Protein AF-0000000084905639 (afdb_homodimer)

Secondary structure (DSSP, 8-state):
------------------------------------------SHHHHHHS--GGGGEEES---SS-EEEEEEEEE---TT-SS-HHHHHHHHHHS-S-GGGGGGEEEEEEE--SSHHHHHHHHHHHHHHTHHHHHTTSEEEE---GGG---------TT---HHHHHHHHHHHHHHHHHHHHHTTTEEEEEE--TTEEE-TTHHHHHHHHHHH-TT-SEEES-SSTTTTEEEEGGGHHHHHHHHHHTTTTS-HHHHHHHHHHHHT-GGGEEE-SS-SEEE---B-SSTT-B-----TTTT------SS---PPPEEEEESSEEETT--GGGGTSSSS--EEEESPPTT-EEEEEEEEEE-EEEEEEEES-STTHHHHS-SSEEEEEEETT-SS-EEEEE-BTTEEEEE---SSPEEEEEEEE-S--SS-EEEEEEEEEE---/------------------------------------------SHHHHHHS--GGGGEEES---SS-EEEEEEEEE---TT-SS-HHHHHHHHHHS-S-GGGGGGEEEEEEE--SSHHHHHHHHHHHHHHTHHHHHTTSEEEE---GGG---------TT---HHHHHHHHHHHHHHHHHHHHHTTTEEEEEE--TTEEE-TTHHHHHHHHHHH-TT-SEEES-SSTTTTEEEEGGGHHHHHHHHHHTTTTS-HHHHHHHHHHHHT-GGGEEE-SS-SEEE---B-SSTT-B-----TTTT------SS---PPPEEEEESSEEETT--GGGGTSSSS--EEEESPPTT-EEEEEEEEEE-EEEEEEEES-STTHHHHS-SSEEEEEEETT-SS-EEEEE-BTTEEEEE---SSPEEEEEEEE-S--SS-EEEEEEEEEE---

Sequence (884 aa):
MMRGSGRRVGALLALGAIVVVGCSVLLWTGLTSEDGACPRPTSVQDVLRCMDLSDHVTVGSLPSSKRKLAIGIPSVWRSGIKKRYITDTLHSLLDVPERHLLKDIVVVILAADRDPLLREKLKLTIATEFSHHVHASRIIVIEVPDAYYPQLYHKRNDYEDSQARTIWRQKQCVDYSFLMAFSARLASTYLQLEDDVSATRHYLPALNAFVDAFPQAVMLEFSTLGFIGKAFPSADLPALAHLFHTFYADAPVDLLLQYYIAIQNRKNDVRQRQPPLFQHVGTRSSLSGKRQTAVEPNYELEYDLKRWRADNPPAEVTSSMTPAFSSLPIDAYLRAPGGFWAAAVQDGDDLTIAFTRPARVIHIRVRTGTKEHNSADRLQAGELHVLFEGSTRSTILAAFDKGIAEAAVSHKRRVSQVKIISRAIHTTWVMIQEIAVLVHSSMMRGSGRRVGALLALGAIVVVGCSVLLWTGLTSEDGACPRPTSVQDVLRCMDLSDHVTVGSLPSSKRKLAIGIPSVWRSGIKKRYITDTLHSLLDVPERHLLKDIVVVILAADRDPLLREKLKLTIATEFSHHVHASRIIVIEVPDAYYPQLYHKRNDYEDSQARTIWRQKQCVDYSFLMAFSARLASTYLQLEDDVSATRHYLPALNAFVDAFPQAVMLEFSTLGFIGKAFPSADLPALAHLFHTFYADAPVDLLLQYYIAIQNRKNDVRQRQPPLFQHVGTRSSLSGKRQTAVEPNYELEYDLKRWRADNPPAEVTSSMTPAFSSLPIDAYLRAPGGFWAAAVQDGDDLTIAFTRPARVIHIRVRTGTKEHNSADRLQAGELHVLFEGSTRSTILAAFDKGIAEAAVSHKRRVSQVKIISRAIHTTWVMIQEIAVLVHSS

Structure (mmCIF, N/CA/C/O backbone):
data_AF-0000000084905639-model_v1
#
loop_
_entity.id
_entity.type
_entity.pdbx_description
1 polymer 'MGAT4 conserved region domain-containing protein'
#
loop_
_atom_site.group_PDB
_atom_site.id
_atom_site.type_symbol
_atom_site.label_atom_id
_atom_site.label_alt_id
_atom_site.label_comp_id
_atom_site.label_asym_id
_atom_site.label_entity_id
_atom_site.label_seq_id
_atom_site.pdbx_PDB_ins_code
_atom_site.Cartn_x
_atom_site.Cartn_y
_atom_site.Cartn_z
_atom_site.occupancy
_atom_site.B_iso_or_equiv
_atom_site.auth_seq_id
_atom_site.auth_comp_id
_atom_site.auth_asym_id
_atom_site.auth_atom_id
_atom_site.pdbx_PDB_model_num
ATOM 1 N N . MET A 1 1 ? 70.25 9.984 -18.656 1 15.68 1 MET A N 1
ATOM 2 C CA . MET A 1 1 ? 71.062 9.219 -17.75 1 15.68 1 MET A CA 1
ATOM 3 C C . MET A 1 1 ? 70.25 8.508 -16.703 1 15.68 1 MET A C 1
ATOM 5 O O . MET A 1 1 ? 69.062 8.859 -16.484 1 15.68 1 MET A O 1
ATOM 9 N N . MET A 1 2 ? 70.938 7.828 -15.734 1 16.52 2 MET A N 1
ATOM 10 C CA . MET A 1 2 ? 71.375 6.566 -15.141 1 16.52 2 MET A CA 1
ATOM 11 C C . MET A 1 2 ? 70.75 6.375 -13.758 1 16.52 2 MET A C 1
ATOM 13 O O . MET A 1 2 ? 71.125 5.477 -13.016 1 16.52 2 MET A O 1
ATOM 17 N N . ARG A 1 3 ? 70 7.359 -13.328 1 15.94 3 ARG A N 1
ATOM 18 C CA . ARG A 1 3 ? 70.188 7.715 -11.93 1 15.94 3 ARG A CA 1
ATOM 19 C C . ARG A 1 3 ? 69.875 6.543 -11.016 1 15.94 3 ARG A C 1
ATOM 21 O O . ARG A 1 3 ? 69.125 5.629 -11.414 1 15.94 3 ARG A O 1
ATOM 28 N N . GLY A 1 4 ? 69.938 6.793 -9.836 1 16.17 4 GLY A N 1
ATOM 29 C CA . GLY A 1 4 ? 70.5 6.211 -8.625 1 16.17 4 GLY A CA 1
ATOM 30 C C . GLY A 1 4 ? 69.688 5.047 -8.086 1 16.17 4 GLY A C 1
ATOM 31 O O . GLY A 1 4 ? 68.5 4.867 -8.469 1 16.17 4 GLY A O 1
ATOM 32 N N . SER A 1 5 ? 70.062 4.355 -7.188 1 17.12 5 SER A N 1
ATOM 33 C CA . SER A 1 5 ? 70.5 3.145 -6.512 1 17.12 5 SER A CA 1
ATOM 34 C C . SER A 1 5 ? 69.375 2.518 -5.695 1 17.12 5 SER A C 1
ATOM 36 O O . SER A 1 5 ? 68.375 3.166 -5.422 1 17.12 5 SER A O 1
ATOM 38 N N . GLY A 1 6 ? 69.625 1.482 -5.027 1 16.44 6 GLY A N 1
ATOM 39 C CA . GLY A 1 6 ? 69.438 0.075 -4.723 1 16.44 6 GLY A CA 1
ATOM 40 C C . GLY A 1 6 ? 68.625 -0.153 -3.441 1 16.44 6 GLY A C 1
ATOM 41 O O . GLY A 1 6 ? 68.562 -1.283 -2.957 1 16.44 6 GLY A O 1
ATOM 42 N N . ARG A 1 7 ? 68.188 1.005 -2.717 1 15.72 7 ARG A N 1
ATOM 43 C CA . ARG A 1 7 ? 68.375 0.833 -1.275 1 15.72 7 ARG A CA 1
ATOM 44 C C . ARG A 1 7 ? 67.5 -0.312 -0.764 1 15.72 7 ARG A C 1
ATOM 46 O O . ARG A 1 7 ? 67.812 -0.947 0.24 1 15.72 7 ARG A O 1
ATOM 53 N N . ARG A 1 8 ? 66.188 -0.29 -1.188 1 15.96 8 ARG A N 1
ATOM 54 C CA . ARG A 1 8 ? 65.312 -0.54 -0.039 1 15.96 8 ARG A CA 1
ATOM 55 C C . ARG A 1 8 ? 65.438 -1.984 0.433 1 15.96 8 ARG A C 1
ATOM 57 O O . ARG A 1 8 ? 65.375 -2.914 -0.375 1 15.96 8 ARG A O 1
ATOM 64 N N . VAL A 1 9 ? 65.625 -2.158 1.687 1 15.66 9 VAL A N 1
ATOM 65 C CA . VAL A 1 9 ? 66.062 -3.041 2.766 1 15.66 9 VAL A CA 1
ATOM 66 C C . VAL A 1 9 ? 65.062 -4.211 2.895 1 15.66 9 VAL A C 1
ATOM 68 O O . VAL A 1 9 ? 63.938 -4.117 2.471 1 15.66 9 VAL A O 1
ATOM 71 N N . GLY A 1 10 ? 65.438 -5.25 3.674 1 14.81 10 GLY A N 1
ATOM 72 C CA . GLY A 1 10 ? 65.562 -6.664 3.977 1 14.81 10 GLY A CA 1
ATOM 73 C C . GLY A 1 10 ? 64.438 -7.219 4.809 1 14.81 10 GLY A C 1
ATOM 74 O O . GLY A 1 10 ? 64.375 -8.43 5.031 1 14.81 10 GLY A O 1
ATOM 75 N N . ALA A 1 11 ? 63.531 -6.371 5.504 1 15.3 11 ALA A N 1
ATOM 76 C CA . ALA A 1 11 ? 63.344 -7.031 6.789 1 15.3 11 ALA A CA 1
ATOM 77 C C . ALA A 1 11 ? 62.531 -8.32 6.621 1 15.3 11 ALA A C 1
ATOM 79 O O . ALA A 1 11 ? 61.438 -8.305 6.094 1 15.3 11 ALA A O 1
ATOM 80 N N . LEU A 1 12 ? 63.094 -9.539 6.754 1 15.67 12 LEU A N 1
ATOM 81 C CA . LEU A 1 12 ? 62.938 -10.984 6.629 1 15.67 12 LEU A CA 1
ATOM 82 C C . LEU A 1 12 ? 62.031 -11.539 7.719 1 15.67 12 LEU A C 1
ATOM 84 O O . LEU A 1 12 ? 61.688 -12.719 7.699 1 15.67 12 LEU A O 1
ATOM 88 N N . LEU A 1 13 ? 61.562 -10.742 8.781 1 15.51 13 LEU A N 1
ATOM 89 C CA . LEU A 1 13 ? 61.594 -11.594 9.969 1 15.51 13 LEU A CA 1
ATOM 90 C C . LEU A 1 13 ? 60.781 -12.867 9.75 1 15.51 13 LEU A C 1
ATOM 92 O O . LEU A 1 13 ? 59.906 -12.914 8.891 1 15.51 13 LEU A O 1
ATOM 96 N N . ALA A 1 14 ? 60.812 -13.781 10.867 1 15.59 14 ALA A N 1
ATOM 97 C CA . ALA A 1 14 ? 60.938 -15.094 11.477 1 15.59 14 ALA A CA 1
ATOM 98 C C . ALA A 1 14 ? 59.625 -15.844 11.508 1 15.59 14 ALA A C 1
ATOM 100 O O . ALA A 1 14 ? 58.562 -15.227 11.445 1 15.59 14 ALA A O 1
ATOM 101 N N . LEU A 1 15 ? 59.656 -17.094 11.977 1 16.39 15 LEU A N 1
ATOM 102 C CA . LEU A 1 15 ? 59.312 -18.5 11.797 1 16.39 15 LEU A CA 1
ATOM 103 C C . LEU A 1 15 ? 58 -18.859 12.516 1 16.39 15 LEU A C 1
ATOM 105 O O . LEU A 1 15 ? 57.156 -19.547 11.961 1 16.39 15 LEU A O 1
ATOM 109 N N . GLY A 1 16 ? 57.844 -18.578 13.938 1 16.22 16 GLY A N 1
ATOM 110 C CA . GLY A 1 16 ? 57.656 -19.75 14.781 1 16.22 16 GLY A CA 1
ATOM 111 C C . GLY A 1 16 ? 56.25 -20.328 14.68 1 16.22 16 GLY A C 1
ATOM 112 O O . GLY A 1 16 ? 55.312 -19.625 14.359 1 16.22 16 GLY A O 1
ATOM 113 N N . ALA A 1 17 ? 56.062 -21.781 14.781 1 18.27 17 ALA A N 1
ATOM 114 C CA . ALA A 1 17 ? 55.25 -22.969 14.555 1 18.27 17 ALA A CA 1
ATOM 115 C C . ALA A 1 17 ? 54.156 -23.094 15.594 1 18.27 17 ALA A C 1
ATOM 117 O O . ALA A 1 17 ? 53.281 -23.969 15.492 1 18.27 17 ALA A O 1
ATOM 118 N N . ILE A 1 18 ? 53.75 -22.078 16.469 1 17.44 18 ILE A N 1
ATOM 119 C CA . ILE A 1 18 ? 53.25 -22.672 17.703 1 17.44 18 ILE A CA 1
ATOM 120 C C . ILE A 1 18 ? 52 -23.469 17.422 1 17.44 18 ILE A C 1
ATOM 122 O O . ILE A 1 18 ? 51.031 -22.953 16.844 1 17.44 18 ILE A O 1
ATOM 126 N N . VAL A 1 19 ? 52.062 -24.844 17.531 1 19.03 19 VAL A N 1
ATOM 127 C CA . VAL A 1 19 ? 51.219 -26 17.344 1 19.03 19 VAL A CA 1
ATOM 128 C C . VAL A 1 19 ? 50.094 -25.984 18.375 1 19.03 19 VAL A C 1
ATOM 130 O O . VAL A 1 19 ? 49.219 -26.844 18.359 1 19.03 19 VAL A O 1
ATOM 133 N N . VAL A 1 20 ? 49.719 -24.891 19.047 1 17.94 20 VAL A N 1
ATOM 134 C CA . VAL A 1 20 ? 49.062 -25.234 20.312 1 17.94 20 VAL A CA 1
ATOM 135 C C . VAL A 1 20 ? 47.812 -26.062 20.031 1 17.94 20 VAL A C 1
ATOM 137 O O . VAL A 1 20 ? 46.969 -25.703 19.203 1 17.94 20 VAL A O 1
ATOM 140 N N . VAL A 1 21 ? 47.75 -27.312 20.531 1 19.86 21 VAL A N 1
ATOM 141 C CA . VAL A 1 21 ? 46.938 -28.531 20.594 1 19.86 21 VAL A CA 1
ATOM 142 C C . VAL A 1 21 ? 45.656 -28.234 21.328 1 19.86 21 VAL A C 1
ATOM 144 O O . VAL A 1 21 ? 44.812 -29.125 21.516 1 19.86 21 VAL A O 1
ATOM 147 N N . GLY A 1 22 ? 45.156 -27 21.438 1 17.62 22 GLY A N 1
ATOM 148 C CA . GLY A 1 22 ? 44.25 -26.797 22.562 1 17.62 22 GLY A CA 1
ATOM 149 C C . GLY A 1 22 ? 43.094 -27.781 22.609 1 17.62 22 GLY A C 1
ATOM 150 O O . GLY A 1 22 ? 42.594 -28.219 21.562 1 17.62 22 GLY A O 1
ATOM 151 N N . CYS A 1 23 ? 42.844 -28.469 23.781 1 17.92 23 CYS A N 1
ATOM 152 C CA . CYS A 1 23 ? 42.031 -29.422 24.516 1 17.92 23 CYS A CA 1
ATOM 153 C C . CYS A 1 23 ? 40.531 -29.094 24.359 1 17.92 23 CYS A C 1
ATOM 155 O O . CYS A 1 23 ? 40.156 -27.922 24.344 1 17.92 23 CYS A O 1
ATOM 157 N N . SER A 1 24 ? 39.656 -30.078 24.047 1 19.2 24 SER A N 1
ATOM 158 C CA . SER A 1 24 ? 38.312 -30.406 23.609 1 19.2 24 SER A CA 1
ATOM 159 C C . SER A 1 24 ? 37.281 -30.078 24.688 1 19.2 24 SER A C 1
ATOM 161 O O . SER A 1 24 ? 36.156 -30.562 24.641 1 19.2 24 SER A O 1
ATOM 163 N N . VAL A 1 25 ? 37.531 -29.281 25.719 1 18.8 25 VAL A N 1
ATOM 164 C CA . VAL A 1 25 ? 36.625 -29.469 26.844 1 18.8 25 VAL A CA 1
ATOM 165 C C . VAL A 1 25 ? 35.188 -29.188 26.375 1 18.8 25 VAL A C 1
ATOM 167 O O . VAL A 1 25 ? 34.906 -28.125 25.812 1 18.8 25 VAL A O 1
ATOM 170 N N . LEU A 1 26 ? 34.25 -30.219 26.344 1 20.41 26 LEU A N 1
ATOM 171 C CA . LEU A 1 26 ? 32.844 -30.5 26.078 1 20.41 26 LEU A CA 1
ATOM 172 C C . LEU A 1 26 ? 31.938 -29.75 27.047 1 20.41 26 LEU A C 1
ATOM 174 O O . LEU A 1 26 ? 31.766 -30.172 28.203 1 20.41 26 LEU A O 1
ATOM 178 N N . LEU A 1 27 ? 32.25 -28.531 27.453 1 19.52 27 LEU A N 1
ATOM 179 C CA . LEU A 1 27 ? 31.5 -28.016 28.578 1 19.52 27 LEU A CA 1
ATOM 180 C C . LEU A 1 27 ? 30 -28.047 28.281 1 19.52 27 LEU A C 1
ATOM 182 O O . LEU A 1 27 ? 29.562 -27.516 27.266 1 19.52 27 LEU A O 1
ATOM 186 N N . TRP A 1 28 ? 29.219 -28.938 29.016 1 21.06 28 TRP A N 1
ATOM 187 C CA . TRP A 1 28 ? 27.828 -29.297 29.297 1 21.06 28 TRP A CA 1
ATOM 188 C C . TRP A 1 28 ? 27.047 -28.094 29.828 1 21.06 28 TRP A C 1
ATOM 190 O O . TRP A 1 28 ? 27.078 -27.812 31.031 1 21.06 28 TRP A O 1
ATOM 200 N N . THR A 1 29 ? 27.375 -26.844 29.578 1 22.58 29 THR A N 1
ATOM 201 C CA . THR A 1 29 ? 26.688 -25.859 30.391 1 22.58 29 THR A CA 1
ATOM 202 C C . THR A 1 29 ? 25.172 -26 30.266 1 22.58 29 THR A C 1
ATOM 204 O O . THR A 1 29 ? 24.672 -26.266 29.172 1 22.58 29 THR A O 1
ATOM 207 N N . GLY A 1 30 ? 24.469 -26.344 31.344 1 21.8 30 GLY A N 1
ATOM 208 C CA . GLY A 1 30 ? 23.125 -26.406 31.906 1 21.8 30 GLY A CA 1
ATOM 209 C C . GLY A 1 30 ? 22.25 -25.25 31.484 1 21.8 30 GLY A C 1
ATOM 210 O O . GLY A 1 30 ? 22.562 -24.078 31.75 1 21.8 30 GLY A O 1
ATOM 211 N N . LEU A 1 31 ? 21.562 -25.281 30.391 1 22.84 31 LEU A N 1
ATOM 212 C CA . LEU A 1 31 ? 20.578 -24.422 29.734 1 22.84 31 LEU A CA 1
ATOM 213 C C . LEU A 1 31 ? 19.438 -24.078 30.688 1 22.84 31 LEU A C 1
ATOM 215 O O . LEU A 1 31 ? 18.5 -24.859 30.859 1 22.84 31 LEU A O 1
ATOM 219 N N . THR A 1 32 ? 19.766 -23.703 31.922 1 24.64 32 THR A N 1
ATOM 220 C CA . THR A 1 32 ? 18.719 -23.203 32.812 1 24.64 32 THR A CA 1
ATOM 221 C C . THR A 1 32 ? 17.906 -22.109 32.125 1 24.64 32 THR A C 1
ATOM 223 O O . THR A 1 32 ? 18.453 -21.156 31.562 1 24.64 32 THR A O 1
ATOM 226 N N . SER A 1 33 ? 16.719 -22.422 31.703 1 25.73 33 SER A N 1
ATOM 227 C CA . SER A 1 33 ? 15.539 -21.828 31.062 1 25.73 33 SER A CA 1
ATOM 228 C C . SER A 1 33 ? 15.07 -20.578 31.812 1 25.73 33 SER A C 1
ATOM 230 O O . SER A 1 33 ? 13.875 -20.422 32.062 1 25.73 33 SER A O 1
ATOM 232 N N . GLU A 1 34 ? 15.859 -19.828 32.656 1 24.2 34 GLU A N 1
ATOM 233 C CA . GLU A 1 34 ? 15.43 -18.875 33.688 1 24.2 34 GLU A CA 1
ATOM 234 C C . GLU A 1 34 ? 14.648 -17.734 33.062 1 24.2 34 GLU A C 1
ATOM 236 O O . GLU A 1 34 ? 13.594 -17.344 33.594 1 24.2 34 GLU A O 1
ATOM 241 N N . ASP A 1 35 ? 15.461 -16.656 32.531 1 27.22 35 ASP A N 1
ATOM 242 C CA . ASP A 1 35 ? 15 -15.273 32.656 1 27.22 35 ASP A CA 1
ATOM 243 C C . ASP A 1 35 ? 13.867 -14.977 31.688 1 27.22 35 ASP A C 1
ATOM 245 O O . ASP A 1 35 ? 13.898 -15.438 30.547 1 27.22 35 ASP A O 1
ATOM 249 N N . GLY A 1 36 ? 12.648 -14.664 32.062 1 26.08 36 GLY A N 1
ATOM 250 C CA . GLY A 1 36 ? 11.336 -14.234 31.609 1 26.08 36 GLY A CA 1
ATOM 251 C C . GLY A 1 36 ? 11.391 -13.188 30.516 1 26.08 36 GLY A C 1
ATOM 252 O O . GLY A 1 36 ? 10.469 -12.383 30.375 1 26.08 36 GLY A O 1
ATOM 253 N N . ALA A 1 37 ? 12.531 -12.961 30.031 1 29.84 37 ALA A N 1
ATOM 254 C CA . ALA A 1 37 ? 12.688 -11.852 29.094 1 29.84 37 ALA A CA 1
ATOM 255 C C . ALA A 1 37 ? 11.789 -12.039 27.875 1 29.84 37 ALA A C 1
ATOM 257 O O . ALA A 1 37 ? 11.734 -13.133 27.297 1 29.84 37 ALA A O 1
ATOM 258 N N . CYS A 1 38 ? 10.883 -11.125 27.75 1 30.83 38 CYS A N 1
ATOM 259 C CA . CYS A 1 38 ? 9.945 -11.023 26.641 1 30.83 38 CYS A CA 1
ATOM 260 C C . CYS A 1 38 ? 10.664 -11.234 25.312 1 30.83 38 CYS A C 1
ATOM 262 O O . CYS A 1 38 ? 11.727 -10.648 25.062 1 30.83 38 CYS A O 1
ATOM 264 N N . PRO A 1 39 ? 10.484 -12.203 24.609 1 33.44 39 PRO A N 1
ATOM 265 C CA . PRO A 1 39 ? 11.172 -12.508 23.344 1 33.44 39 PRO A CA 1
ATOM 266 C C . PRO A 1 39 ? 11.281 -11.297 22.422 1 33.44 39 PRO A C 1
ATOM 268 O O . PRO A 1 39 ? 10.508 -10.352 22.547 1 33.44 39 PRO A O 1
ATOM 271 N N . ARG A 1 40 ? 12.359 -11.07 21.703 1 34.66 40 ARG A N 1
ATOM 272 C CA . ARG A 1 40 ? 12.68 -9.961 20.812 1 34.66 40 ARG A CA 1
ATOM 273 C C . ARG A 1 40 ? 11.477 -9.586 19.953 1 34.66 40 ARG A C 1
ATOM 275 O O . ARG A 1 40 ? 10.867 -10.445 19.312 1 34.66 40 ARG A O 1
ATOM 282 N N . PRO A 1 41 ? 10.906 -8.43 20.172 1 36.66 41 PRO A N 1
ATOM 283 C CA . PRO A 1 41 ? 9.766 -7.965 19.375 1 36.66 41 PRO A CA 1
ATOM 284 C C . PRO A 1 41 ? 10.031 -7.988 17.875 1 36.66 41 PRO A C 1
ATOM 286 O O . PRO A 1 41 ? 11.008 -7.391 17.406 1 36.66 41 PRO A O 1
ATOM 289 N N . THR A 1 42 ? 9.852 -8.953 17.172 1 37.94 42 THR A N 1
ATOM 290 C CA . THR A 1 42 ? 10.133 -9.109 15.742 1 37.94 42 THR A CA 1
ATOM 291 C C . THR A 1 42 ? 9.281 -8.141 14.922 1 37.94 42 THR A C 1
ATOM 293 O O . THR A 1 42 ? 9.5 -7.992 13.719 1 37.94 42 THR A O 1
ATOM 296 N N . SER A 1 43 ? 8.031 -7.688 15.398 1 42.31 43 SER A N 1
ATOM 297 C CA . SER A 1 43 ? 7.184 -6.84 14.57 1 42.31 43 SER A CA 1
ATOM 298 C C . SER A 1 43 ? 6.965 -5.477 15.219 1 42.31 43 SER A C 1
ATOM 300 O O . SER A 1 43 ? 7.16 -5.32 16.422 1 42.31 43 SER A O 1
ATOM 302 N N . VAL A 1 44 ? 6.84 -4.371 14.383 1 49.12 44 VAL A N 1
ATOM 303 C CA . VAL A 1 44 ? 6.531 -3.006 14.797 1 49.12 44 VAL A CA 1
ATOM 304 C C . VAL A 1 44 ? 5.453 -3.023 15.875 1 49.12 44 VAL A C 1
ATOM 306 O O . VAL A 1 44 ? 5.52 -2.26 16.844 1 49.12 44 VAL A O 1
ATOM 309 N N . GLN A 1 45 ? 4.578 -3.869 15.68 1 47.66 45 GLN A N 1
ATOM 310 C CA . GLN A 1 45 ? 3.418 -3.863 16.562 1 47.66 45 GLN A CA 1
ATOM 311 C C . GLN A 1 45 ? 3.791 -4.34 17.969 1 47.66 45 GLN A C 1
ATOM 313 O O . GLN A 1 45 ? 3.291 -3.809 18.953 1 47.66 45 GLN A O 1
ATOM 318 N N . ASP A 1 46 ? 4.699 -5.309 18.016 1 46.75 46 ASP A N 1
ATOM 319 C CA . ASP A 1 46 ? 5.191 -5.734 19.312 1 46.75 46 ASP A CA 1
ATOM 320 C C . ASP A 1 46 ? 5.844 -4.57 20.062 1 46.75 46 ASP A C 1
ATOM 322 O O . ASP A 1 46 ? 5.645 -4.41 21.266 1 46.75 46 ASP A O 1
ATOM 326 N N . VAL A 1 47 ? 6.52 -3.996 19.297 1 48.31 47 VAL A N 1
ATOM 327 C CA . VAL A 1 47 ? 7.254 -2.891 19.906 1 48.31 47 VAL A CA 1
ATOM 328 C C . VAL A 1 47 ? 6.277 -1.816 20.375 1 48.31 47 VAL A C 1
ATOM 330 O O . VAL A 1 47 ? 6.414 -1.282 21.469 1 48.31 47 VAL A O 1
ATOM 333 N N . LEU A 1 48 ? 5.227 -1.569 19.578 1 53.44 48 LEU A N 1
ATOM 334 C CA . LEU A 1 48 ? 4.367 -0.429 19.875 1 53.44 48 LEU A CA 1
ATOM 335 C C . LEU A 1 48 ? 3.432 -0.74 21.031 1 53.44 48 LEU A C 1
ATOM 337 O O . LEU A 1 48 ? 3.115 0.142 21.828 1 53.44 48 LEU A O 1
ATOM 341 N N . ARG A 1 49 ? 2.797 -1.875 20.984 1 51.88 49 ARG A N 1
ATOM 342 C CA . ARG A 1 49 ? 1.822 -2.211 22.016 1 51.88 49 ARG A CA 1
ATOM 343 C C . ARG A 1 49 ? 2.496 -2.363 23.375 1 51.88 49 ARG A C 1
ATOM 345 O O . ARG A 1 49 ? 1.928 -1.987 24.406 1 51.88 49 ARG A O 1
ATOM 352 N N . CYS A 1 50 ? 3.629 -3.033 23.312 1 49.12 50 CYS A N 1
ATOM 353 C CA . CYS A 1 50 ? 4.23 -3.336 24.609 1 49.12 50 CYS A CA 1
ATOM 354 C C . CYS A 1 50 ? 5.188 -2.229 25.031 1 49.12 50 CYS A C 1
ATOM 356 O O . CYS A 1 50 ? 5.785 -2.301 26.109 1 49.12 50 CYS A O 1
ATOM 358 N N . MET A 1 51 ? 5.129 -1.312 24.219 1 54.53 51 MET A N 1
ATOM 359 C CA . MET A 1 51 ? 6.18 -0.344 24.516 1 54.53 51 MET A CA 1
ATOM 360 C C . MET A 1 51 ? 5.738 0.616 25.609 1 54.53 51 MET A C 1
ATOM 362 O O . MET A 1 51 ? 4.668 1.224 25.516 1 54.53 51 MET A O 1
ATOM 366 N N . ASP A 1 52 ? 6.223 0.341 26.688 1 65.19 52 ASP A N 1
ATOM 367 C CA . ASP A 1 52 ? 6.172 1.467 27.609 1 65.19 52 ASP A CA 1
ATOM 368 C C . ASP A 1 52 ? 6.887 2.688 27.031 1 65.19 52 ASP A C 1
ATOM 370 O O . ASP A 1 52 ? 8.117 2.715 26.953 1 65.19 52 ASP A O 1
ATOM 374 N N . LEU A 1 53 ? 6.102 3.588 26.547 1 73.12 53 LEU A N 1
ATOM 375 C CA . LEU A 1 53 ? 6.625 4.773 25.875 1 73.12 53 LEU A CA 1
ATOM 376 C C . LEU A 1 53 ? 7.719 5.43 26.703 1 73.12 53 LEU A C 1
ATOM 378 O O . LEU A 1 53 ? 8.695 5.949 26.156 1 73.12 53 LEU A O 1
ATOM 382 N N . SER A 1 54 ? 7.523 5.371 27.984 1 75.94 54 SER A N 1
ATOM 383 C CA . SER A 1 54 ? 8.438 6.082 28.875 1 75.94 54 SER A CA 1
ATOM 384 C C . SER A 1 54 ? 9.852 5.531 28.766 1 75.94 54 SER A C 1
ATOM 386 O O . SER A 1 54 ? 10.828 6.25 29 1 75.94 54 SER A O 1
ATOM 388 N N . ASP A 1 55 ? 9.953 4.305 28.344 1 78.75 55 ASP A N 1
ATOM 389 C CA . ASP A 1 55 ? 11.258 3.66 28.25 1 78.75 55 ASP A CA 1
ATOM 390 C C . ASP A 1 55 ? 12.062 4.23 27.094 1 78.75 55 ASP A C 1
ATOM 392 O O . ASP A 1 55 ? 13.289 4.055 27.031 1 78.75 55 ASP A O 1
ATOM 396 N N . HIS A 1 56 ? 11.398 4.992 26.328 1 84.5 56 HIS A N 1
ATOM 397 C CA . HIS A 1 56 ? 12.094 5.449 25.125 1 84.5 56 HIS A CA 1
ATOM 398 C C . HIS A 1 56 ? 12.344 6.953 25.188 1 84.5 56 HIS A C 1
ATOM 400 O O . HIS A 1 56 ? 12.984 7.512 24.297 1 84.5 56 HIS A O 1
ATOM 406 N N . VAL A 1 57 ? 11.867 7.582 26.266 1 92.19 57 VAL A N 1
ATOM 407 C CA . VAL A 1 57 ? 12.109 9.008 26.469 1 92.19 57 VAL A CA 1
ATOM 408 C C . VAL A 1 57 ? 13.484 9.211 27.094 1 92.19 57 VAL A C 1
ATOM 410 O O . VAL A 1 57 ? 13.773 8.695 28.172 1 92.19 57 VAL A O 1
ATOM 413 N N . THR A 1 58 ? 14.289 9.922 26.422 1 94.12 58 THR A N 1
ATOM 414 C CA . THR A 1 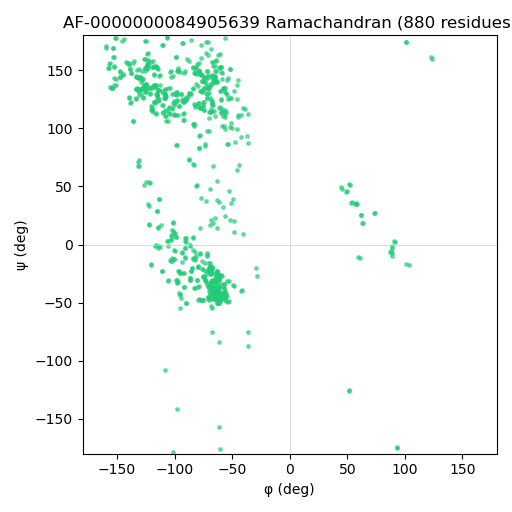58 ? 15.648 10.133 26.906 1 94.12 58 THR A CA 1
ATOM 415 C C . THR A 1 58 ? 15.82 11.547 27.453 1 94.12 58 THR A C 1
ATOM 417 O O . THR A 1 58 ? 16.688 11.789 28.297 1 94.12 58 THR A O 1
ATOM 420 N N . VAL A 1 59 ? 15.102 12.492 26.922 1 95.56 59 VAL A N 1
ATOM 421 C CA . VAL A 1 59 ? 15.023 13.852 27.422 1 95.56 59 VAL A CA 1
ATOM 422 C C . VAL A 1 59 ? 13.562 14.273 27.547 1 95.56 59 VAL A C 1
ATOM 424 O O . VAL A 1 59 ? 12.766 14.07 26.625 1 95.56 59 VAL A O 1
ATOM 427 N N . GLY A 1 60 ? 13.203 14.797 28.781 1 95.06 60 GLY A N 1
ATOM 428 C CA . GLY A 1 60 ? 11.844 15.258 28.984 1 95.06 60 GLY A CA 1
ATOM 429 C C . GLY A 1 60 ? 10.938 14.195 29.578 1 95.06 60 GLY A C 1
ATOM 430 O O . GLY A 1 60 ? 11.414 13.172 30.062 1 95.06 60 GLY A O 1
ATOM 431 N N . SER A 1 61 ? 9.672 14.57 29.656 1 93.94 61 SER A N 1
ATOM 432 C CA . SER A 1 61 ? 8.656 13.68 30.203 1 93.94 61 SER A CA 1
ATOM 433 C C . SER A 1 61 ? 7.371 13.727 29.391 1 93.94 61 SER A C 1
ATOM 435 O O . SER A 1 61 ? 7.07 14.75 28.766 1 93.94 61 SER A O 1
ATOM 437 N N . LEU A 1 62 ? 6.723 12.602 29.438 1 94.12 62 LEU A N 1
ATOM 438 C CA . LEU A 1 62 ? 5.461 12.531 28.703 1 94.12 62 LEU A CA 1
ATOM 439 C C . LEU A 1 62 ? 4.445 13.516 29.281 1 94.12 62 LEU A C 1
ATOM 441 O O . LEU A 1 62 ? 4.398 13.719 30.5 1 94.12 62 LEU A O 1
ATOM 445 N N . PRO A 1 63 ? 3.67 14.164 28.375 1 94.06 63 PRO A N 1
ATOM 446 C CA . PRO A 1 63 ? 2.604 15.023 28.891 1 94.06 63 PRO A CA 1
ATOM 447 C C . PRO A 1 63 ? 1.571 14.25 29.703 1 94.06 63 PRO A C 1
ATOM 449 O O . PRO A 1 63 ? 1.35 13.062 29.469 1 94.06 63 PRO A O 1
ATOM 452 N N . SER A 1 64 ? 0.988 14.93 30.609 1 90.75 64 SER A N 1
ATOM 453 C CA . SER A 1 64 ? 0.034 14.312 31.516 1 90.75 64 SER A CA 1
ATOM 454 C C . SER A 1 64 ? -1.288 14.008 30.828 1 90.75 64 SER A C 1
ATOM 456 O O . SER A 1 64 ? -2.027 13.117 31.234 1 90.75 64 SER A O 1
ATOM 458 N N . SER A 1 65 ? -1.548 14.789 29.844 1 92.56 65 SER A N 1
ATOM 459 C CA . SER A 1 65 ? -2.773 14.594 29.062 1 92.56 65 SER A CA 1
ATOM 460 C C . SER A 1 65 ? -2.506 14.688 27.562 1 92.56 65 SER A C 1
ATOM 462 O O . SER A 1 65 ? -1.484 15.227 27.141 1 92.56 65 SER A O 1
ATOM 464 N N . LYS A 1 66 ? -3.424 14.078 26.875 1 93.88 66 LYS A N 1
ATOM 465 C CA . LYS A 1 66 ? -3.332 14.125 25.422 1 93.88 66 LYS A CA 1
ATOM 466 C C . LYS A 1 66 ? -3.404 15.555 24.906 1 93.88 66 LYS A C 1
ATOM 468 O O . LYS A 1 66 ? -4.266 16.328 25.328 1 93.88 66 LYS A O 1
ATOM 473 N N . ARG A 1 67 ? -2.52 15.922 24.031 1 97.19 67 ARG A N 1
ATOM 474 C CA . ARG A 1 67 ? -2.473 17.266 23.469 1 97.19 67 ARG A CA 1
ATOM 475 C C . ARG A 1 67 ? -3.25 17.328 22.156 1 97.19 67 ARG A C 1
ATOM 477 O O . ARG A 1 67 ? -3.781 16.328 21.688 1 97.19 67 ARG A O 1
ATOM 484 N N . LYS A 1 68 ? -3.371 18.547 21.656 1 97.06 68 LYS A N 1
ATOM 485 C CA . LYS A 1 68 ? -4.062 18.734 20.391 1 97.06 68 LYS A CA 1
ATOM 486 C C . LYS A 1 68 ? -3.152 18.391 19.219 1 97.06 68 LYS A C 1
ATOM 488 O O . LYS A 1 68 ? -3.6 17.797 18.234 1 97.06 68 LYS A O 1
ATOM 493 N N . LEU A 1 69 ? -1.875 18.719 19.359 1 98.38 69 LEU A N 1
ATOM 494 C CA . LEU A 1 69 ? -0.954 18.562 18.234 1 98.38 69 LEU A CA 1
ATOM 495 C C . LEU A 1 69 ? 0.38 17.984 18.703 1 98.38 69 LEU A C 1
ATOM 497 O O . LEU A 1 69 ? 0.995 18.516 19.625 1 98.38 69 LEU A O 1
ATOM 501 N N . ALA A 1 70 ? 0.782 16.875 18.156 1 98.69 70 ALA A N 1
ATOM 502 C CA . ALA A 1 70 ? 2.146 16.375 18.281 1 98.69 70 ALA A CA 1
ATOM 503 C C . ALA A 1 70 ? 2.949 16.641 17.016 1 98.69 70 ALA A C 1
ATOM 505 O O . ALA A 1 70 ? 2.49 16.359 15.906 1 98.69 70 ALA A O 1
ATOM 506 N N . ILE A 1 71 ? 4.098 17.203 17.172 1 98.81 71 ILE A N 1
ATOM 507 C CA . ILE A 1 71 ? 4.996 17.469 16.047 1 98.81 71 ILE A CA 1
ATOM 508 C C . ILE A 1 71 ? 6.199 16.547 16.125 1 98.81 71 ILE A C 1
ATOM 510 O O . ILE A 1 71 ? 6.988 16.594 17.062 1 98.81 71 ILE A O 1
ATOM 514 N N . GLY A 1 72 ? 6.309 15.641 15.141 1 98.75 72 GLY A N 1
ATOM 515 C CA . GLY A 1 72 ? 7.434 14.719 15.078 1 98.75 72 GLY A CA 1
ATOM 516 C C . GLY A 1 72 ? 8.562 15.211 14.203 1 98.75 72 GLY A C 1
ATOM 517 O O . GLY A 1 72 ? 8.344 15.586 13.047 1 98.75 72 GLY A O 1
ATOM 518 N N . ILE A 1 73 ? 9.797 15.188 14.742 1 98.56 73 ILE A N 1
ATOM 519 C CA . ILE A 1 73 ? 10.961 15.672 14.016 1 98.56 73 ILE A CA 1
ATOM 520 C C . ILE A 1 73 ? 12.125 14.703 14.188 1 98.56 73 ILE A C 1
ATOM 522 O O . ILE A 1 73 ? 12.766 14.672 15.242 1 98.56 73 ILE A O 1
ATOM 526 N N . PRO A 1 74 ? 12.414 13.977 13.156 1 97.75 74 PRO A N 1
ATOM 527 C CA . PRO A 1 74 ? 13.688 13.242 13.203 1 97.75 74 PRO A CA 1
ATOM 528 C C . PRO A 1 74 ? 14.891 14.141 12.945 1 97.75 74 PRO A C 1
ATOM 530 O O . PRO A 1 74 ? 14.82 15.055 12.117 1 97.75 74 PRO A O 1
ATOM 533 N N . SER A 1 75 ? 15.961 13.93 13.648 1 96.31 75 SER A N 1
ATOM 534 C CA . SER A 1 75 ? 17.141 14.766 13.477 1 96.31 75 SER A CA 1
ATOM 535 C C . SER A 1 75 ? 18.406 13.922 13.344 1 96.31 75 SER A C 1
ATOM 537 O O . SER A 1 75 ? 18.578 12.938 14.07 1 96.31 75 SER A O 1
ATOM 539 N N . VAL A 1 76 ? 19.219 14.266 12.398 1 93.38 76 VAL A N 1
ATOM 540 C CA . VAL A 1 76 ? 20.516 13.648 12.195 1 93.38 76 VAL A CA 1
ATOM 541 C C . VAL A 1 76 ? 21.578 14.742 12 1 93.38 76 VAL A C 1
ATOM 543 O O . VAL A 1 76 ? 21.266 15.836 11.523 1 93.38 76 VAL A O 1
ATOM 546 N N . TRP A 1 77 ? 22.734 14.391 12.398 1 88.69 77 TRP A N 1
ATOM 547 C CA . TRP A 1 77 ? 23.859 15.281 12.156 1 88.69 77 TRP A CA 1
ATOM 548 C C . TRP A 1 77 ? 24.281 15.25 10.695 1 88.69 77 TRP A C 1
ATOM 550 O O . TRP A 1 77 ? 24.297 14.188 10.07 1 88.69 77 TRP A O 1
ATOM 560 N N . ARG A 1 78 ? 24.5 16.438 10.148 1 84.06 78 ARG A N 1
ATOM 561 C CA . ARG A 1 78 ? 25.016 16.547 8.789 1 84.06 78 ARG A CA 1
ATOM 562 C C . ARG A 1 78 ? 26.469 17.016 8.797 1 84.06 78 ARG A C 1
ATOM 564 O O . ARG A 1 78 ? 26.828 17.938 9.539 1 84.06 78 ARG A O 1
ATOM 571 N N . SER A 1 79 ? 27.203 16.312 7.996 1 76.81 79 SER A N 1
ATOM 572 C CA . SER A 1 79 ? 28.609 16.672 7.934 1 76.81 79 SER A CA 1
ATOM 573 C C . SER A 1 79 ? 28.797 18.047 7.297 1 76.81 79 SER A C 1
ATOM 575 O O . SER A 1 79 ? 28.094 18.406 6.348 1 76.81 79 SER A O 1
ATOM 577 N N . GLY A 1 80 ? 29.75 18.766 7.75 1 67.88 80 GLY A N 1
ATOM 578 C CA . GLY A 1 80 ? 30.109 20.031 7.141 1 67.88 80 GLY A CA 1
ATOM 579 C C . GLY A 1 80 ? 29.344 21.219 7.691 1 67.88 80 GLY A C 1
ATOM 580 O O . GLY A 1 80 ? 29.469 22.344 7.199 1 67.88 80 GLY A O 1
ATOM 581 N N . ILE A 1 81 ? 28.453 20.859 8.578 1 69.06 81 ILE A N 1
ATOM 582 C CA . ILE A 1 81 ? 27.719 21.984 9.156 1 69.06 81 ILE A CA 1
ATOM 583 C C . ILE A 1 81 ? 28.25 22.281 10.555 1 69.06 81 ILE A C 1
ATOM 585 O O . ILE A 1 81 ? 28.812 21.406 11.219 1 69.06 81 ILE A O 1
ATOM 589 N N . LYS A 1 82 ? 28.156 23.578 10.875 1 62.84 82 LYS A N 1
ATOM 590 C CA . LYS A 1 82 ? 28.641 24.016 12.18 1 62.84 82 LYS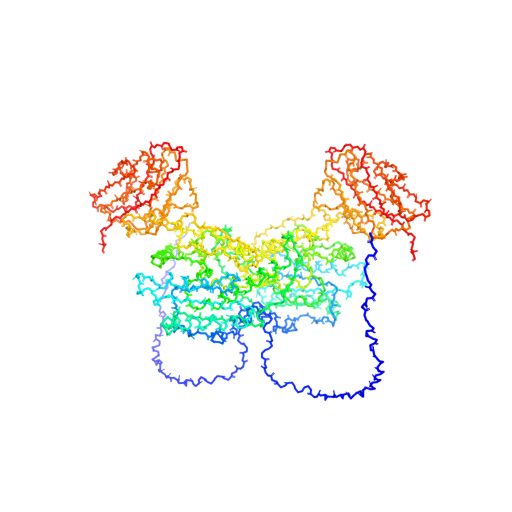 A CA 1
ATOM 591 C C . LYS A 1 82 ? 27.594 23.797 13.266 1 62.84 82 LYS A C 1
ATOM 593 O O . LYS A 1 82 ? 27.953 23.469 14.406 1 62.84 82 LYS A O 1
ATOM 598 N N . LYS A 1 83 ? 26.328 24.016 12.906 1 73.19 83 LYS A N 1
ATOM 599 C CA . LYS A 1 83 ? 25.25 23.891 13.883 1 73.19 83 LYS A CA 1
ATOM 600 C C . LYS A 1 83 ? 24.094 23.062 13.32 1 73.19 83 LYS A C 1
ATOM 602 O O . LYS A 1 83 ? 23.781 23.172 12.133 1 73.19 83 LYS A O 1
ATOM 607 N N . ARG A 1 84 ? 23.5 22.281 14.312 1 81.5 84 ARG A N 1
ATOM 608 C CA . ARG A 1 84 ? 22.375 21.469 13.875 1 81.5 84 ARG A CA 1
ATOM 609 C C . ARG A 1 84 ? 21.203 22.344 13.438 1 81.5 84 ARG A C 1
ATOM 611 O O . ARG A 1 84 ? 20.906 23.344 14.086 1 81.5 84 ARG A O 1
ATOM 618 N N . TYR A 1 85 ? 20.609 21.938 12.422 1 86.25 85 TYR A N 1
ATOM 619 C CA . TYR A 1 85 ? 19.453 22.641 11.867 1 86.25 85 TYR A CA 1
ATOM 620 C C . TYR A 1 85 ? 18.297 22.641 12.844 1 86.25 85 TYR A C 1
ATOM 622 O O . TYR A 1 85 ? 17.484 23.578 12.859 1 86.25 85 TYR A O 1
ATOM 630 N N . ILE A 1 86 ? 18.266 21.672 13.742 1 94.31 86 ILE A N 1
ATOM 631 C CA . ILE A 1 86 ? 17.094 21.422 14.57 1 94.31 86 ILE A CA 1
ATOM 632 C C . ILE A 1 86 ? 16.875 22.594 15.523 1 94.31 86 ILE A C 1
ATOM 634 O O . ILE A 1 86 ? 15.742 22.953 15.859 1 94.31 86 ILE A O 1
ATOM 638 N N . THR A 1 87 ? 17.953 23.281 15.977 1 92.06 87 THR A N 1
ATOM 639 C CA . THR A 1 87 ? 17.812 24.391 16.922 1 92.06 87 THR A CA 1
ATOM 640 C C . THR A 1 87 ? 17.031 25.547 16.281 1 92.06 87 THR A C 1
ATOM 642 O O . THR A 1 87 ? 16.109 26.078 16.891 1 92.06 87 THR A O 1
ATOM 645 N N . ASP A 1 88 ? 17.391 25.859 15.094 1 90.31 88 ASP A N 1
ATOM 646 C CA . ASP A 1 88 ? 16.672 26.906 14.375 1 90.31 88 ASP A CA 1
ATOM 647 C C . ASP A 1 88 ? 15.219 26.5 14.125 1 90.31 88 ASP A C 1
ATOM 649 O O . ASP A 1 88 ? 14.312 27.328 14.234 1 90.31 88 ASP A O 1
ATOM 653 N N . THR A 1 89 ? 15.016 25.234 13.758 1 95.44 89 THR A N 1
ATOM 654 C CA . THR A 1 89 ? 13.664 24.734 13.539 1 95.44 89 THR A CA 1
ATOM 655 C C . THR A 1 89 ? 12.828 24.859 14.805 1 95.44 89 THR A C 1
ATOM 657 O O . THR A 1 89 ? 11.703 25.359 14.766 1 95.44 89 THR A O 1
ATOM 660 N N . LEU A 1 90 ? 13.375 24.516 15.953 1 96.94 90 LEU A N 1
ATOM 661 C CA . LEU A 1 90 ? 12.656 24.562 17.219 1 96.94 90 LEU A CA 1
ATOM 662 C C . LEU A 1 90 ? 12.336 26 17.609 1 96.94 90 LEU A C 1
ATOM 664 O O . LEU A 1 90 ? 11.242 26.281 18.109 1 96.94 90 LEU A O 1
ATOM 668 N N . HIS A 1 91 ? 13.266 26.922 17.312 1 92.81 91 HIS A N 1
ATOM 669 C CA . HIS A 1 91 ? 12.977 28.328 17.594 1 92.81 91 HIS A CA 1
ATOM 670 C C . HIS A 1 91 ? 11.812 28.828 16.75 1 92.81 91 HIS A C 1
ATOM 672 O O . HIS A 1 91 ? 10.953 29.547 17.25 1 92.81 91 HIS A O 1
ATOM 678 N N . SER A 1 92 ? 11.836 28.453 15.539 1 92.44 92 SER A N 1
ATOM 679 C CA . SER A 1 92 ? 10.75 28.906 14.664 1 92.44 92 SER A CA 1
ATOM 680 C C . SER A 1 92 ? 9.414 28.328 15.109 1 92.44 92 SER A C 1
ATOM 682 O O . SER A 1 92 ? 8.367 28.953 14.914 1 92.44 92 SER A O 1
ATOM 684 N N . LEU A 1 93 ? 9.359 27.156 15.75 1 96.56 93 LEU A N 1
ATOM 685 C CA . LEU A 1 93 ? 8.141 26.469 16.156 1 96.56 93 LEU A CA 1
ATOM 686 C C . LEU A 1 93 ? 7.656 26.953 17.516 1 96.56 93 LEU A C 1
ATOM 688 O O . LEU A 1 93 ? 6.457 26.969 17.781 1 96.56 93 LEU A O 1
ATOM 692 N N . LEU A 1 94 ? 8.633 27.359 18.359 1 95.62 94 LEU A N 1
ATOM 693 C CA . LEU A 1 94 ? 8.266 27.547 19.75 1 95.62 94 LEU A CA 1
ATOM 694 C C . LEU A 1 94 ? 8.289 29.031 20.125 1 95.62 94 LEU A C 1
ATOM 696 O O . LEU A 1 94 ? 7.684 29.438 21.125 1 95.62 94 LEU A O 1
ATOM 700 N N . ASP A 1 95 ? 9.078 29.797 19.328 1 90.38 95 ASP A N 1
ATOM 701 C CA . ASP A 1 95 ? 9.062 31.25 19.531 1 90.38 95 ASP A CA 1
ATOM 702 C C . ASP A 1 95 ? 7.953 31.906 18.703 1 90.38 95 ASP A C 1
ATOM 704 O O . ASP A 1 95 ? 8.219 32.656 17.766 1 90.38 95 ASP A O 1
ATOM 708 N N . VAL A 1 96 ? 6.738 31.688 19.203 1 87.94 96 VAL A N 1
ATOM 709 C CA . VAL A 1 96 ? 5.566 32.156 18.469 1 87.94 96 VAL A CA 1
ATOM 710 C C . VAL A 1 96 ? 4.836 33.219 19.297 1 87.94 96 VAL A C 1
ATOM 712 O O . VAL A 1 96 ? 4.93 33.25 20.516 1 87.94 96 VAL A O 1
ATOM 715 N N . PRO A 1 97 ? 4.109 34.125 18.609 1 81.69 97 PRO A N 1
ATOM 716 C CA . PRO A 1 97 ? 3.363 35.156 19.328 1 81.69 97 PRO A CA 1
ATOM 717 C C . PRO A 1 97 ? 2.25 34.562 20.203 1 81.69 97 PRO A C 1
ATOM 719 O O . PRO A 1 97 ? 1.975 35.094 21.281 1 81.69 97 PRO A O 1
ATOM 722 N N . GLU A 1 98 ? 1.562 33.531 19.75 1 85.62 98 GLU A N 1
ATOM 723 C CA . GLU A 1 98 ? 0.465 32.906 20.484 1 85.62 98 GLU A CA 1
ATOM 724 C C . GLU A 1 98 ? 0.985 31.891 21.516 1 85.62 98 GLU A C 1
ATOM 726 O O . GLU A 1 98 ? 0.639 30.719 21.453 1 85.62 98 GLU A O 1
ATOM 731 N N . ARG A 1 99 ? 1.62 32.375 22.516 1 87.75 99 ARG A N 1
ATOM 732 C CA . ARG A 1 99 ? 2.273 31.531 23.516 1 87.75 99 ARG A CA 1
ATOM 733 C C . ARG A 1 99 ? 1.261 30.656 24.234 1 87.75 99 ARG A C 1
ATOM 735 O O . ARG A 1 99 ? 1.589 29.531 24.656 1 87.75 99 ARG A O 1
ATOM 742 N N . HIS A 1 100 ? 0.044 31.094 24.328 1 89.69 100 HIS A N 1
ATOM 743 C CA . HIS A 1 100 ? -0.995 30.359 25.031 1 89.69 100 HIS A CA 1
ATOM 744 C C . HIS A 1 100 ? -1.338 29.062 24.312 1 89.69 100 HIS A C 1
ATOM 746 O O . HIS A 1 100 ? -1.866 28.125 24.922 1 89.69 100 HIS A O 1
ATOM 752 N N . LEU A 1 101 ? -1.033 28.922 23.031 1 92.5 101 LEU A N 1
ATOM 753 C CA . LEU A 1 101 ? -1.329 27.734 22.25 1 92.5 101 LEU A CA 1
ATOM 754 C C . LEU A 1 101 ? -0.261 26.656 22.469 1 92.5 101 LEU A C 1
ATOM 756 O O . LEU A 1 101 ? -0.46 25.5 22.109 1 92.5 101 LEU A O 1
ATOM 760 N N . LEU A 1 102 ? 0.88 27.016 23.078 1 94.75 102 LEU A N 1
ATOM 761 C CA . LEU A 1 102 ? 2 26.094 23.234 1 94.75 102 LEU A CA 1
ATOM 762 C C . LEU A 1 102 ? 1.658 25 24.234 1 94.75 102 LEU A C 1
ATOM 764 O O . LEU A 1 102 ? 2.258 23.922 24.203 1 94.75 102 LEU A O 1
ATOM 768 N N . LYS A 1 103 ? 0.707 25.25 25.062 1 93.81 103 LYS A N 1
ATOM 769 C CA . LYS A 1 103 ? 0.307 24.25 26.047 1 93.81 103 LYS A CA 1
ATOM 770 C C . LYS A 1 103 ? -0.356 23.047 25.359 1 93.81 103 LYS A C 1
ATOM 772 O O . LYS A 1 103 ? -0.429 21.953 25.938 1 93.81 103 LYS A O 1
ATOM 777 N N . ASP A 1 104 ? -0.807 23.234 24.141 1 95.56 104 ASP A N 1
ATOM 778 C CA . ASP A 1 104 ? -1.571 22.219 23.438 1 95.56 104 ASP A CA 1
ATOM 779 C C . ASP A 1 104 ? -0.681 21.422 22.469 1 95.56 104 ASP A C 1
ATOM 781 O O . ASP A 1 104 ? -1.168 20.578 21.719 1 95.56 104 ASP A O 1
ATOM 785 N N . ILE A 1 105 ? 0.614 21.672 22.516 1 97.75 105 ILE A N 1
ATOM 786 C CA . ILE A 1 105 ? 1.458 20.969 21.547 1 97.75 105 ILE A CA 1
ATOM 787 C C . ILE A 1 105 ? 2.545 20.188 22.266 1 97.75 105 ILE A C 1
ATOM 789 O O . ILE A 1 105 ? 2.865 20.484 23.422 1 97.75 105 ILE A O 1
ATOM 793 N N . VAL A 1 106 ? 3.041 19.188 21.719 1 98.31 106 VAL A N 1
ATOM 794 C CA . VAL A 1 106 ? 4.234 18.453 22.141 1 98.31 106 VAL A CA 1
ATOM 795 C C . VAL A 1 106 ? 5.125 18.188 20.922 1 98.31 106 VAL A C 1
ATOM 797 O O . VAL A 1 106 ? 4.648 17.719 19.891 1 98.31 106 VAL A O 1
ATOM 800 N N . VAL A 1 107 ? 6.367 18.594 21.031 1 98.75 107 VAL A N 1
ATOM 801 C CA . VAL A 1 107 ? 7.355 18.312 19.984 1 98.75 107 VAL A CA 1
ATOM 802 C C . VAL A 1 107 ? 8.148 17.062 20.344 1 98.75 107 VAL A C 1
ATOM 804 O O . VAL A 1 107 ? 8.789 17.016 21.406 1 98.75 107 VAL A O 1
ATOM 807 N N . VAL A 1 108 ? 8.062 16.094 19.516 1 98.56 108 VAL A N 1
ATOM 808 C CA . VAL A 1 108 ? 8.789 14.836 19.719 1 98.56 108 VAL A CA 1
ATOM 809 C C . VAL A 1 108 ? 9.984 14.781 18.766 1 98.56 108 VAL A C 1
ATOM 811 O O . VAL A 1 108 ? 9.812 14.656 17.547 1 98.56 108 VAL A O 1
ATOM 814 N N . ILE A 1 109 ? 11.148 14.828 19.344 1 98.62 109 ILE A N 1
ATOM 815 C CA . ILE A 1 109 ? 12.375 14.789 18.562 1 98.62 109 ILE A CA 1
ATOM 816 C C . ILE A 1 109 ? 12.961 13.383 18.594 1 98.62 109 ILE A C 1
ATOM 818 O O . ILE A 1 109 ? 13.172 12.812 19.656 1 98.62 109 ILE A O 1
ATOM 822 N N . LEU A 1 110 ? 13.156 12.805 17.469 1 98.31 110 LEU A N 1
ATOM 823 C CA . LEU A 1 110 ? 13.828 11.516 17.359 1 98.31 110 LEU A CA 1
ATOM 824 C C . LEU A 1 110 ? 15.32 11.703 17.125 1 98.31 110 LEU A C 1
ATOM 826 O O . LEU A 1 110 ? 15.727 12.242 16.094 1 98.31 110 LEU A O 1
ATOM 830 N N . ALA A 1 111 ? 16.094 11.336 18.094 1 97.69 111 ALA A N 1
ATOM 831 C CA . ALA A 1 111 ? 17.547 11.281 17.875 1 97.69 111 ALA A CA 1
ATOM 832 C C . ALA A 1 111 ? 17.922 10.133 16.953 1 97.69 111 ALA A C 1
ATOM 834 O O . ALA A 1 111 ? 18.172 9.016 17.406 1 97.69 111 ALA A O 1
ATOM 835 N N . ALA A 1 112 ? 18.109 10.422 15.711 1 96.12 112 ALA A N 1
ATOM 836 C CA . ALA A 1 112 ? 18.125 9.383 14.688 1 96.12 112 ALA A CA 1
ATOM 837 C C . ALA A 1 112 ? 19.562 9.07 14.25 1 96.12 112 ALA A C 1
ATOM 839 O O . ALA A 1 112 ? 19.766 8.242 13.359 1 96.12 112 ALA A O 1
ATOM 840 N N . ASP A 1 113 ? 20.562 9.672 14.867 1 94.44 113 ASP A N 1
ATOM 841 C CA . ASP A 1 113 ? 21.938 9.352 14.516 1 94.44 113 ASP A CA 1
ATOM 842 C C . ASP A 1 113 ? 22.281 7.914 14.898 1 94.44 113 ASP A C 1
ATOM 844 O O . ASP A 1 113 ? 21.859 7.426 15.945 1 94.44 113 ASP A O 1
ATOM 848 N N . ARG A 1 114 ? 23.047 7.297 14.039 1 90.69 114 ARG A N 1
ATOM 849 C CA . ARG A 1 114 ? 23.516 5.957 14.383 1 90.69 114 ARG A CA 1
ATOM 850 C C . ARG A 1 114 ? 24.594 6.012 15.453 1 90.69 114 ARG A C 1
ATOM 852 O O . ARG A 1 114 ? 24.688 5.109 16.297 1 90.69 114 ARG A O 1
ATOM 859 N N . ASP A 1 115 ? 25.344 7.051 15.461 1 91.62 115 ASP A N 1
ATOM 860 C CA . ASP A 1 115 ? 26.422 7.27 16.438 1 91.62 115 ASP A CA 1
ATOM 861 C C . ASP A 1 115 ? 25.859 7.719 17.781 1 91.62 115 ASP A C 1
ATOM 863 O O . ASP A 1 115 ? 25.281 8.805 17.891 1 91.62 115 ASP A O 1
ATOM 867 N N . PRO A 1 116 ? 26.078 6.922 18.797 1 94 116 PRO A N 1
ATOM 868 C CA . PRO A 1 116 ? 25.531 7.277 20.094 1 94 116 PRO A CA 1
ATOM 869 C C . PRO A 1 116 ? 26.062 8.602 20.625 1 94 116 PRO A C 1
ATOM 871 O O . PRO A 1 116 ? 25.359 9.32 21.344 1 94 116 PRO A O 1
ATOM 874 N N . LEU A 1 117 ? 27.281 8.914 20.234 1 94.5 117 LEU A N 1
ATOM 875 C CA . LEU A 1 117 ? 27.859 10.172 20.703 1 94.5 117 LEU A CA 1
ATOM 876 C C . LEU A 1 117 ? 27.109 11.367 20.109 1 94.5 117 LEU A C 1
ATOM 878 O O . LEU A 1 117 ? 26.906 12.375 20.781 1 94.5 117 LEU A O 1
ATOM 882 N N . LEU A 1 118 ? 26.797 11.227 18.891 1 93.56 118 LEU A N 1
ATOM 883 C CA . LEU A 1 118 ? 26.047 12.297 18.234 1 93.56 118 LEU A CA 1
ATOM 884 C C . LEU A 1 118 ? 24.656 12.438 18.828 1 93.56 118 LEU A C 1
ATOM 886 O O . LEU A 1 118 ? 24.141 13.555 18.953 1 93.56 118 LEU A O 1
ATOM 890 N N . ARG A 1 119 ? 24 11.344 19.219 1 96.38 119 ARG A N 1
ATOM 891 C CA . ARG A 1 119 ? 22.703 11.391 19.875 1 96.38 119 ARG A CA 1
ATOM 892 C C . ARG A 1 119 ? 22.797 12.078 21.234 1 96.38 119 ARG A C 1
ATOM 894 O O . ARG A 1 119 ? 21.938 12.883 21.594 1 96.38 119 ARG A O 1
ATOM 901 N N . GLU A 1 120 ? 23.859 11.758 21.922 1 95.88 120 GLU A N 1
ATOM 902 C CA . GLU A 1 120 ? 24.047 12.367 23.234 1 95.88 120 GLU A CA 1
ATOM 903 C C . GLU A 1 120 ? 24.25 13.875 23.125 1 95.88 120 GLU A C 1
ATOM 905 O O . GLU A 1 120 ? 23.734 14.641 23.953 1 95.88 120 GLU A O 1
ATOM 910 N N . LYS A 1 121 ? 24.984 14.281 22.141 1 94.19 121 LYS A N 1
ATOM 911 C CA . LYS A 1 121 ? 25.188 15.711 21.906 1 94.19 121 LYS A CA 1
ATOM 912 C C . LYS A 1 121 ? 23.859 16.422 21.625 1 94.19 121 LYS A C 1
ATOM 914 O O . LYS A 1 121 ? 23.625 17.516 22.109 1 94.19 121 LYS A O 1
ATOM 919 N N . LEU A 1 122 ? 23.062 15.82 20.828 1 96.38 122 LEU A N 1
ATOM 920 C CA . LEU A 1 122 ? 21.75 16.375 20.531 1 96.38 122 LEU A CA 1
ATOM 921 C C . LEU A 1 122 ? 20.922 16.516 21.797 1 96.38 122 LEU A C 1
ATOM 923 O O . LEU A 1 122 ? 20.312 17.562 22.047 1 96.38 122 LEU A O 1
ATOM 927 N N . LYS A 1 123 ? 20.891 15.492 22.594 1 96.75 123 LYS A N 1
ATOM 928 C CA . LYS A 1 123 ? 20.125 15.484 23.844 1 96.75 123 LYS A CA 1
ATOM 929 C C . LYS A 1 123 ? 20.578 16.625 24.766 1 96.75 123 LYS A C 1
ATOM 931 O O . LYS A 1 123 ? 19.734 17.328 25.328 1 96.75 123 LYS A O 1
ATOM 936 N N . LEU A 1 124 ? 21.859 16.719 24.812 1 95.12 124 LEU A N 1
ATOM 937 C CA . LEU A 1 124 ? 22.422 17.766 25.672 1 95.12 124 LEU A CA 1
ATOM 938 C C . LEU A 1 124 ? 22.031 19.156 25.156 1 95.12 124 LEU A C 1
ATOM 940 O O . LEU A 1 124 ? 21.656 20.031 25.938 1 95.12 124 LEU A O 1
ATOM 944 N N . THR A 1 125 ? 22.141 19.328 23.922 1 94.62 125 THR A N 1
ATOM 945 C CA . THR A 1 125 ? 21.781 20.609 23.312 1 94.62 125 THR A CA 1
ATOM 946 C C . THR A 1 125 ? 20.312 20.953 23.594 1 94.62 125 THR A C 1
ATOM 948 O O . THR A 1 125 ? 20 22.062 24 1 94.62 125 THR A O 1
ATOM 951 N N . ILE A 1 126 ? 19.438 20 23.422 1 97.38 126 ILE A N 1
ATOM 952 C CA . ILE A 1 126 ? 18 20.219 23.609 1 97.38 126 ILE A CA 1
ATOM 953 C C . ILE A 1 126 ? 17.703 20.484 25.078 1 97.38 126 ILE A C 1
ATOM 955 O O . ILE A 1 126 ? 16.969 21.406 25.422 1 97.38 126 ILE A O 1
ATOM 959 N N . ALA A 1 127 ? 18.297 19.703 25.938 1 96.25 127 ALA A N 1
ATOM 960 C CA . ALA A 1 127 ? 18.062 19.812 27.375 1 96.25 127 ALA A CA 1
ATOM 961 C C . ALA A 1 127 ? 18.547 21.172 27.906 1 96.25 127 ALA A C 1
ATOM 963 O O . ALA A 1 127 ? 17.953 21.703 28.844 1 96.25 127 ALA A O 1
ATOM 964 N N . THR A 1 128 ? 19.594 21.703 27.297 1 94.25 128 THR A N 1
ATOM 965 C CA . THR A 1 128 ? 20.172 22.938 27.797 1 94.25 128 THR A CA 1
ATOM 966 C C . THR A 1 128 ? 19.531 24.156 27.141 1 94.25 128 THR A C 1
ATOM 968 O O . THR A 1 128 ? 19.062 25.062 27.828 1 94.25 128 THR A O 1
ATOM 971 N N . GLU A 1 129 ? 19.453 24.188 25.906 1 93.5 129 GLU A N 1
ATOM 972 C CA . GLU A 1 129 ? 18.984 25.359 25.172 1 93.5 129 GLU A CA 1
ATOM 973 C C . GLU A 1 129 ? 17.469 25.516 25.281 1 93.5 129 GLU A C 1
ATOM 975 O O . GLU A 1 129 ? 16.938 26.625 25.188 1 93.5 129 GLU A O 1
ATOM 980 N N . PHE A 1 130 ? 16.766 24.453 25.453 1 96.75 130 PHE A N 1
ATOM 981 C CA . PHE A 1 130 ? 15.312 24.484 25.484 1 96.75 130 PHE A CA 1
ATOM 982 C C . PHE A 1 130 ? 14.781 23.906 26.781 1 96.75 130 PHE A C 1
ATOM 984 O O . PHE A 1 130 ? 13.734 23.25 26.812 1 96.75 130 PHE A O 1
ATOM 991 N N . SER A 1 131 ? 15.477 24.125 27.812 1 95.06 131 SER A N 1
ATOM 992 C CA . SER A 1 131 ? 15.195 23.562 29.125 1 95.06 131 SER A CA 1
ATOM 993 C C . SER A 1 131 ? 13.773 23.875 29.578 1 95.06 131 SER A C 1
ATOM 995 O O . SER A 1 131 ? 13.086 23.016 30.125 1 95.06 131 SER A O 1
ATOM 997 N N . HIS A 1 132 ? 13.32 25.094 29.406 1 93.81 132 HIS A N 1
ATOM 998 C CA . HIS A 1 132 ? 11.977 25.484 29.812 1 93.81 132 HIS A CA 1
ATOM 999 C C . HIS A 1 132 ? 10.914 24.656 29.109 1 93.81 132 HIS A C 1
ATOM 1001 O O . HIS A 1 132 ? 9.945 24.219 29.734 1 93.81 132 HIS A O 1
ATOM 1007 N N . HIS A 1 133 ? 11.086 24.422 27.844 1 96.25 133 HIS A N 1
ATOM 1008 C CA . HIS A 1 133 ? 10.133 23.641 27.062 1 96.25 133 HIS A CA 1
ATOM 1009 C C . HIS A 1 133 ? 10.203 22.156 27.438 1 96.25 133 HIS A C 1
ATOM 1011 O O . HIS A 1 133 ? 9.188 21.469 27.422 1 96.25 133 HIS A O 1
ATOM 1017 N N . VAL A 1 134 ? 11.391 21.641 27.766 1 96.94 134 VAL A N 1
ATOM 1018 C CA . VAL A 1 134 ? 11.578 20.266 28.203 1 96.94 134 VAL A CA 1
ATOM 1019 C C . VAL A 1 134 ? 10.883 20.047 29.547 1 96.94 134 VAL A C 1
ATOM 1021 O O . VAL A 1 134 ? 10.141 19.078 29.703 1 96.94 134 VAL A O 1
ATOM 1024 N N . HIS A 1 135 ? 11.008 21 30.391 1 94.62 135 HIS A N 1
ATOM 1025 C CA . HIS A 1 135 ? 10.414 20.891 31.719 1 94.62 135 HIS A CA 1
ATOM 1026 C C . HIS A 1 135 ? 8.891 20.953 31.641 1 94.62 135 HIS A C 1
ATOM 1028 O O . HIS A 1 135 ? 8.195 20.328 32.438 1 94.62 135 HIS A O 1
ATOM 1034 N N . ALA A 1 136 ? 8.398 21.703 30.703 1 94.81 136 ALA A N 1
ATOM 1035 C CA . ALA A 1 136 ? 6.957 21.859 30.547 1 94.81 136 ALA A CA 1
ATOM 1036 C C . ALA A 1 136 ? 6.367 20.719 29.719 1 94.81 136 ALA A C 1
ATOM 1038 O O . ALA A 1 136 ? 5.207 20.781 29.312 1 94.81 136 ALA A O 1
ATOM 1039 N N . SER A 1 137 ? 7.18 19.672 29.359 1 95.62 137 SER A N 1
ATOM 1040 C CA . SER A 1 137 ? 6.785 18.516 28.562 1 95.62 137 SER A CA 1
ATOM 1041 C C . SER A 1 137 ? 6.332 18.922 27.172 1 95.62 137 SER A C 1
ATOM 1043 O O . SER A 1 137 ? 5.434 18.312 26.594 1 95.62 137 SER A O 1
ATOM 1045 N N . ARG A 1 138 ? 6.855 20.062 26.75 1 97.12 138 ARG A N 1
ATOM 1046 C CA . ARG A 1 138 ? 6.582 20.531 25.391 1 97.12 138 ARG A CA 1
ATOM 1047 C C . ARG A 1 138 ? 7.559 19.938 24.391 1 97.12 138 ARG A C 1
ATOM 1049 O O . ARG A 1 138 ? 7.27 19.875 23.203 1 97.12 138 ARG A O 1
ATOM 1056 N N . ILE A 1 139 ? 8.711 19.516 24.875 1 98.31 139 ILE A N 1
ATOM 1057 C CA . ILE A 1 139 ? 9.703 18.812 24.062 1 98.31 139 ILE A CA 1
ATOM 1058 C C . ILE A 1 139 ? 10.062 17.484 24.703 1 98.31 139 ILE A C 1
ATOM 1060 O O . ILE A 1 139 ? 10.32 17.422 25.906 1 98.31 139 ILE A O 1
ATOM 1064 N N . ILE A 1 140 ? 10.031 16.484 23.922 1 97.75 140 ILE A N 1
ATOM 1065 C CA . ILE A 1 140 ? 10.516 15.156 24.297 1 97.75 140 ILE A CA 1
ATOM 1066 C C . ILE A 1 140 ? 11.516 14.648 23.266 1 97.75 140 ILE A C 1
ATOM 1068 O O . ILE A 1 140 ? 11.32 14.844 22.062 1 97.75 140 ILE A O 1
ATOM 1072 N N . VAL A 1 141 ? 12.625 14.094 23.766 1 98 141 VAL A N 1
ATOM 1073 C CA . VAL A 1 141 ? 13.586 13.453 22.859 1 98 141 VAL A CA 1
ATOM 1074 C C . VAL A 1 141 ? 13.531 11.938 23.047 1 98 141 VAL A C 1
ATOM 1076 O O . VAL A 1 141 ? 13.562 11.438 24.172 1 98 141 VAL A O 1
ATOM 1079 N N . ILE A 1 142 ? 13.375 11.258 21.922 1 96.75 142 ILE A N 1
ATOM 1080 C CA . ILE A 1 142 ? 13.297 9.805 21.969 1 96.75 142 ILE A CA 1
ATOM 1081 C C . ILE A 1 142 ? 14.367 9.188 21.062 1 96.75 142 ILE A C 1
ATOM 1083 O O . ILE A 1 142 ? 14.977 9.891 20.266 1 96.75 142 ILE A O 1
ATOM 1087 N N . GLU A 1 143 ? 14.586 7.891 21.297 1 94.5 143 GLU A N 1
ATOM 1088 C CA . GLU A 1 143 ? 15.5 7.105 20.484 1 94.5 143 GLU A CA 1
ATOM 1089 C C . GLU A 1 143 ? 14.867 5.793 20.031 1 94.5 143 GLU A C 1
ATOM 1091 O O . GLU A 1 143 ? 14.078 5.199 20.781 1 94.5 143 GLU A O 1
ATOM 1096 N N . VAL A 1 144 ? 15.227 5.465 18.844 1 91.62 144 VAL A N 1
ATOM 1097 C CA . VAL A 1 144 ? 14.789 4.16 18.359 1 91.62 144 VAL A CA 1
ATOM 1098 C C . VAL A 1 144 ? 15.625 3.061 19.016 1 91.62 144 VAL A C 1
ATOM 1100 O O . VAL A 1 144 ? 16.859 3.08 18.938 1 91.62 144 VAL A O 1
ATOM 1103 N N . PRO A 1 145 ? 15.008 2.191 19.656 1 87.25 145 PRO A N 1
ATOM 1104 C CA . PRO A 1 145 ? 15.797 1.071 20.172 1 87.25 145 PRO A CA 1
ATOM 1105 C C . PRO A 1 145 ? 16.406 0.222 19.062 1 87.25 145 PRO A C 1
ATOM 1107 O O . PRO A 1 145 ? 15.789 0.026 18.016 1 87.25 145 PRO A O 1
ATOM 1110 N N . ASP A 1 146 ? 17.516 -0.341 19.344 1 85.06 146 ASP A N 1
ATOM 1111 C CA . ASP A 1 146 ? 18.25 -1.134 18.359 1 85.06 146 ASP A CA 1
ATOM 1112 C C . ASP A 1 146 ? 17.391 -2.305 17.859 1 85.06 146 ASP A C 1
ATOM 1114 O O . ASP A 1 146 ? 17.453 -2.666 16.688 1 85.06 146 ASP A O 1
ATOM 1118 N N . ALA A 1 147 ? 16.625 -2.828 18.75 1 82.44 147 ALA A N 1
ATOM 1119 C CA . ALA A 1 147 ? 15.82 -4.004 18.422 1 82.44 147 ALA A CA 1
ATOM 1120 C C . ALA A 1 147 ? 14.734 -3.662 17.406 1 82.44 147 ALA A C 1
ATOM 1122 O O . ALA A 1 147 ? 14.18 -4.555 16.75 1 82.44 147 ALA A O 1
ATOM 1123 N N . TYR A 1 148 ? 14.391 -2.4 17.266 1 87.75 148 TYR A N 1
ATOM 1124 C CA . TYR A 1 148 ? 13.352 -1.969 16.344 1 87.75 148 TYR A CA 1
ATOM 1125 C C . TYR A 1 148 ? 13.875 -1.902 14.914 1 87.75 148 TYR A C 1
ATOM 1127 O O . TYR A 1 148 ? 13.094 -1.915 13.961 1 87.75 148 TYR A O 1
ATOM 1135 N N . TYR A 1 149 ? 15.188 -1.835 14.805 1 89.19 149 TYR A N 1
ATOM 1136 C CA . TYR A 1 149 ? 15.781 -1.792 13.469 1 89.19 149 TYR A CA 1
ATOM 1137 C C . TYR A 1 149 ? 15.891 -3.191 12.875 1 89.19 149 TYR A C 1
ATOM 1139 O O . TYR A 1 149 ? 16.562 -4.059 13.43 1 89.19 149 TYR A O 1
ATOM 1147 N N . PRO A 1 150 ? 15.219 -3.395 11.781 1 89.12 150 PRO A N 1
ATOM 1148 C CA . PRO A 1 150 ? 15.539 -4.613 11.031 1 89.12 150 PRO A CA 1
ATOM 1149 C C . PRO A 1 150 ? 16.906 -4.547 10.344 1 89.12 150 PRO A C 1
ATOM 1151 O O . PRO A 1 150 ? 17.594 -3.535 10.445 1 89.12 150 PRO A O 1
ATOM 1154 N N . GLN A 1 151 ? 17.219 -5.672 9.781 1 88.88 151 GLN A N 1
ATOM 1155 C CA . GLN A 1 151 ? 18.453 -5.656 8.984 1 88.88 151 GLN A CA 1
ATOM 1156 C C . GLN A 1 151 ? 18.297 -4.781 7.746 1 88.88 151 GLN A C 1
ATOM 1158 O O . GLN A 1 151 ? 17.359 -4.969 6.965 1 88.88 151 GLN A O 1
ATOM 1163 N N . LEU A 1 152 ? 19.156 -3.785 7.703 1 90.69 152 LEU A N 1
ATOM 1164 C CA . LEU A 1 152 ? 19.188 -2.939 6.516 1 90.69 152 LEU A CA 1
ATOM 1165 C C . LEU A 1 152 ? 20.109 -3.52 5.453 1 90.69 152 LEU A C 1
ATOM 1167 O O . LEU A 1 152 ? 21.188 -4.008 5.766 1 90.69 152 LEU A O 1
ATOM 1171 N N . TYR A 1 153 ? 19.656 -3.627 4.258 1 87.88 153 TYR A N 1
ATOM 1172 C CA . TYR A 1 153 ? 20.438 -4.254 3.201 1 87.88 153 TYR A CA 1
ATOM 1173 C C . TYR A 1 153 ? 20.047 -3.713 1.832 1 87.88 153 TYR A C 1
ATOM 1175 O O . TYR A 1 153 ? 19.047 -2.994 1.707 1 87.88 153 TYR A O 1
ATOM 1183 N N . HIS A 1 154 ? 20.938 -3.934 0.92 1 86.56 154 HIS A N 1
ATOM 1184 C CA . HIS A 1 154 ? 20.672 -3.49 -0.443 1 86.56 154 HIS A CA 1
ATOM 1185 C C . HIS A 1 154 ? 19.734 -4.453 -1.163 1 86.56 154 HIS A C 1
ATOM 1187 O O . HIS A 1 154 ? 20.188 -5.324 -1.91 1 86.56 154 HIS A O 1
ATOM 1193 N N . LYS A 1 155 ? 18.469 -4.285 -0.949 1 84.62 155 LYS A N 1
ATOM 1194 C CA . LYS A 1 155 ? 17.453 -5.129 -1.575 1 84.62 155 LYS A CA 1
ATOM 1195 C C . LYS A 1 155 ? 17.344 -4.84 -3.07 1 84.62 155 LYS A C 1
ATOM 1197 O O . LYS A 1 155 ? 17.328 -3.678 -3.482 1 84.62 155 LYS A O 1
ATOM 1202 N N . ARG A 1 156 ? 17.312 -5.875 -3.766 1 80.75 156 ARG A N 1
ATOM 1203 C CA . ARG A 1 156 ? 17.141 -5.723 -5.207 1 80.75 156 ARG A CA 1
ATOM 1204 C C . ARG A 1 156 ? 15.758 -5.18 -5.543 1 80.75 156 ARG A C 1
ATOM 1206 O O . ARG A 1 156 ? 14.75 -5.699 -5.062 1 80.75 156 ARG A O 1
ATOM 1213 N N . ASN A 1 157 ? 15.734 -4.035 -6.227 1 81.31 157 ASN A N 1
ATOM 1214 C CA . ASN A 1 157 ? 14.516 -3.428 -6.75 1 81.31 157 ASN A CA 1
ATOM 1215 C C . ASN A 1 157 ? 14.797 -2.598 -8 1 81.31 157 ASN A C 1
ATOM 1217 O O . ASN A 1 157 ? 15.938 -2.541 -8.469 1 81.31 157 ASN A O 1
ATOM 1221 N N . ASP A 1 158 ? 13.781 -2.037 -8.586 1 77.19 158 ASP A N 1
ATOM 1222 C CA . ASP A 1 158 ? 13.93 -1.366 -9.875 1 77.19 158 ASP A CA 1
ATOM 1223 C C . ASP A 1 158 ? 14.258 0.113 -9.688 1 77.19 158 ASP A C 1
ATOM 1225 O O . ASP A 1 158 ? 14.25 0.882 -10.648 1 77.19 158 ASP A O 1
ATOM 1229 N N . TYR A 1 159 ? 14.438 0.662 -8.414 1 79.94 159 TYR A N 1
ATOM 1230 C CA . TYR A 1 159 ? 14.797 2.053 -8.164 1 79.94 159 TYR A CA 1
ATOM 1231 C C . TYR A 1 159 ? 16.219 2.342 -8.633 1 79.94 159 TYR A C 1
ATOM 1233 O O . TYR A 1 159 ? 16.562 3.492 -8.914 1 79.94 159 TYR A O 1
ATOM 1241 N N . GLU A 1 160 ? 17.109 1.329 -8.734 1 81.69 160 GLU A N 1
ATOM 1242 C CA . GLU A 1 160 ? 18.5 1.45 -9.141 1 81.69 160 GLU A CA 1
ATOM 1243 C C . GLU A 1 160 ? 19.266 2.4 -8.219 1 81.69 160 GLU A C 1
ATOM 1245 O O . GLU A 1 160 ? 20.094 3.189 -8.68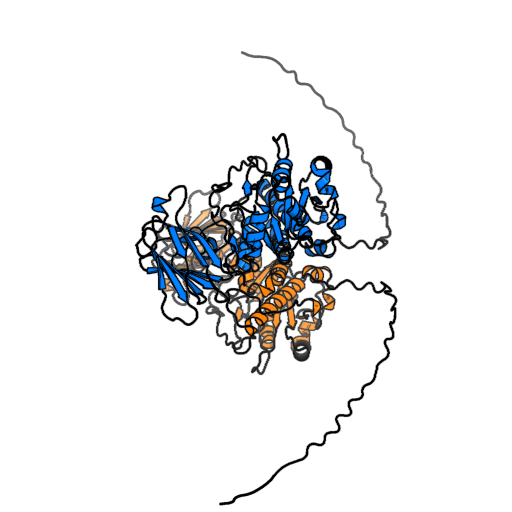 1 81.69 160 GLU A O 1
ATOM 1250 N N . ASP A 1 161 ? 18.953 2.422 -7.008 1 83.75 161 ASP A N 1
ATOM 1251 C CA . ASP A 1 161 ? 19.641 3.219 -6 1 83.75 161 ASP A CA 1
ATOM 1252 C C . ASP A 1 161 ? 20.969 2.574 -5.609 1 83.75 161 ASP A C 1
ATOM 1254 O O . ASP A 1 161 ? 21.125 1.353 -5.684 1 83.75 161 ASP A O 1
ATOM 1258 N N . SER A 1 162 ? 21.906 3.461 -5.328 1 87.69 162 SER A N 1
ATOM 1259 C CA . SER A 1 162 ? 23.125 2.949 -4.738 1 87.69 162 SER A CA 1
ATOM 1260 C C . SER A 1 162 ? 22.859 2.264 -3.402 1 87.69 162 SER A C 1
ATOM 1262 O O . SER A 1 162 ? 21.797 2.439 -2.812 1 87.69 162 SER A O 1
ATOM 1264 N N . GLN A 1 163 ? 23.812 1.523 -3.01 1 88.31 163 GLN A N 1
ATOM 1265 C CA . GLN A 1 163 ? 23.703 0.854 -1.719 1 88.31 163 GLN A CA 1
ATOM 1266 C C . GLN A 1 163 ? 23.547 1.866 -0.587 1 88.31 163 GLN A C 1
ATOM 1268 O O . GLN A 1 163 ? 22.703 1.685 0.299 1 88.31 163 GLN A O 1
ATOM 1273 N N . ALA A 1 164 ? 24.359 2.902 -0.598 1 87.5 164 ALA A N 1
ATOM 1274 C CA . ALA A 1 164 ? 24.297 3.924 0.445 1 87.5 164 ALA A CA 1
ATOM 1275 C C . ALA A 1 164 ? 22.922 4.586 0.494 1 87.5 164 ALA A C 1
ATOM 1277 O O . ALA A 1 164 ? 22.359 4.781 1.573 1 87.5 164 ALA A O 1
ATOM 1278 N N . ARG A 1 165 ? 22.422 4.898 -0.593 1 88.94 165 ARG A N 1
ATOM 1279 C CA . ARG A 1 165 ? 21.109 5.539 -0.667 1 88.94 165 ARG A CA 1
ATOM 1280 C C . ARG A 1 165 ? 20.016 4.594 -0.195 1 88.94 165 ARG A C 1
ATOM 1282 O O . ARG A 1 165 ? 19.078 5.012 0.495 1 88.94 165 ARG A O 1
ATOM 1289 N N . THR A 1 166 ? 20.172 3.35 -0.573 1 90.38 166 THR A N 1
ATOM 1290 C CA . THR A 1 166 ? 19.188 2.348 -0.182 1 90.38 166 THR A CA 1
ATOM 1291 C C . THR A 1 166 ? 19.141 2.209 1.337 1 90.38 166 THR A C 1
ATOM 1293 O O . THR A 1 166 ? 18.047 2.209 1.926 1 90.38 166 THR A O 1
ATOM 1296 N N . ILE A 1 167 ? 20.234 2.174 1.91 1 91.5 167 ILE A N 1
ATOM 1297 C CA . ILE A 1 167 ? 20.312 2.025 3.359 1 91.5 167 ILE A CA 1
ATOM 1298 C C . ILE A 1 167 ? 19.766 3.285 4.035 1 91.5 167 ILE A C 1
ATOM 1300 O O . ILE A 1 167 ? 19.062 3.201 5.039 1 91.5 167 ILE A O 1
ATOM 1304 N N . TRP A 1 168 ? 20.094 4.383 3.469 1 91.5 168 TRP A N 1
ATOM 1305 C CA . TRP A 1 168 ? 19.641 5.668 3.996 1 91.5 168 TRP A CA 1
ATOM 1306 C C . TRP A 1 168 ? 18.125 5.754 3.996 1 91.5 168 TRP A C 1
ATOM 1308 O O . TRP A 1 168 ? 17.516 6.113 5.008 1 91.5 168 TRP A O 1
ATOM 1318 N N . ARG A 1 169 ? 17.531 5.43 2.949 1 93.19 169 ARG A N 1
ATOM 1319 C CA . ARG A 1 169 ? 16.078 5.562 2.865 1 93.19 169 ARG A CA 1
ATOM 1320 C C . ARG A 1 169 ? 15.383 4.496 3.709 1 93.19 169 ARG A C 1
ATOM 1322 O O . ARG A 1 169 ? 14.305 4.734 4.246 1 93.19 169 ARG A O 1
ATOM 1329 N N . GLN A 1 170 ? 16.031 3.311 3.814 1 94.69 170 GLN A N 1
ATOM 1330 C CA . GLN A 1 170 ? 15.492 2.277 4.691 1 94.69 170 GLN A CA 1
ATOM 1331 C C . GLN A 1 170 ? 15.461 2.752 6.141 1 94.69 170 GLN A C 1
ATOM 1333 O O . GLN A 1 170 ? 14.445 2.588 6.832 1 94.69 170 GLN A O 1
ATOM 1338 N N . LYS A 1 171 ? 16.531 3.316 6.551 1 95.62 171 LYS A N 1
ATOM 1339 C CA . LYS A 1 171 ? 16.594 3.834 7.914 1 95.62 171 LYS A CA 1
ATOM 1340 C C . LYS A 1 171 ? 15.539 4.91 8.133 1 95.62 171 LYS A C 1
ATOM 1342 O O . LYS A 1 171 ? 14.914 4.969 9.203 1 95.62 171 LYS A O 1
ATOM 1347 N N . GLN A 1 172 ? 15.375 5.789 7.168 1 96.12 172 GLN A N 1
ATOM 1348 C CA . GLN A 1 172 ? 14.375 6.844 7.27 1 96.12 172 GLN A CA 1
ATOM 1349 C C . GLN A 1 172 ? 12.984 6.254 7.477 1 96.12 172 GLN A C 1
ATOM 1351 O O . GLN A 1 172 ? 12.211 6.75 8.305 1 96.12 172 GLN A O 1
ATOM 1356 N N . CYS A 1 173 ? 12.68 5.219 6.727 1 96.56 173 CYS A N 1
ATOM 1357 C CA . CYS A 1 173 ? 11.391 4.551 6.875 1 96.56 173 CYS A CA 1
ATOM 1358 C C . CYS A 1 173 ? 11.195 4.055 8.305 1 96.56 173 CYS A C 1
ATOM 1360 O O . CYS A 1 173 ? 10.141 4.273 8.898 1 96.56 173 CYS A O 1
ATOM 1362 N N . VAL A 1 174 ? 12.227 3.457 8.836 1 95.38 174 VAL A N 1
ATOM 1363 C CA . VAL A 1 174 ? 12.148 2.873 10.172 1 95.38 174 VAL A CA 1
ATOM 1364 C C . VAL A 1 174 ? 12.062 3.984 11.219 1 95.38 174 VAL A C 1
ATOM 1366 O O . VAL A 1 174 ? 11.266 3.895 12.164 1 95.38 174 VAL A O 1
ATOM 1369 N N . ASP A 1 175 ? 12.797 5.008 11.008 1 96.69 175 ASP A N 1
ATOM 1370 C CA . ASP A 1 175 ? 12.766 6.148 11.922 1 96.69 175 ASP A CA 1
ATOM 1371 C C . ASP A 1 175 ? 11.375 6.773 11.969 1 96.69 175 ASP A C 1
ATOM 1373 O O . ASP A 1 175 ? 10.836 7.02 13.055 1 96.69 175 ASP A O 1
ATOM 1377 N N . TYR A 1 176 ? 10.844 7.039 10.812 1 97.81 176 TYR A N 1
ATOM 1378 C CA . TYR A 1 176 ? 9.508 7.629 10.734 1 97.81 176 TYR A CA 1
ATOM 1379 C C . TYR A 1 176 ? 8.469 6.707 11.367 1 97.81 176 TYR A C 1
ATOM 1381 O O . TYR A 1 176 ? 7.574 7.168 12.078 1 97.81 176 TYR A O 1
ATOM 1389 N N . SER A 1 177 ? 8.641 5.438 11.062 1 96.25 177 SER A N 1
ATOM 1390 C CA . SER A 1 177 ? 7.734 4.449 11.633 1 96.25 177 SER A CA 1
ATOM 1391 C C . SER A 1 177 ? 7.719 4.523 13.156 1 96.25 177 SER A C 1
ATOM 1393 O O . SER A 1 177 ? 6.652 4.609 13.766 1 96.25 177 SER A O 1
ATOM 1395 N N . PHE A 1 178 ? 8.852 4.559 13.742 1 94.38 178 PHE A N 1
ATOM 1396 C CA . PHE A 1 178 ? 8.945 4.574 15.195 1 94.38 178 PHE A CA 1
ATOM 1397 C C . PHE A 1 178 ? 8.414 5.887 15.758 1 94.38 178 PHE A C 1
ATOM 1399 O O . PHE A 1 178 ? 7.664 5.895 16.734 1 94.38 178 PHE A O 1
ATOM 1406 N N . LEU A 1 179 ? 8.844 6.91 15.156 1 96.62 179 LEU A N 1
ATOM 1407 C CA . LEU A 1 179 ? 8.422 8.242 15.586 1 96.62 179 LEU A CA 1
ATOM 1408 C C . LEU A 1 179 ? 6.902 8.359 15.578 1 96.62 179 LEU A C 1
ATOM 1410 O O . LEU A 1 179 ? 6.309 8.836 16.547 1 96.62 179 LEU A O 1
ATOM 1414 N N . MET A 1 180 ? 6.273 7.906 14.562 1 96.31 180 MET A N 1
ATOM 1415 C CA . MET A 1 180 ? 4.824 7.977 14.43 1 96.31 180 MET A CA 1
ATOM 1416 C C . MET A 1 180 ? 4.137 7.047 15.422 1 96.31 180 MET A C 1
ATOM 1418 O O . MET A 1 180 ? 3.16 7.434 16.062 1 96.31 180 MET A O 1
ATOM 1422 N N . ALA A 1 181 ? 4.676 5.867 15.539 1 92.44 181 ALA A N 1
ATOM 1423 C CA . ALA A 1 181 ? 4.109 4.922 16.5 1 92.44 181 ALA A CA 1
ATOM 1424 C C . ALA A 1 181 ? 4.148 5.484 17.922 1 92.44 181 ALA A C 1
ATOM 1426 O O . ALA A 1 181 ? 3.164 5.398 18.656 1 92.44 181 ALA A O 1
ATOM 1427 N N . PHE A 1 182 ? 5.238 6.07 18.25 1 92.5 182 PHE A N 1
ATOM 1428 C CA . PHE A 1 182 ? 5.41 6.652 19.578 1 92.5 182 PHE A CA 1
ATOM 1429 C C . PHE A 1 182 ? 4.438 7.805 19.797 1 92.5 182 PHE A C 1
ATOM 1431 O O . PHE A 1 182 ? 3.852 7.934 20.875 1 92.5 182 PHE A O 1
ATOM 1438 N N . SER A 1 183 ? 4.215 8.57 18.812 1 95.31 183 SER A N 1
ATOM 1439 C CA . SER A 1 183 ? 3.488 9.828 18.938 1 95.31 183 SER A CA 1
ATOM 1440 C C . SER A 1 183 ? 1.981 9.609 18.875 1 95.31 183 SER A C 1
ATOM 1442 O O . SER A 1 183 ? 1.204 10.523 19.172 1 95.31 183 SER A O 1
ATOM 1444 N N . ALA A 1 184 ? 1.541 8.43 18.5 1 93.19 184 ALA A N 1
ATOM 1445 C CA . ALA A 1 184 ? 0.14 8.141 18.203 1 93.19 184 ALA A CA 1
ATOM 1446 C C . ALA A 1 184 ? -0.744 8.422 19.422 1 93.19 184 ALA A C 1
ATOM 1448 O O . ALA A 1 184 ? -1.913 8.781 19.266 1 93.19 184 ALA A O 1
ATOM 1449 N N . ARG A 1 185 ? -0.266 8.352 20.594 1 89.38 185 ARG A N 1
ATOM 1450 C CA . ARG A 1 185 ? -1.107 8.492 21.781 1 89.38 185 ARG A CA 1
ATOM 1451 C C . ARG A 1 185 ? -0.887 9.844 22.438 1 89.38 185 ARG A C 1
ATOM 1453 O O . ARG A 1 185 ? -1.477 10.133 23.484 1 89.38 185 ARG A O 1
ATOM 1460 N N . LEU A 1 186 ? -0.08 10.695 21.891 1 94.94 186 LEU A N 1
ATOM 1461 C CA . LEU A 1 186 ? 0.334 11.922 22.578 1 94.94 186 LEU A CA 1
ATOM 1462 C C . LEU A 1 186 ? -0.594 13.078 22.219 1 94.94 186 LEU A C 1
ATOM 1464 O O . LEU A 1 186 ? -0.674 14.062 22.953 1 94.94 186 LEU A O 1
ATOM 1468 N N . ALA A 1 187 ? -1.238 12.969 21.062 1 97.25 187 ALA A N 1
ATOM 1469 C CA . ALA A 1 187 ? -2.07 14.07 20.594 1 97.25 187 ALA A CA 1
ATOM 1470 C C . ALA A 1 187 ? -3.178 13.57 19.672 1 97.25 187 ALA A C 1
ATOM 1472 O O . ALA A 1 187 ? -3.205 12.398 19.297 1 97.25 187 ALA A O 1
ATOM 1473 N N . SER A 1 188 ? -4.125 14.438 19.359 1 97.06 188 SER A N 1
ATOM 1474 C CA . SER A 1 188 ? -5.203 14.078 18.438 1 97.06 188 SER A CA 1
ATOM 1475 C C . SER A 1 188 ? -4.75 14.188 16.984 1 97.06 188 SER A C 1
ATOM 1477 O O . SER A 1 188 ? -5.25 13.469 16.125 1 97.06 188 SER A O 1
ATOM 1479 N N . THR A 1 189 ? -3.85 15.102 16.766 1 98.38 189 THR A N 1
ATOM 1480 C CA . THR A 1 189 ? -3.299 15.32 15.43 1 98.38 189 THR A CA 1
ATOM 1481 C C . THR A 1 189 ? -1.776 15.219 15.453 1 98.38 189 THR A C 1
ATOM 1483 O O . THR A 1 189 ? -1.132 15.664 16.406 1 98.38 189 THR A O 1
ATOM 1486 N N . TYR A 1 190 ? -1.225 14.594 14.477 1 98.56 190 TYR A N 1
ATOM 1487 C CA . TYR A 1 190 ? 0.219 14.453 14.32 1 98.56 190 TYR A CA 1
ATOM 1488 C C . TYR A 1 190 ? 0.71 15.188 13.086 1 98.56 190 TYR A C 1
ATOM 1490 O O . TYR A 1 190 ? 0.115 15.07 12.008 1 98.56 190 TYR A O 1
ATOM 1498 N N . LEU A 1 191 ? 1.747 15.93 13.25 1 98.81 191 LEU A N 1
ATOM 1499 C CA . LEU A 1 191 ? 2.414 16.641 12.164 1 98.81 191 LEU A CA 1
ATOM 1500 C C . LEU A 1 191 ? 3.848 16.141 12 1 98.81 191 LEU A C 1
ATOM 1502 O O . LEU A 1 191 ? 4.641 16.203 12.938 1 98.81 191 LEU A O 1
ATOM 1506 N N . GLN A 1 192 ? 4.16 15.672 10.797 1 98.75 192 GLN A N 1
ATOM 1507 C CA . GLN A 1 192 ? 5.52 15.242 10.484 1 98.75 192 GLN A CA 1
ATOM 1508 C C . GLN A 1 192 ? 6.336 16.375 9.891 1 98.75 192 GLN A C 1
ATOM 1510 O O . GLN A 1 192 ? 5.953 16.953 8.867 1 98.75 192 GLN A O 1
ATOM 1515 N N . LEU A 1 193 ? 7.469 16.703 10.5 1 98 193 LEU A N 1
ATOM 1516 C CA . LEU A 1 193 ? 8.414 17.672 9.953 1 98 193 LEU A CA 1
ATOM 1517 C C . LEU A 1 193 ? 9.805 17.062 9.828 1 98 193 LEU A C 1
ATOM 1519 O O . LEU A 1 193 ? 9.977 15.844 9.992 1 98 193 LEU A O 1
ATOM 1523 N N . GLU A 1 194 ? 10.711 17.844 9.25 1 95.06 194 GLU A N 1
ATOM 1524 C CA . GLU A 1 194 ? 12.141 17.547 9.25 1 95.06 194 GLU A CA 1
ATOM 1525 C C . GLU A 1 194 ? 12.906 18.547 10.125 1 95.06 194 GLU A C 1
ATOM 1527 O O . GLU A 1 194 ? 12.32 19.484 10.656 1 95.06 194 GLU A O 1
ATOM 1532 N N . ASP A 1 195 ? 14.141 18.312 10.352 1 95.38 195 ASP A N 1
ATOM 1533 C CA . ASP A 1 195 ? 14.883 19.125 11.32 1 95.38 195 ASP A CA 1
ATOM 1534 C C . ASP A 1 195 ? 15.453 20.375 10.656 1 95.38 195 ASP A C 1
ATOM 1536 O O . ASP A 1 195 ? 16.109 21.188 11.312 1 95.38 195 ASP A O 1
ATOM 1540 N N . ASP A 1 196 ? 15.234 20.547 9.359 1 90.81 196 ASP A N 1
ATOM 1541 C CA . ASP A 1 196 ? 15.742 21.703 8.641 1 90.81 196 ASP A CA 1
ATOM 1542 C C . ASP A 1 196 ? 14.594 22.484 7.992 1 90.81 196 ASP A C 1
ATOM 1544 O O . ASP A 1 196 ? 14.648 22.812 6.805 1 90.81 196 ASP A O 1
ATOM 1548 N N . VAL A 1 197 ? 13.641 22.797 8.82 1 93.31 197 VAL A N 1
ATOM 1549 C CA . VAL A 1 197 ? 12.445 23.5 8.352 1 93.31 197 VAL A CA 1
ATOM 1550 C C . VAL A 1 197 ? 12.242 24.781 9.18 1 93.31 197 VAL A C 1
ATOM 1552 O O . VAL A 1 197 ? 12.703 24.859 10.32 1 93.31 197 VAL A O 1
ATOM 1555 N N . SER A 1 198 ? 11.602 25.797 8.539 1 89.44 198 SER A N 1
ATOM 1556 C CA . SER A 1 198 ? 11.148 27 9.227 1 89.44 198 SER A CA 1
ATOM 1557 C C . SER A 1 198 ? 9.633 27.141 9.156 1 89.44 198 SER A C 1
ATOM 1559 O O . SER A 1 198 ? 9.023 26.875 8.109 1 89.44 198 SER A O 1
ATOM 1561 N N . ALA A 1 199 ? 9.047 27.5 10.258 1 93.12 199 ALA A N 1
ATOM 1562 C CA . ALA A 1 199 ? 7.602 27.703 10.328 1 93.12 199 ALA A CA 1
ATOM 1563 C C . ALA A 1 199 ? 7.25 29.172 10.172 1 93.12 199 ALA A C 1
ATOM 1565 O O . ALA A 1 199 ? 8.016 30.047 10.578 1 93.12 199 ALA A O 1
ATOM 1566 N N . THR A 1 200 ? 6.125 29.453 9.625 1 84.44 200 THR A N 1
ATOM 1567 C CA . THR A 1 200 ? 5.633 30.828 9.594 1 84.44 200 THR A CA 1
ATOM 1568 C C . THR A 1 200 ? 5.285 31.312 10.992 1 84.44 200 THR A C 1
ATOM 1570 O O . THR A 1 200 ? 5.035 30.516 11.891 1 84.44 200 THR A O 1
ATOM 1573 N N . ARG A 1 201 ? 5.293 32.562 11.148 1 79.12 201 ARG A N 1
ATOM 1574 C CA . ARG A 1 201 ? 5.16 33.219 12.445 1 79.12 201 ARG A CA 1
ATOM 1575 C C . ARG A 1 201 ? 3.867 32.781 13.141 1 79.12 201 ARG A C 1
ATOM 1577 O O . ARG A 1 201 ? 3.836 32.625 14.359 1 79.12 201 ARG A O 1
ATOM 1584 N N . HIS A 1 202 ? 2.736 32.656 12.453 1 81.62 202 HIS A N 1
ATOM 1585 C CA . HIS A 1 202 ? 1.428 32.344 13 1 81.62 202 HIS A CA 1
ATOM 1586 C C . HIS A 1 202 ? 0.958 30.969 12.523 1 81.62 202 HIS A C 1
ATOM 1588 O O . HIS A 1 202 ? -0.219 30.781 12.211 1 81.62 202 HIS A O 1
ATOM 1594 N N . TYR A 1 203 ? 1.906 30 12.461 1 89.94 203 TYR A N 1
ATOM 1595 C CA . TYR A 1 203 ? 1.559 28.703 11.891 1 89.94 203 TYR A CA 1
ATOM 1596 C C . TYR A 1 203 ? 0.57 27.953 12.781 1 89.94 203 TYR A C 1
ATOM 1598 O O . TYR A 1 203 ? -0.28 27.219 12.289 1 89.94 203 TYR A O 1
ATOM 1606 N N . LEU A 1 204 ? 0.654 28.172 14.094 1 91.12 204 LEU A N 1
ATOM 1607 C CA . LEU A 1 204 ? -0.131 27.359 15.023 1 91.12 204 LEU A CA 1
ATOM 1608 C C . LEU A 1 204 ? -1.62 27.656 14.883 1 91.12 204 LEU A C 1
ATOM 1610 O O . LEU A 1 204 ? -2.424 26.75 14.688 1 91.12 204 LEU A O 1
ATOM 1614 N N . PRO A 1 205 ? -2.035 28.969 14.977 1 84.75 205 PRO A N 1
ATOM 1615 C CA . PRO A 1 205 ? -3.461 29.234 14.758 1 84.75 205 PRO A CA 1
ATOM 1616 C C . PRO A 1 205 ? -3.93 28.828 13.359 1 84.75 205 PRO A C 1
ATOM 1618 O O . PRO A 1 205 ? -5.055 28.359 13.195 1 84.75 205 PRO A O 1
ATOM 1621 N N . ALA A 1 206 ? -3.104 29.016 12.383 1 82.62 206 ALA A N 1
ATOM 1622 C CA . ALA A 1 206 ? -3.449 28.656 11.016 1 82.62 206 ALA A CA 1
ATOM 1623 C C . ALA A 1 206 ? -3.637 27.156 10.875 1 82.62 206 ALA A C 1
ATOM 1625 O O . ALA A 1 206 ? -4.598 26.688 10.25 1 82.62 206 ALA A O 1
ATOM 1626 N N . LEU A 1 207 ? -2.734 26.391 11.414 1 92.31 207 LEU A N 1
ATOM 1627 C CA . LEU A 1 207 ? -2.803 24.938 11.375 1 92.31 207 LEU A CA 1
ATOM 1628 C C . LEU A 1 207 ? -4.047 24.438 12.102 1 92.31 207 LEU A C 1
ATOM 1630 O O . LEU A 1 207 ? -4.797 23.625 11.562 1 92.31 207 LEU A O 1
ATOM 1634 N N . ASN A 1 208 ? -4.277 24.969 13.273 1 89.5 208 ASN A N 1
ATOM 1635 C CA . ASN A 1 208 ? -5.438 24.562 14.055 1 89.5 208 ASN A CA 1
ATOM 1636 C C . ASN A 1 208 ? -6.742 24.828 13.305 1 89.5 208 ASN A C 1
ATOM 1638 O O . ASN A 1 208 ? -7.633 23.969 13.281 1 89.5 208 ASN A O 1
ATOM 1642 N N . ALA A 1 209 ? -6.82 25.969 12.758 1 82.12 209 ALA A N 1
ATOM 1643 C CA . ALA A 1 209 ? -8.023 26.328 12.016 1 82.12 209 ALA A CA 1
ATOM 1644 C C . ALA A 1 209 ? -8.25 25.375 10.844 1 82.12 209 ALA A C 1
ATOM 1646 O O . ALA A 1 209 ? -9.391 24.984 10.57 1 82.12 209 ALA A O 1
ATOM 1647 N N . PHE A 1 210 ? -7.215 25.031 10.156 1 86.06 210 PHE A N 1
ATOM 1648 C CA . PHE A 1 210 ? -7.312 24.156 9 1 86.06 210 PHE A CA 1
ATOM 1649 C C . PHE A 1 210 ? -7.707 22.75 9.43 1 86.06 210 PHE A C 1
ATOM 1651 O O . PHE A 1 210 ? -8.531 22.094 8.781 1 86.06 210 PHE A O 1
ATOM 1658 N N . VAL A 1 211 ? -7.148 22.234 10.508 1 91.75 211 VAL A N 1
ATOM 1659 C CA . VAL A 1 211 ? -7.484 20.922 11.055 1 91.75 211 VAL A CA 1
ATOM 1660 C C . VAL A 1 211 ? -8.953 20.891 11.461 1 91.75 211 VAL A C 1
ATOM 1662 O O . VAL A 1 211 ? -9.664 19.922 11.164 1 91.75 211 VAL A O 1
ATOM 1665 N N . ASP A 1 212 ? -9.391 21.953 12.094 1 86.44 212 ASP A N 1
ATOM 1666 C CA . ASP A 1 212 ? -10.773 22.031 12.547 1 86.44 212 ASP A CA 1
ATOM 1667 C C . ASP A 1 212 ? -11.742 22.078 11.367 1 86.44 212 ASP A C 1
ATOM 1669 O O . ASP A 1 212 ? -12.859 21.578 11.453 1 86.44 212 ASP A O 1
ATOM 1673 N N . ALA A 1 213 ? -11.305 22.641 10.305 1 79.94 213 ALA A N 1
ATOM 1674 C CA . ALA A 1 213 ? -12.148 22.812 9.125 1 79.94 213 ALA A CA 1
ATOM 1675 C C . ALA A 1 213 ? -12.359 21.484 8.406 1 79.94 213 ALA A C 1
ATOM 1677 O O . ALA A 1 213 ? -13.367 21.297 7.715 1 79.94 213 ALA A O 1
ATOM 1678 N N . PHE A 1 214 ? -11.438 20.531 8.617 1 85.81 214 PHE A N 1
ATOM 1679 C CA . PHE A 1 214 ? -11.508 19.266 7.902 1 85.81 214 PHE A CA 1
ATOM 1680 C C . PHE A 1 214 ? -11.359 18.094 8.867 1 85.81 214 PHE A C 1
ATOM 1682 O O . PHE A 1 214 ? -10.406 17.328 8.773 1 85.81 214 PHE A O 1
ATOM 1689 N N . PRO A 1 215 ? -12.312 17.844 9.656 1 87.06 215 PRO A N 1
ATOM 1690 C CA . PRO A 1 215 ? -12.219 16.828 10.703 1 87.06 215 PRO A CA 1
ATOM 1691 C C . PRO A 1 215 ? -12.164 15.406 10.141 1 87.06 215 PRO A C 1
ATOM 1693 O O . PRO A 1 215 ? -11.734 14.477 10.828 1 87.06 215 PRO A O 1
ATOM 1696 N N . GLN A 1 216 ? -12.523 15.242 8.891 1 89.25 216 GLN A N 1
ATOM 1697 C CA . GLN A 1 216 ? -12.547 13.906 8.312 1 89.25 216 GLN A CA 1
ATOM 1698 C C . GLN A 1 216 ? -11.328 13.672 7.426 1 89.25 216 GLN A C 1
ATOM 1700 O O . GLN A 1 216 ? -11.25 12.648 6.734 1 89.25 216 GLN A O 1
ATOM 1705 N N . ALA A 1 217 ? -10.438 14.57 7.441 1 92.88 217 ALA A N 1
ATOM 1706 C CA . ALA A 1 217 ? -9.281 14.477 6.551 1 92.88 217 ALA A CA 1
ATOM 1707 C C . ALA A 1 217 ? -8.422 13.266 6.902 1 92.88 217 ALA A C 1
ATOM 1709 O O . ALA A 1 217 ? -8.234 12.945 8.078 1 92.88 217 ALA A O 1
ATOM 1710 N N . VAL A 1 218 ? -7.922 12.602 5.867 1 95.38 218 VAL A N 1
ATOM 1711 C CA . VAL A 1 218 ? -6.965 11.516 6.059 1 95.38 218 VAL A CA 1
ATOM 1712 C C . VAL A 1 218 ? -5.551 12.086 6.129 1 95.38 218 VAL A C 1
ATOM 1714 O O . VAL A 1 218 ? -4.664 11.484 6.746 1 95.38 218 VAL A O 1
ATOM 1717 N N . MET A 1 219 ? -5.379 13.203 5.453 1 97.38 219 MET A N 1
ATOM 1718 C CA . MET A 1 219 ? -4.102 13.906 5.469 1 97.38 219 MET A CA 1
ATOM 1719 C C . MET A 1 219 ? -4.293 15.383 5.152 1 97.38 219 MET A C 1
ATOM 1721 O O . MET A 1 219 ? -5.062 15.742 4.258 1 97.38 219 MET A O 1
ATOM 1725 N N . LEU A 1 220 ? -3.652 16.188 5.895 1 96.38 220 LEU A N 1
ATOM 1726 C CA . LEU A 1 220 ? -3.559 17.609 5.621 1 96.38 220 LEU A CA 1
ATOM 1727 C C . LEU A 1 220 ? -2.123 18.016 5.297 1 96.38 220 LEU A C 1
ATOM 1729 O O . LEU A 1 220 ? -1.187 17.578 5.977 1 96.38 220 LEU A O 1
ATOM 1733 N N . GLU A 1 221 ? -1.984 18.75 4.234 1 94.19 221 GLU A N 1
ATOM 1734 C CA . GLU A 1 221 ? -0.656 19.156 3.777 1 94.19 221 GLU A CA 1
ATOM 1735 C C . GLU A 1 221 ? -0.41 20.641 4.031 1 94.19 221 GLU A C 1
ATOM 1737 O O . GLU A 1 221 ? -1.181 21.484 3.574 1 94.19 221 GLU A O 1
ATOM 1742 N N . PHE A 1 222 ? 0.689 20.891 4.68 1 93.62 222 PHE A N 1
ATOM 1743 C CA . PHE A 1 222 ? 1.035 22.266 5.004 1 93.62 222 PHE A CA 1
ATOM 1744 C C . PHE A 1 222 ? 2.33 22.672 4.312 1 93.62 222 PHE A C 1
ATOM 1746 O O . PHE A 1 222 ? 2.865 23.75 4.574 1 93.62 222 PHE A O 1
ATOM 1753 N N . SER A 1 223 ? 2.904 21.734 3.582 1 90.62 223 SER A N 1
ATOM 1754 C CA . SER A 1 223 ? 4.004 21.938 2.646 1 90.62 223 SER A CA 1
ATOM 1755 C C . SER A 1 223 ? 3.906 20.984 1.461 1 90.62 223 SER A C 1
ATOM 1757 O O . SER A 1 223 ? 3.457 19.844 1.608 1 90.62 223 SER A O 1
ATOM 1759 N N . THR A 1 224 ? 4.375 21.391 0.296 1 85.75 224 THR A N 1
ATOM 1760 C CA . THR A 1 224 ? 4.32 20.531 -0.888 1 85.75 224 THR A CA 1
ATOM 1761 C C . THR A 1 224 ? 5.594 19.703 -1.013 1 85.75 224 THR A C 1
ATOM 1763 O O . THR A 1 224 ? 5.684 18.812 -1.867 1 85.75 224 THR A O 1
ATOM 1766 N N . LEU A 1 225 ? 6.461 19.938 -0.138 1 86.12 225 LEU A N 1
ATOM 1767 C CA . LEU A 1 225 ? 7.785 19.344 -0.276 1 86.12 225 LEU A CA 1
ATOM 1768 C C . LEU A 1 225 ? 7.859 18.016 0.463 1 86.12 225 LEU A C 1
ATOM 1770 O O . LEU A 1 225 ? 7.922 17.984 1.694 1 86.12 225 LEU A O 1
ATOM 1774 N N . GLY A 1 226 ? 7.879 16.953 -0.333 1 89.19 226 GLY A N 1
ATOM 1775 C CA . GLY A 1 226 ? 8.125 15.641 0.221 1 89.19 226 GLY A CA 1
ATOM 1776 C C . GLY A 1 226 ? 7.234 15.305 1.4 1 89.19 226 GLY A C 1
ATOM 1777 O O . GLY A 1 226 ? 6.012 15.438 1.314 1 89.19 226 GLY A O 1
ATOM 1778 N N . PHE A 1 227 ? 7.914 14.922 2.545 1 93.5 227 PHE A N 1
ATOM 1779 C CA . PHE A 1 227 ? 7.164 14.461 3.711 1 93.5 227 PHE A CA 1
ATOM 1780 C C . PHE A 1 227 ? 7.047 15.578 4.746 1 93.5 227 PHE A C 1
ATOM 1782 O O . PHE A 1 227 ? 6.676 15.328 5.895 1 93.5 227 PHE A O 1
ATOM 1789 N N . ILE A 1 228 ? 7.422 16.797 4.41 1 94.25 228 ILE A N 1
ATOM 1790 C CA . ILE A 1 228 ? 7.379 17.953 5.309 1 94.25 228 ILE A CA 1
ATOM 1791 C C . ILE A 1 228 ? 5.945 18.453 5.434 1 94.25 228 ILE A C 1
ATOM 1793 O O . ILE A 1 228 ? 5.266 18.672 4.426 1 94.25 228 ILE A O 1
ATOM 1797 N N . GLY A 1 229 ? 5.543 18.672 6.617 1 97.12 229 GLY A N 1
ATOM 1798 C CA . GLY A 1 229 ? 4.273 19.328 6.848 1 97.12 229 GLY A CA 1
ATOM 1799 C C . GLY A 1 229 ? 3.074 18.453 6.559 1 97.12 229 GLY A C 1
ATOM 1800 O O . GLY A 1 229 ? 2.053 18.938 6.062 1 97.12 229 GLY A O 1
ATOM 1801 N N . LYS A 1 230 ? 3.234 17.156 6.676 1 98.25 230 LYS A N 1
ATOM 1802 C CA . LYS A 1 230 ? 2.117 16.234 6.531 1 98.25 230 LYS A CA 1
ATOM 1803 C C . LYS A 1 230 ? 1.473 15.93 7.883 1 98.25 230 LYS A C 1
ATOM 1805 O O . LYS A 1 230 ? 2.141 15.453 8.805 1 98.25 230 LYS A O 1
ATOM 1810 N N . ALA A 1 231 ? 0.199 16.203 7.984 1 98.62 231 ALA A N 1
ATOM 1811 C CA . ALA A 1 231 ? -0.511 15.977 9.242 1 98.62 231 ALA A CA 1
ATOM 1812 C C . ALA A 1 231 ? -1.542 14.859 9.094 1 98.62 231 ALA A C 1
ATOM 1814 O O . ALA A 1 231 ? -2.18 14.727 8.047 1 98.62 231 ALA A O 1
ATOM 1815 N N . PHE A 1 232 ? -1.705 14.125 10.141 1 98.38 232 PHE A N 1
ATOM 1816 C CA . PHE A 1 232 ? -2.598 12.977 10.18 1 98.38 232 PHE A CA 1
ATOM 1817 C C . PHE A 1 232 ? -3.377 12.945 11.492 1 98.38 232 PHE A C 1
ATOM 1819 O O . PHE A 1 232 ? -2.867 13.359 12.531 1 98.38 232 PHE A O 1
ATOM 1826 N N . PRO A 1 233 ? -4.668 12.414 11.43 1 97.12 233 PRO A N 1
ATOM 1827 C CA . PRO A 1 233 ? -5.234 11.992 12.711 1 97.12 233 PRO A CA 1
ATOM 1828 C C . PRO A 1 233 ? -4.383 10.945 13.422 1 97.12 233 PRO A C 1
ATOM 1830 O O . PRO A 1 233 ? -3.945 9.977 12.797 1 97.12 233 PRO A O 1
ATOM 1833 N N . SER A 1 234 ? -4.156 11.125 14.703 1 95.88 234 SER A N 1
ATOM 1834 C CA . SER A 1 234 ? -3.27 10.234 15.438 1 95.88 234 SER A CA 1
ATOM 1835 C C . SER A 1 234 ? -3.785 8.797 15.414 1 95.88 234 SER A C 1
ATOM 1837 O O . SER A 1 234 ? -2.998 7.848 15.461 1 95.88 234 SER A O 1
ATOM 1839 N N . ALA A 1 235 ? -5.043 8.625 15.273 1 92.25 235 ALA A N 1
ATOM 1840 C CA . ALA A 1 235 ? -5.66 7.301 15.242 1 92.25 235 ALA A CA 1
ATOM 1841 C C . ALA A 1 235 ? -5.164 6.496 14.047 1 92.25 235 ALA A C 1
ATOM 1843 O O . ALA A 1 235 ? -5.203 5.262 14.062 1 92.25 235 ALA A O 1
ATOM 1844 N N . ASP A 1 236 ? -4.688 7.164 13.031 1 94.38 236 ASP A N 1
ATOM 1845 C CA . ASP A 1 236 ? -4.262 6.496 11.805 1 94.38 236 ASP A CA 1
ATOM 1846 C C . ASP A 1 236 ? -2.766 6.188 11.844 1 94.38 236 ASP A C 1
ATOM 1848 O O . ASP A 1 236 ? -2.262 5.438 11.008 1 94.38 236 ASP A O 1
ATOM 1852 N N . LEU A 1 237 ? -2.07 6.641 12.812 1 95.44 237 LEU A N 1
ATOM 1853 C CA . LEU A 1 237 ? -0.614 6.566 12.828 1 95.44 237 LEU A CA 1
ATOM 1854 C C . LEU A 1 237 ? -0.144 5.117 12.938 1 95.44 237 LEU A C 1
ATOM 1856 O O . LEU A 1 237 ? 0.853 4.734 12.32 1 95.44 237 LEU A O 1
ATOM 1860 N N . PRO A 1 238 ? -0.838 4.316 13.695 1 91 238 PRO A N 1
ATOM 1861 C CA . PRO A 1 238 ? -0.37 2.93 13.766 1 91 238 PRO A CA 1
ATOM 1862 C C . PRO A 1 238 ? -0.345 2.244 12.398 1 91 238 PRO A C 1
ATOM 1864 O O . PRO A 1 238 ? 0.605 1.523 12.086 1 91 238 PRO A O 1
ATOM 1867 N N . ALA A 1 239 ? -1.368 2.441 11.586 1 92.44 239 ALA A N 1
ATOM 1868 C CA . ALA A 1 239 ? -1.407 1.848 10.258 1 92.44 239 ALA A CA 1
ATOM 1869 C C . ALA A 1 239 ? -0.268 2.373 9.391 1 92.44 239 ALA A C 1
ATOM 1871 O O . ALA A 1 239 ? 0.372 1.609 8.664 1 92.44 239 ALA A O 1
ATOM 1872 N N . LEU A 1 240 ? -0.007 3.637 9.484 1 95.19 240 LEU A N 1
ATOM 1873 C CA . LEU A 1 240 ? 1.102 4.242 8.75 1 95.19 240 LEU A CA 1
ATOM 1874 C C . LEU A 1 240 ? 2.436 3.656 9.203 1 95.19 240 LEU A C 1
ATOM 1876 O O . LEU A 1 240 ? 3.264 3.273 8.375 1 95.19 240 LEU A O 1
ATOM 1880 N N . ALA A 1 241 ? 2.564 3.674 10.508 1 94.25 241 ALA A N 1
ATOM 1881 C CA . ALA A 1 241 ? 3.803 3.15 11.078 1 94.25 241 ALA A CA 1
ATOM 1882 C C . ALA A 1 241 ? 4.043 1.71 10.633 1 94.25 241 ALA A C 1
ATOM 1884 O O . ALA A 1 241 ? 5.168 1.345 10.273 1 94.25 241 ALA A O 1
ATOM 1885 N N . HIS A 1 242 ? 3.035 0.965 10.609 1 91.19 242 HIS A N 1
ATOM 1886 C CA . HIS A 1 242 ? 3.145 -0.428 10.188 1 91.19 242 HIS A CA 1
ATOM 1887 C C . HIS A 1 242 ? 3.539 -0.533 8.719 1 91.19 242 HIS A C 1
ATOM 1889 O O . HIS A 1 242 ? 4.379 -1.357 8.352 1 91.19 242 HIS A O 1
ATOM 1895 N N . LEU A 1 243 ? 2.887 0.202 7.949 1 95.25 243 LEU A N 1
ATOM 1896 C CA . LEU A 1 243 ? 3.193 0.2 6.523 1 95.25 243 LEU A CA 1
ATOM 1897 C C . LEU A 1 243 ? 4.66 0.536 6.281 1 95.25 243 LEU A C 1
ATOM 1899 O O . LEU A 1 243 ? 5.348 -0.167 5.539 1 95.25 243 LEU A O 1
ATOM 1903 N N . PHE A 1 244 ? 5.133 1.567 6.957 1 96.25 244 PHE A N 1
ATOM 1904 C CA . PHE A 1 244 ? 6.504 2.025 6.773 1 96.25 244 PHE A CA 1
ATOM 1905 C C . PHE A 1 244 ? 7.496 0.969 7.242 1 96.25 244 PHE A C 1
ATOM 1907 O O . PHE A 1 244 ? 8.508 0.727 6.586 1 96.25 244 PHE A O 1
ATOM 1914 N N . HIS A 1 245 ? 7.203 0.388 8.328 1 93.94 245 HIS A N 1
ATOM 1915 C CA . HIS A 1 245 ? 8.117 -0.606 8.883 1 93.94 245 HIS A CA 1
ATOM 1916 C C . HIS A 1 245 ? 8.117 -1.879 8.039 1 93.94 245 HIS A C 1
ATOM 1918 O O . HIS A 1 245 ? 9.18 -2.436 7.758 1 93.94 245 HIS A O 1
ATOM 1924 N N . THR A 1 246 ? 6.957 -2.334 7.664 1 92.69 246 THR A N 1
ATOM 1925 C CA . THR A 1 246 ? 6.809 -3.582 6.926 1 92.69 246 THR A CA 1
ATOM 1926 C C . THR A 1 246 ? 7.516 -3.498 5.574 1 92.69 246 THR A C 1
ATOM 1928 O O . THR A 1 246 ? 8.141 -4.465 5.137 1 92.69 246 THR A O 1
ATOM 1931 N N . PHE A 1 247 ? 7.445 -2.324 4.961 1 95.56 247 PHE A N 1
ATOM 1932 C CA . PHE A 1 247 ? 7.953 -2.211 3.6 1 95.56 247 PHE A CA 1
ATOM 1933 C C . PHE A 1 247 ? 9.156 -1.272 3.547 1 95.56 247 PHE A C 1
ATOM 1935 O O . PHE A 1 247 ? 9.398 -0.63 2.525 1 95.56 247 PHE A O 1
ATOM 1942 N N . TYR A 1 248 ? 9.867 -1.222 4.66 1 95 248 TYR A N 1
ATOM 1943 C CA . TYR A 1 248 ? 10.984 -0.296 4.793 1 95 248 TYR A CA 1
ATOM 1944 C C . TYR A 1 248 ? 12.008 -0.516 3.689 1 95 248 TYR A C 1
ATOM 1946 O O . TYR A 1 248 ? 12.664 0.429 3.246 1 95 248 TYR A O 1
ATOM 1954 N N . ALA A 1 249 ? 12.172 -1.755 3.27 1 93.56 249 ALA A N 1
ATOM 1955 C CA . ALA A 1 249 ? 13.211 -2.088 2.305 1 93.56 249 ALA A CA 1
ATOM 1956 C C . ALA A 1 249 ? 12.688 -2 0.875 1 93.56 249 ALA A C 1
ATOM 1958 O O . ALA A 1 249 ? 13.469 -2.021 -0.082 1 93.56 249 ALA A O 1
ATOM 1959 N N . ASP A 1 250 ? 11.414 -1.871 0.744 1 93.19 250 ASP A N 1
ATOM 1960 C CA . ASP A 1 250 ? 10.797 -2.012 -0.571 1 93.19 250 ASP A CA 1
ATOM 1961 C C . ASP A 1 250 ? 10.68 -0.658 -1.268 1 93.19 250 ASP A C 1
ATOM 1963 O O . ASP A 1 250 ? 10.852 -0.563 -2.484 1 93.19 250 ASP A O 1
ATOM 1967 N N . ALA A 1 251 ? 10.391 0.401 -0.507 1 94.38 251 ALA A N 1
ATOM 1968 C CA . ALA A 1 251 ? 10.148 1.706 -1.115 1 94.38 251 ALA A CA 1
ATOM 1969 C C . ALA A 1 251 ? 10.5 2.836 -0.151 1 94.38 251 ALA A C 1
ATOM 1971 O O . ALA A 1 251 ? 10.469 2.65 1.068 1 94.38 251 ALA A O 1
ATOM 1972 N N . PRO A 1 252 ? 10.859 4.027 -0.755 1 94.12 252 PRO A N 1
ATOM 1973 C CA . PRO A 1 252 ? 11.062 5.191 0.111 1 94.12 252 PRO A CA 1
ATOM 1974 C C . PRO A 1 252 ? 9.789 5.621 0.832 1 94.12 252 PRO A C 1
ATOM 1976 O O . PRO A 1 252 ? 8.688 5.328 0.369 1 94.12 252 PRO A O 1
ATOM 1979 N N . VAL A 1 253 ? 9.977 6.328 1.898 1 96.44 253 VAL A N 1
ATOM 1980 C CA . VAL A 1 253 ? 8.875 6.648 2.797 1 96.44 253 VAL A CA 1
ATOM 1981 C C . VAL A 1 253 ? 7.871 7.559 2.084 1 96.44 253 VAL A C 1
ATOM 1983 O O . VAL A 1 253 ? 6.664 7.469 2.32 1 96.44 253 VAL A O 1
ATOM 1986 N N . ASP A 1 254 ? 8.305 8.422 1.186 1 94.12 254 ASP A N 1
ATOM 1987 C CA . ASP A 1 254 ? 7.406 9.305 0.448 1 94.12 254 ASP A CA 1
ATOM 1988 C C . ASP A 1 254 ? 6.484 8.508 -0.47 1 94.12 254 ASP A C 1
ATOM 1990 O O . ASP A 1 254 ? 5.305 8.836 -0.61 1 94.12 254 ASP A O 1
ATOM 1994 N N . LEU A 1 255 ? 7.062 7.551 -1.101 1 94.75 255 LEU A N 1
ATOM 1995 C CA . LEU A 1 255 ? 6.266 6.703 -1.977 1 94.75 255 LEU A CA 1
ATOM 1996 C C . LEU A 1 255 ? 5.285 5.855 -1.169 1 94.75 255 LEU A C 1
ATOM 1998 O O . LEU A 1 255 ? 4.145 5.652 -1.585 1 94.75 255 LEU A O 1
ATOM 2002 N N . LEU A 1 256 ? 5.727 5.273 -0.047 1 97.12 256 LEU A N 1
ATOM 2003 C CA . LEU A 1 256 ? 4.84 4.504 0.821 1 97.12 256 LEU A CA 1
ATOM 2004 C C . LEU A 1 256 ? 3.662 5.352 1.286 1 97.12 256 LEU A C 1
ATOM 2006 O O . LEU A 1 256 ? 2.541 4.852 1.405 1 97.12 256 LEU A O 1
ATOM 2010 N N . LEU A 1 257 ? 3.932 6.625 1.551 1 97.25 257 LEU A N 1
ATOM 2011 C CA . LEU A 1 257 ? 2.846 7.531 1.911 1 97.25 257 LEU A CA 1
ATOM 2012 C C . LEU A 1 257 ? 1.824 7.633 0.783 1 97.25 257 LEU A C 1
ATOM 2014 O O . LEU A 1 257 ? 0.616 7.633 1.032 1 97.25 257 LEU A O 1
ATOM 2018 N N . GLN A 1 258 ? 2.289 7.73 -0.398 1 95.44 258 GLN A N 1
ATOM 2019 C CA . GLN A 1 258 ? 1.387 7.805 -1.542 1 95.44 258 GLN A CA 1
ATOM 2020 C C . GLN A 1 258 ? 0.528 6.547 -1.645 1 95.44 258 GLN A C 1
ATOM 2022 O O . GLN A 1 258 ? -0.665 6.625 -1.944 1 95.44 258 GLN A O 1
ATOM 2027 N N . TYR A 1 259 ? 1.13 5.426 -1.447 1 95.31 259 TYR A N 1
ATOM 2028 C CA . TYR A 1 259 ? 0.369 4.184 -1.455 1 95.31 259 TYR A CA 1
ATOM 2029 C C . TYR A 1 259 ? -0.659 4.164 -0.331 1 95.31 259 TYR A C 1
ATOM 2031 O O . TYR A 1 259 ? -1.784 3.695 -0.517 1 95.31 259 TYR A O 1
ATOM 2039 N N . TYR A 1 260 ? -0.269 4.602 0.867 1 96.88 260 TYR A N 1
ATOM 2040 C CA . TYR A 1 260 ? -1.209 4.684 1.979 1 96.88 260 TYR A CA 1
ATOM 2041 C C . TYR A 1 260 ? -2.447 5.484 1.589 1 96.88 260 TYR A C 1
ATOM 2043 O O . TYR A 1 260 ? -3.574 5.043 1.822 1 96.88 260 TYR A O 1
ATOM 2051 N N . ILE A 1 261 ? -2.176 6.656 1.01 1 95.31 261 ILE A N 1
ATOM 2052 C CA . ILE A 1 261 ? -3.266 7.547 0.619 1 95.31 261 ILE A CA 1
ATOM 2053 C C . ILE A 1 261 ? -4.133 6.863 -0.435 1 95.31 261 ILE A C 1
ATOM 2055 O O . ILE A 1 261 ? -5.363 6.938 -0.377 1 95.31 261 ILE A O 1
ATOM 2059 N N . ALA A 1 262 ? -3.516 6.23 -1.358 1 94.38 262 ALA A N 1
ATOM 2060 C CA . ALA A 1 262 ? -4.254 5.527 -2.406 1 94.38 262 ALA A CA 1
ATOM 2061 C C . ALA A 1 262 ? -5.117 4.418 -1.818 1 94.38 262 ALA A C 1
ATOM 2063 O O . ALA A 1 262 ? -6.27 4.234 -2.229 1 94.38 262 ALA A O 1
ATOM 2064 N N . ILE A 1 263 ? -4.598 3.654 -0.906 1 94.5 263 ILE A N 1
ATOM 2065 C CA . ILE A 1 263 ? -5.297 2.543 -0.27 1 94.5 263 ILE A CA 1
ATOM 2066 C C . ILE A 1 263 ? -6.527 3.064 0.468 1 94.5 263 ILE A C 1
ATOM 2068 O O . ILE A 1 263 ? -7.582 2.422 0.46 1 94.5 263 ILE A O 1
ATOM 2072 N N . GLN A 1 264 ? -6.387 4.238 1.092 1 92.38 264 GLN A N 1
ATOM 2073 C CA . GLN A 1 264 ? -7.512 4.82 1.816 1 92.38 264 GLN A CA 1
ATOM 2074 C C . GLN A 1 264 ? -8.688 5.094 0.88 1 92.38 264 GLN A C 1
ATOM 2076 O O . GLN A 1 264 ? -9.844 5.066 1.304 1 92.38 264 GLN A O 1
ATOM 2081 N N . ASN A 1 265 ? -8.414 5.336 -0.378 1 90.94 265 ASN A N 1
ATOM 2082 C CA . ASN A 1 265 ? -9.414 5.629 -1.4 1 90.94 265 ASN A CA 1
ATOM 2083 C C . ASN A 1 265 ? -10.383 6.719 -0.944 1 90.94 265 ASN A C 1
ATOM 2085 O O . ASN A 1 265 ? -11.602 6.531 -0.988 1 90.94 265 ASN A O 1
ATOM 2089 N N . ARG A 1 266 ? -9.867 7.805 -0.369 1 89.75 266 ARG A N 1
ATOM 2090 C CA . ARG A 1 266 ? -10.57 9 0.081 1 89.75 266 ARG A CA 1
ATOM 2091 C C . ARG A 1 266 ? -9.867 10.266 -0.41 1 89.75 266 ARG A C 1
ATOM 2093 O O . ARG A 1 266 ? -9.438 11.102 0.394 1 89.75 266 ARG A O 1
ATOM 2100 N N . LYS A 1 267 ? -9.906 10.43 -1.638 1 82.75 267 LYS A N 1
ATOM 2101 C CA . LYS A 1 267 ? -9.133 11.484 -2.283 1 82.75 267 LYS A CA 1
ATOM 2102 C C . LYS A 1 267 ? -9.578 12.867 -1.813 1 82.75 267 LYS A C 1
ATOM 2104 O O . LYS A 1 267 ? -8.758 13.773 -1.665 1 82.75 267 LYS A O 1
ATOM 2109 N N . ASN A 1 268 ? -10.844 12.953 -1.521 1 80.38 268 ASN A N 1
ATOM 2110 C CA . ASN A 1 268 ? -11.383 14.25 -1.132 1 80.38 268 ASN A CA 1
ATOM 2111 C C . ASN A 1 268 ? -11.039 14.586 0.313 1 80.38 268 ASN A C 1
ATOM 2113 O O . ASN A 1 268 ? -11.227 15.727 0.75 1 80.38 268 ASN A O 1
ATOM 2117 N N . ASP A 1 269 ? -10.484 13.656 0.983 1 89.19 269 ASP A N 1
ATOM 2118 C CA . ASP A 1 269 ? -10.117 13.867 2.381 1 89.19 269 ASP A CA 1
ATOM 2119 C C . ASP A 1 269 ? -8.625 14.133 2.521 1 89.19 269 ASP A C 1
ATOM 2121 O O . ASP A 1 269 ? -8.078 14.07 3.625 1 89.19 269 ASP A O 1
ATOM 2125 N N . VAL A 1 270 ? -7.969 14.375 1.441 1 91.5 270 VAL A N 1
ATOM 2126 C CA . VAL A 1 270 ? -6.617 14.922 1.409 1 91.5 270 VAL A CA 1
ATOM 2127 C C . VAL A 1 270 ? -6.668 16.391 0.991 1 91.5 270 VAL A C 1
ATOM 2129 O O . VAL A 1 270 ? -7.098 16.719 -0.119 1 91.5 270 VAL A O 1
ATOM 2132 N N . ARG A 1 271 ? -6.188 17.234 1.97 1 87 271 ARG A N 1
ATOM 2133 C CA . ARG A 1 271 ? -6.32 18.672 1.719 1 87 271 ARG A CA 1
ATOM 2134 C C . ARG A 1 271 ? -4.98 19.375 1.87 1 87 271 ARG A C 1
ATOM 2136 O O . ARG A 1 271 ? -4.207 19.062 2.781 1 87 271 ARG A O 1
ATOM 2143 N N . GLN A 1 272 ? -4.75 20.219 0.995 1 86 272 GLN A N 1
ATOM 2144 C CA . GLN A 1 272 ? -3.535 21.016 1.036 1 86 272 GLN A CA 1
ATOM 2145 C C . GLN A 1 272 ? -3.846 22.469 1.416 1 86 272 GLN A C 1
ATOM 2147 O O . GLN A 1 272 ? -4.719 23.094 0.816 1 86 272 GLN A O 1
ATOM 2152 N N . ARG A 1 273 ? -3.113 22.875 2.361 1 82.88 273 ARG A N 1
ATOM 2153 C CA . ARG A 1 273 ? -3.268 24.266 2.766 1 82.88 273 ARG A CA 1
ATOM 2154 C C . ARG A 1 273 ? -2.436 25.188 1.883 1 82.88 273 ARG A C 1
ATOM 2156 O O . ARG A 1 273 ? -1.266 24.922 1.613 1 82.88 273 ARG A O 1
ATOM 2163 N N . GLN A 1 274 ? -3.055 26.281 1.446 1 71.88 274 GLN A N 1
ATOM 2164 C CA . GLN A 1 274 ? -2.35 27.359 0.755 1 71.88 274 GLN A CA 1
ATOM 2165 C C . GLN A 1 274 ? -2.529 28.688 1.48 1 71.88 274 GLN A C 1
ATOM 2167 O O . GLN A 1 274 ? -3.635 29.016 1.916 1 71.88 274 GLN A O 1
ATOM 2172 N N . PRO A 1 275 ? -1.483 29.438 1.668 1 76.69 275 PRO A N 1
ATOM 2173 C CA . PRO A 1 275 ? -0.078 29.109 1.403 1 76.69 275 PRO A CA 1
ATOM 2174 C C . PRO A 1 275 ? 0.5 28.109 2.402 1 76.69 275 PRO A C 1
ATOM 2176 O O . PRO A 1 275 ? -0.053 27.938 3.49 1 76.69 275 PRO A O 1
ATOM 2179 N N . PRO A 1 276 ? 1.624 27.547 2.061 1 83.88 276 PRO A N 1
ATOM 2180 C CA . PRO A 1 276 ? 2.25 26.578 2.977 1 83.88 276 PRO A CA 1
ATOM 2181 C C . PRO A 1 276 ? 2.729 27.234 4.273 1 83.88 276 PRO A C 1
ATOM 2183 O O . PRO A 1 276 ? 3.029 28.438 4.293 1 83.88 276 PRO A O 1
ATOM 2186 N N . LEU A 1 277 ? 2.781 26.484 5.277 1 89.75 277 LEU A N 1
ATOM 2187 C CA . LEU A 1 277 ? 3.145 27.016 6.586 1 89.75 277 LEU A CA 1
ATOM 2188 C C . LEU A 1 277 ? 4.605 26.719 6.906 1 89.75 277 LEU A C 1
ATOM 2190 O O . LEU A 1 277 ? 5.168 27.281 7.848 1 89.75 277 LEU A O 1
ATOM 2194 N N . PHE A 1 278 ? 5.246 25.844 6.125 1 92.44 278 PHE A N 1
ATOM 2195 C CA . PHE A 1 278 ? 6.602 25.406 6.438 1 92.44 278 PHE A CA 1
ATOM 2196 C C . PHE A 1 278 ? 7.508 25.531 5.215 1 92.44 278 PHE A C 1
ATOM 2198 O O . PHE A 1 278 ? 7.082 25.266 4.09 1 92.44 278 PHE A O 1
ATOM 2205 N N . GLN A 1 279 ? 8.789 25.891 5.465 1 86.19 279 GLN A N 1
ATOM 2206 C CA . GLN A 1 279 ? 9.805 26.047 4.43 1 86.19 279 GLN A CA 1
ATOM 2207 C C . GLN A 1 279 ? 11.031 25.188 4.727 1 86.19 279 GLN A C 1
ATOM 2209 O O . GLN A 1 279 ? 11.484 25.125 5.871 1 86.19 279 GLN A O 1
ATOM 2214 N N . HIS A 1 280 ? 11.438 24.531 3.711 1 86.44 280 HIS A N 1
ATOM 2215 C CA . HIS A 1 280 ? 12.711 23.828 3.832 1 86.44 280 HIS A CA 1
ATOM 2216 C C . HIS A 1 280 ? 13.883 24.812 3.826 1 86.44 280 HIS A C 1
ATOM 2218 O O . HIS A 1 280 ? 14.008 25.625 2.918 1 86.44 280 HIS A O 1
ATOM 2224 N N . VAL A 1 281 ? 14.758 24.688 4.75 1 76.81 281 VAL A N 1
ATOM 2225 C CA . VAL A 1 281 ? 15.828 25.672 4.867 1 76.81 281 VAL A CA 1
ATOM 2226 C C . VAL A 1 281 ? 17.188 24.984 4.727 1 76.81 281 VAL A C 1
ATOM 2228 O O . VAL A 1 281 ? 18.203 25.641 4.5 1 76.81 281 VAL A O 1
ATOM 2231 N N . GLY A 1 282 ? 17.125 23.688 4.891 1 75.19 282 GLY A N 1
ATOM 2232 C CA . GLY A 1 282 ? 18.375 22.969 4.805 1 75.19 282 GLY A CA 1
ATOM 2233 C C . GLY A 1 282 ? 18.938 22.906 3.396 1 75.19 282 GLY A C 1
ATOM 2234 O O . GLY A 1 282 ? 18.203 22.703 2.436 1 75.19 282 GLY A O 1
ATOM 2235 N N . THR A 1 283 ? 20.234 23.141 3.307 1 70.81 283 THR A N 1
ATOM 2236 C CA . THR A 1 283 ? 20.891 23.047 2.012 1 70.81 283 THR A CA 1
ATOM 2237 C C . THR A 1 283 ? 21.672 21.75 1.895 1 70.81 283 THR A C 1
ATOM 2239 O O . THR A 1 283 ? 22.047 21.328 0.793 1 70.81 283 THR A O 1
ATOM 2242 N N . ARG A 1 284 ? 21.859 21.125 3.027 1 66.62 284 ARG A N 1
ATOM 2243 C CA . ARG A 1 284 ? 22.594 19.859 3.037 1 66.62 284 ARG A CA 1
ATOM 2244 C C . ARG A 1 284 ? 21.688 18.703 3.467 1 66.62 284 ARG A C 1
ATOM 2246 O O . ARG A 1 284 ? 21.016 18.781 4.504 1 66.62 284 ARG A O 1
ATOM 2253 N N . SER A 1 285 ? 21.734 17.641 2.623 1 73.38 285 SER A N 1
ATOM 2254 C CA . SER A 1 285 ? 20.938 16.469 2.92 1 73.38 285 SER A CA 1
ATOM 2255 C C . SER A 1 285 ? 21.625 15.586 3.971 1 73.38 285 SER A C 1
ATOM 2257 O O . SER A 1 285 ? 22.828 15.688 4.18 1 73.38 285 SER A O 1
ATOM 2259 N N . SER A 1 286 ? 20.828 14.828 4.648 1 78.25 286 SER A N 1
ATOM 2260 C CA . SER A 1 286 ? 21.375 13.852 5.59 1 78.25 286 SER A CA 1
ATOM 2261 C C . SER A 1 286 ? 22.047 12.695 4.859 1 78.25 286 SER A C 1
ATOM 2263 O O . SER A 1 286 ? 22.781 11.914 5.473 1 78.25 286 SER A O 1
ATOM 2265 N N . LEU A 1 287 ? 21.656 12.508 3.615 1 70.31 287 LEU A N 1
ATOM 2266 C CA . LEU A 1 287 ? 22.438 11.602 2.771 1 70.31 287 LEU A CA 1
ATOM 2267 C C . LEU A 1 287 ? 23.734 12.25 2.33 1 70.31 287 LEU A C 1
ATOM 2269 O O . LEU A 1 287 ? 23.734 13.297 1.673 1 70.31 287 LEU A O 1
ATOM 2273 N N . SER A 1 288 ? 24.812 11.648 2.711 1 68.19 288 SER A N 1
ATOM 2274 C CA . SER A 1 288 ? 26.125 12.242 2.475 1 68.19 288 SER A CA 1
ATOM 2275 C C . SER A 1 288 ? 26.328 12.555 0.996 1 68.19 288 SER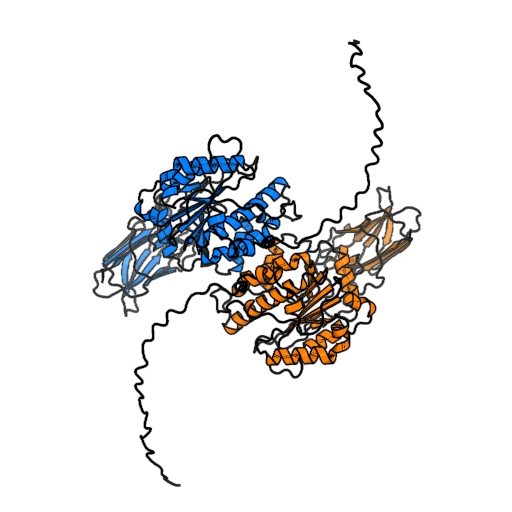 A C 1
ATOM 2277 O O . SER A 1 288 ? 26.047 11.719 0.134 1 68.19 288 SER A O 1
ATOM 2279 N N . GLY A 1 289 ? 26.734 13.727 0.754 1 66.81 289 GLY A N 1
ATOM 2280 C CA . GLY A 1 289 ? 27.078 14.141 -0.596 1 66.81 289 GLY A CA 1
ATOM 2281 C C . GLY A 1 289 ? 25.906 14.68 -1.382 1 66.81 289 GLY A C 1
ATOM 2282 O O . GLY A 1 289 ? 26.062 15.172 -2.5 1 66.81 289 GLY A O 1
ATOM 2283 N N . LYS A 1 290 ? 24.688 14.609 -0.81 1 70.75 290 LYS A N 1
ATOM 2284 C CA . LYS A 1 290 ? 23.5 15.07 -1.528 1 70.75 290 LYS A CA 1
ATOM 2285 C C . LYS A 1 290 ? 23.125 16.484 -1.098 1 70.75 290 LYS A C 1
ATOM 2287 O O . LYS A 1 290 ? 23.047 16.766 0.098 1 70.75 290 LYS A O 1
ATOM 2292 N N . ARG A 1 291 ? 23.047 17.359 -2.125 1 63.94 291 ARG A N 1
ATOM 2293 C CA . ARG A 1 291 ? 22.562 18.719 -1.9 1 63.94 291 ARG A CA 1
ATOM 2294 C C . ARG A 1 291 ? 21.094 18.844 -2.283 1 63.94 291 ARG A C 1
ATOM 2296 O O . ARG A 1 291 ? 20.656 18.266 -3.289 1 63.94 291 ARG A O 1
ATOM 2303 N N . GLN A 1 292 ? 20.234 19.375 -1.388 1 67.94 292 GLN A N 1
ATOM 2304 C CA . GLN A 1 292 ? 18.828 19.594 -1.664 1 67.94 292 GLN A CA 1
ATOM 2305 C C . GLN A 1 292 ? 18.453 21.062 -1.551 1 67.94 292 GLN A C 1
ATOM 2307 O O . GLN A 1 292 ? 18.531 21.656 -0.467 1 67.94 292 GLN A O 1
ATOM 2312 N N . THR A 1 293 ? 18.031 21.672 -2.66 1 64.62 293 THR A N 1
ATOM 2313 C CA . THR A 1 293 ? 17.781 23.109 -2.68 1 64.62 293 THR A CA 1
ATOM 2314 C C . THR A 1 293 ? 16.312 23.406 -2.891 1 64.62 293 THR A C 1
ATOM 2316 O O . THR A 1 293 ? 15.922 24.562 -3.088 1 64.62 293 THR A O 1
ATOM 2319 N N . ALA A 1 294 ? 15.57 22.375 -2.703 1 68.94 294 ALA A N 1
ATOM 2320 C CA . ALA A 1 294 ? 14.148 22.594 -2.953 1 68.94 294 ALA A CA 1
ATOM 2321 C C . ALA A 1 294 ? 13.531 23.453 -1.858 1 68.94 294 ALA A C 1
ATOM 2323 O O . ALA A 1 294 ? 13.82 23.266 -0.674 1 68.94 294 ALA A O 1
ATOM 2324 N N . VAL A 1 295 ? 12.867 24.562 -2.223 1 70.56 295 VAL A N 1
ATOM 2325 C CA . VAL A 1 295 ? 12.18 25.453 -1.289 1 70.56 295 VAL A CA 1
ATOM 2326 C C . VAL A 1 295 ? 10.711 25.594 -1.7 1 70.56 295 VAL A C 1
ATOM 2328 O O . VAL A 1 295 ? 10.359 25.359 -2.859 1 70.56 295 VAL A O 1
ATOM 2331 N N . GLU A 1 296 ? 9.922 25.844 -0.689 1 70.75 296 GLU A N 1
ATOM 2332 C CA . GLU A 1 296 ? 8.531 26.172 -0.96 1 70.75 296 GLU A CA 1
ATOM 2333 C C . GLU A 1 296 ? 8.406 27.547 -1.623 1 70.75 296 GLU A C 1
ATOM 2335 O O . GLU A 1 296 ? 8.711 28.562 -1.006 1 70.75 296 GLU A O 1
ATOM 2340 N N . PRO A 1 297 ? 7.969 27.547 -2.863 1 62.06 297 PRO A N 1
ATOM 2341 C CA . PRO A 1 297 ? 7.926 28.844 -3.549 1 62.06 297 PRO A CA 1
ATOM 2342 C C . PRO A 1 297 ? 6.93 29.812 -2.912 1 62.06 297 PRO A C 1
ATOM 2344 O O . PRO A 1 297 ? 7.145 31.031 -2.941 1 62.06 297 PRO A O 1
ATOM 2347 N N . ASN A 1 298 ? 5.883 29.266 -2.34 1 59.16 298 ASN A N 1
ATOM 2348 C CA . ASN A 1 298 ? 4.824 30.125 -1.834 1 59.16 298 ASN A CA 1
ATOM 2349 C C . ASN A 1 298 ? 4.91 30.297 -0.32 1 59.16 298 ASN A C 1
ATOM 2351 O O . ASN A 1 298 ? 3.955 30.734 0.316 1 59.16 298 ASN A O 1
ATOM 2355 N N . TYR A 1 299 ? 6.211 29.953 0.108 1 61.59 299 TYR A N 1
ATOM 2356 C CA . TYR A 1 299 ? 6.453 30.062 1.542 1 61.59 299 TYR A CA 1
ATOM 2357 C C . TYR A 1 299 ? 6.488 31.531 1.976 1 61.59 299 TYR A C 1
ATOM 2359 O O . TYR A 1 299 ? 7.094 32.375 1.303 1 61.59 299 TYR A O 1
ATOM 2367 N N . GLU A 1 300 ? 6.062 31.797 3.045 1 56.19 300 GLU A N 1
ATOM 2368 C CA . GLU A 1 300 ? 5.988 33.125 3.635 1 56.19 300 GLU A CA 1
ATOM 2369 C C . GLU A 1 300 ? 5.148 34.062 2.771 1 56.19 300 GLU A C 1
ATOM 2371 O O . GLU A 1 300 ? 5.199 35.281 2.943 1 56.19 300 GLU A O 1
ATOM 2376 N N . LEU A 1 301 ? 4.883 33.531 1.589 1 50.28 301 LEU A N 1
ATOM 2377 C CA . LEU A 1 301 ? 3.914 34.406 0.963 1 50.28 301 LEU A CA 1
ATOM 2378 C C . LEU A 1 301 ? 2.809 34.781 1.944 1 50.28 301 LEU A C 1
ATOM 2380 O O . LEU A 1 301 ? 2.178 33.906 2.543 1 50.28 301 LEU A O 1
ATOM 2384 N N . GLU A 1 302 ? 3.387 35.375 2.74 1 45.88 302 GLU A N 1
ATOM 2385 C CA . GLU A 1 302 ? 2.449 36 3.672 1 45.88 302 GLU A CA 1
ATOM 2386 C C . GLU A 1 302 ? 1.115 36.312 2.992 1 45.88 302 GLU A C 1
ATOM 2388 O O . GLU A 1 302 ? 0.277 37 3.551 1 45.88 302 GLU A O 1
ATOM 2393 N N . TYR A 1 303 ? 1.269 36.344 1.669 1 42.81 303 TYR A N 1
ATOM 2394 C CA . TYR A 1 303 ? 0.108 37.094 1.184 1 42.81 303 TYR A CA 1
ATOM 2395 C C . TYR A 1 303 ? -1.126 36.781 2.023 1 42.81 303 TYR A C 1
ATOM 2397 O O . TYR A 1 303 ? -1.809 37.688 2.492 1 42.81 303 TYR A O 1
ATOM 2405 N N . ASP A 1 304 ? -1.971 35.531 1.551 1 47.94 304 ASP A N 1
ATOM 2406 C CA . ASP A 1 304 ? -3.346 35.781 1.118 1 47.94 304 ASP A CA 1
ATOM 2407 C C . ASP A 1 304 ? -4.27 36 2.314 1 47.94 304 ASP A C 1
ATOM 2409 O O . ASP A 1 304 ? -4.891 35.031 2.797 1 47.94 304 ASP A O 1
ATOM 2413 N N . LEU A 1 305 ? -3.639 36.625 3.029 1 51.88 305 LEU A N 1
ATOM 2414 C CA . LEU A 1 305 ? -4.344 37.062 4.23 1 51.88 305 LEU A CA 1
ATOM 2415 C C . LEU A 1 305 ? -5.758 37.531 3.896 1 51.88 305 LEU A C 1
ATOM 2417 O O . LEU A 1 305 ? -5.938 38.438 3.062 1 51.88 305 LEU A O 1
ATOM 2421 N N . LYS A 1 306 ? -6.402 36.75 3.996 1 67.06 306 LYS A N 1
ATOM 2422 C CA . LYS A 1 306 ? -7.797 37.188 4.031 1 67.06 306 LYS A CA 1
ATOM 2423 C C . LYS A 1 306 ? -7.957 38.469 4.863 1 67.06 306 LYS A C 1
ATOM 2425 O O . LYS A 1 306 ? -7.297 38.625 5.891 1 67.06 306 LYS A O 1
ATOM 2430 N N . ARG A 1 307 ? -8.359 39.406 4.246 1 72.38 307 ARG A N 1
ATOM 2431 C CA . ARG A 1 307 ? -8.539 40.75 4.816 1 72.38 307 ARG A CA 1
ATOM 2432 C C . ARG A 1 307 ? -9.539 40.719 5.969 1 72.38 307 ARG A C 1
ATOM 2434 O O . ARG A 1 307 ? -9.289 41.281 7.031 1 72.38 307 ARG A O 1
ATOM 2441 N N . TRP A 1 308 ? -10.602 39.969 5.695 1 77.81 308 TRP A N 1
ATOM 2442 C CA . TRP A 1 308 ? -11.727 40.094 6.621 1 77.81 308 TRP A CA 1
ATOM 2443 C C . TRP A 1 308 ? -11.695 38.969 7.645 1 77.81 308 TRP A C 1
ATOM 2445 O O . TRP A 1 308 ? -12.086 39.125 8.797 1 77.81 308 TRP A O 1
ATOM 2455 N N . ARG A 1 309 ? -11.203 37.812 7.242 1 75.25 309 ARG A N 1
ATOM 2456 C CA . ARG A 1 309 ? -11.094 36.625 8.102 1 75.25 309 ARG A CA 1
ATOM 2457 C C . ARG A 1 309 ? -12.375 36.406 8.898 1 75.25 309 ARG A C 1
ATOM 2459 O O . ARG A 1 309 ? -12.336 36.25 10.117 1 75.25 309 ARG A O 1
ATOM 2466 N N . ALA A 1 310 ? -13.469 36.469 8.195 1 79.12 310 ALA A N 1
ATOM 2467 C CA . ALA A 1 310 ? -14.789 36.375 8.828 1 79.12 310 ALA A CA 1
ATOM 2468 C C . ALA A 1 310 ? -15.039 34.969 9.359 1 79.12 310 ALA A C 1
ATOM 2470 O O . ALA A 1 310 ? -14.57 33.969 8.781 1 79.12 310 ALA A O 1
ATOM 2471 N N . ASP A 1 311 ? -15.594 34.938 10.578 1 80.69 311 ASP A N 1
ATOM 2472 C CA . ASP A 1 311 ? -16.156 33.688 11.062 1 80.69 311 ASP A CA 1
ATOM 2473 C C . ASP A 1 311 ? -17.469 33.344 10.367 1 80.69 311 ASP A C 1
ATOM 2475 O O . ASP A 1 311 ? -18.547 33.562 10.922 1 80.69 311 ASP A O 1
ATOM 2479 N N . ASN A 1 312 ? -17.328 32.719 9.211 1 89.25 312 ASN A N 1
ATOM 2480 C CA . ASN A 1 312 ? -18.484 32.438 8.367 1 89.25 312 ASN A CA 1
ATOM 2481 C C . ASN A 1 312 ? -19.359 31.328 8.938 1 89.25 312 ASN A C 1
ATOM 2483 O O . ASN A 1 312 ? -18.859 30.422 9.586 1 89.25 312 ASN A O 1
ATOM 2487 N N . PRO A 1 313 ? -20.688 31.484 8.781 1 88.12 313 PRO A N 1
ATOM 2488 C CA . PRO A 1 313 ? -21.547 30.375 9.195 1 88.12 313 PRO A CA 1
ATOM 2489 C C . PRO A 1 313 ? -21.25 29.078 8.438 1 88.12 313 PRO A C 1
ATOM 2491 O O . PRO A 1 313 ? -20.781 29.125 7.301 1 88.12 313 PRO A O 1
ATOM 2494 N N . PRO A 1 314 ? -21.547 27.938 9.117 1 89.62 314 PRO A N 1
ATOM 2495 C CA . PRO A 1 314 ? -21.328 26.656 8.445 1 89.62 314 PRO A CA 1
ATOM 2496 C C . PRO A 1 314 ? -22.078 26.547 7.125 1 89.62 314 PRO A C 1
ATOM 2498 O O . PRO A 1 314 ? -23.25 26.938 7.039 1 89.62 314 PRO A O 1
ATOM 2501 N N . ALA A 1 315 ? -21.328 26.047 6.094 1 92.5 315 ALA A N 1
ATOM 2502 C CA . ALA A 1 315 ? -21.938 25.969 4.766 1 92.5 315 ALA A CA 1
ATOM 2503 C C . ALA A 1 315 ? -21.234 24.922 3.904 1 92.5 315 ALA A C 1
ATOM 2505 O O . ALA A 1 315 ? -20.109 24.5 4.211 1 92.5 315 ALA A O 1
ATOM 2506 N N . GLU A 1 316 ? -22 24.422 2.936 1 92.38 316 GLU A N 1
ATOM 2507 C CA . GLU A 1 316 ? -21.422 23.688 1.822 1 92.38 316 GLU A CA 1
ATOM 2508 C C . GLU A 1 316 ? -21.109 24.609 0.648 1 92.38 316 GLU A C 1
ATOM 2510 O O . GLU A 1 316 ? -21.969 25.359 0.197 1 92.38 316 GLU A O 1
ATOM 2515 N N . VAL A 1 317 ? -19.859 24.609 0.227 1 93.88 317 VAL A N 1
ATOM 2516 C CA . VAL A 1 317 ? -19.453 25.484 -0.862 1 93.88 317 VAL A CA 1
ATOM 2517 C C . VAL A 1 317 ? -19.141 24.656 -2.111 1 93.88 317 VAL A C 1
ATOM 2519 O O . VAL A 1 317 ? -18.297 23.766 -2.082 1 93.88 317 VAL A O 1
ATOM 2522 N N . THR A 1 318 ? -19.891 24.953 -3.172 1 95.06 318 THR A N 1
ATOM 2523 C CA . THR A 1 318 ? -19.719 24.25 -4.441 1 95.06 318 THR A CA 1
ATOM 2524 C C . THR A 1 318 ? -19.5 25.25 -5.578 1 95.06 318 THR A C 1
ATOM 2526 O O . THR A 1 318 ? -19.75 26.438 -5.418 1 95.06 318 THR A O 1
ATOM 2529 N N . SER A 1 319 ? -18.922 24.766 -6.699 1 95.44 319 SER A N 1
ATOM 2530 C CA . SER A 1 319 ? -18.719 25.641 -7.844 1 95.44 319 SER A CA 1
ATOM 2531 C C . SER A 1 319 ? -18.828 24.875 -9.156 1 95.44 319 SER A C 1
ATOM 2533 O O . SER A 1 319 ? -18.484 23.688 -9.219 1 95.44 319 SER A O 1
ATOM 2535 N N . SER A 1 320 ? -19.375 25.562 -10.133 1 94.62 320 SER A N 1
ATOM 2536 C CA . SER A 1 320 ? -19.375 25 -11.477 1 94.62 320 SER A CA 1
ATOM 2537 C C . SER A 1 320 ? -18.062 25.297 -12.195 1 94.62 320 SER A C 1
ATOM 2539 O O . SER A 1 320 ? -17.828 24.797 -13.297 1 94.62 320 SER A O 1
ATOM 2541 N N . MET A 1 321 ? -17.219 26.047 -11.57 1 93.38 321 MET A N 1
ATOM 2542 C CA . MET A 1 321 ? -15.914 26.375 -12.141 1 93.38 321 MET A CA 1
ATOM 2543 C C . MET A 1 321 ? -14.938 25.234 -11.961 1 93.38 321 MET A C 1
ATOM 2545 O O . MET A 1 321 ? -14.977 24.531 -10.953 1 93.38 321 MET A O 1
ATOM 2549 N N . THR A 1 322 ? -14.023 25.094 -12.883 1 90.62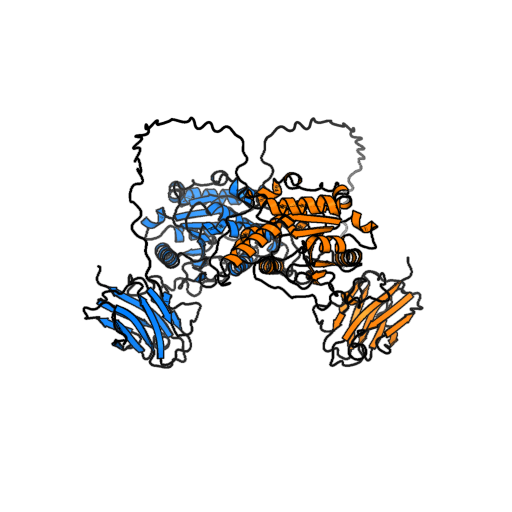 322 THR A N 1
ATOM 2550 C CA . THR A 1 322 ? -12.992 24.062 -12.773 1 90.62 322 THR A CA 1
ATOM 2551 C C . THR A 1 322 ? -11.906 24.484 -11.797 1 90.62 322 THR A C 1
ATOM 2553 O O . THR A 1 322 ? -11.242 25.516 -12 1 90.62 322 THR A O 1
ATOM 2556 N N . PRO A 1 323 ? -11.82 23.656 -10.758 1 87.25 323 PRO A N 1
ATOM 2557 C CA . PRO A 1 323 ? -10.781 24.031 -9.789 1 87.25 323 PRO A CA 1
ATOM 2558 C C . PRO A 1 323 ? -9.375 23.938 -10.367 1 87.25 323 PRO A C 1
ATOM 2560 O O . PRO A 1 323 ? -9.102 23.062 -11.211 1 87.25 323 PRO A O 1
ATOM 2563 N N . ALA A 1 324 ? -8.57 24.812 -9.977 1 80.62 324 ALA A N 1
ATOM 2564 C CA . ALA A 1 324 ? -7.168 24.828 -10.367 1 80.62 324 ALA A CA 1
ATOM 2565 C C . ALA A 1 324 ? -6.254 24.828 -9.148 1 80.62 324 ALA A C 1
ATOM 2567 O O . ALA A 1 324 ? -6.688 25.172 -8.039 1 80.62 324 ALA A O 1
ATOM 2568 N N . PHE A 1 325 ? -5.047 24.344 -9.32 1 70.31 325 PHE A N 1
ATOM 2569 C CA . PHE A 1 325 ? -3.967 24.359 -8.336 1 70.31 325 PHE A CA 1
ATOM 2570 C C . PHE A 1 325 ? -4.395 23.672 -7.043 1 70.31 325 PHE A C 1
ATOM 2572 O O . PHE A 1 325 ? -4.133 24.188 -5.953 1 70.31 325 PHE A O 1
ATOM 2579 N N . SER A 1 326 ? -5.184 22.656 -7.137 1 69.38 326 SER A N 1
ATOM 2580 C CA . SER A 1 326 ? -5.641 21.797 -6.039 1 69.38 326 SER A CA 1
ATOM 2581 C C . SER A 1 326 ? -6.473 22.594 -5.035 1 69.38 326 SER A C 1
ATOM 2583 O O . SER A 1 326 ? -6.586 22.203 -3.871 1 69.38 326 SER A O 1
ATOM 2585 N N . SER A 1 327 ? -6.969 23.734 -5.453 1 75.69 327 SER A N 1
ATOM 2586 C CA . SER A 1 327 ? -7.84 24.516 -4.578 1 75.69 327 SER A CA 1
ATOM 2587 C C . SER A 1 327 ? -9.281 24.016 -4.656 1 75.69 327 SER A C 1
ATOM 2589 O O . SER A 1 327 ? -9.695 23.438 -5.664 1 75.69 327 SER A O 1
ATOM 2591 N N . LEU A 1 328 ? -9.969 24.219 -3.576 1 83.25 328 LEU A N 1
ATOM 2592 C CA . LEU A 1 328 ? -11.391 23.906 -3.52 1 83.25 328 LEU A CA 1
ATOM 2593 C C . LEU A 1 328 ? -12.211 25.156 -3.248 1 83.25 328 LEU A C 1
ATOM 2595 O O . LEU A 1 328 ? -11.727 26.094 -2.615 1 83.25 328 LEU A O 1
ATOM 2599 N N . PRO A 1 329 ? -13.445 25.141 -3.699 1 90.56 329 PRO A N 1
ATOM 2600 C CA . PRO A 1 329 ? -14.289 26.328 -3.484 1 90.56 329 PRO A CA 1
ATOM 2601 C C . PRO A 1 329 ? -14.359 26.734 -2.018 1 90.56 329 PRO A C 1
ATOM 2603 O O . PRO A 1 329 ? -14.367 27.938 -1.712 1 90.56 329 PRO A O 1
ATOM 2606 N N . ILE A 1 330 ? -14.266 25.797 -1.171 1 87.75 330 ILE A N 1
ATOM 2607 C CA . ILE A 1 330 ? -14.43 26.094 0.248 1 87.75 330 ILE A CA 1
ATOM 2608 C C . ILE A 1 330 ? -13.227 26.891 0.752 1 87.75 330 ILE A C 1
ATOM 2610 O O . ILE A 1 330 ? -13.32 27.578 1.774 1 87.75 330 ILE A O 1
ATOM 2614 N N . ASP A 1 331 ? -12.172 26.844 0.067 1 82.62 331 ASP A N 1
ATOM 2615 C CA . ASP A 1 331 ? -10.961 27.547 0.487 1 82.62 331 ASP A CA 1
ATOM 2616 C C . ASP A 1 331 ? -11.188 29.047 0.546 1 82.62 331 ASP A C 1
ATOM 2618 O O . ASP A 1 331 ? -10.594 29.75 1.378 1 82.62 331 ASP A O 1
ATOM 2622 N N . ALA A 1 332 ? -12.055 29.547 -0.279 1 88.94 332 ALA A N 1
ATOM 2623 C CA . ALA A 1 332 ? -12.367 30.984 -0.302 1 88.94 332 ALA A CA 1
ATOM 2624 C C . ALA A 1 332 ? -13.25 31.359 0.881 1 88.94 332 ALA A C 1
ATOM 2626 O O . ALA A 1 332 ? -13.328 32.531 1.247 1 88.94 332 ALA A O 1
ATOM 2627 N N . TYR A 1 333 ? -13.891 30.391 1.413 1 90.44 333 TYR A N 1
ATOM 2628 C CA . TYR A 1 333 ? -14.906 30.625 2.436 1 90.44 333 TYR A CA 1
ATOM 2629 C C . TYR A 1 333 ? -14.328 30.453 3.832 1 90.44 333 TYR A C 1
ATOM 2631 O O . TYR A 1 333 ? -14.781 31.078 4.789 1 90.44 333 TYR A O 1
ATOM 2639 N N . LEU A 1 334 ? -13.281 29.734 3.906 1 79.38 334 LEU A N 1
ATOM 2640 C CA . LEU A 1 334 ? -12.664 29.438 5.199 1 79.38 334 LEU A CA 1
ATOM 2641 C C . LEU A 1 334 ? -11.781 30.594 5.652 1 79.38 334 LEU A C 1
ATOM 2643 O O . LEU A 1 334 ? -11.297 31.375 4.828 1 79.38 334 LEU A O 1
ATOM 2647 N N . ARG A 1 335 ? -11.695 30.641 7.016 1 72.12 335 ARG A N 1
ATOM 2648 C CA . ARG A 1 335 ? -10.828 31.656 7.602 1 72.12 335 ARG A CA 1
ATOM 2649 C C . ARG A 1 335 ? -9.359 31.359 7.312 1 72.12 335 ARG A C 1
ATOM 2651 O O . ARG A 1 335 ? -8.531 32.281 7.266 1 72.12 335 ARG A O 1
ATOM 2658 N N . ALA A 1 336 ? -9.133 30.172 7.086 1 63.5 336 ALA A N 1
ATOM 2659 C CA . ALA A 1 336 ? -7.762 29.734 6.836 1 63.5 336 ALA A CA 1
ATOM 2660 C C . ALA A 1 336 ? -7.223 30.328 5.539 1 63.5 336 ALA A C 1
ATOM 2662 O O . ALA A 1 336 ? -7.992 30.656 4.633 1 63.5 336 ALA A O 1
ATOM 2663 N N . PRO A 1 337 ? -5.961 30.625 5.527 1 64.12 337 PRO A N 1
ATOM 2664 C CA . PRO A 1 337 ? -5.391 31.141 4.277 1 64.12 337 PRO A CA 1
ATOM 2665 C C . PRO A 1 337 ? -5.699 30.25 3.078 1 64.12 337 PRO A C 1
ATOM 2667 O O . PRO A 1 337 ? -5.895 29.047 3.236 1 64.12 337 PRO A O 1
ATOM 2670 N N . GLY A 1 338 ? -5.758 30.953 1.943 1 70.69 338 GLY A N 1
ATOM 2671 C CA . GLY A 1 338 ? -6.078 30.25 0.706 1 70.69 338 GLY A CA 1
ATOM 2672 C C . GLY A 1 338 ? -7.293 30.828 0.001 1 70.69 338 GLY A C 1
ATOM 2673 O O . GLY A 1 338 ? -8.031 31.641 0.575 1 70.69 338 GLY A O 1
ATOM 2674 N N . GLY A 1 339 ? -7.371 30.547 -1.195 1 82.19 339 GLY A N 1
ATOM 2675 C CA . GLY A 1 339 ? -8.5 30.906 -2.029 1 82.19 339 GLY A CA 1
ATOM 2676 C C . GLY A 1 339 ? -8.852 29.859 -3.068 1 82.19 339 GLY A C 1
ATOM 2677 O O . GLY A 1 339 ? -8.297 28.75 -3.049 1 82.19 339 GLY A O 1
ATOM 2678 N N . PHE A 1 340 ? -9.852 30.141 -3.73 1 89.94 340 PHE A N 1
ATOM 2679 C CA . PHE A 1 340 ? -10.312 29.234 -4.777 1 89.94 340 PHE A CA 1
ATOM 2680 C C . PHE A 1 340 ? -9.836 29.703 -6.148 1 89.94 340 PHE A C 1
ATOM 2682 O O . PHE A 1 340 ? -10.25 30.766 -6.629 1 89.94 340 PHE A O 1
ATOM 2689 N N . TRP A 1 341 ? -8.898 28.844 -6.676 1 86.69 341 TRP A N 1
ATOM 2690 C CA . TRP A 1 341 ? -8.453 29.094 -8.039 1 86.69 341 TRP A CA 1
ATOM 2691 C C . TRP A 1 341 ? -9.328 28.344 -9.039 1 86.69 341 TRP A C 1
ATOM 2693 O O . TRP A 1 341 ? -9.531 27.141 -8.914 1 86.69 341 TRP A O 1
ATOM 2703 N N . ALA A 1 342 ? -9.898 29.125 -10.023 1 90.25 342 ALA A N 1
ATOM 2704 C CA . ALA A 1 342 ? -10.75 28.547 -11.055 1 90.25 342 ALA A CA 1
ATOM 2705 C C . ALA A 1 342 ? -10.164 28.75 -12.445 1 90.25 342 ALA A C 1
ATOM 2707 O O . ALA A 1 342 ? -9.664 29.844 -12.75 1 90.25 342 ALA A O 1
ATOM 2708 N N . ALA A 1 343 ? -10.25 27.703 -13.203 1 87.62 343 ALA A N 1
ATOM 2709 C CA . ALA A 1 343 ? -9.758 27.766 -14.57 1 87.62 343 ALA A CA 1
ATOM 2710 C C . ALA A 1 343 ? -10.906 27.906 -15.562 1 87.62 343 ALA A C 1
ATOM 2712 O O . ALA A 1 343 ? -12 27.375 -15.336 1 87.62 343 ALA A O 1
ATOM 2713 N N . ALA A 1 344 ? -10.664 28.672 -16.641 1 83 344 ALA A N 1
ATOM 2714 C CA . ALA A 1 344 ? -11.547 28.781 -17.812 1 83 344 ALA A CA 1
ATOM 2715 C C . ALA A 1 344 ? -12.977 29.109 -17.391 1 83 344 ALA A C 1
ATOM 2717 O O . ALA A 1 344 ? -13.914 28.422 -17.781 1 83 344 ALA A O 1
ATOM 2718 N N . VAL A 1 345 ? -13.07 30.109 -16.625 1 92.69 345 VAL A N 1
ATOM 2719 C CA . VAL A 1 345 ? -14.367 30.516 -16.094 1 92.69 345 VAL A CA 1
ATOM 2720 C C . VAL A 1 345 ? -15.242 31.047 -17.219 1 92.69 345 VAL A C 1
ATOM 2722 O O . VAL A 1 345 ? -14.82 31.891 -18.016 1 92.69 345 VAL A O 1
ATOM 2725 N N . GLN A 1 346 ? -16.406 30.438 -17.328 1 93.56 346 GLN A N 1
ATOM 2726 C CA . GLN A 1 346 ? -17.375 30.828 -18.359 1 93.56 346 GLN A CA 1
ATOM 2727 C C . GLN A 1 346 ? -18.453 31.75 -17.781 1 93.56 346 GLN A C 1
ATOM 2729 O O . GLN A 1 346 ? -18.625 31.812 -16.562 1 93.56 346 GLN A O 1
ATOM 2734 N N . ASP A 1 347 ? -19.125 32.469 -18.766 1 94.62 347 ASP A N 1
ATOM 2735 C CA . ASP A 1 347 ? -20.312 33.219 -18.359 1 94.62 347 ASP A CA 1
ATOM 2736 C C . ASP A 1 347 ? -21.375 32.281 -17.766 1 94.62 347 ASP A C 1
ATOM 2738 O O . ASP A 1 347 ? -21.719 31.266 -18.375 1 94.62 347 ASP A O 1
ATOM 2742 N N . GLY A 1 348 ? -21.734 32.625 -16.594 1 94.88 348 GLY A N 1
ATOM 2743 C CA . GLY A 1 348 ? -22.766 31.812 -15.945 1 94.88 348 GLY A CA 1
ATOM 2744 C C . GLY A 1 348 ? -22.188 30.875 -14.898 1 94.88 348 GLY A C 1
ATOM 2745 O O . GLY A 1 348 ? -22.922 30.359 -14.055 1 94.88 348 GLY A O 1
ATOM 2746 N N . ASP A 1 349 ? -20.875 30.656 -14.961 1 96.31 349 ASP A N 1
ATOM 2747 C CA . ASP A 1 349 ? -20.266 29.828 -13.922 1 96.31 349 ASP A CA 1
ATOM 2748 C C . ASP A 1 349 ? -20.484 30.422 -12.539 1 96.31 349 ASP A C 1
ATOM 2750 O O . ASP A 1 349 ? -20.578 31.641 -12.391 1 96.31 349 ASP A O 1
ATOM 2754 N N . ASP A 1 350 ? -20.609 29.547 -11.516 1 96.06 350 ASP A N 1
ATOM 2755 C CA . ASP A 1 350 ? -20.938 30.109 -10.203 1 96.06 350 ASP A CA 1
ATOM 2756 C C . ASP A 1 350 ? -20.172 29.375 -9.094 1 96.06 350 ASP A C 1
ATOM 2758 O O . ASP A 1 350 ? -19.578 28.328 -9.336 1 96.06 350 ASP A O 1
ATOM 2762 N N . LEU A 1 351 ? -20 30.031 -8.008 1 97.12 351 LEU A N 1
ATOM 2763 C CA . LEU A 1 351 ? -19.672 29.469 -6.703 1 97.12 351 LEU A CA 1
ATOM 2764 C C . LEU A 1 351 ? -20.828 29.672 -5.727 1 97.12 351 LEU A C 1
ATOM 2766 O O . LEU A 1 351 ? -21.281 30.797 -5.52 1 97.12 351 LEU A O 1
ATOM 2770 N N . THR A 1 352 ? -21.281 28.562 -5.156 1 96.88 352 THR A N 1
ATOM 2771 C CA . THR A 1 352 ? -22.484 28.594 -4.324 1 96.88 352 THR A CA 1
ATOM 2772 C C . THR A 1 352 ? -22.141 28.219 -2.883 1 96.88 352 THR A C 1
ATOM 2774 O O . THR A 1 352 ? -21.516 27.188 -2.631 1 96.88 352 THR A O 1
ATOM 2777 N N . ILE A 1 353 ? -22.594 29.062 -2.033 1 96.81 353 ILE A N 1
ATOM 2778 C CA . ILE A 1 353 ? -22.484 28.828 -0.596 1 96.81 353 ILE A CA 1
ATOM 2779 C C . ILE A 1 353 ? -23.859 28.484 -0.031 1 96.81 353 ILE A C 1
ATOM 2781 O O . ILE A 1 353 ? -24.719 29.375 0.106 1 96.81 353 ILE A O 1
ATOM 2785 N N . ALA A 1 354 ? -24.016 27.25 0.281 1 95.69 354 ALA A N 1
ATOM 2786 C CA . ALA A 1 354 ? -25.281 26.812 0.883 1 95.69 354 ALA A CA 1
ATOM 2787 C C . ALA A 1 354 ? -25.141 26.656 2.395 1 95.69 354 ALA A C 1
ATOM 2789 O O . ALA A 1 354 ? -24.484 25.719 2.867 1 95.69 354 ALA A O 1
ATOM 2790 N N . PHE A 1 355 ? -25.812 27.547 3.111 1 94.44 355 PHE A N 1
ATOM 2791 C CA . PHE A 1 355 ? -25.703 27.484 4.566 1 94.44 355 PHE A CA 1
ATOM 2792 C C . PHE A 1 355 ? -26.375 26.234 5.113 1 94.44 355 PHE A C 1
ATOM 2794 O O . PHE A 1 355 ? -27.438 25.828 4.637 1 94.44 355 PHE A O 1
ATOM 2801 N N . THR A 1 356 ? -25.703 25.656 6.043 1 92.06 356 THR A N 1
ATOM 2802 C CA . THR A 1 356 ? -26.297 24.5 6.715 1 92.06 356 THR A CA 1
ATOM 2803 C C . THR A 1 356 ? -27.656 24.875 7.324 1 92.06 356 THR A C 1
ATOM 2805 O O . THR A 1 356 ? -28.594 24.094 7.27 1 92.06 356 THR A O 1
ATOM 2808 N N . ARG A 1 357 ? -27.688 26.016 7.961 1 90.44 357 ARG A N 1
ATOM 2809 C CA . ARG A 1 357 ? -28.922 26.656 8.43 1 90.44 357 ARG A CA 1
ATOM 2810 C C . ARG A 1 357 ? -29.016 28.094 7.906 1 90.44 357 ARG A C 1
ATOM 2812 O O . ARG A 1 357 ? -28.031 28.828 7.938 1 90.44 357 ARG A O 1
ATOM 2819 N N . PRO A 1 358 ? -30.281 28.375 7.48 1 93.31 358 PRO A N 1
ATOM 2820 C CA . PRO A 1 358 ? -30.422 29.781 7.043 1 93.31 358 PRO A CA 1
ATOM 2821 C C . PRO A 1 358 ? -29.984 30.781 8.109 1 93.31 358 PRO A C 1
ATOM 2823 O O . PRO A 1 358 ? -30.234 30.562 9.297 1 93.31 358 PRO A O 1
ATOM 2826 N N . ALA A 1 359 ? -29.344 31.859 7.676 1 92.31 359 ALA A N 1
ATOM 2827 C CA . ALA A 1 359 ? -28.766 32.812 8.625 1 92.31 359 ALA A CA 1
ATOM 2828 C C . ALA A 1 359 ? -29.25 34.219 8.367 1 92.31 359 ALA A C 1
ATOM 2830 O O . ALA A 1 359 ? -29.625 34.562 7.242 1 92.31 359 ALA A O 1
ATOM 2831 N N . ARG A 1 360 ? -29.328 34.969 9.461 1 91.25 360 ARG A N 1
ATOM 2832 C CA . ARG A 1 360 ? -29.594 36.406 9.328 1 91.25 360 ARG A CA 1
ATOM 2833 C C . ARG A 1 360 ? -28.328 37.156 8.914 1 91.25 360 ARG A C 1
ATOM 2835 O O . ARG A 1 360 ? -27.594 37.656 9.766 1 91.25 360 ARG A O 1
ATOM 2842 N N . VAL A 1 361 ? -28.188 37.344 7.652 1 93.62 361 VAL A N 1
ATOM 2843 C CA . VAL A 1 361 ? -26.969 37.906 7.094 1 93.62 361 VAL A CA 1
ATOM 2844 C C . VAL A 1 361 ? -27.078 39.438 7.109 1 93.62 361 VAL A C 1
ATOM 2846 O O . VAL A 1 361 ? -28.094 40 6.699 1 93.62 361 VAL A O 1
ATOM 2849 N N . ILE A 1 362 ? -26.078 40.062 7.605 1 90.25 362 ILE A N 1
ATOM 2850 C CA . ILE A 1 362 ? -26 41.531 7.688 1 90.25 362 ILE A CA 1
ATOM 2851 C C . ILE A 1 362 ? -25.25 42.094 6.484 1 90.25 362 ILE A C 1
ATOM 2853 O O . ILE A 1 362 ? -25.641 43.094 5.895 1 90.25 362 ILE A O 1
ATOM 2857 N N . HIS A 1 363 ? -24.203 41.469 6.242 1 92.38 363 HIS A N 1
ATOM 2858 C CA . HIS A 1 363 ? -23.297 41.969 5.227 1 92.38 363 HIS A CA 1
ATOM 2859 C C . HIS A 1 363 ? -22.516 40.844 4.562 1 92.38 363 HIS A C 1
ATOM 2861 O O . HIS A 1 363 ? -22.141 39.875 5.223 1 92.38 363 HIS A O 1
ATOM 2867 N N . ILE A 1 364 ? -22.281 40.969 3.225 1 95.5 364 ILE A N 1
ATOM 2868 C CA . ILE A 1 364 ? -21.453 40.031 2.484 1 95.5 364 ILE A CA 1
ATOM 2869 C C . ILE A 1 364 ? -20.359 40.781 1.731 1 95.5 364 ILE A C 1
ATOM 2871 O O . ILE A 1 364 ? -20.609 41.844 1.122 1 95.5 364 ILE A O 1
ATOM 2875 N N . ARG A 1 365 ? -19.141 40.25 1.849 1 94.94 365 ARG A N 1
ATOM 2876 C CA . ARG A 1 365 ? -18.016 40.781 1.103 1 94.94 365 ARG A CA 1
ATOM 2877 C C . ARG A 1 365 ? -17.266 39.688 0.372 1 94.94 365 ARG A C 1
ATOM 2879 O O . ARG A 1 365 ? -17.016 38.594 0.936 1 94.94 365 ARG A O 1
ATOM 2886 N N . VAL A 1 366 ? -16.969 39.969 -0.872 1 95.31 366 VAL A N 1
ATOM 2887 C CA . VAL A 1 366 ? -16.188 39 -1.66 1 95.31 366 VAL A CA 1
ATOM 2888 C C . VAL A 1 366 ? -15.047 39.75 -2.365 1 95.31 366 VAL A C 1
ATOM 2890 O O . VAL A 1 366 ? -15.258 40.812 -2.965 1 95.31 366 VAL A O 1
ATOM 2893 N N . ARG A 1 367 ? -13.953 39.188 -2.232 1 92.06 367 ARG A N 1
ATOM 2894 C CA . ARG A 1 367 ? -12.781 39.719 -2.914 1 92.06 367 ARG A CA 1
ATOM 2895 C C . ARG A 1 367 ? -12.156 38.688 -3.842 1 92.06 367 ARG A C 1
ATOM 2897 O O . ARG A 1 367 ? -11.984 37.531 -3.461 1 92.06 367 ARG A O 1
ATOM 2904 N N . THR A 1 368 ? -11.898 39.094 -5.105 1 90.75 368 THR A N 1
ATOM 2905 C CA . THR A 1 368 ? -11.25 38.219 -6.086 1 90.75 368 THR A CA 1
ATOM 2906 C C . THR A 1 368 ? -9.945 38.844 -6.574 1 90.75 368 THR A C 1
ATOM 2908 O O . THR A 1 368 ? -9.695 40.031 -6.371 1 90.75 368 THR A O 1
ATOM 2911 N N . GLY A 1 369 ? -9.109 37.969 -7.055 1 85.12 369 GLY A N 1
ATOM 2912 C CA . GLY A 1 369 ? -7.832 38.438 -7.566 1 85.12 369 GLY A CA 1
ATOM 2913 C C . GLY A 1 369 ? -6.691 38.219 -6.586 1 85.12 369 GLY A C 1
ATOM 2914 O O . GLY A 1 369 ? -6.895 37.688 -5.492 1 85.12 369 GLY A O 1
ATOM 2915 N N . THR A 1 370 ? -5.461 38.531 -7.066 1 74.5 370 THR A N 1
ATOM 2916 C CA . THR A 1 370 ? -4.25 38.438 -6.262 1 74.5 370 THR A CA 1
ATOM 2917 C C . THR A 1 370 ? -3.533 39.781 -6.219 1 74.5 370 THR A C 1
ATOM 2919 O O . THR A 1 370 ? -3.83 40.688 -7.02 1 74.5 370 THR A O 1
ATOM 2922 N N . LYS A 1 371 ? -2.721 39.844 -5.145 1 68.38 371 LYS A N 1
ATOM 2923 C CA . LYS A 1 371 ? -1.954 41.094 -5.059 1 68.38 371 LYS A CA 1
ATOM 2924 C C . LYS A 1 371 ? -1.005 41.25 -6.246 1 68.38 371 LYS A C 1
ATOM 2926 O O . LYS A 1 371 ? -0.811 42.344 -6.766 1 68.38 371 LYS A O 1
ATOM 2931 N N . GLU A 1 372 ? -0.461 40.188 -6.668 1 64.31 372 GLU A N 1
ATOM 2932 C CA . GLU A 1 372 ? 0.57 40.188 -7.703 1 64.31 372 GLU A CA 1
ATOM 2933 C C . GLU A 1 372 ? -0.035 40.438 -9.078 1 64.31 372 GLU A C 1
ATOM 2935 O O . GLU A 1 372 ? 0.516 41.188 -9.883 1 64.31 372 GLU A O 1
ATOM 2940 N N . HIS A 1 373 ? -1.061 39.781 -9.414 1 67.75 373 HIS A N 1
ATOM 2941 C CA . HIS A 1 373 ? -1.698 39.875 -10.719 1 67.75 373 HIS A CA 1
ATOM 2942 C C . HIS A 1 373 ? -3.186 40.188 -10.586 1 67.75 373 HIS A C 1
ATOM 2944 O O . HIS A 1 373 ? -4.02 39.5 -11.195 1 67.75 373 HIS A O 1
ATOM 2950 N N . ASN A 1 374 ? -3.523 41.219 -9.828 1 65.88 374 ASN A N 1
ATOM 2951 C CA . ASN A 1 374 ? -4.906 41.5 -9.469 1 65.88 374 ASN A CA 1
ATOM 2952 C C . ASN A 1 374 ? -5.785 41.688 -10.703 1 65.88 374 ASN A C 1
ATOM 2954 O O . ASN A 1 374 ? -6.879 41.125 -10.773 1 65.88 374 ASN A O 1
ATOM 2958 N N . SER A 1 375 ? -5.293 42.406 -11.609 1 71.75 375 SER A N 1
ATOM 2959 C CA . SER A 1 375 ? -6.137 42.719 -12.758 1 71.75 375 SER A CA 1
ATOM 2960 C C . SER A 1 375 ? -6.406 41.5 -13.609 1 71.75 375 SER A C 1
ATOM 2962 O O . SER A 1 375 ? -7.48 41.375 -14.203 1 71.75 375 SER A O 1
ATOM 2964 N N . ALA A 1 376 ? -5.559 40.562 -13.578 1 76.62 376 ALA A N 1
ATOM 2965 C CA . ALA A 1 376 ? -5.719 39.406 -14.445 1 76.62 376 ALA A CA 1
ATOM 2966 C C . ALA A 1 376 ? -6.441 38.25 -13.719 1 76.62 376 ALA A C 1
ATOM 2968 O O . ALA A 1 376 ? -7.203 37.5 -14.336 1 76.62 376 ALA A O 1
ATOM 2969 N N . ASP A 1 377 ? -6.344 38.25 -12.438 1 83.75 377 ASP A N 1
ATOM 2970 C CA . ASP A 1 377 ? -6.824 37.094 -11.688 1 83.75 377 ASP A CA 1
ATOM 2971 C C . ASP A 1 377 ? -8.203 37.344 -11.094 1 83.75 377 ASP A C 1
ATOM 2973 O O . ASP A 1 377 ? -8.82 36.469 -10.508 1 83.75 377 ASP A O 1
ATOM 2977 N N . ARG A 1 378 ? -8.656 38.562 -11.258 1 90 378 ARG A N 1
ATOM 2978 C CA . ARG A 1 378 ? -9.93 38.906 -10.617 1 90 378 ARG A CA 1
ATOM 2979 C C . ARG A 1 378 ? -11.102 38.562 -11.523 1 90 378 ARG A C 1
ATOM 2981 O O . ARG A 1 378 ? -10.945 38.469 -12.742 1 90 378 ARG A O 1
ATOM 2988 N N . LEU A 1 379 ? -12.203 38.406 -10.891 1 92.12 379 LEU A N 1
ATOM 2989 C CA . LEU A 1 379 ? -13.453 38.312 -11.641 1 92.12 379 LEU A CA 1
ATOM 2990 C C . LEU A 1 379 ? -13.773 39.625 -12.359 1 92.12 379 LEU A C 1
ATOM 2992 O O . LEU A 1 379 ? -13.992 40.625 -11.711 1 92.12 379 LEU A O 1
ATOM 2996 N N . GLN A 1 380 ? -13.766 39.562 -13.688 1 89.81 380 GLN A N 1
ATOM 2997 C CA . GLN A 1 380 ? -13.922 40.781 -14.477 1 89.81 380 GLN A CA 1
ATOM 2998 C C . GLN A 1 380 ? -15.344 41.312 -14.383 1 89.81 380 GLN A C 1
ATOM 3000 O O . GLN A 1 380 ? -15.555 42.531 -14.305 1 89.81 380 GLN A O 1
ATOM 3005 N N . ALA A 1 381 ? -16.25 40.438 -14.547 1 93.5 381 ALA A N 1
ATOM 3006 C CA . ALA A 1 381 ? -17.672 40.781 -14.367 1 93.5 381 ALA A CA 1
ATOM 3007 C C . ALA A 1 381 ? -18.406 39.656 -13.648 1 93.5 381 ALA A C 1
ATOM 3009 O O . ALA A 1 381 ? -18.25 38.469 -13.984 1 93.5 381 ALA A O 1
ATOM 3010 N N . GLY A 1 382 ? -19.062 40.031 -12.609 1 95.81 382 GLY A N 1
ATOM 3011 C CA . GLY A 1 382 ? -19.828 39.062 -11.844 1 95.81 382 GLY A CA 1
ATOM 3012 C C . GLY A 1 382 ? -20.906 39.719 -10.984 1 95.81 382 GLY A C 1
ATOM 3013 O O . GLY A 1 382 ? -21 40.938 -10.898 1 95.81 382 GLY A O 1
ATOM 3014 N N . GLU A 1 383 ? -21.703 38.844 -10.453 1 96.88 383 GLU A N 1
ATOM 3015 C CA . GLU A 1 383 ? -22.797 39.281 -9.594 1 96.88 383 GLU A CA 1
ATOM 3016 C C . GLU A 1 383 ? -22.844 38.438 -8.312 1 96.88 383 GLU A C 1
ATOM 3018 O O . GLU A 1 383 ? -22.5 37.25 -8.32 1 96.88 383 GLU A O 1
ATOM 3023 N N . LEU A 1 384 ? -23.219 39.156 -7.281 1 97.06 384 LEU A N 1
ATOM 3024 C CA . LEU A 1 384 ? -23.484 38.5 -5.996 1 97.06 384 LEU A CA 1
ATOM 3025 C C . LEU A 1 384 ? -24.984 38.344 -5.773 1 97.06 384 LEU A C 1
ATOM 3027 O O . LEU A 1 384 ? -25.734 39.312 -5.805 1 97.06 384 LEU A O 1
ATOM 3031 N N . HIS A 1 385 ? -25.344 37.094 -5.598 1 96.06 385 HIS A N 1
ATOM 3032 C CA . HIS A 1 385 ? -26.766 36.75 -5.414 1 96.06 385 HIS A CA 1
ATOM 3033 C C . HIS A 1 385 ? -27.016 36.188 -4.027 1 96.06 385 HIS A C 1
ATOM 3035 O O . HIS A 1 385 ? -26.125 35.562 -3.434 1 96.06 385 HIS A O 1
ATOM 3041 N N . VAL A 1 386 ? -28.234 36.406 -3.527 1 95.88 386 VAL A N 1
ATOM 3042 C CA . VAL A 1 386 ? -28.688 35.719 -2.314 1 95.88 386 VAL A CA 1
ATOM 3043 C C . VAL A 1 386 ? -30.031 35.062 -2.562 1 95.88 386 VAL A C 1
ATOM 3045 O O . VAL A 1 386 ? -30.844 35.562 -3.348 1 95.88 386 VAL A O 1
ATOM 3048 N N . LEU A 1 387 ? -30.125 33.969 -2.023 1 94.75 387 LEU A N 1
ATOM 3049 C CA . LEU A 1 387 ? -31.406 33.281 -1.957 1 94.75 387 LEU A CA 1
ATOM 3050 C C . LEU A 1 387 ? -31.969 33.281 -0.539 1 94.75 387 LEU A C 1
ATOM 3052 O O . LEU A 1 387 ? -31.359 32.75 0.385 1 94.75 387 LEU A O 1
ATOM 3056 N N . PHE A 1 388 ? -33.094 33.938 -0.374 1 93.88 388 PHE A N 1
ATOM 3057 C CA . PHE A 1 388 ? -33.75 34.031 0.937 1 93.88 388 PHE A CA 1
ATOM 3058 C C . PHE A 1 388 ? -34.5 32.75 1.257 1 93.88 388 PHE A C 1
ATOM 3060 O O . PHE A 1 388 ? -34.969 32.062 0.351 1 93.88 388 PHE A O 1
ATOM 3067 N N . GLU A 1 389 ? -34.438 32.562 2.533 1 92.5 389 GLU A N 1
ATOM 3068 C CA . GLU A 1 389 ? -35.188 31.391 2.992 1 92.5 389 GLU A CA 1
ATOM 3069 C C . GLU A 1 389 ? -36.625 31.391 2.455 1 92.5 389 GLU A C 1
ATOM 3071 O O . GLU A 1 389 ? -37.344 32.375 2.566 1 92.5 389 GLU A O 1
ATOM 3076 N N . GLY A 1 390 ? -37.031 30.266 1.795 1 87.69 390 GLY A N 1
ATOM 3077 C CA . GLY A 1 390 ? -38.375 30.141 1.276 1 87.69 390 GLY A CA 1
ATOM 3078 C C . GLY A 1 390 ? -38.531 30.672 -0.134 1 87.69 390 GLY A C 1
ATOM 3079 O O . GLY A 1 390 ? -39.594 30.547 -0.739 1 87.69 390 GLY A O 1
ATOM 3080 N N . SER A 1 391 ? -37.531 31.328 -0.621 1 89.06 391 SER A N 1
ATOM 3081 C CA . SER A 1 391 ? -37.594 31.875 -1.97 1 89.06 391 SER A CA 1
ATOM 3082 C C . SER A 1 391 ? -37.062 30.891 -3 1 89.06 391 SER A C 1
ATOM 3084 O O . SER A 1 391 ? -36.219 30.047 -2.68 1 89.06 391 SER A O 1
ATOM 3086 N N . THR A 1 392 ? -37.594 30.953 -4.203 1 89 392 THR A N 1
ATOM 3087 C CA . THR A 1 392 ? -37.094 30.125 -5.297 1 89 392 THR A CA 1
ATOM 3088 C C . THR A 1 392 ? -36.25 30.938 -6.25 1 89 392 THR A C 1
ATOM 3090 O O . THR A 1 392 ? -35.562 30.391 -7.102 1 89 392 THR A O 1
ATOM 3093 N N . ARG A 1 393 ? -36.344 32.188 -6.102 1 90.31 393 ARG A N 1
ATOM 3094 C CA . ARG A 1 393 ? -35.594 33.062 -6.988 1 90.31 393 ARG A CA 1
ATOM 3095 C C . ARG A 1 393 ? -34.5 33.812 -6.219 1 90.31 393 ARG A C 1
ATOM 3097 O O . ARG A 1 393 ? -34.75 34.344 -5.129 1 90.31 393 ARG A O 1
ATOM 3104 N N . SER A 1 394 ? -33.344 33.906 -6.793 1 92.31 394 SER A N 1
ATOM 3105 C CA . SER A 1 394 ? -32.25 34.625 -6.156 1 92.31 394 SER A CA 1
ATOM 3106 C C . SER A 1 394 ? -32.375 36.125 -6.422 1 92.31 394 SER A C 1
ATOM 3108 O O . SER A 1 394 ? -33 36.531 -7.402 1 92.31 394 SER A O 1
ATOM 3110 N N . THR A 1 395 ? -31.922 36.875 -5.484 1 92.94 395 THR A N 1
ATOM 3111 C CA . THR A 1 395 ? -31.859 38.344 -5.59 1 92.94 395 THR A CA 1
ATOM 3112 C C . THR A 1 395 ? -30.422 38.812 -5.805 1 92.94 395 THR A C 1
ATOM 3114 O O . THR A 1 395 ? -29.5 38.344 -5.125 1 92.94 395 THR A O 1
ATOM 3117 N N . ILE A 1 396 ? -30.25 39.75 -6.762 1 94.75 396 ILE A N 1
ATOM 3118 C CA . ILE A 1 396 ? -28.938 40.312 -6.996 1 94.75 396 ILE A CA 1
ATOM 3119 C C . ILE A 1 396 ? -28.625 41.375 -5.938 1 94.75 396 ILE A C 1
ATOM 3121 O O . ILE A 1 396 ? -29.391 42.344 -5.781 1 94.75 396 ILE A O 1
ATOM 3125 N N . LEU A 1 397 ? -27.609 41.188 -5.254 1 94.12 397 LEU A N 1
ATOM 3126 C CA . LEU A 1 397 ? -27.25 42.125 -4.199 1 94.12 397 LEU A CA 1
ATOM 3127 C C . LEU A 1 397 ? -26.25 43.156 -4.707 1 94.12 397 LEU A C 1
ATOM 3129 O O . LEU A 1 397 ? -26.281 44.312 -4.301 1 94.12 397 LEU A O 1
ATOM 3133 N N . ALA A 1 398 ? -25.312 42.719 -5.438 1 95.06 398 ALA A N 1
ATOM 3134 C CA . ALA A 1 398 ? -24.25 43.594 -5.879 1 95.06 398 ALA A CA 1
ATOM 3135 C C . ALA A 1 398 ? -23.562 43.062 -7.125 1 95.06 398 ALA A C 1
ATOM 3137 O O . ALA A 1 398 ? -23.594 41.844 -7.387 1 95.06 398 ALA A O 1
ATOM 3138 N N . ALA A 1 399 ? -23.031 43.938 -7.914 1 95.44 399 ALA A N 1
ATOM 3139 C CA . ALA A 1 399 ? -22.125 43.625 -9.008 1 95.44 399 ALA A CA 1
ATOM 3140 C C . ALA A 1 399 ? -20.672 43.75 -8.586 1 95.44 399 ALA A C 1
ATOM 3142 O O . ALA A 1 399 ? -20.344 44.562 -7.711 1 95.44 399 ALA A O 1
ATOM 3143 N N . PHE A 1 400 ? -19.875 42.969 -9.164 1 95.19 400 PHE A N 1
ATOM 3144 C CA . PHE A 1 400 ? -18.453 43.094 -8.859 1 95.19 400 PHE A CA 1
ATOM 3145 C C . PHE A 1 400 ? -17.844 44.312 -9.555 1 95.19 400 PHE A C 1
ATOM 3147 O O . PHE A 1 400 ? -18.172 44.594 -10.703 1 95.19 400 PHE A O 1
ATOM 3154 N N . ASP A 1 401 ? -17.141 45 -8.781 1 92.06 401 ASP A N 1
ATOM 3155 C CA . ASP A 1 401 ? -16.328 46.094 -9.289 1 92.06 401 ASP A CA 1
ATOM 3156 C C . ASP A 1 401 ? -14.852 45.875 -8.984 1 92.06 401 ASP A C 1
ATOM 3158 O O . ASP A 1 401 ? -14.453 45.844 -7.82 1 92.06 401 ASP A O 1
ATOM 3162 N N . LYS A 1 402 ? -14.047 45.719 -10 1 89.88 402 LYS A N 1
ATOM 3163 C CA . LYS A 1 402 ? -12.609 45.469 -9.867 1 89.88 402 LYS A CA 1
ATOM 3164 C C . LYS A 1 402 ? -12.344 44.281 -8.953 1 89.88 402 LYS A C 1
ATOM 3166 O O . LYS A 1 402 ? -11.508 44.375 -8.055 1 89.88 402 LYS A O 1
ATOM 3171 N N . GLY A 1 403 ? -13.211 43.375 -9.07 1 92.56 403 GLY A N 1
ATOM 3172 C CA . GLY A 1 403 ? -13.008 42.094 -8.391 1 92.56 403 GLY A CA 1
ATOM 3173 C C . GLY A 1 403 ? -13.617 42.062 -7.004 1 92.56 403 GLY A C 1
ATOM 3174 O O . GLY A 1 403 ? -13.461 41.062 -6.277 1 92.56 403 GLY A O 1
ATOM 3175 N N . ILE A 1 404 ? -14.281 43.156 -6.617 1 93.44 404 ILE A N 1
ATOM 3176 C CA . ILE A 1 404 ? -14.836 43.219 -5.27 1 93.44 404 ILE A CA 1
ATOM 3177 C C . ILE A 1 404 ? -16.344 43.406 -5.34 1 93.44 404 ILE A C 1
ATOM 3179 O O . ILE A 1 404 ? -16.844 44.156 -6.168 1 93.44 404 ILE A O 1
ATOM 3183 N N . ALA A 1 405 ? -17.047 42.656 -4.555 1 95.5 405 ALA A N 1
ATOM 3184 C CA . ALA A 1 405 ? -18.469 42.844 -4.352 1 95.5 405 ALA A CA 1
ATOM 3185 C C . ALA A 1 405 ? -18.812 42.938 -2.865 1 95.5 405 ALA A C 1
ATOM 3187 O O . ALA A 1 405 ? -18.359 42.094 -2.07 1 95.5 405 ALA A O 1
ATOM 3188 N N . GLU A 1 406 ? -19.453 43.938 -2.494 1 93.69 406 GLU A N 1
ATOM 3189 C CA . GLU A 1 406 ? -19.906 44.156 -1.122 1 93.69 406 GLU A CA 1
ATOM 3190 C C . GLU A 1 406 ? -21.359 44.594 -1.082 1 93.69 406 GLU A C 1
ATOM 3192 O O . GLU A 1 406 ? -21.781 45.438 -1.884 1 93.69 406 GLU A O 1
ATOM 3197 N N . ALA A 1 407 ? -22.078 43.938 -0.174 1 93.31 407 ALA A N 1
ATOM 3198 C CA . ALA A 1 407 ? -23.484 44.344 -0.095 1 93.31 407 ALA A CA 1
ATOM 3199 C C . ALA A 1 407 ? -24.031 44.094 1.31 1 93.31 407 ALA A C 1
ATOM 3201 O O . ALA A 1 407 ? -23.703 43.125 1.958 1 93.31 407 ALA A O 1
ATOM 3202 N N . ALA A 1 408 ? -24.766 45.062 1.738 1 90.62 408 ALA A N 1
ATOM 3203 C CA . ALA A 1 408 ? -25.594 44.875 2.93 1 90.62 408 ALA A CA 1
ATOM 3204 C C . ALA A 1 408 ? -26.875 44.125 2.592 1 90.62 408 ALA A C 1
ATOM 3206 O O . ALA A 1 408 ? -27.453 44.312 1.52 1 90.62 408 ALA A O 1
ATOM 3207 N N . VAL A 1 409 ? -27.109 43.25 3.447 1 88.62 409 VAL A N 1
ATOM 3208 C CA . VAL A 1 409 ? -28.359 42.531 3.277 1 88.62 409 VAL A CA 1
ATOM 3209 C C . VAL A 1 409 ? -29.438 43.125 4.188 1 88.62 409 VAL A C 1
ATOM 3211 O O . VAL A 1 409 ? -29.453 42.875 5.395 1 88.62 409 VAL A O 1
ATOM 3214 N N . SER A 1 410 ? -30.078 44.125 3.738 1 74.12 410 SER A N 1
ATOM 3215 C CA . SER A 1 410 ? -31.109 44.844 4.5 1 74.12 410 SER A CA 1
ATOM 3216 C C . SER A 1 410 ? -32.438 44.125 4.422 1 74.12 410 SER A C 1
ATOM 3218 O O . SER A 1 410 ? -33.406 44.656 3.865 1 74.12 410 SER A O 1
ATOM 3220 N N . HIS A 1 411 ? -32.438 42.938 4.676 1 70.06 411 HIS A N 1
ATOM 3221 C CA . HIS A 1 411 ? -33.719 42.219 4.656 1 70.06 411 HIS A CA 1
ATOM 3222 C C . HIS A 1 411 ? -33.938 41.438 5.957 1 70.06 411 HIS A C 1
ATOM 3224 O O . HIS A 1 411 ? -32.969 41 6.582 1 70.06 411 HIS A O 1
ATOM 3230 N N . LYS A 1 412 ? -35.062 41.406 6.375 1 76.88 412 LYS A N 1
ATOM 3231 C CA . LYS A 1 412 ? -35.406 40.719 7.621 1 76.88 412 LYS A CA 1
ATOM 3232 C C . LYS A 1 412 ? -35.375 39.188 7.449 1 76.88 412 LYS A C 1
ATOM 3234 O O . LYS A 1 412 ? -35.281 38.469 8.43 1 76.88 412 LYS A O 1
ATOM 3239 N N . ARG A 1 413 ? -35.375 38.75 6.223 1 85.38 413 ARG A N 1
ATOM 3240 C CA . ARG A 1 413 ? -35.406 37.312 5.992 1 85.38 413 ARG A CA 1
ATOM 3241 C C . ARG A 1 413 ? -34.031 36.688 6.094 1 85.38 413 ARG A C 1
ATOM 3243 O O . ARG A 1 413 ? -33.031 37.344 5.777 1 85.38 413 ARG A O 1
ATOM 3250 N N . ARG A 1 414 ? -34.094 35.5 6.547 1 93.69 414 ARG A N 1
ATOM 3251 C CA . ARG A 1 414 ? -32.844 34.75 6.609 1 93.69 414 ARG A CA 1
ATOM 3252 C C . ARG A 1 414 ? -32.375 34.344 5.215 1 93.69 414 ARG A C 1
ATOM 3254 O O . ARG A 1 414 ? -33.219 34.188 4.301 1 93.69 414 ARG A O 1
ATOM 3261 N N . VAL A 1 415 ? -31.156 34.25 5.039 1 94.75 415 VAL A N 1
ATOM 3262 C CA . VAL A 1 415 ? -30.547 33.844 3.773 1 94.75 415 VAL A CA 1
ATOM 3263 C C . VAL A 1 415 ? -30.203 32.375 3.801 1 94.75 415 VAL A C 1
ATOM 3265 O O . VAL A 1 415 ? -29.625 31.875 4.77 1 94.75 415 VAL A O 1
ATOM 3268 N N . SER A 1 416 ? -30.578 31.656 2.771 1 95.19 416 SER A N 1
ATOM 3269 C CA . SER A 1 416 ? -30.25 30.234 2.693 1 95.19 416 SER A CA 1
ATOM 3270 C C . SER A 1 416 ? -29.016 29.984 1.84 1 95.19 416 SER A C 1
ATOM 3272 O O . SER A 1 416 ? -28.266 29.047 2.088 1 95.19 416 SER A O 1
ATOM 3274 N N . GLN A 1 417 ? -28.844 30.859 0.82 1 96.56 417 GLN A N 1
ATOM 3275 C CA . GLN A 1 417 ? -27.703 30.656 -0.075 1 96.56 417 GLN A CA 1
ATOM 3276 C C . GLN A 1 417 ? -27.125 31.984 -0.552 1 96.56 417 GLN A C 1
ATOM 3278 O O . GLN A 1 417 ? -27.859 32.969 -0.691 1 96.56 417 GLN A O 1
ATOM 3283 N N . VAL A 1 418 ? -25.859 32 -0.738 1 96.5 418 VAL A N 1
ATOM 3284 C CA . VAL A 1 418 ? -25.156 33.094 -1.414 1 96.5 418 VAL A CA 1
ATOM 3285 C C . VAL A 1 418 ? -24.484 32.562 -2.684 1 96.5 418 VAL A C 1
ATOM 3287 O O . VAL A 1 418 ? -23.938 31.453 -2.688 1 96.5 418 VAL A O 1
ATOM 3290 N N . LYS A 1 419 ? -24.609 33.281 -3.773 1 96.94 419 LYS A N 1
ATOM 3291 C CA . LYS A 1 419 ? -24 32.844 -5.031 1 96.94 419 LYS A CA 1
ATOM 3292 C C . LYS A 1 419 ? -23.141 33.938 -5.641 1 96.94 419 LYS A C 1
ATOM 3294 O O . LYS A 1 419 ? -23.531 35.125 -5.641 1 96.94 419 LYS A O 1
ATOM 3299 N N . ILE A 1 420 ? -22.016 33.531 -6.059 1 97.12 420 ILE A N 1
ATOM 3300 C CA . ILE A 1 420 ? -21.172 34.344 -6.914 1 97.12 420 ILE A CA 1
ATOM 3301 C C . ILE A 1 420 ? -21.266 33.875 -8.359 1 97.12 420 ILE A C 1
ATOM 3303 O O . ILE A 1 420 ? -20.953 32.719 -8.656 1 97.12 420 ILE A O 1
ATOM 3307 N N . ILE A 1 421 ? -21.766 34.719 -9.234 1 96.81 421 ILE A N 1
ATOM 3308 C CA . ILE A 1 421 ? -21.969 34.312 -10.617 1 96.81 421 ILE A CA 1
ATOM 3309 C C . ILE A 1 421 ? -21.078 35.125 -11.539 1 96.81 421 ILE A C 1
ATOM 3311 O O . ILE A 1 421 ? -21.062 36.375 -11.477 1 96.81 421 ILE A O 1
ATOM 3315 N N . SER A 1 422 ? -20.312 34.438 -12.344 1 96.25 422 SER A N 1
ATOM 3316 C CA . SER A 1 422 ? -19.531 35.125 -13.367 1 96.25 422 SER A CA 1
ATOM 3317 C C . SER A 1 422 ? -20.391 35.594 -14.523 1 96.25 422 SER A C 1
ATOM 3319 O O . SER A 1 422 ? -21.312 34.875 -14.945 1 96.25 422 SER A O 1
ATOM 3321 N N . ARG A 1 423 ? -20.125 36.75 -15.016 1 94.94 423 ARG A N 1
ATOM 3322 C CA . ARG A 1 423 ? -20.844 37.281 -16.172 1 94.94 423 ARG A CA 1
ATOM 3323 C C . ARG A 1 423 ? -19.875 37.625 -17.312 1 94.94 423 ARG A C 1
ATOM 3325 O O . ARG A 1 423 ? -20.188 38.438 -18.172 1 94.94 423 ARG A O 1
ATOM 3332 N N . ALA A 1 424 ? -18.75 37.031 -17.125 1 92.38 424 ALA A N 1
ATOM 3333 C CA . ALA A 1 424 ? -17.75 37.188 -18.172 1 92.38 424 ALA A CA 1
ATOM 3334 C C . ALA A 1 424 ? -17 35.875 -18.422 1 92.38 424 ALA A C 1
ATOM 3336 O O . ALA A 1 424 ? -16.984 35 -17.547 1 92.38 424 ALA A O 1
ATOM 3337 N N . ILE A 1 425 ? -16.469 35.781 -19.609 1 90.62 425 ILE A N 1
ATOM 3338 C CA . ILE A 1 425 ? -15.578 34.656 -19.938 1 90.62 425 ILE A CA 1
ATOM 3339 C C . ILE A 1 425 ? -14.141 35.062 -19.594 1 90.62 425 ILE A C 1
ATOM 3341 O O . ILE A 1 425 ? -13.68 36.156 -19.938 1 90.62 425 ILE A O 1
ATOM 3345 N N . HIS A 1 426 ? -13.562 34.219 -18.828 1 88.62 426 HIS A N 1
ATOM 3346 C CA . HIS A 1 426 ? -12.172 34.469 -18.469 1 88.62 426 HIS A CA 1
ATOM 3347 C C . HIS A 1 426 ? -11.234 33.469 -19.172 1 88.62 426 HIS A C 1
ATOM 3349 O O . HIS A 1 426 ? -11.445 32.281 -19.125 1 88.62 426 HIS A O 1
ATOM 3355 N N . THR A 1 427 ? -10.266 33.969 -19.859 1 80.06 427 THR A N 1
ATOM 3356 C CA . THR A 1 427 ? -9.266 33.156 -20.516 1 80.06 427 THR A CA 1
ATOM 3357 C C . THR A 1 427 ? -8.141 32.781 -19.547 1 80.06 427 THR A C 1
ATOM 3359 O O . THR A 1 427 ? -7.344 31.891 -19.828 1 80.06 427 THR A O 1
ATOM 3362 N N . THR A 1 428 ? -8.102 33.594 -18.516 1 80.25 428 THR A N 1
ATOM 3363 C CA . THR A 1 428 ? -7.102 33.344 -17.484 1 80.25 428 THR A CA 1
ATOM 3364 C C . THR A 1 428 ? -7.754 32.781 -16.219 1 80.25 428 THR A C 1
ATOM 3366 O O . THR A 1 428 ? -8.984 32.656 -16.156 1 80.25 428 THR A O 1
ATOM 3369 N N . TRP A 1 429 ? -6.91 32.531 -15.312 1 87.44 429 TRP A N 1
ATOM 3370 C CA . TRP A 1 429 ? -7.406 32 -14.039 1 87.44 429 TRP A CA 1
ATOM 3371 C C . TRP A 1 429 ? -8.086 33.094 -13.234 1 87.44 429 TRP A C 1
ATOM 3373 O O . TRP A 1 429 ? -7.762 34.281 -13.375 1 87.44 429 TRP A O 1
ATOM 3383 N N . VAL A 1 430 ? -9.117 32.719 -12.539 1 90.25 430 VAL A N 1
ATOM 3384 C CA . VAL A 1 430 ? -9.766 33.625 -11.586 1 90.25 430 VAL A CA 1
ATOM 3385 C C . VAL A 1 430 ? -9.523 33.125 -10.164 1 90.25 430 VAL A C 1
ATOM 3387 O O . VAL A 1 430 ? -9.617 31.938 -9.883 1 90.25 430 VAL A O 1
ATOM 3390 N N . MET A 1 431 ? -9.109 34.062 -9.344 1 90.62 431 MET A N 1
ATOM 3391 C CA . MET A 1 431 ? -8.898 33.75 -7.934 1 90.62 431 MET A CA 1
ATOM 3392 C C . MET A 1 431 ? -9.977 34.375 -7.062 1 90.62 431 MET A C 1
ATOM 3394 O O . MET A 1 431 ? -10.086 35.594 -7 1 90.62 431 MET A O 1
ATOM 3398 N N . ILE A 1 432 ? -10.867 33.531 -6.48 1 92.12 432 ILE A N 1
ATOM 3399 C CA . ILE A 1 432 ? -11.719 34.031 -5.406 1 92.12 432 ILE A CA 1
ATOM 3400 C C . ILE A 1 432 ? -10.977 33.969 -4.078 1 92.12 432 ILE A C 1
ATOM 3402 O O . ILE A 1 432 ? -10.867 32.906 -3.473 1 92.12 432 ILE A O 1
ATOM 3406 N N . GLN A 1 433 ? -10.562 35.094 -3.678 1 87.81 433 GLN A N 1
ATOM 3407 C CA . GLN A 1 433 ? -9.602 35.156 -2.584 1 87.81 433 GLN A CA 1
ATOM 3408 C C . GLN A 1 433 ? -10.289 34.969 -1.233 1 87.81 433 GLN A C 1
ATOM 3410 O O . GLN A 1 433 ? -9.773 34.281 -0.356 1 87.81 433 GLN A O 1
ATOM 3415 N N . GLU A 1 434 ? -11.406 35.688 -1.049 1 91.06 434 GLU A N 1
ATOM 3416 C CA . GLU A 1 434 ? -12.031 35.719 0.268 1 91.06 434 GLU A CA 1
ATOM 3417 C C . GLU A 1 434 ? -13.523 36 0.166 1 91.06 434 GLU A C 1
ATOM 3419 O O . GLU A 1 434 ? -13.93 36.875 -0.615 1 91.06 434 GLU A O 1
ATOM 3424 N N . ILE A 1 435 ? -14.25 35.219 0.919 1 94.25 435 ILE A N 1
ATOM 3425 C CA . ILE A 1 435 ? -15.68 35.438 1.098 1 94.25 435 ILE A CA 1
ATOM 3426 C C . ILE A 1 435 ? -15.984 35.656 2.578 1 94.25 435 ILE A C 1
ATOM 3428 O O . ILE A 1 435 ? -15.672 34.781 3.41 1 94.25 435 ILE A O 1
ATOM 3432 N N . ALA A 1 436 ? -16.5 36.781 2.869 1 93.44 436 ALA A N 1
ATOM 3433 C CA . ALA A 1 436 ? -16.859 37.094 4.25 1 93.44 436 ALA A CA 1
ATOM 3434 C C . ALA A 1 436 ? -18.359 37.312 4.383 1 93.44 436 ALA A C 1
ATOM 3436 O O . ALA A 1 436 ? -18.922 38.188 3.699 1 93.44 436 ALA A O 1
ATOM 3437 N N . VAL A 1 437 ? -19 36.531 5.23 1 93.69 437 VAL A N 1
ATOM 3438 C CA . VAL A 1 437 ? -20.422 36.688 5.52 1 93.69 437 VAL A CA 1
ATOM 3439 C C . VAL A 1 437 ? -20.609 37.062 6.984 1 93.69 437 VAL A C 1
ATOM 3441 O O . VAL A 1 437 ? -20.312 36.281 7.883 1 93.69 437 VAL A O 1
ATOM 3444 N N . LEU A 1 438 ? -21.062 38.25 7.145 1 88.94 438 LEU A N 1
ATOM 3445 C CA . LEU A 1 438 ? -21.344 38.719 8.492 1 88.94 438 LEU A CA 1
ATOM 3446 C C . LEU A 1 438 ? -22.797 38.469 8.875 1 88.94 438 LEU A C 1
ATOM 3448 O O . LEU A 1 438 ? -23.703 38.812 8.133 1 88.94 438 LEU A O 1
ATOM 3452 N N . VAL A 1 439 ? -22.969 37.781 9.945 1 88.5 439 VAL A N 1
ATOM 3453 C CA . VAL A 1 439 ? -24.312 37.406 10.367 1 88.5 439 VAL A CA 1
ATOM 3454 C C . VAL A 1 439 ? -24.609 38.031 11.742 1 88.5 439 VAL A C 1
ATOM 3456 O O . VAL A 1 439 ? -23.672 38.375 12.484 1 88.5 439 VAL A O 1
ATOM 3459 N N . HIS A 1 440 ? -25.906 38.25 12.016 1 78.06 440 HIS A N 1
ATOM 3460 C CA . HIS A 1 440 ? -26.328 38.656 13.352 1 78.06 440 HIS A CA 1
ATOM 3461 C C . HIS A 1 440 ? -26.141 37.531 14.359 1 78.06 440 HIS A C 1
ATOM 3463 O O . HIS A 1 440 ? -26.391 36.375 14.039 1 78.06 440 HIS A O 1
ATOM 3469 N N . SER A 1 441 ? -25.25 37.625 15.367 1 61.06 441 SER A N 1
ATOM 3470 C CA . SER A 1 441 ? -25.109 36.656 16.438 1 61.06 441 SER A CA 1
ATOM 3471 C C . SER A 1 441 ? -26.453 36.25 17.016 1 61.06 441 SER A C 1
ATOM 3473 O O . SER A 1 441 ? -27.312 37.094 17.25 1 61.06 441 SER A O 1
ATOM 3475 N N . SER A 1 442 ? -26.953 35.125 16.594 1 45.75 442 SER A N 1
ATOM 3476 C CA . SER A 1 442 ? -28.172 34.812 17.344 1 45.75 442 SER A CA 1
ATOM 3477 C C . SER A 1 442 ? -27.891 34.781 18.844 1 45.75 442 SER A C 1
ATOM 3479 O O . SER A 1 442 ? -26.781 34.469 19.266 1 45.75 442 SER A O 1
ATOM 3481 N N . MET B 1 1 ? -75.062 -12.039 0.921 1 15.28 1 MET B N 1
ATOM 3482 C CA . MET B 1 1 ? -75.5 -12.477 2.242 1 15.28 1 MET B CA 1
ATOM 3483 C C . MET B 1 1 ? -74.812 -11.672 3.34 1 15.28 1 MET B C 1
ATOM 3485 O O . MET B 1 1 ? -73.812 -11.008 3.09 1 15.28 1 MET B O 1
ATOM 3489 N N . MET B 1 2 ? -74.562 -12.375 4.523 1 15.84 2 MET B N 1
ATOM 3490 C CA . MET B 1 2 ? -74.75 -12.086 5.941 1 15.84 2 MET B CA 1
ATOM 3491 C C . MET B 1 2 ? -73.688 -11.164 6.465 1 15.84 2 MET B C 1
ATOM 3493 O O . MET B 1 2 ? -72.562 -11.141 5.926 1 15.84 2 MET B O 1
ATOM 3497 N N . ARG B 1 3 ? -73.875 -10.477 7.602 1 16.41 3 ARG B N 1
ATOM 3498 C CA . ARG B 1 3 ? -73.875 -9.383 8.57 1 16.41 3 ARG B CA 1
ATOM 3499 C C . ARG B 1 3 ? -72.688 -9.523 9.531 1 16.41 3 ARG B C 1
ATOM 3501 O O . ARG B 1 3 ? -72.312 -8.57 10.219 1 16.41 3 ARG B O 1
ATOM 3508 N N . GLY B 1 4 ? -72.25 -10.766 9.812 1 15 4 GLY B N 1
ATOM 3509 C CA . GLY B 1 4 ? -72.125 -10.961 11.25 1 15 4 GLY B CA 1
ATOM 3510 C C . GLY B 1 4 ? -71.125 -10.016 11.914 1 15 4 GLY B C 1
ATOM 3511 O O . GLY B 1 4 ? -70.375 -9.352 11.234 1 15 4 GLY B O 1
ATOM 3512 N N . SER B 1 5 ? -70.562 -10.367 13.094 1 15.65 5 SER B N 1
ATOM 3513 C CA . SER B 1 5 ? -70.562 -10.117 14.531 1 15.65 5 SER B CA 1
ATOM 3514 C C . SER B 1 5 ? -69.312 -9.391 14.961 1 15.65 5 SER B C 1
ATOM 3516 O O . SER B 1 5 ? -69.375 -8.32 15.562 1 15.65 5 SER B O 1
ATOM 3518 N N . GLY B 1 6 ? -68.312 -10.078 15.711 1 15.73 6 GLY B N 1
ATOM 3519 C CA . GLY B 1 6 ? -68.062 -10.023 17.141 1 15.73 6 GLY B CA 1
ATOM 3520 C C . GLY B 1 6 ? -66.938 -9.047 17.5 1 15.73 6 GLY B C 1
ATOM 3521 O O . GLY B 1 6 ? -66.125 -8.742 16.656 1 15.73 6 GLY B O 1
ATOM 3522 N N . ARG B 1 7 ? -66.875 -8.383 18.75 1 16.58 7 ARG B N 1
ATOM 3523 C CA . ARG B 1 7 ? -66.75 -7.301 19.734 1 16.58 7 ARG B CA 1
ATOM 3524 C C . ARG B 1 7 ? -65.312 -7.227 20.281 1 16.58 7 ARG B C 1
ATOM 3526 O O . ARG B 1 7 ? -64.562 -8.148 20.094 1 16.58 7 ARG B O 1
ATOM 3533 N N . ARG B 1 8 ? -65.188 -6.918 21.703 1 15.98 8 ARG B N 1
ATOM 3534 C CA . ARG B 1 8 ? -64.625 -5.922 22.625 1 15.98 8 ARG B CA 1
ATOM 3535 C C . ARG B 1 8 ? -63.469 -6.488 23.438 1 15.98 8 ARG B C 1
ATOM 3537 O O . ARG B 1 8 ? -63.25 -6.074 24.562 1 15.98 8 ARG B O 1
ATOM 3544 N N . VAL B 1 9 ? -62.781 -7.602 23.156 1 16.22 9 VAL B N 1
ATOM 3545 C CA . VAL B 1 9 ? -62.188 -8.328 24.281 1 16.22 9 VAL B CA 1
ATOM 3546 C C . VAL B 1 9 ? -61.219 -7.426 25.047 1 16.22 9 VAL B C 1
ATOM 3548 O O . VAL B 1 9 ? -60.5 -6.625 24.422 1 16.22 9 VAL B O 1
ATOM 3551 N N . GLY B 1 10 ? -61.094 -7.473 26.484 1 15.74 10 GLY B N 1
ATOM 3552 C CA . GLY B 1 10 ? -60.844 -7.035 27.844 1 15.74 10 GLY B CA 1
ATOM 3553 C C . GLY B 1 10 ? -59.375 -6.816 28.141 1 15.74 10 GLY B C 1
ATOM 3554 O O . GLY B 1 10 ? -58.5 -7.449 27.516 1 15.74 10 GLY B O 1
ATOM 3555 N N . ALA B 1 11 ? -58.875 -5.691 28.938 1 16.7 11 ALA B N 1
ATOM 3556 C CA . ALA B 1 11 ? -58.062 -4.625 29.5 1 16.7 11 ALA B CA 1
ATOM 3557 C C . ALA B 1 11 ? -57.031 -5.18 30.484 1 16.7 11 ALA B C 1
ATOM 3559 O O . ALA B 1 11 ? -56.062 -4.5 30.844 1 16.7 11 ALA B O 1
ATOM 3560 N N . LEU B 1 12 ? -57.125 -6.441 31.078 1 16.34 12 LEU B N 1
ATOM 3561 C CA . LEU B 1 12 ? -56.875 -6.438 32.5 1 16.34 12 LEU B CA 1
ATOM 3562 C C . LEU B 1 12 ? -55.375 -6.449 32.812 1 16.34 12 LEU B C 1
ATOM 3564 O O . LEU B 1 12 ? -54.969 -6.234 33.938 1 16.34 12 LEU B O 1
ATOM 3568 N N . LEU B 1 13 ? -54.375 -6.648 31.906 1 17.23 13 LEU B N 1
ATOM 3569 C CA . LEU B 1 13 ? -53.312 -7.438 32.531 1 17.23 13 LEU B CA 1
ATOM 3570 C C . LEU B 1 13 ? -52.594 -6.621 33.594 1 17.23 13 LEU B C 1
ATOM 3572 O O . LEU B 1 13 ? -52.375 -5.422 33.406 1 17.23 13 LEU B O 1
ATOM 3576 N N . ALA B 1 14 ? -52.469 -7.109 34.875 1 17.36 14 ALA B N 1
ATOM 3577 C CA . ALA B 1 14 ? -52.094 -6.883 36.25 1 17.36 14 ALA B CA 1
ATOM 3578 C C . ALA B 1 14 ? -50.594 -6.574 36.375 1 17.36 14 ALA B C 1
ATOM 3580 O O . ALA B 1 14 ? -49.75 -7.473 36.312 1 17.36 14 ALA B O 1
ATOM 3581 N N . LEU B 1 15 ? -50.094 -5.578 35.656 1 17.77 15 LEU B N 1
ATOM 3582 C CA . LEU B 1 15 ? -48.656 -5.387 35.531 1 17.77 15 LEU B CA 1
ATOM 3583 C C . LEU B 1 15 ? -48.031 -4.992 36.875 1 17.77 15 LEU B C 1
ATOM 3585 O O . LEU B 1 15 ? -48.281 -3.902 37.375 1 17.77 15 LEU B O 1
ATOM 3589 N N . GLY B 1 16 ? -48.062 -6.004 37.844 1 16.88 16 GLY B N 1
ATOM 3590 C CA . GLY B 1 16 ? -47.562 -5.738 39.156 1 16.88 16 GLY B CA 1
ATOM 3591 C C . GLY B 1 16 ? -46.156 -5.156 39.188 1 16.88 16 GLY B C 1
ATOM 3592 O O . GLY B 1 16 ? -45.25 -5.676 38.531 1 16.88 16 GLY B O 1
ATOM 3593 N N . ALA B 1 17 ? -45.938 -3.852 39.375 1 19.25 17 ALA B N 1
ATOM 3594 C CA . ALA B 1 17 ? -44.875 -2.875 39.312 1 19.25 17 ALA B CA 1
ATOM 3595 C C . ALA B 1 17 ? -43.844 -3.105 40.438 1 19.25 17 ALA B C 1
ATOM 3597 O O . ALA B 1 17 ? -44.094 -2.789 41.594 1 19.25 17 ALA B O 1
ATOM 3598 N N . ILE B 1 18 ? -43.375 -4.438 40.625 1 17.97 18 ILE B N 1
ATOM 3599 C CA . ILE B 1 18 ? -42.656 -4.656 41.844 1 17.97 18 ILE B CA 1
ATOM 3600 C C . ILE B 1 18 ? -41.469 -3.695 41.938 1 17.97 18 ILE B C 1
ATOM 3602 O O . ILE B 1 18 ? -40.656 -3.598 41 1 17.97 18 ILE B O 1
ATOM 3606 N N . VAL B 1 19 ? -41.5 -2.715 42.812 1 19.66 19 VAL B N 1
ATOM 3607 C CA . VAL B 1 19 ? -40.688 -1.55 43.156 1 19.66 19 VAL B CA 1
ATOM 3608 C C . VAL B 1 19 ? -39.344 -2.004 43.75 1 19.66 19 VAL B C 1
ATOM 3610 O O . VAL B 1 19 ? -38.469 -1.182 44.031 1 19.66 19 VAL B O 1
ATOM 3613 N N . VAL B 1 20 ? -38.844 -3.248 43.531 1 18.66 20 VAL B N 1
ATOM 3614 C CA . VAL B 1 20 ? -37.938 -3.639 44.594 1 18.66 20 VAL B CA 1
ATOM 3615 C C . VAL B 1 20 ? -36.75 -2.66 44.625 1 18.66 20 VAL B C 1
ATOM 3617 O O . VAL B 1 20 ? -36.156 -2.332 43.594 1 18.66 20 VAL B O 1
ATOM 3620 N N . VAL B 1 21 ? -36.562 -1.926 45.719 1 20.61 21 VAL B N 1
ATOM 3621 C CA . VAL B 1 21 ? -35.719 -0.887 46.281 1 20.61 21 VAL B CA 1
ATOM 3622 C C . VAL B 1 21 ? -34.281 -1.396 46.406 1 20.61 21 VAL B C 1
ATOM 3624 O O . VAL B 1 21 ? -33.969 -2.205 47.281 1 20.61 21 VAL B O 1
ATOM 3627 N N . GLY B 1 22 ? -33.781 -2.182 45.438 1 17.8 22 GLY B N 1
ATOM 3628 C CA . GLY B 1 22 ? -32.594 -2.939 45.75 1 17.8 22 GLY B CA 1
ATOM 3629 C C . GLY B 1 22 ? -31.453 -2.078 46.281 1 17.8 22 GLY B C 1
ATOM 3630 O O . GLY B 1 22 ? -31.297 -0.93 45.875 1 17.8 22 GLY B O 1
ATOM 3631 N N . CYS B 1 23 ? -30.891 -2.398 47.469 1 18.2 23 CYS B N 1
ATOM 3632 C CA . CYS B 1 23 ? -29.844 -2.098 48.438 1 18.2 23 CYS B CA 1
ATOM 3633 C C . CYS B 1 23 ? -28.5 -1.906 47.75 1 18.2 23 CYS B C 1
ATOM 3635 O O . CYS B 1 23 ? -28.172 -2.643 46.812 1 18.2 23 CYS B O 1
ATOM 3637 N N . SER B 1 24 ? -27.812 -0.794 47.938 1 19.81 24 SER B N 1
ATOM 3638 C CA . SER B 1 24 ? -26.672 0.025 47.531 1 19.81 24 SER B CA 1
ATOM 3639 C C . SER B 1 24 ? -25.344 -0.703 47.781 1 19.81 24 SER B C 1
ATOM 3641 O O . SER B 1 24 ? -24.281 -0.083 47.781 1 19.81 24 SER B O 1
ATOM 3643 N N . VAL B 1 25 ? -25.312 -2.02 48.031 1 19.97 25 VAL B N 1
ATOM 3644 C CA . VAL B 1 25 ? -24.062 -2.43 48.688 1 19.97 25 VAL B CA 1
ATOM 3645 C C . VAL B 1 25 ? -22.875 -2.086 47.781 1 19.97 25 VAL B C 1
ATOM 3647 O O . VAL B 1 25 ? -22.844 -2.463 46.625 1 19.97 25 VAL B O 1
ATOM 3650 N N . LEU B 1 26 ? -21.984 -1.114 48.188 1 21.06 26 LEU B N 1
ATOM 3651 C CA . LEU B 1 26 ? -20.734 -0.468 47.812 1 21.06 26 LEU B CA 1
ATOM 3652 C C . LEU B 1 26 ? -19.609 -1.491 47.688 1 21.06 26 LEU B C 1
ATOM 3654 O O . LEU B 1 26 ? -19 -1.87 48.719 1 21.06 26 LEU B O 1
ATOM 3658 N N . LEU B 1 27 ? -19.891 -2.727 47.281 1 19.52 27 LEU B N 1
ATOM 3659 C CA . LEU B 1 27 ? -18.812 -3.686 47.5 1 19.52 27 LEU B CA 1
ATOM 3660 C C . LEU B 1 27 ? -17.531 -3.215 46.844 1 19.52 27 LEU B C 1
ATOM 3662 O O . LEU B 1 27 ? -17.531 -2.859 45.656 1 19.52 27 LEU B O 1
ATOM 3666 N N . TRP B 1 28 ? -16.453 -2.877 47.625 1 21.14 28 TRP B N 1
ATOM 3667 C CA . TRP B 1 28 ? -15.031 -2.58 47.656 1 21.14 28 TRP B CA 1
ATOM 3668 C C . TRP B 1 28 ? -14.234 -3.672 46.938 1 21.14 28 TRP B C 1
ATOM 3670 O O . TRP B 1 28 ? -13.953 -4.719 47.5 1 21.14 28 TRP B O 1
ATOM 3680 N N . THR B 1 29 ? -14.688 -4.32 45.844 1 22.41 29 THR B N 1
ATOM 3681 C CA . THR B 1 29 ? -13.922 -5.496 45.438 1 22.41 29 THR B CA 1
ATOM 3682 C C . THR B 1 29 ? -12.469 -5.129 45.156 1 22.41 29 THR B C 1
ATOM 3684 O O . THR B 1 29 ? -12.188 -4.062 44.594 1 22.41 29 THR B O 1
ATOM 3687 N N . GLY B 1 30 ? -11.516 -5.602 45.906 1 21.25 30 GLY B N 1
ATOM 3688 C CA . GLY B 1 30 ? -10.078 -5.793 45.969 1 21.25 30 GLY B CA 1
ATOM 3689 C C . GLY B 1 30 ? -9.484 -6.156 44.625 1 21.25 30 GLY B C 1
ATOM 3690 O O . GLY B 1 30 ? -9.93 -7.113 43.969 1 21.25 30 GLY B O 1
ATOM 3691 N N . LEU B 1 31 ? -8.984 -5.277 43.781 1 23.08 31 LEU B N 1
ATOM 3692 C CA . LEU B 1 31 ? -8.281 -5.203 42.5 1 23.08 31 LEU B CA 1
ATOM 3693 C C . LEU B 1 31 ? -7.09 -6.156 42.5 1 23.08 31 LEU B C 1
ATOM 3695 O O . LEU B 1 31 ? -5.996 -5.797 42.938 1 23.08 31 LEU B O 1
ATOM 3699 N N . THR B 1 32 ? -7.199 -7.332 43.062 1 24.42 32 THR B N 1
ATOM 3700 C CA . THR B 1 32 ? -6.094 -8.281 43 1 24.42 32 THR B CA 1
ATOM 3701 C C . THR B 1 32 ? -5.703 -8.555 41.531 1 24.42 32 THR B C 1
ATOM 3703 O O . THR B 1 32 ? -6.547 -8.914 40.719 1 24.42 32 THR B O 1
ATOM 3706 N N . SER B 1 33 ? -4.645 -7.918 41 1 25.16 33 SER B N 1
ATOM 3707 C CA . SER B 1 33 ? -3.801 -7.848 39.812 1 25.16 33 SER B CA 1
ATOM 3708 C C . SER B 1 33 ? -3.328 -9.234 39.375 1 25.16 33 SER B C 1
ATOM 3710 O O . SER B 1 33 ? -2.227 -9.383 38.844 1 25.16 33 SER B O 1
ATOM 3712 N N . GLU B 1 34 ? -3.869 -10.406 39.688 1 24.45 34 GLU B N 1
ATOM 3713 C CA . GLU B 1 34 ? -3.307 -11.75 39.625 1 24.45 34 GLU B CA 1
ATOM 3714 C C . GLU B 1 34 ? -3.061 -12.164 38.156 1 24.45 34 GLU B C 1
ATOM 3716 O O . GLU B 1 34 ? -2.045 -12.789 37.844 1 24.45 34 GLU B O 1
ATOM 3721 N N . ASP B 1 35 ? -4.207 -12.523 37.406 1 27.53 35 ASP B N 1
ATOM 3722 C CA . ASP B 1 35 ? -4.078 -13.586 36.406 1 27.53 35 ASP B CA 1
ATOM 3723 C C . ASP B 1 35 ? -3.33 -13.094 35.188 1 27.53 35 ASP B C 1
ATOM 3725 O O . ASP B 1 35 ? -3.562 -11.977 34.719 1 27.53 35 ASP B O 1
ATOM 3729 N N . GLY B 1 36 ? -2.178 -13.531 34.781 1 27.84 36 GLY B N 1
ATOM 3730 C CA . GLY B 1 36 ? -1.114 -13.414 33.812 1 27.84 36 GLY B CA 1
ATOM 3731 C C . GLY B 1 36 ? -1.625 -13.383 32.375 1 27.84 36 GLY B C 1
ATOM 3732 O O . GLY B 1 36 ? -0.942 -13.836 31.453 1 27.84 36 GLY B O 1
ATOM 3733 N N . ALA B 1 37 ? -2.904 -13.25 32.219 1 28.81 37 ALA B N 1
ATOM 3734 C CA . ALA B 1 37 ? -3.467 -13.367 30.891 1 28.81 37 ALA B CA 1
ATOM 3735 C C . ALA B 1 37 ? -2.846 -12.352 29.938 1 28.81 37 ALA B C 1
ATOM 3737 O O . ALA B 1 37 ? -2.76 -11.164 30.266 1 28.81 37 ALA B O 1
ATOM 3738 N N . CYS B 1 38 ? -2.074 -12.891 29.031 1 31.27 38 CYS B N 1
ATOM 3739 C CA . CYS B 1 38 ? -1.467 -12.133 27.938 1 31.27 38 CYS B CA 1
ATOM 3740 C C . CYS B 1 38 ? -2.479 -11.195 27.297 1 31.27 38 CYS B C 1
ATOM 3742 O O . CYS B 1 38 ? -3.602 -11.602 26.984 1 31.27 38 CYS B O 1
ATOM 3744 N N . PRO B 1 39 ? -2.432 -10 27.406 1 32.56 39 PRO B N 1
ATOM 3745 C CA . PRO B 1 39 ? -3.393 -9.023 26.906 1 32.56 39 PRO B CA 1
ATOM 3746 C C . PRO B 1 39 ? -3.805 -9.297 25.453 1 32.56 39 PRO B C 1
ATOM 3748 O O . PRO B 1 39 ? -3.076 -9.969 24.719 1 32.56 39 PRO B O 1
ATOM 3751 N N . ARG B 1 40 ? -5.055 -9.195 25.078 1 33.66 40 ARG B N 1
ATOM 3752 C CA . ARG B 1 40 ? -5.672 -9.398 23.781 1 33.66 40 ARG B CA 1
ATOM 3753 C C . ARG B 1 40 ? -4.762 -8.914 22.656 1 33.66 40 ARG B C 1
ATOM 3755 O O . ARG B 1 40 ? -4.254 -7.789 22.703 1 33.66 40 ARG B O 1
ATOM 3762 N N . PRO B 1 41 ? -4.254 -9.797 21.859 1 36.19 41 PRO B N 1
ATOM 3763 C CA . PRO B 1 41 ? -3.393 -9.43 20.734 1 36.19 41 PRO B CA 1
ATOM 3764 C C . PRO B 1 41 ? -4.039 -8.406 19.797 1 36.19 41 PRO B C 1
ATOM 3766 O O . PRO B 1 41 ? -5.145 -8.633 19.297 1 36.19 41 PRO B O 1
ATOM 3769 N N . THR B 1 42 ? -3.988 -7.199 19.953 1 38 42 THR B N 1
ATOM 3770 C CA . THR B 1 42 ? -4.613 -6.141 19.156 1 38 42 THR B CA 1
ATOM 3771 C C . THR B 1 42 ? -4.066 -6.133 17.734 1 38 42 THR B C 1
ATOM 3773 O O . THR B 1 42 ? -4.59 -5.426 16.875 1 38 42 THR B O 1
ATOM 3776 N N . SER B 1 43 ? -2.779 -6.676 17.469 1 42.06 43 SER B N 1
ATOM 3777 C CA . SER B 1 43 ? -2.234 -6.574 16.125 1 42.06 43 SER B CA 1
ATOM 3778 C C . SER B 1 43 ? -1.999 -7.953 15.508 1 42.06 43 SER B C 1
ATOM 3780 O O . SER B 1 43 ? -1.909 -8.945 16.234 1 42.06 43 SER B O 1
ATOM 3782 N N . VAL B 1 44 ? -2.182 -8.094 14.164 1 49.06 44 VAL B N 1
ATOM 3783 C CA . VAL B 1 44 ? -1.93 -9.297 13.375 1 49.06 44 VAL B CA 1
ATOM 3784 C C . VAL B 1 44 ? -0.621 -9.945 13.828 1 49.06 44 VAL B C 1
ATOM 3786 O O . VAL B 1 44 ? -0.528 -11.172 13.93 1 49.06 44 VAL B O 1
ATOM 3789 N N . GLN B 1 45 ? 0.265 -9.133 14.078 1 47.59 45 GLN B N 1
ATOM 3790 C CA . GLN B 1 45 ? 1.602 -9.648 14.359 1 47.59 45 GLN B CA 1
ATOM 3791 C C . GLN B 1 45 ? 1.642 -10.359 15.711 1 47.59 45 GLN B C 1
ATOM 3793 O O . GLN B 1 45 ? 2.314 -11.383 15.859 1 47.59 45 GLN B O 1
ATOM 3798 N N . ASP B 1 46 ? 0.896 -9.82 16.672 1 46.69 46 ASP B N 1
ATOM 3799 C CA . ASP B 1 46 ? 0.796 -10.516 17.953 1 46.69 46 ASP B CA 1
ATOM 3800 C C . ASP B 1 46 ? 0.223 -11.914 17.781 1 46.69 46 ASP B C 1
ATOM 3802 O O . ASP B 1 46 ? 0.697 -12.867 18.406 1 46.69 46 ASP B O 1
ATOM 3806 N N . VAL B 1 47 ? -0.684 -11.836 17.047 1 48.28 47 VAL B N 1
ATOM 3807 C CA . VAL B 1 47 ? -1.367 -13.109 16.844 1 48.28 47 VAL B CA 1
ATOM 3808 C C . VAL B 1 47 ? -0.434 -14.086 16.125 1 48.28 47 VAL B C 1
ATOM 3810 O O . VAL B 1 47 ? -0.355 -15.266 16.5 1 48.28 47 VAL B O 1
ATOM 3813 N N . LEU B 1 48 ? 0.349 -13.57 15.172 1 53.78 48 LEU B N 1
ATOM 3814 C CA . LEU B 1 48 ? 1.121 -14.484 14.336 1 53.78 48 LEU B CA 1
ATOM 3815 C C . LEU B 1 48 ? 2.348 -15 15.078 1 53.78 48 LEU B C 1
ATOM 3817 O O . LEU B 1 48 ? 2.748 -16.156 14.898 1 53.78 48 LEU B O 1
ATOM 3821 N N . ARG B 1 49 ? 3.072 -14.117 15.695 1 51.53 49 ARG B N 1
ATOM 3822 C CA . ARG B 1 49 ? 4.305 -14.523 16.359 1 51.53 49 ARG B CA 1
ATOM 3823 C C . ARG B 1 49 ? 4.016 -15.445 17.547 1 51.53 49 ARG B C 1
ATOM 3825 O O . ARG B 1 49 ? 4.777 -16.375 17.797 1 51.53 49 ARG B O 1
ATOM 3832 N N . CYS B 1 50 ? 2.984 -15.055 18.266 1 49.06 50 CYS B N 1
ATOM 3833 C CA . CYS B 1 50 ? 2.756 -15.828 19.484 1 49.06 50 CYS B CA 1
ATOM 3834 C C . CYS B 1 50 ? 1.824 -17 19.219 1 49.06 50 CYS B C 1
ATOM 3836 O O . CYS B 1 50 ? 1.525 -17.781 20.125 1 49.06 50 CYS B O 1
ATOM 3838 N N . MET B 1 51 ? 1.58 -17.062 18 1 54.75 51 MET B N 1
ATOM 3839 C CA . MET B 1 51 ? 0.539 -18.062 17.781 1 54.75 51 MET B CA 1
ATOM 3840 C C . MET B 1 51 ? 1.134 -19.453 17.719 1 54.75 51 MET B C 1
ATOM 3842 O O . MET B 1 51 ? 2.072 -19.703 16.953 1 54.75 51 MET B O 1
ATOM 3846 N N . ASP B 1 52 ? 0.945 -20.078 18.734 1 65.38 52 ASP B N 1
ATOM 3847 C CA . ASP B 1 52 ? 1.104 -21.516 18.547 1 65.38 52 ASP B CA 1
ATOM 3848 C C . ASP B 1 52 ? 0.146 -22.031 17.484 1 65.38 52 ASP B C 1
ATOM 3850 O O . ASP B 1 52 ? -1.062 -22.125 17.703 1 65.38 52 ASP B O 1
ATOM 3854 N N . LEU B 1 53 ? 0.685 -22.25 16.328 1 73.12 53 LEU B N 1
ATOM 3855 C CA . LEU B 1 53 ? -0.104 -22.656 15.172 1 73.12 53 LEU B CA 1
ATOM 3856 C C . LEU B 1 53 ? -1.025 -23.828 15.523 1 73.12 53 LEU B C 1
ATOM 3858 O O . LEU B 1 53 ? -2.156 -23.891 15.039 1 73.12 53 LEU B O 1
ATOM 3862 N N . SER B 1 54 ? -0.527 -24.656 16.375 1 76 54 SER B N 1
ATOM 3863 C CA . SER B 1 54 ? -1.263 -25.891 16.688 1 76 54 SER B CA 1
ATOM 3864 C C . SER B 1 54 ? -2.6 -25.562 17.344 1 76 54 SER B C 1
ATOM 3866 O O . SER B 1 54 ? -3.553 -26.344 17.234 1 76 54 SER B O 1
ATOM 3868 N N . ASP B 1 55 ? -2.67 -24.422 17.969 1 78.81 55 ASP B N 1
ATOM 3869 C CA . ASP B 1 55 ? -3.887 -24.047 18.672 1 78.81 55 ASP B CA 1
ATOM 3870 C C . ASP B 1 55 ? -5.008 -23.703 17.703 1 78.81 55 ASP B C 1
ATOM 3872 O O . ASP B 1 55 ? -6.18 -23.656 18.078 1 78.81 55 ASP B O 1
ATOM 3876 N N . HIS B 1 56 ? -4.625 -23.625 16.484 1 84.62 56 HIS B N 1
ATOM 3877 C CA . HIS B 1 56 ? -5.637 -23.172 15.547 1 84.62 56 HIS B CA 1
ATOM 3878 C C . HIS B 1 56 ? -6.023 -24.281 14.57 1 84.62 56 HIS B C 1
ATOM 3880 O O . HIS B 1 56 ? -6.914 -24.109 13.742 1 84.62 56 HIS B O 1
ATOM 3886 N N . VAL B 1 57 ? -5.359 -25.422 14.727 1 92.38 57 VAL B N 1
ATOM 3887 C CA . VAL B 1 57 ? -5.688 -26.594 13.914 1 92.38 57 VAL B CA 1
ATOM 3888 C C . VAL B 1 57 ? -6.887 -27.328 14.508 1 92.38 57 VAL B C 1
ATOM 3890 O O . VAL B 1 57 ? -6.848 -27.75 15.664 1 92.38 57 VAL B O 1
ATOM 3893 N N . THR B 1 58 ? -7.898 -27.438 13.758 1 94.19 58 THR B N 1
ATOM 3894 C CA . THR B 1 58 ? -9.117 -28.062 14.258 1 94.19 58 THR B CA 1
ATOM 3895 C C . THR B 1 58 ? -9.289 -29.453 13.664 1 94.19 58 THR B C 1
ATOM 3897 O O . THR B 1 58 ? -9.945 -30.312 14.258 1 94.19 58 THR B O 1
ATOM 3900 N N . VAL B 1 59 ? -8.828 -29.656 12.453 1 95.81 59 VAL B N 1
ATOM 3901 C CA . VAL B 1 59 ? -8.766 -30.969 11.812 1 95.81 59 VAL B CA 1
ATOM 3902 C C . VAL B 1 59 ? -7.363 -31.203 11.25 1 95.81 59 VAL B C 1
ATOM 3904 O O . VAL B 1 59 ? -6.801 -30.328 10.586 1 95.81 59 VAL B O 1
ATOM 3907 N N . GLY B 1 60 ? -6.793 -32.406 11.609 1 95.38 60 GLY B N 1
ATOM 3908 C CA . GLY B 1 60 ? -5.477 -32.719 11.086 1 95.38 60 GLY B CA 1
ATOM 3909 C C . GLY B 1 60 ? -4.348 -32.312 12.016 1 95.38 60 GLY B C 1
ATOM 3910 O O . GLY B 1 60 ? -4.582 -31.984 13.18 1 95.38 60 GLY B O 1
ATOM 3911 N N . SER B 1 61 ? -3.137 -32.5 11.5 1 94.06 61 SER B N 1
ATOM 3912 C CA . SER B 1 61 ? -1.935 -32.156 12.25 1 94.06 61 SER B CA 1
ATOM 3913 C C . SER B 1 61 ? -0.897 -31.5 11.359 1 94.06 61 SER B C 1
ATOM 3915 O O . SER B 1 61 ? -0.861 -31.734 10.156 1 94.06 61 SER B O 1
ATOM 3917 N N . LEU B 1 62 ? -0.146 -30.672 12.039 1 94.19 62 LEU B N 1
ATOM 3918 C CA . LEU B 1 62 ? 0.904 -29.984 11.305 1 94.19 62 LEU B CA 1
ATOM 3919 C C . LEU B 1 62 ? 1.922 -30.969 10.75 1 94.19 62 LEU B C 1
ATOM 3921 O O . LEU B 1 62 ? 2.244 -31.969 11.398 1 94.19 62 LEU B O 1
ATOM 3925 N N . PRO B 1 63 ? 2.367 -30.703 9.492 1 94.31 63 PRO B N 1
ATOM 3926 C CA . PRO B 1 63 ? 3.436 -31.562 8.969 1 94.31 63 PRO B CA 1
ATOM 3927 C C . PRO B 1 63 ? 4.707 -31.5 9.812 1 94.31 63 PRO B C 1
ATOM 3929 O O . PRO B 1 63 ? 4.984 -30.469 10.438 1 94.31 63 PRO B O 1
ATOM 3932 N N . SER B 1 64 ? 5.426 -32.531 9.773 1 90.88 64 SER B N 1
ATOM 3933 C CA . SER B 1 64 ? 6.633 -32.656 10.586 1 90.88 64 SER B CA 1
ATOM 3934 C C . SER B 1 64 ? 7.77 -31.828 10.016 1 90.88 64 SER B C 1
ATOM 3936 O O . SER B 1 64 ? 8.68 -31.422 10.742 1 90.88 64 SER B O 1
ATOM 3938 N N . SER B 1 65 ? 7.691 -31.641 8.734 1 92.69 65 SER B N 1
ATOM 3939 C CA . SER B 1 65 ? 8.711 -30.844 8.062 1 92.69 65 SER B CA 1
ATOM 3940 C C . SER B 1 65 ? 8.086 -29.875 7.074 1 92.69 65 SER B C 1
ATOM 3942 O O . SER B 1 65 ? 6.938 -30.047 6.664 1 92.69 65 SER B O 1
ATOM 3944 N N . LYS B 1 66 ? 8.867 -28.844 6.832 1 94 66 LYS B N 1
ATOM 3945 C CA . LYS B 1 66 ? 8.422 -27.859 5.859 1 94 66 LYS B CA 1
ATOM 3946 C C . LYS B 1 66 ? 8.211 -28.484 4.484 1 94 66 LYS B C 1
ATOM 3948 O O . LYS B 1 66 ? 9.07 -29.234 4.004 1 94 66 LYS B O 1
ATOM 3953 N N . ARG B 1 67 ? 7.129 -28.219 3.869 1 97.25 67 ARG B N 1
ATOM 3954 C CA . ARG B 1 67 ? 6.805 -28.75 2.553 1 97.25 67 ARG B CA 1
ATOM 3955 C C . ARG B 1 67 ? 7.234 -27.797 1.447 1 97.25 67 ARG B C 1
ATOM 3957 O O . ARG B 1 67 ? 7.73 -26.703 1.725 1 97.25 67 ARG B O 1
ATOM 3964 N N . LYS B 1 68 ? 7.102 -28.281 0.219 1 97.12 68 LYS B N 1
ATOM 3965 C CA . LYS B 1 68 ? 7.441 -27.438 -0.929 1 97.12 68 LYS B CA 1
ATOM 3966 C C . LYS B 1 68 ? 6.32 -26.453 -1.242 1 97.12 68 LYS B C 1
ATOM 3968 O O . LYS B 1 68 ? 6.578 -25.297 -1.573 1 97.12 68 LYS B O 1
ATOM 3973 N N . LEU B 1 69 ? 5.094 -26.906 -1.057 1 98.44 69 LEU B N 1
ATOM 3974 C CA . LEU B 1 69 ? 3.949 -26.109 -1.471 1 98.44 69 LEU B CA 1
ATOM 3975 C C . LEU B 1 69 ? 2.832 -26.172 -0.435 1 98.44 69 LEU B C 1
ATOM 3977 O O . LEU B 1 69 ? 2.408 -27.266 -0.045 1 98.44 69 LEU B O 1
ATOM 3981 N N . ALA B 1 70 ? 2.434 -25.062 0.085 1 98.69 70 ALA B N 1
ATOM 3982 C CA . ALA B 1 70 ? 1.2 -24.922 0.855 1 98.69 70 ALA B CA 1
ATOM 3983 C C . ALA B 1 70 ? 0.09 -24.312 0.013 1 98.69 70 ALA B C 1
ATOM 3985 O O . ALA B 1 70 ? 0.295 -23.281 -0.633 1 98.69 70 ALA B O 1
ATOM 3986 N N . ILE B 1 71 ? -1.043 -24.922 -0.003 1 98.88 71 ILE B N 1
ATOM 3987 C CA . ILE B 1 71 ? -2.207 -24.406 -0.72 1 98.88 71 ILE B CA 1
ATOM 3988 C C . ILE B 1 71 ? -3.258 -23.938 0.277 1 98.88 71 ILE B C 1
ATOM 3990 O O . ILE B 1 71 ? -3.795 -24.719 1.055 1 98.88 71 ILE B O 1
ATOM 3994 N N . GLY B 1 72 ? -3.498 -22.609 0.302 1 98.75 72 GLY B N 1
ATOM 3995 C CA . GLY B 1 72 ? -4.5 -22.047 1.188 1 98.75 72 GLY B CA 1
ATOM 3996 C C . GLY B 1 72 ? -5.855 -21.875 0.527 1 98.75 72 GLY B C 1
ATOM 3997 O O . GLY B 1 72 ? -5.961 -21.297 -0.553 1 98.75 72 GLY B O 1
ATOM 3998 N N . ILE B 1 73 ? -6.914 -22.375 1.201 1 98.62 73 ILE B N 1
ATOM 3999 C CA . ILE B 1 73 ? -8.266 -22.328 0.649 1 98.62 73 ILE B CA 1
ATOM 4000 C C . ILE B 1 73 ? -9.242 -21.891 1.733 1 98.62 73 ILE B C 1
ATOM 4002 O O . ILE B 1 73 ? -9.602 -22.688 2.609 1 98.62 73 ILE B O 1
ATOM 4006 N N . PRO B 1 74 ? -9.703 -20.672 1.642 1 97.75 74 PRO B N 1
ATOM 4007 C CA . PRO B 1 74 ? -10.844 -20.328 2.496 1 97.75 74 PRO B CA 1
ATOM 4008 C C . PRO B 1 74 ? -12.164 -20.891 1.978 1 97.75 74 PRO B C 1
ATOM 4010 O O . PRO B 1 74 ? -12.383 -20.938 0.765 1 97.75 74 PRO B O 1
ATOM 4013 N N . SER B 1 75 ? -13 -21.359 2.846 1 96.44 75 SER B N 1
ATOM 4014 C CA . SER B 1 75 ? -14.266 -21.938 2.416 1 96.44 75 SER B CA 1
ATOM 4015 C C . SER B 1 75 ? -15.438 -21.391 3.232 1 96.44 75 SER B C 1
ATOM 4017 O O . SER B 1 75 ? -15.336 -21.25 4.453 1 96.44 75 SER B O 1
ATOM 4019 N N . VAL B 1 76 ? -16.469 -21.031 2.561 1 93.5 76 VAL B N 1
ATOM 4020 C CA . VAL B 1 76 ? -17.719 -20.609 3.17 1 93.5 76 VAL B CA 1
ATOM 4021 C C . VAL B 1 76 ? -18.891 -21.344 2.521 1 93.5 76 VAL B C 1
ATOM 4023 O O . VAL B 1 76 ? -18.812 -21.734 1.358 1 93.5 76 VAL B O 1
ATOM 4026 N N . TRP B 1 77 ? -19.875 -21.5 3.305 1 88.88 77 TRP B N 1
ATOM 4027 C CA . TRP B 1 77 ? -21.109 -22.062 2.785 1 88.88 77 TRP B CA 1
ATOM 4028 C C . TRP B 1 77 ? -21.875 -21.047 1.937 1 88.88 77 TRP B C 1
ATOM 4030 O O . TRP B 1 77 ? -21.938 -19.875 2.285 1 88.88 77 TRP B O 1
ATOM 4040 N N . ARG B 1 78 ? -22.328 -21.531 0.795 1 84.25 78 ARG B N 1
ATOM 4041 C CA . ARG B 1 78 ? -23.172 -20.703 -0.059 1 84.25 78 ARG B CA 1
ATOM 4042 C C . ARG B 1 78 ? -24.625 -21.188 -0.05 1 84.25 78 ARG B C 1
ATOM 4044 O O . ARG B 1 78 ? -24.875 -22.391 -0.139 1 84.25 78 ARG B O 1
ATOM 4051 N N . SER B 1 79 ? -25.438 -20.219 0.108 1 76.44 79 SER B N 1
ATOM 4052 C CA . SER B 1 79 ? -26.844 -20.594 0.146 1 76.44 79 SER B CA 1
ATOM 4053 C C . SER B 1 79 ? -27.328 -21.109 -1.207 1 76.44 79 SER B C 1
ATOM 4055 O O . SER B 1 79 ? -26.906 -20.609 -2.252 1 76.44 79 SER B O 1
ATOM 4057 N N . GLY B 1 80 ? -28.188 -22.016 -1.199 1 68 80 GLY B N 1
ATOM 4058 C CA . GLY B 1 80 ? -28.828 -22.5 -2.416 1 68 80 GLY B CA 1
ATOM 4059 C C . GLY B 1 80 ? -28.062 -23.625 -3.076 1 68 80 GLY B C 1
ATOM 4060 O O . GLY B 1 80 ? -28.422 -24.078 -4.164 1 68 80 GLY B O 1
ATOM 4061 N N . ILE B 1 81 ? -26.953 -23.938 -2.461 1 69.19 81 ILE B N 1
ATOM 4062 C CA . ILE B 1 81 ? -26.203 -25.047 -3.051 1 69.19 81 ILE B CA 1
ATOM 4063 C C . ILE B 1 81 ? -26.406 -26.297 -2.215 1 69.19 81 ILE B C 1
ATOM 4065 O O . ILE B 1 81 ? -26.703 -26.219 -1.018 1 69.19 81 ILE B O 1
ATOM 4069 N N . LYS B 1 82 ? -26.375 -27.406 -2.93 1 63.28 82 LYS B N 1
ATOM 4070 C CA . LYS B 1 82 ? -26.578 -28.688 -2.258 1 63.28 82 LYS B CA 1
ATOM 4071 C C . LYS B 1 82 ? -25.297 -29.188 -1.621 1 63.28 82 LYS B C 1
ATOM 4073 O O . LYS B 1 82 ? -25.312 -29.812 -0.553 1 63.28 82 LYS B O 1
ATOM 4078 N N . LYS B 1 83 ? -24.203 -28.953 -2.305 1 73.62 83 LYS B N 1
ATOM 4079 C CA . LYS B 1 83 ? -22.922 -29.438 -1.823 1 73.62 83 LYS B CA 1
ATOM 4080 C C . LYS B 1 83 ? -21.859 -28.344 -1.896 1 73.62 83 LYS B C 1
ATOM 4082 O O . LYS B 1 83 ? -21.844 -27.531 -2.828 1 73.62 83 LYS B O 1
ATOM 4087 N N . ARG B 1 84 ? -20.969 -28.438 -0.811 1 82.12 84 ARG B N 1
ATOM 4088 C CA . ARG B 1 84 ? -19.906 -27.438 -0.794 1 82.12 84 ARG B CA 1
ATOM 4089 C C . ARG B 1 84 ? -18.969 -27.625 -1.985 1 82.12 84 ARG B C 1
ATOM 4091 O O . ARG B 1 84 ? -18.625 -28.75 -2.342 1 82.12 84 ARG B O 1
ATOM 4098 N N . TYR B 1 85 ? -18.594 -26.547 -2.514 1 86.44 85 TYR B N 1
ATOM 4099 C CA . TYR B 1 85 ? -17.703 -26.531 -3.658 1 86.44 85 TYR B CA 1
ATOM 4100 C C . TYR B 1 85 ? -16.328 -27.109 -3.287 1 86.44 85 TYR B C 1
ATOM 4102 O O . TYR B 1 85 ? -15.641 -27.672 -4.133 1 86.44 85 TYR B O 1
ATOM 4110 N N . ILE B 1 86 ? -15.992 -27.062 -2.01 1 94.44 86 ILE B N 1
ATOM 4111 C CA . ILE B 1 86 ? -14.633 -27.359 -1.573 1 94.44 86 ILE B CA 1
ATOM 4112 C C . ILE B 1 86 ? -14.328 -28.828 -1.817 1 94.44 86 ILE B C 1
ATOM 4114 O O . ILE B 1 86 ? -13.188 -29.188 -2.115 1 94.44 86 ILE B O 1
ATOM 4118 N N . THR B 1 87 ? -15.312 -29.734 -1.759 1 92.06 87 THR B N 1
ATOM 4119 C CA . THR B 1 87 ? -15.062 -31.172 -1.955 1 92.06 87 THR B CA 1
ATOM 4120 C C . THR B 1 87 ? -14.586 -31.438 -3.377 1 92.06 87 THR B C 1
ATOM 4122 O O . THR B 1 87 ? -13.594 -32.156 -3.578 1 92.06 87 THR B O 1
ATOM 4125 N N . ASP B 1 88 ? -15.258 -30.844 -4.305 1 90.31 88 ASP B N 1
ATOM 4126 C CA . ASP B 1 88 ? -14.844 -31 -5.695 1 90.31 88 ASP B CA 1
ATOM 4127 C C . ASP B 1 88 ? -13.469 -30.391 -5.934 1 90.31 88 ASP B C 1
ATOM 4129 O O . ASP B 1 88 ? -12.648 -30.953 -6.664 1 90.31 88 ASP B O 1
ATOM 4133 N N . THR B 1 89 ? -13.227 -29.234 -5.32 1 95.44 89 THR B N 1
ATOM 4134 C CA . THR B 1 89 ? -11.922 -28.578 -5.43 1 95.44 89 THR B CA 1
ATOM 4135 C C . THR B 1 89 ? -10.82 -29.484 -4.883 1 95.44 89 THR B C 1
ATOM 4137 O O . THR B 1 89 ? -9.797 -29.688 -5.543 1 95.44 89 THR B O 1
ATOM 4140 N N . LEU B 1 90 ? -11.039 -30.109 -3.754 1 97 90 LEU B N 1
ATOM 4141 C CA . LEU B 1 90 ? -10.047 -30.969 -3.119 1 97 90 LEU B CA 1
ATOM 4142 C C . LEU B 1 90 ? -9.789 -32.219 -3.955 1 97 90 LEU B C 1
ATOM 4144 O O . LEU B 1 90 ? -8.641 -32.656 -4.094 1 97 90 LEU B O 1
ATOM 4148 N N . HIS B 1 91 ? -10.852 -32.75 -4.582 1 92.81 91 HIS B N 1
ATOM 4149 C CA . HIS B 1 91 ? -10.656 -33.906 -5.457 1 92.81 91 HIS B CA 1
ATOM 4150 C C . HIS B 1 91 ? -9.789 -33.531 -6.656 1 92.81 91 HIS B C 1
ATOM 4152 O O . HIS B 1 91 ? -8.914 -34.312 -7.051 1 92.81 91 HIS B O 1
ATOM 4158 N N . SER B 1 92 ? -10.07 -32.406 -7.18 1 92.62 92 SER B N 1
ATOM 4159 C CA . SER B 1 92 ? -9.281 -31.984 -8.328 1 92.62 92 SER B CA 1
ATOM 4160 C C . SER B 1 92 ? -7.82 -31.766 -7.953 1 92.62 92 SER B C 1
ATOM 4162 O O . SER B 1 92 ? -6.926 -31.969 -8.773 1 92.62 92 SER B O 1
ATOM 4164 N N . LEU B 1 93 ? -7.492 -31.406 -6.715 1 96.62 93 LEU B N 1
ATOM 4165 C CA . LEU B 1 93 ? -6.145 -31.078 -6.254 1 96.62 93 LEU B CA 1
ATOM 4166 C C . LEU B 1 93 ? -5.406 -32.344 -5.816 1 96.62 93 LEU B C 1
ATOM 4168 O O . LEU B 1 93 ? -4.18 -32.406 -5.934 1 96.62 93 LEU B O 1
ATOM 4172 N N . LEU B 1 94 ? -6.176 -33.344 -5.309 1 95.81 94 LEU B N 1
ATOM 4173 C CA . LEU B 1 94 ? -5.512 -34.406 -4.605 1 95.81 94 LEU B CA 1
ATOM 4174 C C . LEU B 1 94 ? -5.59 -35.719 -5.406 1 95.81 94 LEU B C 1
ATOM 4176 O O . LEU B 1 94 ? -4.812 -36.656 -5.176 1 95.81 94 LEU B O 1
ATOM 4180 N N . ASP B 1 95 ? -6.625 -35.75 -6.293 1 90.5 95 ASP B N 1
ATOM 4181 C CA . ASP B 1 95 ? -6.711 -36.906 -7.191 1 90.5 95 ASP B CA 1
ATOM 4182 C C . ASP B 1 95 ? -5.898 -36.688 -8.461 1 90.5 95 ASP B C 1
ATOM 4184 O O . ASP B 1 95 ? -6.465 -36.531 -9.547 1 90.5 95 ASP B O 1
ATOM 4188 N N . VAL B 1 96 ? -4.598 -36.75 -8.273 1 88.06 96 VAL B N 1
ATOM 4189 C CA . VAL B 1 96 ? -3.691 -36.438 -9.375 1 88.06 96 VAL B CA 1
ATOM 4190 C C . VAL B 1 96 ? -2.9 -37.688 -9.758 1 88.06 96 VAL B C 1
ATOM 4192 O O . VAL B 1 96 ? -2.691 -38.594 -8.93 1 88.06 96 VAL B O 1
ATOM 4195 N N . PRO B 1 97 ? -2.459 -37.781 -11.031 1 82.06 97 PRO B N 1
ATOM 4196 C CA . PRO B 1 97 ? -1.673 -38.938 -11.461 1 82.06 97 PRO B CA 1
ATOM 4197 C C . PRO B 1 97 ? -0.328 -39.031 -10.742 1 82.06 97 PRO B C 1
ATOM 4199 O O . PRO B 1 97 ? 0.147 -40.125 -10.461 1 82.06 97 PRO B O 1
ATOM 4202 N N . GLU B 1 98 ? 0.332 -37.906 -10.461 1 85.94 98 GLU B N 1
ATOM 4203 C CA . GLU B 1 98 ? 1.633 -37.875 -9.797 1 85.94 98 GLU B CA 1
ATOM 4204 C C . GLU B 1 98 ? 1.48 -37.938 -8.281 1 85.94 98 GLU B C 1
ATOM 4206 O O . GLU B 1 98 ? 1.928 -37.062 -7.566 1 85.94 98 GLU B O 1
ATOM 4211 N N . ARG B 1 99 ? 1.058 -39.062 -7.797 1 88.06 99 ARG B N 1
ATOM 4212 C CA . ARG B 1 99 ? 0.751 -39.25 -6.379 1 88.06 99 ARG B CA 1
ATOM 4213 C C . ARG B 1 99 ? 1.993 -39.031 -5.52 1 88.06 99 ARG B C 1
ATOM 4215 O O . ARG B 1 99 ? 1.893 -38.594 -4.375 1 88.06 99 ARG B O 1
ATOM 4222 N N . HIS B 1 100 ? 3.139 -39.281 -6.055 1 89.88 100 HIS B N 1
ATOM 4223 C CA . HIS B 1 100 ? 4.387 -39.156 -5.309 1 89.88 100 HIS B CA 1
ATOM 4224 C C . HIS B 1 100 ? 4.68 -37.719 -4.953 1 89.88 100 HIS B C 1
ATOM 4226 O O . HIS B 1 100 ? 5.43 -37.438 -4.016 1 89.88 100 HIS B O 1
ATOM 4232 N N . LEU B 1 101 ? 4.094 -36.75 -5.645 1 92.5 101 LEU B N 1
ATOM 4233 C CA . LEU B 1 101 ? 4.32 -35.344 -5.391 1 92.5 101 LEU B CA 1
ATOM 4234 C C . LEU B 1 101 ? 3.453 -34.844 -4.238 1 92.5 101 LEU B C 1
ATOM 4236 O O . LEU B 1 101 ? 3.682 -33.75 -3.701 1 92.5 101 LEU B O 1
ATOM 4240 N N . LEU B 1 102 ? 2.463 -35.656 -3.801 1 94.94 102 LEU B N 1
ATOM 4241 C CA . LEU B 1 102 ? 1.52 -35.25 -2.77 1 94.94 102 LEU B CA 1
ATOM 4242 C C . LEU B 1 102 ? 2.207 -35.125 -1.413 1 94.94 102 LEU B C 1
ATOM 4244 O O . LEU B 1 102 ? 1.737 -34.438 -0.524 1 94.94 102 LEU B O 1
ATOM 4248 N N . LYS B 1 103 ? 3.305 -35.781 -1.276 1 93.94 103 LYS B N 1
ATOM 4249 C CA . LYS B 1 103 ? 4.035 -35.75 -0.012 1 93.94 103 LYS B CA 1
ATOM 4250 C C . LYS B 1 103 ? 4.633 -34.375 0.221 1 93.94 103 LYS B C 1
ATOM 4252 O O . LYS B 1 103 ? 4.961 -34 1.354 1 93.94 103 LYS B O 1
ATOM 4257 N N . ASP B 1 104 ? 4.742 -33.594 -0.849 1 95.62 104 ASP B N 1
ATOM 4258 C CA . ASP B 1 104 ? 5.418 -32.281 -0.776 1 95.62 104 ASP B CA 1
ATOM 4259 C C . ASP B 1 104 ? 4.41 -31.156 -0.634 1 95.62 104 ASP B C 1
ATOM 4261 O O . ASP B 1 104 ? 4.789 -29.984 -0.656 1 95.62 104 ASP B O 1
ATOM 4265 N N . ILE B 1 105 ? 3.152 -31.469 -0.465 1 97.81 105 ILE B N 1
ATOM 4266 C CA . ILE B 1 105 ? 2.178 -30.391 -0.412 1 97.81 105 ILE B CA 1
ATOM 4267 C C . ILE B 1 105 ? 1.385 -30.469 0.89 1 97.81 105 ILE B C 1
ATOM 4269 O O . ILE B 1 105 ? 1.32 -31.531 1.52 1 97.81 105 ILE B O 1
ATOM 4273 N N . VAL B 1 106 ? 0.875 -29.422 1.359 1 98.38 106 VAL B N 1
ATOM 4274 C CA . VAL B 1 106 ? -0.1 -29.328 2.441 1 98.38 106 VAL B CA 1
ATOM 4275 C C . VAL B 1 106 ? -1.223 -28.375 2.047 1 98.38 106 VAL B C 1
ATOM 4277 O O . VAL B 1 106 ? -0.965 -27.266 1.576 1 98.38 106 VAL B O 1
ATOM 4280 N N . VAL B 1 107 ? -2.443 -28.859 2.127 1 98.75 107 VAL B N 1
ATOM 4281 C CA . VAL B 1 107 ? -3.619 -28.031 1.873 1 98.75 107 VAL B CA 1
ATOM 4282 C C . VAL B 1 107 ? -4.168 -27.5 3.193 1 98.75 107 VAL B C 1
ATOM 4284 O O . VAL B 1 107 ? -4.527 -28.266 4.082 1 98.75 107 VAL B O 1
ATOM 4287 N N . VAL B 1 108 ? -4.176 -26.203 3.311 1 98.56 108 VAL B N 1
ATOM 4288 C CA . VAL B 1 108 ? -4.699 -25.547 4.5 1 98.56 108 VAL B CA 1
ATOM 4289 C C . VAL B 1 108 ? -6.078 -24.969 4.203 1 98.56 108 VAL B C 1
ATOM 4291 O O . VAL B 1 108 ? -6.195 -24 3.441 1 98.56 108 VAL B O 1
ATOM 4294 N N . ILE B 1 109 ? -7.07 -25.531 4.824 1 98.62 109 ILE B N 1
ATOM 4295 C CA . ILE B 1 109 ? -8.445 -25.078 4.629 1 98.62 109 ILE B CA 1
ATOM 4296 C C . ILE B 1 109 ? -8.859 -24.172 5.785 1 98.62 109 ILE B C 1
ATOM 4298 O O . ILE B 1 109 ? -8.742 -24.547 6.953 1 98.62 109 ILE B O 1
ATOM 4302 N N . LEU B 1 110 ? -9.242 -22.984 5.484 1 98.31 110 LEU B N 1
ATOM 4303 C CA . LEU B 1 110 ? -9.789 -22.078 6.492 1 98.31 110 LEU B CA 1
ATOM 4304 C C . LEU B 1 110 ? -11.305 -22.203 6.562 1 98.31 110 LEU B C 1
ATOM 4306 O O . LEU B 1 110 ? -12.008 -21.891 5.594 1 98.31 110 LEU B O 1
ATOM 4310 N N . ALA B 1 111 ? -11.789 -22.688 7.656 1 97.69 111 ALA B N 1
ATOM 4311 C CA . ALA B 1 111 ? -13.227 -22.656 7.902 1 97.69 111 ALA B CA 1
ATOM 4312 C C . ALA B 1 111 ? -13.703 -21.234 8.188 1 97.69 111 ALA B C 1
ATOM 4314 O O . ALA B 1 111 ? -13.711 -20.797 9.344 1 97.69 111 ALA B O 1
ATOM 4315 N N . ALA B 1 112 ? -14.203 -20.609 7.203 1 96.12 112 ALA B N 1
ATOM 4316 C CA . ALA B 1 112 ? -14.367 -19.156 7.262 1 96.12 112 ALA B CA 1
ATOM 4317 C C . ALA B 1 112 ? -15.82 -18.781 7.531 1 96.12 112 ALA B C 1
ATOM 4319 O O . ALA B 1 112 ? -16.156 -17.594 7.57 1 96.12 112 ALA B O 1
ATOM 4320 N N . ASP B 1 113 ? -16.703 -19.719 7.766 1 94.38 113 ASP B N 1
ATOM 4321 C CA . ASP B 1 113 ? -18.078 -19.391 8.094 1 94.38 113 ASP B CA 1
ATOM 4322 C C . ASP B 1 113 ? -18.172 -18.688 9.445 1 94.38 113 ASP B C 1
ATOM 4324 O O . ASP B 1 113 ? -17.469 -19.047 10.391 1 94.38 113 ASP B O 1
ATOM 4328 N N . ARG B 1 114 ? -19.062 -17.734 9.492 1 90.62 114 ARG B N 1
ATOM 4329 C CA . ARG B 1 114 ? -19.297 -17.094 10.781 1 90.62 114 ARG B CA 1
ATOM 4330 C C . ARG B 1 114 ? -20.078 -18 11.711 1 90.62 114 ARG B C 1
ATOM 4332 O O . ARG B 1 114 ? -19.875 -17.984 12.93 1 90.62 114 ARG B O 1
ATOM 4339 N N . ASP B 1 115 ? -20.906 -18.828 11.164 1 91.56 115 ASP B N 1
ATOM 4340 C CA . ASP B 1 115 ? -21.734 -19.781 11.906 1 91.56 115 ASP B CA 1
ATOM 4341 C C . ASP B 1 115 ? -20.906 -20.984 12.352 1 91.56 115 ASP B C 1
ATOM 4343 O O . ASP B 1 115 ? -20.422 -21.766 11.516 1 91.56 115 ASP B O 1
ATOM 4347 N N . PRO B 1 116 ? -20.797 -21.156 13.641 1 93.94 116 PRO B N 1
ATOM 4348 C CA . PRO B 1 116 ? -19.984 -22.281 14.125 1 93.94 116 PRO B CA 1
ATOM 4349 C C . PRO B 1 116 ? -20.516 -23.641 13.672 1 93.94 116 PRO B C 1
ATOM 4351 O O . PRO B 1 116 ? -19.734 -24.562 13.469 1 93.94 116 PRO B O 1
ATOM 4354 N N . LEU B 1 117 ? -21.812 -23.703 13.484 1 94.5 117 LEU B N 1
ATOM 4355 C CA . LEU B 1 117 ? -22.391 -24.969 13.039 1 94.5 117 LEU B CA 1
ATOM 4356 C C . LEU B 1 117 ? -21.938 -25.297 11.617 1 94.5 117 LEU B C 1
ATOM 4358 O O . LEU B 1 117 ? -21.656 -26.469 11.305 1 94.5 117 LEU B O 1
ATOM 4362 N N . LEU B 1 118 ? -21.922 -24.297 10.844 1 93.5 118 LEU B N 1
ATOM 4363 C CA . LEU B 1 118 ? -21.469 -24.5 9.469 1 93.5 118 LEU B CA 1
ATOM 4364 C C . LEU B 1 118 ? -19.984 -24.891 9.438 1 93.5 118 LEU B C 1
ATOM 4366 O O . LEU B 1 118 ? -19.578 -25.703 8.609 1 93.5 118 LEU B O 1
ATOM 4370 N N . ARG B 1 119 ? -19.156 -24.328 10.297 1 96.44 119 ARG B N 1
ATOM 4371 C CA . ARG B 1 119 ? -17.75 -24.688 10.391 1 96.44 119 ARG B CA 1
ATOM 4372 C C . ARG B 1 119 ? -17.578 -26.141 10.828 1 96.44 119 ARG B C 1
ATOM 4374 O O . ARG B 1 119 ? -16.75 -26.875 10.289 1 96.44 119 ARG B O 1
ATOM 4381 N N . GLU B 1 120 ? -18.391 -26.531 11.766 1 95.88 120 GLU B N 1
ATOM 4382 C CA . GLU B 1 120 ? -18.328 -27.906 12.25 1 95.88 120 GLU B CA 1
ATOM 4383 C C . GLU B 1 120 ? -18.688 -28.906 11.148 1 95.88 120 GLU B C 1
ATOM 4385 O O . GLU B 1 120 ? -18.078 -29.969 11.031 1 95.88 120 GLU B O 1
ATOM 4390 N N . LYS B 1 121 ? -19.703 -28.562 10.391 1 94.19 121 LYS B N 1
ATOM 4391 C CA . LYS B 1 121 ? -20.094 -29.422 9.281 1 94.19 121 LYS B CA 1
ATOM 4392 C C . LYS B 1 121 ? -18.969 -29.562 8.266 1 94.19 121 LYS B C 1
ATOM 4394 O O . LYS B 1 121 ? -18.734 -30.656 7.754 1 94.19 121 LYS B O 1
ATOM 4399 N N . LEU B 1 122 ? -18.328 -28.5 7.98 1 96.38 122 LEU B N 1
ATOM 4400 C CA . LEU B 1 122 ? -17.188 -28.547 7.074 1 96.38 122 LEU B CA 1
ATOM 4401 C C . LEU B 1 122 ? -16.094 -29.453 7.621 1 96.38 122 LEU B C 1
ATOM 4403 O O . LEU B 1 122 ? -15.562 -30.297 6.895 1 96.38 122 LEU B O 1
ATOM 4407 N N . LYS B 1 123 ? -15.75 -29.297 8.859 1 96.81 123 LYS B N 1
ATOM 4408 C CA . LYS B 1 123 ? -14.719 -30.094 9.508 1 96.81 123 LYS B CA 1
ATOM 4409 C C . LYS B 1 123 ? -15.039 -31.594 9.422 1 96.81 123 LYS B C 1
ATOM 4411 O O . LYS B 1 123 ? -14.164 -32.406 9.094 1 96.81 123 LYS B O 1
ATOM 4416 N N . LEU B 1 124 ? -16.281 -31.828 9.695 1 95.19 124 LEU B N 1
ATOM 4417 C CA . LEU B 1 124 ? -16.719 -33.219 9.656 1 95.19 124 LEU B CA 1
ATOM 4418 C C . LEU B 1 124 ? -16.594 -33.781 8.242 1 95.19 124 LEU B C 1
ATOM 4420 O O . LEU B 1 124 ? -16.141 -34.906 8.055 1 95.19 124 LEU B O 1
ATOM 4424 N N . THR B 1 125 ? -17.047 -33.031 7.32 1 94.62 125 THR B N 1
ATOM 4425 C CA . THR B 1 125 ? -16.969 -33.469 5.926 1 94.62 125 THR B CA 1
ATOM 4426 C C . THR B 1 125 ? -15.531 -33.75 5.516 1 94.62 125 THR B C 1
ATOM 4428 O O . THR B 1 125 ? -15.242 -34.781 4.93 1 94.62 125 THR B O 1
ATOM 4431 N N . ILE B 1 126 ? -14.617 -32.875 5.863 1 97.5 126 ILE B N 1
ATOM 4432 C CA . ILE B 1 126 ? -13.219 -33 5.488 1 97.5 126 ILE B CA 1
ATOM 4433 C C . ILE B 1 126 ? -12.602 -34.219 6.211 1 97.5 126 ILE B C 1
ATOM 4435 O O . ILE B 1 126 ? -11.898 -35.031 5.602 1 97.5 126 ILE B O 1
ATOM 4439 N N . ALA B 1 127 ? -12.891 -34.344 7.461 1 96.38 127 ALA B N 1
ATOM 4440 C CA . ALA B 1 127 ? -12.328 -35.406 8.281 1 96.38 127 ALA B CA 1
ATOM 4441 C C . ALA B 1 127 ? -12.789 -36.781 7.797 1 96.38 127 ALA B C 1
ATOM 4443 O O . ALA B 1 127 ? -12.055 -37.75 7.891 1 96.38 127 ALA B O 1
ATOM 4444 N N . THR B 1 128 ? -14.016 -36.844 7.258 1 94.38 128 THR B N 1
ATOM 4445 C CA . THR B 1 128 ? -14.586 -38.125 6.859 1 94.38 128 THR B CA 1
ATOM 4446 C C . THR B 1 128 ? -14.242 -38.438 5.406 1 94.38 128 THR B C 1
ATOM 4448 O O . THR B 1 128 ? -13.711 -39.5 5.105 1 94.38 128 THR B O 1
ATOM 4451 N N . GLU B 1 129 ? -14.461 -37.562 4.551 1 93.62 129 GLU B N 1
ATOM 4452 C CA . GLU B 1 129 ? -14.312 -37.812 3.121 1 93.62 129 GLU B CA 1
ATOM 4453 C C . GLU B 1 129 ? -12.836 -37.844 2.719 1 93.62 129 GLU B C 1
ATOM 4455 O O . GLU B 1 129 ? -12.469 -38.5 1.745 1 93.62 129 GLU B O 1
ATOM 4460 N N . PHE B 1 130 ? -12.016 -37.156 3.428 1 96.94 130 PHE B N 1
ATOM 4461 C CA . PHE B 1 130 ? -10.609 -37.031 3.07 1 96.94 130 PHE B CA 1
ATOM 4462 C C . PHE B 1 130 ? -9.719 -37.531 4.215 1 96.94 130 PHE B C 1
ATOM 4464 O O . PHE B 1 130 ? -8.641 -36.969 4.438 1 96.94 130 PHE B O 1
ATOM 4471 N N . SER B 1 131 ? -10.164 -38.469 4.902 1 95.25 131 SER B N 1
ATOM 4472 C CA . SER B 1 131 ? -9.516 -38.969 6.109 1 95.25 131 SER B CA 1
ATOM 4473 C C . SER B 1 131 ? -8.062 -39.375 5.84 1 95.25 131 SER B C 1
ATOM 4475 O O . SER B 1 131 ? -7.18 -39.094 6.648 1 95.25 131 SER B O 1
ATOM 4477 N N . HIS B 1 132 ? -7.797 -40.031 4.758 1 94.19 132 HIS B N 1
ATOM 4478 C CA . HIS B 1 132 ? -6.445 -40.469 4.43 1 94.19 132 HIS B CA 1
ATOM 4479 C C . HIS B 1 132 ? -5.5 -39.281 4.297 1 94.19 132 HIS B C 1
ATOM 4481 O O . HIS B 1 132 ? -4.367 -39.312 4.777 1 94.19 132 HIS B O 1
ATOM 4487 N N . HIS B 1 133 ? -5.957 -38.25 3.648 1 96.38 133 HIS B N 1
ATOM 4488 C CA . HIS B 1 133 ? -5.145 -37.031 3.463 1 96.38 133 HIS B CA 1
ATOM 4489 C C . HIS B 1 133 ? -4.969 -36.281 4.773 1 96.38 133 HIS B C 1
ATOM 4491 O O . HIS B 1 133 ? -3.92 -35.688 5.016 1 96.38 133 HIS B O 1
ATOM 4497 N N . VAL B 1 134 ? -5.98 -36.281 5.648 1 97.06 134 VAL B N 1
ATOM 4498 C CA . VAL B 1 134 ? -5.918 -35.656 6.957 1 97.06 134 VAL B CA 1
ATOM 4499 C C . VAL B 1 134 ? -4.898 -36.375 7.836 1 97.06 134 VAL B C 1
ATOM 4501 O O . VAL B 1 134 ? -4.043 -35.719 8.453 1 97.06 134 VAL B O 1
ATOM 4504 N N . HIS B 1 135 ? -4.914 -37.656 7.766 1 94.81 135 HIS B N 1
ATOM 4505 C CA . HIS B 1 135 ? -4.008 -38.469 8.578 1 94.81 135 HIS B CA 1
ATOM 4506 C C . HIS B 1 135 ? -2.564 -38.281 8.109 1 94.81 135 HIS B C 1
ATOM 4508 O O . HIS B 1 135 ? -1.637 -38.344 8.922 1 94.81 135 HIS B O 1
ATOM 4514 N N . ALA B 1 136 ? -2.395 -38.094 6.852 1 95 136 ALA B N 1
ATOM 4515 C CA . ALA B 1 136 ? -1.062 -37.938 6.273 1 95 136 ALA B CA 1
ATOM 4516 C C . ALA B 1 136 ? -0.571 -36.5 6.391 1 95 136 ALA B C 1
ATOM 4518 O O . ALA B 1 136 ? 0.447 -36.125 5.801 1 95 136 ALA B O 1
ATOM 4519 N N . SER B 1 137 ? -1.326 -35.594 7.086 1 95.75 137 SER B N 1
ATOM 4520 C CA . SER B 1 137 ? -1.015 -34.188 7.285 1 95.75 137 SER B CA 1
ATOM 4521 C C . SER B 1 137 ? -0.958 -33.438 5.957 1 95.75 137 SER B C 1
ATOM 4523 O O . SER B 1 137 ? -0.166 -32.5 5.797 1 95.75 137 SER B O 1
ATOM 4525 N N . ARG B 1 138 ? -1.686 -34 5 1 97.25 138 ARG B N 1
ATOM 4526 C CA . ARG B 1 138 ? -1.793 -33.344 3.699 1 97.25 138 ARG B CA 1
ATOM 4527 C C . ARG B 1 138 ? -2.914 -32.312 3.697 1 97.25 138 ARG B C 1
ATOM 4529 O O . ARG B 1 138 ? -2.916 -31.375 2.879 1 97.25 138 ARG B O 1
ATOM 4536 N N . ILE B 1 139 ? -3.869 -32.469 4.598 1 98.31 139 ILE B N 1
ATOM 4537 C CA . ILE B 1 139 ? -4.949 -31.5 4.785 1 98.31 139 ILE B CA 1
ATOM 4538 C C . ILE B 1 139 ? -5.004 -31.078 6.246 1 98.31 139 ILE B C 1
ATOM 4540 O O . ILE B 1 139 ? -4.957 -31.906 7.152 1 98.31 139 ILE B O 1
ATOM 4544 N N . ILE B 1 140 ? -5.059 -29.797 6.43 1 97.75 140 ILE B N 1
ATOM 4545 C CA . ILE B 1 140 ? -5.297 -29.203 7.734 1 97.75 140 ILE B CA 1
ATOM 4546 C C . ILE B 1 140 ? -6.461 -28.219 7.648 1 97.75 140 ILE B C 1
ATOM 4548 O O . ILE B 1 140 ? -6.59 -27.484 6.664 1 97.75 140 ILE B O 1
ATOM 4552 N N . VAL B 1 141 ? -7.359 -28.297 8.641 1 98 141 VAL B N 1
ATOM 4553 C CA . VAL B 1 141 ? -8.438 -27.312 8.727 1 98 141 VAL B CA 1
ATOM 4554 C C . VAL B 1 141 ? -8.188 -26.375 9.906 1 98 141 VAL B C 1
ATOM 4556 O O . VAL B 1 141 ? -7.891 -26.828 11.016 1 98 141 VAL B O 1
ATOM 4559 N N . ILE B 1 142 ? -8.227 -25.078 9.602 1 96.75 142 ILE B N 1
ATOM 4560 C CA . ILE B 1 142 ? -7.984 -24.094 10.648 1 96.75 142 ILE B CA 1
ATOM 4561 C C . ILE B 1 142 ? -9.172 -23.141 10.742 1 96.75 142 ILE B C 1
ATOM 4563 O O . ILE B 1 142 ? -10.031 -23.109 9.852 1 96.75 142 ILE B O 1
ATOM 4567 N N . GLU B 1 143 ? -9.195 -22.422 11.859 1 94.5 143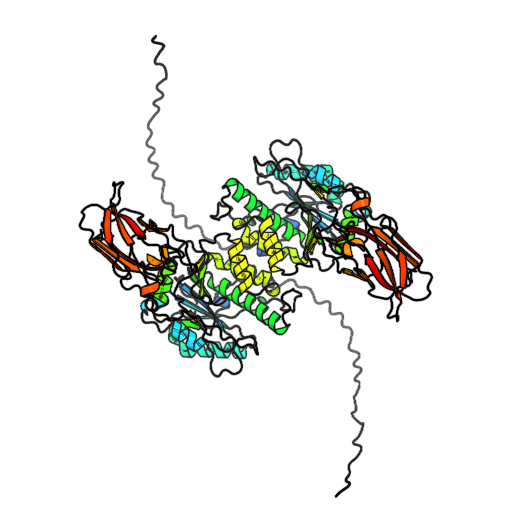 GLU B N 1
ATOM 4568 C CA . GLU B 1 143 ? -10.203 -21.391 12.094 1 94.5 143 GLU B CA 1
ATOM 4569 C C . GLU B 1 143 ? -9.562 -20.094 12.578 1 94.5 143 GLU B C 1
ATOM 4571 O O . GLU B 1 143 ? -8.562 -20.109 13.297 1 94.5 143 GLU B O 1
ATOM 4576 N N . VAL B 1 144 ? -10.156 -19.047 12.094 1 91.69 144 VAL B N 1
ATOM 4577 C CA . VAL B 1 144 ? -9.711 -17.75 12.594 1 91.69 144 VAL B CA 1
ATOM 4578 C C . VAL B 1 144 ? -10.25 -17.531 14.008 1 91.69 144 VAL B C 1
ATOM 4580 O O . VAL B 1 144 ? -11.461 -17.625 14.242 1 91.69 144 VAL B O 1
ATOM 4583 N N . PRO B 1 145 ? -9.414 -17.312 14.898 1 87.38 145 PRO B N 1
ATOM 4584 C CA . PRO B 1 145 ? -9.938 -16.984 16.219 1 87.38 145 PRO B CA 1
ATOM 4585 C C . PRO B 1 145 ? -10.711 -15.664 16.234 1 87.38 145 PRO B C 1
ATOM 4587 O O . PRO B 1 145 ? -10.344 -14.719 15.531 1 87.38 145 PRO B O 1
ATOM 4590 N N . ASP B 1 146 ? -11.672 -15.594 17.094 1 85.19 146 ASP B N 1
ATOM 4591 C CA . ASP B 1 146 ? -12.523 -14.414 17.156 1 85.19 146 ASP B CA 1
ATOM 4592 C C . ASP B 1 146 ? -11.711 -13.164 17.469 1 85.19 146 ASP B C 1
ATOM 4594 O O . ASP B 1 146 ? -12.008 -12.086 16.953 1 85.19 146 ASP B O 1
ATOM 4598 N N . ALA B 1 147 ? -10.711 -13.344 18.234 1 82.31 147 ALA B N 1
ATOM 4599 C CA . ALA B 1 147 ? -9.891 -12.211 18.672 1 82.31 147 ALA B CA 1
ATOM 4600 C C . ALA B 1 147 ? -9.125 -11.609 17.5 1 82.31 147 ALA B C 1
ATOM 4602 O O . ALA B 1 147 ? -8.656 -10.477 17.562 1 82.31 147 ALA B O 1
ATOM 4603 N N . TYR B 1 148 ? -8.945 -12.352 16.422 1 87.81 148 TYR B N 1
ATOM 4604 C CA . TYR B 1 148 ? -8.203 -11.891 15.258 1 87.81 148 TYR B CA 1
ATOM 4605 C C . TYR B 1 148 ? -9.062 -10.977 14.383 1 87.81 148 TYR B C 1
ATOM 4607 O O . TYR B 1 148 ? -8.539 -10.211 13.578 1 87.81 148 TYR B O 1
ATOM 4615 N N . TYR B 1 149 ? -10.359 -11.094 14.578 1 89.19 149 TYR B N 1
ATOM 4616 C CA . TYR B 1 149 ? -11.258 -10.242 13.812 1 89.19 149 TYR B CA 1
ATOM 4617 C C . TYR B 1 149 ? -11.352 -8.852 14.43 1 89.19 149 TYR B C 1
ATOM 4619 O O . TYR B 1 149 ? -11.789 -8.711 15.578 1 89.19 149 TYR B O 1
ATOM 4627 N N . PRO B 1 150 ? -10.961 -7.863 13.672 1 89.06 150 PRO B N 1
ATOM 4628 C CA . PRO B 1 150 ? -11.328 -6.512 14.117 1 89.06 150 PRO B CA 1
ATOM 4629 C C . PRO B 1 150 ? -12.812 -6.215 13.938 1 89.06 150 PRO B C 1
ATOM 4631 O O . PRO B 1 150 ? -13.562 -7.066 13.453 1 89.06 150 PRO B O 1
ATOM 4634 N N . GLN B 1 151 ? -13.148 -5.074 14.438 1 89 151 GLN B N 1
ATOM 4635 C CA . GLN B 1 151 ? -14.523 -4.652 14.203 1 89 151 GLN B CA 1
ATOM 4636 C C . GLN B 1 151 ? -14.766 -4.371 12.719 1 89 151 GLN B C 1
ATOM 4638 O O . GLN B 1 151 ? -14.031 -3.592 12.109 1 89 151 GLN B O 1
ATOM 4643 N N . LEU B 1 152 ? -15.711 -5.121 12.195 1 90.88 152 LEU B N 1
ATOM 4644 C CA . LEU B 1 152 ? -16.109 -4.879 10.812 1 90.88 152 LEU B CA 1
ATOM 4645 C C . LEU B 1 152 ? -17.203 -3.818 10.742 1 90.88 152 LEU B C 1
ATOM 4647 O O . LEU B 1 152 ? -18.125 -3.82 11.555 1 90.88 152 LEU B O 1
ATOM 4651 N N . TYR B 1 153 ? -17.047 -2.84 9.93 1 88.06 153 TYR B N 1
ATOM 4652 C CA . TYR B 1 153 ? -18 -1.738 9.859 1 88.06 153 TYR B CA 1
ATOM 4653 C C . TYR B 1 153 ? -18 -1.103 8.469 1 88.06 153 TYR B C 1
ATOM 4655 O O . TYR B 1 153 ? -17.141 -1.404 7.645 1 88.06 153 TYR B O 1
ATOM 4663 N N . HIS B 1 154 ? -19.047 -0.401 8.219 1 86.94 154 HIS B N 1
ATOM 4664 C CA . HIS B 1 154 ? -19.172 0.284 6.938 1 86.94 154 HIS B CA 1
ATOM 4665 C C . HIS B 1 154 ? -18.344 1.565 6.922 1 86.94 154 HIS B C 1
ATOM 4667 O O . HIS B 1 154 ? -18.875 2.656 7.137 1 86.94 154 HIS B O 1
ATOM 4673 N N . LYS B 1 155 ? -17.078 1.429 6.641 1 84.75 155 LYS B N 1
ATOM 4674 C CA . LYS B 1 155 ? -16.172 2.57 6.582 1 84.75 155 LYS B CA 1
ATOM 4675 C C . LYS B 1 155 ? -16.453 3.436 5.355 1 84.75 155 LYS B C 1
ATOM 4677 O O . LYS B 1 155 ? -16.656 2.916 4.258 1 84.75 155 LYS B O 1
ATOM 4682 N N . ARG B 1 156 ? -16.484 4.652 5.621 1 81 156 ARG B N 1
ATOM 4683 C CA . ARG B 1 156 ? -16.688 5.582 4.516 1 81 156 ARG B CA 1
ATOM 4684 C C . ARG B 1 156 ? -15.484 5.578 3.57 1 81 156 ARG B C 1
ATOM 4686 O O . ARG B 1 156 ? -14.344 5.703 4.012 1 81 156 ARG B O 1
ATOM 4693 N N . ASN B 1 157 ? -15.75 5.254 2.299 1 81.44 157 ASN B N 1
ATOM 4694 C CA . ASN B 1 157 ? -14.766 5.324 1.227 1 81.44 157 ASN B CA 1
ATOM 4695 C C . ASN B 1 157 ? -15.422 5.602 -0.122 1 81.44 157 ASN B C 1
ATOM 4697 O O . ASN B 1 157 ? -16.641 5.777 -0.199 1 81.44 157 ASN B O 1
ATOM 4701 N N . ASP B 1 158 ? -14.656 5.734 -1.143 1 77.06 158 ASP B N 1
ATOM 4702 C CA . ASP B 1 158 ? -15.18 6.164 -2.436 1 77.06 158 ASP B CA 1
ATOM 4703 C C . ASP B 1 158 ? -15.609 4.965 -3.277 1 77.06 158 ASP B C 1
ATOM 4705 O O . ASP B 1 158 ? -15.93 5.113 -4.461 1 77.06 158 ASP B O 1
ATOM 4709 N N . TYR B 1 159 ? -15.531 3.656 -2.783 1 80.38 159 TYR B N 1
ATOM 4710 C CA . TYR B 1 159 ? -15.953 2.471 -3.518 1 80.38 159 TYR B CA 1
ATOM 4711 C C . TYR B 1 159 ? -17.469 2.449 -3.689 1 80.38 159 TYR B C 1
ATOM 4713 O O . TYR B 1 159 ? -17.984 1.804 -4.602 1 80.38 159 TYR B O 1
ATOM 4721 N N . GLU B 1 160 ? -18.25 3.148 -2.836 1 81.94 160 GLU B N 1
ATOM 4722 C CA . GLU B 1 160 ? -19.719 3.203 -2.852 1 81.94 160 GLU B CA 1
ATOM 4723 C C . GLU B 1 160 ? -20.312 1.808 -2.725 1 81.94 160 GLU B C 1
ATOM 4725 O O . GLU B 1 160 ? -21.297 1.489 -3.398 1 81.94 160 GLU B O 1
ATOM 4730 N N . ASP B 1 161 ? -19.734 0.964 -2 1 84 161 ASP B N 1
ATOM 4731 C CA . ASP B 1 161 ? -20.234 -0.38 -1.728 1 84 161 ASP B CA 1
ATOM 4732 C C . ASP B 1 161 ? -21.359 -0.35 -0.696 1 84 161 ASP B C 1
ATOM 4734 O O . ASP B 1 161 ? -21.391 0.539 0.157 1 84 161 ASP B O 1
ATOM 4738 N N . SER B 1 162 ? -22.25 -1.285 -0.916 1 87.69 162 SER B N 1
ATOM 4739 C CA . SER B 1 162 ? -23.25 -1.483 0.135 1 87.69 162 SER B CA 1
ATOM 4740 C C . SER B 1 162 ? -22.594 -1.916 1.441 1 87.69 162 SER B C 1
ATOM 4742 O O . SER B 1 162 ? -21.438 -2.334 1.451 1 87.69 162 SER B O 1
ATOM 4744 N N . GLN B 1 163 ? -23.359 -1.768 2.465 1 88.38 163 GLN B N 1
ATOM 4745 C CA . GLN B 1 163 ? -22.859 -2.201 3.768 1 88.38 163 GLN B CA 1
ATOM 4746 C C . GLN B 1 163 ? -22.531 -3.688 3.762 1 88.38 163 GLN B C 1
ATOM 4748 O O . GLN B 1 163 ? -21.484 -4.094 4.273 1 88.38 163 GLN B O 1
ATOM 4753 N N . ALA B 1 164 ? -23.422 -4.477 3.221 1 87.69 164 ALA B N 1
ATOM 4754 C CA . ALA B 1 164 ? -23.219 -5.922 3.174 1 87.69 164 ALA B CA 1
ATOM 4755 C C . ALA B 1 164 ? -21.938 -6.273 2.402 1 87.69 164 ALA B C 1
ATOM 4757 O O . ALA B 1 164 ? -21.156 -7.113 2.844 1 87.69 164 ALA B O 1
ATOM 4758 N N . ARG B 1 165 ? -21.75 -5.668 1.342 1 89.06 165 ARG B N 1
ATOM 4759 C CA . ARG B 1 165 ? -20.562 -5.922 0.522 1 89.06 165 ARG B CA 1
ATOM 4760 C C . ARG B 1 165 ? -19.297 -5.48 1.239 1 89.06 165 ARG B C 1
ATOM 4762 O O . ARG B 1 165 ? -18.266 -6.16 1.173 1 89.06 165 ARG B O 1
ATOM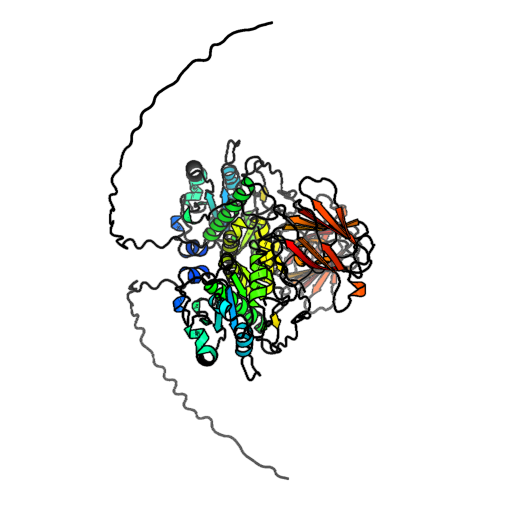 4769 N N . THR B 1 166 ? -19.422 -4.355 1.919 1 90.44 166 THR B N 1
ATOM 4770 C CA . THR B 1 166 ? -18.281 -3.83 2.65 1 90.44 166 THR B CA 1
ATOM 4771 C C . THR B 1 166 ? -17.828 -4.805 3.74 1 90.44 166 THR B C 1
ATOM 4773 O O . THR B 1 166 ? -16.641 -5.105 3.865 1 90.44 166 THR B O 1
ATOM 4776 N N . ILE B 1 167 ? -18.766 -5.309 4.41 1 91.5 167 ILE B N 1
ATOM 4777 C CA . ILE B 1 167 ? -18.453 -6.238 5.492 1 91.5 167 ILE B CA 1
ATOM 4778 C C . ILE B 1 167 ? -17.906 -7.539 4.914 1 91.5 167 ILE B C 1
ATOM 4780 O O . ILE B 1 167 ? -16.953 -8.117 5.465 1 91.5 167 ILE B O 1
ATOM 4784 N N . TRP B 1 168 ? -18.469 -7.926 3.836 1 91.56 168 TRP B N 1
ATOM 4785 C CA . TRP B 1 168 ? -18.031 -9.148 3.164 1 91.56 168 TRP B CA 1
ATOM 4786 C C . TRP B 1 168 ? -16.578 -9.055 2.736 1 91.56 168 TRP B C 1
ATOM 4788 O O . TRP B 1 168 ? -15.781 -9.953 3.004 1 91.56 168 TRP B O 1
ATOM 4798 N N . ARG B 1 169 ? -16.219 -8.023 2.137 1 93.19 169 ARG B N 1
ATOM 4799 C CA . ARG B 1 169 ? -14.852 -7.902 1.64 1 93.19 169 ARG B CA 1
ATOM 4800 C C . ARG B 1 169 ? -13.867 -7.688 2.785 1 93.19 169 ARG B C 1
ATOM 4802 O O . ARG B 1 169 ? -12.719 -8.117 2.711 1 93.19 169 ARG B O 1
ATOM 4809 N N . GLN B 1 170 ? -14.344 -7 3.857 1 94.75 170 GLN B N 1
ATOM 4810 C CA . GLN B 1 170 ? -13.508 -6.844 5.043 1 94.75 170 GLN B CA 1
ATOM 4811 C C . GLN B 1 170 ? -13.164 -8.195 5.656 1 94.75 170 GLN B C 1
ATOM 4813 O O . GLN B 1 170 ? -12.008 -8.461 5.984 1 94.75 170 GLN B O 1
ATOM 4818 N N . LYS B 1 171 ? -14.172 -8.984 5.797 1 95.69 171 LYS B N 1
ATOM 4819 C CA . LYS B 1 171 ? -13.945 -10.32 6.348 1 95.69 171 LYS B CA 1
ATOM 4820 C C . LYS B 1 171 ? -12.984 -11.117 5.473 1 95.69 171 LYS B C 1
ATOM 4822 O O . LYS B 1 171 ? -12.133 -11.844 5.988 1 95.69 171 LYS B O 1
ATOM 4827 N N . GLN B 1 172 ? -13.164 -11.039 4.164 1 96.19 172 GLN B N 1
ATOM 4828 C CA . GLN B 1 172 ? -12.273 -11.742 3.242 1 96.19 172 GLN B CA 1
ATOM 4829 C C . GLN B 1 172 ? -10.82 -11.336 3.459 1 96.19 172 GLN B C 1
ATOM 4831 O O . GLN B 1 172 ? -9.93 -12.188 3.475 1 96.19 172 GLN B O 1
ATOM 4836 N N . CYS B 1 173 ? -10.602 -10.039 3.625 1 96.62 173 CYS B N 1
ATOM 4837 C CA . CYS B 1 173 ? -9.25 -9.547 3.887 1 96.62 173 CYS B CA 1
ATOM 4838 C C . CYS B 1 173 ? -8.664 -10.195 5.137 1 96.62 173 CYS B C 1
ATOM 4840 O O . CYS B 1 173 ? -7.527 -10.664 5.125 1 96.62 173 CYS B O 1
ATOM 4842 N N . VAL B 1 174 ? -9.461 -10.258 6.168 1 95.44 174 VAL B N 1
ATOM 4843 C CA . VAL B 1 174 ? -9.008 -10.789 7.449 1 95.44 174 VAL B CA 1
ATOM 4844 C C . VAL B 1 174 ? -8.781 -12.297 7.332 1 95.44 174 VAL B C 1
ATOM 4846 O O . VAL B 1 174 ? -7.785 -12.82 7.832 1 95.44 174 VAL B O 1
ATOM 4849 N N . ASP B 1 175 ? -9.664 -12.93 6.645 1 96.69 175 ASP B N 1
ATOM 4850 C CA . ASP B 1 175 ? -9.539 -14.367 6.438 1 96.69 175 ASP B CA 1
ATOM 4851 C C . ASP B 1 175 ? -8.25 -14.703 5.688 1 96.69 175 ASP B C 1
ATOM 4853 O O . ASP B 1 175 ? -7.492 -15.578 6.102 1 96.69 175 ASP B O 1
ATOM 4857 N N . TYR B 1 176 ? -8.039 -14.016 4.605 1 97.81 176 TYR B N 1
ATOM 4858 C CA . TYR B 1 176 ? -6.836 -14.234 3.818 1 97.81 176 TYR B CA 1
ATOM 4859 C C . TYR B 1 176 ? -5.586 -13.938 4.637 1 97.81 176 TYR B C 1
ATOM 4861 O O . TYR B 1 176 ? -4.598 -14.672 4.566 1 97.81 176 TYR B O 1
ATOM 4869 N N . SER B 1 177 ? -5.691 -12.844 5.371 1 96.25 177 SER B N 1
ATOM 4870 C CA . SER B 1 177 ? -4.574 -12.469 6.227 1 96.25 177 SER B CA 1
ATOM 4871 C C . SER B 1 177 ? -4.199 -13.594 7.18 1 96.25 177 SER B C 1
ATOM 4873 O O . SER B 1 177 ? -3.031 -13.984 7.266 1 96.25 177 SER B O 1
ATOM 4875 N N . PHE B 1 178 ? -5.152 -14.148 7.828 1 94.44 178 PHE B N 1
ATOM 4876 C CA . PHE B 1 178 ? -4.887 -15.195 8.805 1 94.44 178 PHE B CA 1
ATOM 4877 C C . PHE B 1 178 ? -4.379 -16.453 8.117 1 94.44 178 PHE B C 1
ATOM 4879 O O . PHE B 1 178 ? -3.42 -17.078 8.578 1 94.44 178 PHE B O 1
ATOM 4886 N N . LEU B 1 179 ? -5.047 -16.781 7.094 1 96.69 179 LEU B N 1
ATOM 4887 C CA . LEU B 1 179 ? -4.676 -17.984 6.34 1 96.69 179 LEU B CA 1
ATOM 4888 C C . LEU B 1 179 ? -3.223 -17.906 5.879 1 96.69 179 LEU B C 1
ATOM 4890 O O . LEU B 1 179 ? -2.463 -18.859 6.039 1 96.69 179 LEU B O 1
ATOM 4894 N N . MET B 1 180 ? -2.816 -16.797 5.375 1 96.38 180 MET B N 1
ATOM 4895 C CA . MET B 1 180 ? -1.455 -16.609 4.883 1 96.38 180 MET B CA 1
ATOM 4896 C C . MET B 1 180 ? -0.458 -16.594 6.039 1 96.38 180 MET B C 1
ATOM 4898 O O . MET B 1 180 ? 0.601 -17.219 5.957 1 96.38 180 MET B O 1
ATOM 4902 N N . ALA B 1 181 ? -0.816 -15.906 7.082 1 92.5 181 ALA B N 1
ATOM 4903 C CA . ALA B 1 181 ? 0.06 -15.867 8.25 1 92.5 181 ALA B CA 1
ATOM 4904 C C . ALA B 1 181 ? 0.304 -17.266 8.805 1 92.5 181 ALA B C 1
ATOM 4906 O O . ALA B 1 181 ? 1.441 -17.625 9.117 1 92.5 181 ALA B O 1
ATOM 4907 N N . PHE B 1 182 ? -0.73 -18.031 8.883 1 92.5 182 PHE B N 1
ATOM 4908 C CA . PHE B 1 182 ? -0.637 -19.391 9.391 1 92.5 182 PHE B CA 1
ATOM 4909 C C . PHE B 1 182 ? 0.23 -20.25 8.484 1 92.5 182 PHE B C 1
ATOM 4911 O O . PHE B 1 182 ? 1.045 -21.047 8.961 1 92.5 182 PHE B O 1
ATOM 4918 N N . SER B 1 183 ? 0.128 -20.062 7.234 1 95.38 183 SER B N 1
ATOM 4919 C CA . SER B 1 183 ? 0.726 -20.953 6.246 1 95.38 183 SER B CA 1
ATOM 4920 C C . SER B 1 183 ? 2.191 -20.609 6 1 95.38 183 SER B C 1
ATOM 4922 O O . SER B 1 183 ? 2.92 -21.375 5.371 1 95.38 183 SER B O 1
ATOM 4924 N N . ALA B 1 184 ? 2.652 -19.469 6.477 1 93.31 184 ALA B N 1
ATOM 4925 C CA . ALA B 1 184 ? 3.965 -18.922 6.148 1 93.31 184 ALA B CA 1
ATOM 4926 C C . ALA B 1 184 ? 5.078 -19.875 6.547 1 93.31 184 ALA B C 1
ATOM 4928 O O . ALA B 1 184 ? 6.137 -19.906 5.914 1 93.31 184 ALA B O 1
ATOM 4929 N N . ARG B 1 185 ? 4.906 -20.719 7.5 1 89.5 185 ARG B N 1
ATOM 4930 C CA . ARG B 1 185 ? 5.984 -21.562 7.98 1 89.5 185 ARG B CA 1
ATOM 4931 C C . ARG B 1 185 ? 5.793 -23.016 7.516 1 89.5 185 ARG B C 1
ATOM 4933 O O . ARG B 1 185 ? 6.586 -23.891 7.863 1 89.5 185 ARG B O 1
ATOM 4940 N N . LEU B 1 186 ? 4.797 -23.297 6.742 1 95 186 LEU B N 1
ATOM 4941 C CA . LEU B 1 186 ? 4.434 -24.672 6.422 1 95 186 LEU B CA 1
ATOM 4942 C C . LEU B 1 186 ? 5.129 -25.125 5.145 1 95 186 LEU B C 1
ATOM 4944 O O . LEU B 1 186 ? 5.285 -26.328 4.914 1 95 186 LEU B O 1
ATOM 4948 N N . ALA B 1 187 ? 5.48 -24.172 4.297 1 97.38 187 ALA B N 1
ATOM 4949 C CA . ALA B 1 187 ? 6.055 -24.531 3.002 1 97.38 187 ALA B CA 1
ATOM 4950 C C . ALA B 1 187 ? 6.957 -23.406 2.473 1 97.38 187 ALA B C 1
ATOM 4952 O O . ALA B 1 187 ? 7.008 -22.328 3.049 1 97.38 187 ALA B O 1
ATOM 4953 N N . SER B 1 188 ? 7.699 -23.719 1.424 1 97.19 188 SER B N 1
ATOM 4954 C CA . SER B 1 188 ? 8.555 -22.703 0.805 1 97.19 188 SER B CA 1
ATOM 4955 C C . SER B 1 188 ? 7.762 -21.797 -0.127 1 97.19 188 SER B C 1
ATOM 4957 O O . SER B 1 188 ? 8.109 -20.641 -0.312 1 97.19 188 SER B O 1
ATOM 4959 N N . THR B 1 189 ? 6.742 -22.375 -0.695 1 98.44 189 THR B N 1
ATOM 4960 C CA . THR B 1 189 ? 5.867 -21.641 -1.6 1 98.44 189 THR B CA 1
ATOM 4961 C C . THR B 1 189 ? 4.414 -21.734 -1.145 1 98.44 189 THR B C 1
ATOM 4963 O O . THR B 1 189 ? 3.977 -22.781 -0.671 1 98.44 189 THR B O 1
ATOM 4966 N N . TYR B 1 190 ? 3.721 -20.656 -1.22 1 98.62 190 TYR B N 1
ATOM 4967 C CA . TYR B 1 190 ? 2.305 -20.594 -0.873 1 98.62 190 TYR B CA 1
ATOM 4968 C C . TYR B 1 190 ? 1.455 -20.281 -2.1 1 98.62 190 TYR B C 1
ATOM 4970 O O . TYR B 1 190 ? 1.785 -19.391 -2.877 1 98.62 190 TYR B O 1
ATOM 4978 N N . LEU B 1 191 ? 0.417 -21.016 -2.262 1 98.81 191 LEU B N 1
ATOM 4979 C CA . LEU B 1 191 ? -0.561 -20.812 -3.324 1 98.81 191 LEU B CA 1
ATOM 4980 C C . LEU B 1 191 ? -1.936 -20.5 -2.742 1 98.81 191 LEU B C 1
ATOM 4982 O O . LEU B 1 191 ? -2.477 -21.281 -1.96 1 98.81 191 LEU B O 1
ATOM 4986 N N . GLN B 1 192 ? -2.475 -19.344 -3.127 1 98.75 192 GLN B N 1
ATOM 4987 C CA . GLN B 1 192 ? -3.814 -18.953 -2.695 1 98.75 192 GLN B CA 1
ATOM 4988 C C . GLN B 1 192 ? -4.867 -19.422 -3.703 1 98.75 192 GLN B C 1
ATOM 4990 O O . GLN B 1 192 ? -4.801 -19.062 -4.883 1 98.75 192 GLN B O 1
ATOM 4995 N N . LEU B 1 193 ? -5.852 -20.188 -3.242 1 98.06 193 LEU B N 1
ATOM 4996 C CA . LEU B 1 193 ? -6.992 -20.578 -4.062 1 98.06 193 LEU B CA 1
ATOM 4997 C C . LEU B 1 193 ? -8.305 -20.203 -3.377 1 98.06 193 LEU B C 1
ATOM 4999 O O . LEU B 1 193 ? -8.305 -19.516 -2.354 1 98.06 193 LEU B O 1
ATOM 5003 N N . GLU B 1 194 ? -9.406 -20.422 -4.102 1 95.12 194 GLU B N 1
ATOM 5004 C CA . GLU B 1 194 ? -10.758 -20.375 -3.551 1 95.12 194 GLU B CA 1
ATOM 5005 C C . GLU B 1 194 ? -11.383 -21.766 -3.498 1 95.12 194 GLU B C 1
ATOM 5007 O O . GLU B 1 194 ? -10.781 -22.734 -3.963 1 95.12 194 GLU B O 1
ATOM 5012 N N . ASP B 1 195 ? -12.5 -21.906 -2.887 1 95.44 195 ASP B N 1
ATOM 5013 C CA . ASP B 1 195 ? -13.062 -23.234 -2.646 1 95.44 195 ASP B CA 1
ATOM 5014 C C . ASP B 1 195 ? -13.906 -23.703 -3.83 1 95.44 195 ASP B C 1
ATOM 5016 O O . ASP B 1 195 ? -14.484 -24.781 -3.801 1 95.44 195 ASP B O 1
ATOM 5020 N N . ASP B 1 196 ? -14.008 -22.875 -4.859 1 90.88 196 ASP B N 1
ATOM 5021 C CA . ASP B 1 196 ? -14.789 -23.234 -6.043 1 90.88 196 ASP B CA 1
ATOM 5022 C C . ASP B 1 196 ? -13.922 -23.188 -7.301 1 90.88 196 ASP B C 1
ATOM 5024 O O . ASP B 1 196 ? -14.297 -22.578 -8.305 1 90.88 196 ASP B O 1
ATOM 5028 N N . VAL B 1 197 ? -12.836 -23.906 -7.211 1 93.44 197 VAL B N 1
ATOM 5029 C CA . VAL B 1 197 ? -11.867 -23.938 -8.305 1 93.44 197 VAL B CA 1
ATOM 5030 C C . VAL B 1 197 ? -11.602 -25.391 -8.711 1 93.44 197 VAL B C 1
ATOM 5032 O O . VAL B 1 197 ? -11.773 -26.312 -7.902 1 93.44 197 VAL B O 1
ATOM 5035 N N . SER B 1 198 ? -11.25 -25.578 -9.992 1 89.44 198 SER B N 1
ATOM 5036 C CA . SER B 1 198 ? -10.766 -26.859 -10.508 1 89.44 198 SER B CA 1
ATOM 5037 C C . SER B 1 198 ? -9.328 -26.75 -11.008 1 89.44 198 SER B C 1
ATOM 5039 O O . SER B 1 198 ? -8.969 -25.75 -11.656 1 89.44 198 SER B O 1
ATOM 5041 N N . ALA B 1 199 ? -8.555 -27.734 -10.672 1 93.19 199 ALA B N 1
ATOM 5042 C CA . ALA B 1 199 ? -7.16 -27.766 -11.125 1 93.19 199 ALA B CA 1
ATOM 5043 C C . ALA B 1 199 ? -7.008 -28.656 -12.359 1 93.19 199 ALA B C 1
ATOM 5045 O O . ALA B 1 199 ? -7.738 -29.641 -12.516 1 93.19 199 ALA B O 1
ATOM 5046 N N . THR B 1 200 ? -6.082 -28.328 -13.195 1 84.62 200 THR B N 1
ATOM 5047 C CA . THR B 1 200 ? -5.754 -29.219 -14.305 1 84.62 200 THR B CA 1
ATOM 5048 C C . THR B 1 200 ? -5.133 -30.516 -13.805 1 84.62 200 THR B C 1
ATOM 5050 O O . THR B 1 200 ? -4.59 -30.562 -12.695 1 84.62 200 THR B O 1
ATOM 5053 N N . ARG B 1 201 ? -5.238 -31.5 -14.594 1 79.56 201 ARG B N 1
ATOM 5054 C CA . ARG B 1 201 ? -4.867 -32.875 -14.219 1 79.56 201 ARG B CA 1
ATOM 5055 C C . ARG B 1 201 ? -3.41 -32.938 -13.766 1 79.56 201 ARG B C 1
ATOM 5057 O O . ARG B 1 201 ? -3.07 -33.688 -12.844 1 79.56 201 ARG B O 1
ATOM 5064 N N . HIS B 1 202 ? -2.457 -32.219 -14.406 1 81.81 202 HIS B N 1
ATOM 5065 C CA . HIS B 1 202 ? -1.027 -32.25 -14.125 1 81.81 202 HIS B CA 1
ATOM 5066 C C . HIS B 1 202 ? -0.549 -30.922 -13.578 1 81.81 202 HIS B C 1
ATOM 5068 O O . HIS B 1 202 ? 0.534 -30.453 -13.93 1 81.81 202 HIS B O 1
ATOM 5074 N N . TYR B 1 203 ? -1.392 -30.297 -12.711 1 90 203 TYR B N 1
ATOM 5075 C CA . TYR B 1 203 ? -1.059 -28.953 -12.258 1 90 203 TYR B CA 1
ATOM 5076 C C . TYR B 1 203 ? 0.187 -28.969 -11.375 1 90 203 TYR B C 1
ATOM 5078 O O . TYR B 1 203 ? 0.969 -28.016 -11.383 1 90 203 TYR B O 1
ATOM 5086 N N . LEU B 1 204 ? 0.404 -30.047 -10.633 1 91.38 204 LEU B N 1
ATOM 5087 C CA . LEU B 1 204 ? 1.47 -30.062 -9.633 1 91.38 204 LEU B CA 1
ATOM 5088 C C . LEU B 1 204 ? 2.84 -30.016 -10.305 1 91.38 204 LEU B C 1
ATOM 5090 O O . LEU B 1 204 ? 3.66 -29.156 -9.984 1 91.38 204 LEU B O 1
ATOM 5094 N N . PRO B 1 205 ? 3.129 -30.969 -11.266 1 85.12 205 PRO B N 1
ATOM 5095 C CA . PRO B 1 205 ? 4.426 -30.844 -11.93 1 85.12 205 PRO B CA 1
ATOM 5096 C C . PRO B 1 205 ? 4.582 -29.531 -12.695 1 85.12 205 PRO B C 1
ATOM 5098 O O . PRO B 1 205 ? 5.68 -28.969 -12.734 1 85.12 205 PRO B O 1
ATOM 5101 N N . ALA B 1 206 ? 3.523 -29.062 -13.273 1 82.56 206 ALA B N 1
ATOM 5102 C CA . ALA B 1 206 ? 3.566 -27.797 -14.008 1 82.56 206 ALA B CA 1
ATOM 5103 C C . ALA B 1 206 ? 3.871 -26.625 -13.078 1 82.56 206 ALA B C 1
ATOM 5105 O O . ALA B 1 206 ? 4.695 -25.766 -13.398 1 82.56 206 ALA B O 1
ATOM 5106 N N . LEU B 1 207 ? 3.205 -26.578 -11.969 1 92.38 207 LEU B N 1
ATOM 5107 C CA . LEU B 1 207 ? 3.412 -25.531 -10.977 1 92.38 207 LEU B CA 1
ATOM 5108 C C . LEU B 1 207 ? 4.836 -25.562 -10.438 1 92.38 207 LEU B C 1
ATOM 5110 O O . LEU B 1 207 ? 5.516 -24.531 -10.406 1 92.38 207 LEU B O 1
ATOM 5114 N N . ASN B 1 208 ? 5.297 -26.734 -10.094 1 89.62 208 ASN B N 1
ATOM 5115 C CA . ASN B 1 208 ? 6.648 -26.891 -9.57 1 89.62 208 ASN B CA 1
ATOM 5116 C C . ASN B 1 208 ? 7.695 -26.406 -10.57 1 89.62 208 ASN B C 1
ATOM 5118 O O . ASN B 1 208 ? 8.641 -25.703 -10.195 1 89.62 208 ASN B O 1
ATOM 5122 N N . ALA B 1 209 ? 7.512 -26.812 -11.766 1 82.19 209 ALA B N 1
ATOM 5123 C CA . ALA B 1 209 ? 8.453 -26.422 -12.805 1 82.19 209 ALA B CA 1
ATOM 5124 C C . ALA B 1 209 ? 8.5 -24.891 -12.961 1 82.19 209 ALA B C 1
ATOM 5126 O O . ALA B 1 209 ? 9.57 -24.312 -13.133 1 82.19 209 ALA B O 1
ATOM 5127 N N . PHE B 1 210 ? 7.363 -24.281 -12.922 1 86.5 210 PHE B N 1
ATOM 5128 C CA . PHE B 1 210 ? 7.273 -22.844 -13.078 1 86.5 210 PHE B CA 1
ATOM 5129 C C . PHE B 1 210 ? 7.906 -22.125 -11.891 1 86.5 210 PHE B C 1
ATOM 5131 O O . PHE B 1 210 ? 8.609 -21.125 -12.07 1 86.5 210 PHE B O 1
ATOM 5138 N N . VAL B 1 211 ? 7.676 -22.578 -10.688 1 91.88 211 VAL B N 1
ATOM 5139 C CA . VAL B 1 211 ? 8.273 -22.016 -9.484 1 91.88 211 VAL B CA 1
ATOM 5140 C C . VAL B 1 211 ? 9.789 -22.141 -9.555 1 91.88 211 VAL B C 1
ATOM 5142 O O . VAL B 1 211 ? 10.508 -21.188 -9.234 1 91.88 211 VAL B O 1
ATOM 5145 N N . ASP B 1 212 ? 10.25 -23.281 -9.984 1 86.62 212 ASP B N 1
ATOM 5146 C CA . ASP B 1 212 ? 11.688 -23.531 -10.07 1 86.62 212 ASP B CA 1
ATOM 5147 C C . ASP B 1 212 ? 12.336 -22.625 -11.125 1 86.62 212 ASP B C 1
ATOM 5149 O O . ASP B 1 212 ? 13.492 -22.219 -10.977 1 86.62 212 ASP B O 1
ATOM 5153 N N . ALA B 1 213 ? 11.602 -22.312 -12.133 1 80.19 213 ALA B N 1
ATOM 5154 C CA . ALA B 1 213 ? 12.109 -21.5 -13.234 1 80.19 213 ALA B CA 1
ATOM 5155 C C . ALA B 1 213 ? 12.281 -20.047 -12.812 1 80.19 213 ALA B C 1
ATOM 5157 O O . ALA B 1 213 ? 13.102 -19.312 -13.383 1 80.19 213 ALA B O 1
ATOM 5158 N N . PHE B 1 214 ? 11.523 -19.641 -11.781 1 86.12 214 PHE B N 1
ATOM 5159 C CA . PHE B 1 214 ? 11.562 -18.25 -11.375 1 86.12 214 PHE B CA 1
ATOM 5160 C C . PHE B 1 214 ? 11.773 -18.125 -9.867 1 86.12 214 PHE B C 1
ATOM 5162 O O . PHE B 1 214 ? 10.914 -17.609 -9.156 1 86.12 214 PHE B O 1
ATOM 5169 N N . PRO B 1 215 ? 12.906 -18.391 -9.398 1 87.31 215 PRO B N 1
ATOM 5170 C CA . PRO B 1 215 ? 13.164 -18.438 -7.961 1 87.31 215 PRO B CA 1
ATOM 5171 C C . PRO B 1 215 ? 13.125 -17.047 -7.316 1 87.31 215 PRO B C 1
ATOM 5173 O O . PRO B 1 215 ? 12.977 -16.938 -6.098 1 87.31 215 PRO B O 1
ATOM 5176 N N . GLN B 1 216 ? 13.188 -16.016 -8.117 1 89.5 216 GLN B N 1
ATOM 5177 C CA . GLN B 1 216 ? 13.219 -14.672 -7.559 1 89.5 216 GLN B CA 1
ATOM 5178 C C . GLN B 1 216 ? 11.852 -13.992 -7.688 1 89.5 216 GLN B C 1
ATOM 5180 O O . GLN B 1 216 ? 11.719 -12.805 -7.41 1 89.5 216 GLN B O 1
ATOM 5185 N N . ALA B 1 217 ? 10.891 -14.734 -8.094 1 93.06 217 ALA B N 1
ATOM 5186 C CA . ALA B 1 217 ? 9.578 -14.148 -8.344 1 93.06 217 ALA B CA 1
ATOM 5187 C C . ALA B 1 217 ? 8.953 -13.633 -7.047 1 93.06 217 ALA B C 1
ATOM 5189 O O . ALA B 1 217 ? 9.086 -14.266 -5.992 1 93.06 217 ALA B O 1
ATOM 5190 N N . VAL B 1 218 ? 8.305 -12.484 -7.145 1 95.44 218 VAL B N 1
ATOM 5191 C CA . VAL B 1 218 ? 7.543 -11.961 -6.016 1 95.44 218 VAL B CA 1
ATOM 5192 C C . VAL B 1 218 ? 6.133 -12.547 -6.031 1 95.44 218 VAL B C 1
ATOM 5194 O O . VAL B 1 218 ? 5.496 -12.672 -4.98 1 95.44 218 VAL B O 1
ATOM 5197 N N . MET B 1 219 ? 5.684 -12.867 -7.227 1 97.44 219 MET B N 1
ATOM 5198 C CA . MET B 1 219 ? 4.379 -13.5 -7.402 1 97.44 219 MET B CA 1
ATOM 5199 C C . MET B 1 219 ? 4.328 -14.297 -8.703 1 97.44 219 MET B C 1
ATOM 5201 O O . MET B 1 219 ? 4.82 -13.828 -9.734 1 97.44 219 MET B O 1
ATOM 5205 N N . LEU B 1 220 ? 3.822 -15.438 -8.625 1 96.56 220 LEU B N 1
ATOM 5206 C CA . LEU B 1 220 ? 3.516 -16.25 -9.797 1 96.56 220 LEU B CA 1
ATOM 5207 C C . LEU B 1 220 ? 2.01 -16.438 -9.945 1 96.56 220 LEU B C 1
ATOM 5209 O O . LEU B 1 220 ? 1.315 -16.719 -8.969 1 96.56 220 LEU B O 1
ATOM 5213 N N . GLU B 1 221 ? 1.544 -16.234 -11.148 1 94.31 221 GLU B N 1
ATOM 5214 C CA . GLU B 1 221 ? 0.111 -16.312 -11.414 1 94.31 221 GLU B CA 1
ATOM 5215 C C . GLU B 1 221 ? -0.223 -17.562 -12.242 1 94.31 221 GLU B C 1
ATOM 5217 O O . GLU B 1 221 ? 0.321 -17.75 -13.328 1 94.31 221 GLU B O 1
ATOM 5222 N N . PHE B 1 222 ? -1.143 -18.312 -11.703 1 93.81 222 PHE B N 1
ATOM 5223 C CA . PHE B 1 222 ? -1.542 -19.531 -12.383 1 93.81 222 PHE B CA 1
ATOM 5224 C C . PHE B 1 222 ? -3 -19.469 -12.82 1 93.81 222 PHE B C 1
ATOM 5226 O O . PHE B 1 222 ? -3.566 -20.453 -13.281 1 93.81 222 PHE B O 1
ATOM 5233 N N . SER B 1 223 ? -3.643 -18.344 -12.508 1 90.75 223 SER B N 1
ATOM 5234 C CA . SER B 1 223 ? -4.953 -17.938 -13.008 1 90.75 223 SER B CA 1
ATOM 5235 C C . SER B 1 223 ? -5.043 -16.422 -13.148 1 90.75 223 SER B C 1
ATOM 5237 O O . SER B 1 223 ? -4.469 -15.68 -12.344 1 90.75 223 SER B O 1
ATOM 5239 N N . THR B 1 224 ? -5.801 -15.922 -14.094 1 85.81 224 THR B N 1
ATOM 5240 C CA . THR B 1 224 ? -5.945 -14.484 -14.289 1 85.81 224 THR B CA 1
ATOM 5241 C C . THR B 1 224 ? -7.117 -13.945 -13.477 1 85.81 224 THR B C 1
ATOM 5243 O O . THR B 1 224 ? -7.324 -12.727 -13.406 1 85.81 224 THR B O 1
ATOM 5246 N N . LEU B 1 225 ? -7.777 -14.82 -12.852 1 86.25 225 LEU B N 1
ATOM 5247 C CA . LEU B 1 225 ? -9.023 -14.445 -12.195 1 86.25 225 LEU B CA 1
ATOM 5248 C C . LEU B 1 225 ? -8.781 -14.047 -10.75 1 86.25 225 LEU B C 1
ATOM 5250 O O . LEU B 1 225 ? -8.531 -14.906 -9.898 1 86.25 225 LEU B O 1
ATOM 5254 N N . GLY B 1 226 ? -8.883 -12.742 -10.523 1 89.19 226 GLY B N 1
ATOM 5255 C CA . GLY B 1 226 ? -8.859 -12.242 -9.156 1 89.19 226 GLY B CA 1
ATOM 5256 C C . GLY B 1 226 ? -7.676 -12.758 -8.352 1 89.19 226 GLY B C 1
ATOM 5257 O O . GLY B 1 226 ? -6.527 -12.664 -8.797 1 89.19 226 GLY B O 1
ATOM 5258 N N . PHE B 1 227 ? -8.008 -13.359 -7.156 1 93.5 227 PHE B N 1
ATOM 5259 C CA . PHE B 1 227 ? -6.961 -13.789 -6.242 1 93.5 227 PHE B CA 1
ATOM 5260 C C . PHE B 1 227 ? -6.715 -15.289 -6.367 1 93.5 227 PHE B C 1
ATOM 5262 O O . PHE B 1 227 ? -6.07 -15.898 -5.508 1 93.5 227 PHE B O 1
ATOM 5269 N N . ILE B 1 228 ? -7.285 -15.945 -7.375 1 94.38 228 ILE B N 1
ATOM 5270 C CA . ILE B 1 228 ? -7.145 -17.375 -7.598 1 94.38 228 ILE B CA 1
ATOM 5271 C C . ILE B 1 228 ? -5.781 -17.672 -8.227 1 94.38 228 ILE B C 1
ATOM 5273 O O . ILE B 1 228 ? -5.395 -17.031 -9.203 1 94.38 228 ILE B O 1
ATOM 5277 N N . GLY B 1 229 ? -5.133 -18.609 -7.684 1 97.31 229 GLY B N 1
ATOM 5278 C CA . GLY B 1 229 ? -3.92 -19.125 -8.305 1 97.31 229 GLY B CA 1
ATOM 5279 C C . GLY B 1 229 ? -2.738 -18.172 -8.164 1 97.31 229 GLY B C 1
ATOM 5280 O O . GLY B 1 229 ? -1.917 -18.062 -9.078 1 97.31 229 GLY B O 1
ATOM 5281 N N . LYS B 1 230 ? -2.742 -17.375 -7.133 1 98.25 230 LYS B N 1
ATOM 5282 C CA . LYS B 1 230 ? -1.602 -16.516 -6.84 1 98.25 230 LYS B CA 1
ATOM 5283 C C . LYS B 1 230 ? -0.623 -17.188 -5.891 1 98.25 230 LYS B C 1
ATOM 5285 O O . LYS B 1 230 ? -0.998 -17.578 -4.781 1 98.25 230 LYS B O 1
ATOM 5290 N N . ALA B 1 231 ? 0.601 -17.312 -6.32 1 98.69 231 ALA B N 1
ATOM 5291 C CA . ALA B 1 231 ? 1.611 -17.984 -5.504 1 98.69 231 ALA B CA 1
ATOM 5292 C C . ALA B 1 231 ? 2.689 -17 -5.059 1 98.69 231 ALA B C 1
ATOM 5294 O O . ALA B 1 231 ? 3.064 -16.094 -5.812 1 98.69 231 ALA B O 1
ATOM 5295 N N . PHE B 1 232 ? 3.178 -17.203 -3.891 1 98.38 232 PHE B N 1
ATOM 5296 C CA . PHE B 1 232 ? 4.168 -16.344 -3.262 1 98.38 232 PHE B CA 1
ATOM 5297 C C . PHE B 1 232 ? 5.238 -17.172 -2.557 1 98.38 232 PHE B C 1
ATOM 5299 O O . PHE B 1 232 ? 4.957 -18.25 -2.043 1 98.38 232 PHE B O 1
ATOM 5306 N N . PRO B 1 233 ? 6.523 -16.625 -2.543 1 97.25 233 PRO B N 1
ATOM 5307 C CA . PRO B 1 233 ? 7.422 -17.188 -1.531 1 97.25 233 PRO B CA 1
ATOM 5308 C C . PRO B 1 233 ? 6.879 -17.047 -0.112 1 97.25 233 PRO B C 1
ATOM 5310 O O . PRO B 1 233 ? 6.41 -15.977 0.268 1 97.25 233 PRO B O 1
ATOM 5313 N N . SER B 1 234 ? 6.953 -18.094 0.672 1 96 234 SER B N 1
ATOM 5314 C CA . SER B 1 234 ? 6.359 -18.078 2.006 1 96 234 SER B CA 1
ATOM 5315 C C . SER B 1 234 ? 7 -17.016 2.881 1 96 234 SER B C 1
ATOM 5317 O O . SER B 1 234 ? 6.352 -16.469 3.773 1 96 234 SER B O 1
ATOM 5319 N N . ALA B 1 235 ? 8.203 -16.672 2.596 1 92.31 235 ALA B N 1
ATOM 5320 C CA . ALA B 1 235 ? 8.93 -15.664 3.365 1 92.31 235 ALA B CA 1
ATOM 5321 C C . ALA B 1 235 ? 8.242 -14.305 3.264 1 92.31 235 ALA B C 1
ATOM 5323 O O . ALA B 1 235 ? 8.414 -13.453 4.137 1 92.31 235 ALA B O 1
ATOM 5324 N N . ASP B 1 236 ? 7.461 -14.102 2.236 1 94.5 236 ASP B N 1
ATOM 5325 C CA . ASP B 1 236 ? 6.82 -12.805 1.997 1 94.5 236 ASP B CA 1
ATOM 5326 C C . ASP B 1 236 ? 5.418 -12.766 2.602 1 94.5 236 ASP B C 1
ATOM 5328 O O . ASP B 1 236 ? 4.809 -11.703 2.699 1 94.5 236 ASP B O 1
ATOM 5332 N N . LEU B 1 237 ? 4.934 -13.844 3.1 1 95.5 237 LEU B N 1
ATOM 5333 C CA . LEU B 1 237 ? 3.541 -13.945 3.514 1 95.5 237 LEU B CA 1
ATOM 5334 C C . LEU B 1 237 ? 3.266 -13.062 4.727 1 95.5 237 LEU B C 1
ATOM 5336 O O . LEU B 1 237 ? 2.195 -12.461 4.828 1 95.5 237 LEU B O 1
ATOM 5340 N N . PRO B 1 238 ? 4.195 -12.953 5.621 1 91.06 238 PRO B N 1
ATOM 5341 C CA . PRO B 1 238 ? 3.904 -12.086 6.766 1 91.06 238 PRO B CA 1
ATOM 5342 C C . PRO B 1 238 ? 3.625 -10.641 6.352 1 91.06 238 PRO B C 1
ATOM 5344 O O . PRO B 1 238 ? 2.707 -10.008 6.883 1 91.06 238 PRO B O 1
ATOM 5347 N N . ALA B 1 239 ? 4.398 -10.102 5.418 1 92.44 239 ALA B N 1
ATOM 5348 C CA . ALA B 1 239 ? 4.176 -8.742 4.945 1 92.44 239 ALA B CA 1
ATOM 5349 C C . ALA B 1 239 ? 2.814 -8.609 4.27 1 92.44 239 ALA B C 1
ATOM 5351 O O . ALA B 1 239 ? 2.104 -7.621 4.484 1 92.44 239 ALA B O 1
ATOM 5352 N N . LEU B 1 240 ? 2.451 -9.586 3.506 1 95.25 240 LEU B N 1
ATOM 5353 C CA . LEU B 1 240 ? 1.142 -9.602 2.863 1 95.25 240 LEU B CA 1
ATOM 5354 C C . LEU B 1 240 ? 0.026 -9.648 3.9 1 95.25 240 LEU B C 1
ATOM 5356 O O . LEU B 1 240 ? -0.933 -8.883 3.824 1 95.25 240 LEU B O 1
ATOM 5360 N N . ALA B 1 241 ? 0.214 -10.594 4.777 1 94.31 241 ALA B N 1
ATOM 5361 C CA . ALA B 1 241 ? -0.789 -10.758 5.828 1 94.31 241 ALA B CA 1
ATOM 5362 C C . ALA B 1 241 ? -0.978 -9.469 6.613 1 94.31 241 ALA B C 1
ATOM 5364 O O . ALA B 1 241 ? -2.109 -9.07 6.91 1 94.31 241 ALA B O 1
ATOM 5365 N N . HIS B 1 242 ? 0.069 -8.82 6.879 1 91.19 242 HIS B N 1
ATOM 5366 C CA . HIS B 1 242 ? 0.008 -7.562 7.613 1 91.19 242 HIS B CA 1
ATOM 5367 C C . HIS B 1 242 ? -0.718 -6.492 6.809 1 91.19 242 HIS B C 1
ATOM 5369 O O . HIS B 1 242 ? -1.53 -5.742 7.359 1 91.19 242 HIS B O 1
ATOM 5375 N N . LEU B 1 243 ? -0.35 -6.398 5.617 1 95.25 243 LEU B N 1
ATOM 5376 C CA . LEU B 1 243 ? -0.991 -5.418 4.746 1 95.25 243 LEU B CA 1
ATOM 5377 C C . LEU B 1 243 ? -2.5 -5.633 4.703 1 95.25 243 LEU B C 1
ATOM 5379 O O . LEU B 1 243 ? -3.273 -4.688 4.875 1 95.25 243 LEU B O 1
ATOM 5383 N N . PHE B 1 244 ? -2.902 -6.879 4.535 1 96.31 244 PHE B N 1
ATOM 5384 C CA . PHE B 1 244 ? -4.316 -7.207 4.422 1 96.31 244 PHE B CA 1
ATOM 5385 C C . PHE B 1 244 ? -5.051 -6.902 5.723 1 96.31 244 PHE B C 1
ATOM 5387 O O . PHE B 1 244 ? -6.16 -6.367 5.703 1 96.31 244 PHE B O 1
ATOM 5394 N N . HIS B 1 245 ? -4.445 -7.227 6.777 1 94 245 HIS B N 1
ATOM 5395 C CA . HIS B 1 245 ? -5.086 -7.02 8.07 1 94 245 HIS B CA 1
ATOM 5396 C C . HIS B 1 245 ? -5.168 -5.535 8.414 1 94 245 HIS B C 1
ATOM 5398 O O . HIS B 1 245 ? -6.203 -5.055 8.875 1 94 245 HIS B O 1
ATOM 5404 N N . THR B 1 246 ? -4.086 -4.836 8.195 1 92.75 246 THR B N 1
ATOM 5405 C CA . THR B 1 246 ? -3.992 -3.424 8.555 1 92.75 246 THR B CA 1
ATOM 5406 C C . THR B 1 246 ? -5.008 -2.6 7.766 1 92.75 246 THR B C 1
ATOM 5408 O O . THR B 1 246 ? -5.621 -1.679 8.312 1 92.75 246 THR B O 1
ATOM 5411 N N . PHE B 1 247 ? -5.211 -2.982 6.516 1 95.56 247 PHE B N 1
ATOM 5412 C CA . PHE B 1 247 ? -6.043 -2.148 5.656 1 95.56 247 PHE B CA 1
ATOM 5413 C C . PHE B 1 247 ? -7.309 -2.891 5.246 1 95.56 247 PHE B C 1
ATOM 5415 O O . PHE B 1 247 ? -7.863 -2.639 4.172 1 95.56 247 PHE B O 1
ATOM 5422 N N . TYR B 1 248 ? -7.73 -3.783 6.125 1 95.06 248 TYR B N 1
ATOM 5423 C CA . TYR B 1 248 ? -8.875 -4.641 5.828 1 95.06 248 TYR B CA 1
ATOM 5424 C C . TYR B 1 248 ? -10.109 -3.812 5.496 1 95.06 248 TYR B C 1
ATOM 5426 O O . TYR B 1 248 ? -10.945 -4.227 4.688 1 95.06 248 TYR B O 1
ATOM 5434 N N . ALA B 1 249 ? -10.25 -2.68 6.129 1 93.62 249 ALA B N 1
ATOM 5435 C CA . ALA B 1 249 ? -11.461 -1.876 5.977 1 93.62 249 ALA B CA 1
ATOM 5436 C C . ALA B 1 249 ? -11.312 -0.869 4.84 1 93.62 249 ALA B C 1
ATOM 5438 O O . ALA B 1 249 ? -12.297 -0.26 4.41 1 93.62 249 ALA B O 1
ATOM 5439 N N . ASP B 1 250 ? -10.125 -0.719 4.359 1 93.25 250 ASP B N 1
ATOM 5440 C CA . ASP B 1 250 ? -9.836 0.377 3.441 1 93.25 250 ASP B CA 1
ATOM 5441 C C . ASP B 1 250 ? -10.016 -0.059 1.99 1 93.25 250 ASP B C 1
ATOM 5443 O O . ASP B 1 250 ? -10.484 0.72 1.157 1 93.25 250 ASP B O 1
ATOM 5447 N N . ALA B 1 251 ? -9.656 -1.312 1.672 1 94.5 251 ALA B N 1
ATOM 5448 C CA . ALA B 1 251 ? -9.695 -1.767 0.285 1 94.5 251 ALA B CA 1
ATOM 5449 C C . ALA B 1 251 ? -9.922 -3.273 0.209 1 94.5 251 ALA B C 1
ATOM 5451 O O . ALA B 1 251 ? -9.578 -4.008 1.139 1 94.5 251 ALA B O 1
ATOM 5452 N N . PRO B 1 252 ? -10.539 -3.713 -0.947 1 94.19 252 PRO B N 1
ATOM 5453 C CA . PRO B 1 252 ? -10.648 -5.16 -1.149 1 94.19 252 PRO B CA 1
ATOM 5454 C C . PRO B 1 252 ? -9.289 -5.84 -1.283 1 94.19 252 PRO B C 1
ATOM 5456 O O . PRO B 1 252 ? -8.305 -5.195 -1.649 1 94.19 252 PRO B O 1
ATOM 5459 N N . VAL B 1 253 ? -9.281 -7.109 -1.019 1 96.5 253 VAL B N 1
ATOM 5460 C CA . VAL B 1 253 ? -8.039 -7.859 -0.914 1 96.5 253 VAL B CA 1
ATOM 5461 C C . VAL B 1 253 ? -7.336 -7.887 -2.27 1 96.5 253 VAL B C 1
ATOM 5463 O O . VAL B 1 253 ? -6.105 -7.871 -2.34 1 96.5 253 VAL B O 1
ATOM 5466 N N . ASP B 1 254 ? -8.047 -7.898 -3.381 1 94.25 254 ASP B N 1
ATOM 5467 C CA . ASP B 1 254 ? -7.449 -7.906 -4.711 1 94.25 254 ASP B CA 1
ATOM 5468 C C . ASP B 1 254 ? -6.695 -6.605 -4.98 1 94.25 254 ASP B C 1
ATOM 5470 O O . ASP B 1 254 ? -5.625 -6.617 -5.586 1 94.25 254 ASP B O 1
ATOM 5474 N N . LEU B 1 255 ? -7.316 -5.543 -4.582 1 94.81 255 LEU B N 1
ATOM 5475 C CA . LEU B 1 255 ? -6.668 -4.25 -4.758 1 94.81 255 LEU B CA 1
ATOM 5476 C C . LEU B 1 255 ? -5.441 -4.129 -3.857 1 94.81 255 LEU B C 1
ATOM 5478 O O . LEU B 1 255 ? -4.418 -3.58 -4.27 1 94.81 255 LEU B O 1
ATOM 5482 N N . LEU B 1 256 ? -5.547 -4.57 -2.596 1 97.06 256 LEU B N 1
ATOM 5483 C CA . LEU B 1 256 ? -4.402 -4.555 -1.688 1 97.06 256 LEU B CA 1
ATOM 5484 C C . LEU B 1 256 ? -3.242 -5.355 -2.264 1 97.06 256 LEU B C 1
ATOM 5486 O O . LEU B 1 256 ? -2.08 -4.973 -2.104 1 97.06 256 LEU B O 1
ATOM 5490 N N . LEU B 1 257 ? -3.561 -6.449 -2.924 1 97.31 257 LEU B N 1
ATOM 5491 C CA . LEU B 1 257 ? -2.52 -7.227 -3.586 1 97.31 257 LEU B CA 1
ATOM 5492 C C . LEU B 1 257 ? -1.815 -6.395 -4.652 1 97.31 257 LEU B C 1
ATOM 5494 O O . LEU B 1 257 ? -0.589 -6.445 -4.777 1 97.31 257 LEU B O 1
ATOM 5498 N N . GLN B 1 258 ? -2.559 -5.68 -5.406 1 95.38 258 GLN B N 1
ATOM 5499 C CA . GLN B 1 258 ? -1.969 -4.828 -6.434 1 95.38 258 GLN B CA 1
ATOM 5500 C C . GLN B 1 258 ? -1.036 -3.789 -5.816 1 95.38 258 GLN B C 1
ATOM 5502 O O . GLN B 1 258 ? 0.035 -3.51 -6.359 1 95.38 258 GLN B O 1
ATOM 5507 N N . TYR B 1 259 ? -1.461 -3.215 -4.746 1 95.25 259 TYR B N 1
ATOM 5508 C CA . TYR B 1 259 ? -0.601 -2.262 -4.055 1 95.25 259 TYR B CA 1
ATOM 5509 C C . TYR B 1 259 ? 0.663 -2.941 -3.541 1 95.25 259 TYR B C 1
ATOM 5511 O O . TYR B 1 259 ? 1.752 -2.365 -3.6 1 95.25 259 TYR B O 1
ATOM 5519 N N . TYR B 1 260 ? 0.536 -4.133 -2.959 1 96.94 260 TYR B N 1
ATOM 5520 C CA . TYR B 1 260 ? 1.701 -4.883 -2.506 1 96.94 260 TYR B CA 1
ATOM 5521 C C . TYR B 1 260 ? 2.719 -5.043 -3.627 1 96.94 260 TYR B C 1
ATOM 5523 O O . TYR B 1 260 ? 3.91 -4.785 -3.434 1 96.94 260 TYR B O 1
ATOM 5531 N N . ILE B 1 261 ? 2.191 -5.469 -4.777 1 95.5 261 ILE B N 1
ATOM 5532 C CA . ILE B 1 261 ? 3.057 -5.699 -5.93 1 95.5 261 ILE B CA 1
ATOM 5533 C C . ILE B 1 261 ? 3.711 -4.387 -6.355 1 95.5 261 ILE B C 1
ATOM 5535 O O . ILE B 1 261 ? 4.906 -4.352 -6.66 1 95.5 261 ILE B O 1
ATOM 5539 N N . ALA B 1 262 ? 2.959 -3.354 -6.375 1 94.38 262 ALA B N 1
ATOM 5540 C CA . ALA B 1 262 ? 3.488 -2.045 -6.75 1 94.38 262 ALA B CA 1
ATOM 5541 C C . ALA B 1 262 ? 4.578 -1.599 -5.781 1 94.38 262 ALA B C 1
ATOM 5543 O O . ALA B 1 262 ? 5.609 -1.063 -6.203 1 94.38 262 ALA B O 1
ATOM 5544 N N . ILE B 1 263 ? 4.375 -1.776 -4.516 1 94.5 263 ILE B N 1
ATOM 5545 C CA . ILE B 1 263 ? 5.32 -1.38 -3.477 1 94.5 263 ILE B CA 1
ATOM 5546 C C . ILE B 1 263 ? 6.629 -2.143 -3.65 1 94.5 263 ILE B C 1
ATOM 5548 O O . ILE B 1 263 ? 7.711 -1.582 -3.455 1 94.5 263 ILE B O 1
ATOM 5552 N N . GLN B 1 264 ? 6.523 -3.412 -4.031 1 92.44 264 GLN B N 1
ATOM 5553 C CA . GLN B 1 264 ? 7.723 -4.219 -4.234 1 92.44 264 GLN B CA 1
ATOM 5554 C C . GLN B 1 264 ? 8.602 -3.629 -5.336 1 92.44 264 GLN B C 1
ATOM 5556 O O . GLN B 1 264 ? 9.82 -3.793 -5.316 1 92.44 264 GLN B O 1
ATOM 5561 N N . ASN B 1 265 ? 8.008 -2.926 -6.273 1 90.94 265 ASN B N 1
ATOM 5562 C CA . ASN B 1 265 ? 8.695 -2.307 -7.402 1 90.94 265 ASN B CA 1
ATOM 5563 C C . ASN B 1 265 ? 9.625 -3.293 -8.102 1 90.94 265 ASN B C 1
ATOM 5565 O O . ASN B 1 265 ? 10.805 -3.01 -8.297 1 90.94 265 ASN B O 1
ATOM 5569 N N . ARG B 1 266 ? 9.156 -4.52 -8.344 1 89.81 266 ARG B N 1
ATOM 5570 C CA . ARG B 1 266 ? 9.82 -5.602 -9.062 1 89.81 266 ARG B CA 1
ATOM 5571 C C . ARG B 1 266 ? 8.891 -6.211 -10.117 1 89.81 266 ARG B C 1
ATOM 5573 O O . ARG B 1 266 ? 8.586 -7.402 -10.062 1 89.81 266 ARG B O 1
ATOM 5580 N N . LYS B 1 267 ? 8.625 -5.453 -11.07 1 82.88 267 LYS B N 1
ATOM 5581 C CA . LYS B 1 267 ? 7.605 -5.809 -12.055 1 82.88 267 LYS B CA 1
ATOM 5582 C C . LYS B 1 267 ? 8.008 -7.059 -12.828 1 82.88 267 LYS B C 1
ATOM 5584 O O . LYS B 1 267 ? 7.16 -7.883 -13.18 1 82.88 267 LYS B O 1
ATOM 5589 N N . ASN B 1 268 ? 9.297 -7.207 -13 1 80.38 268 ASN B N 1
ATOM 5590 C CA . ASN B 1 268 ? 9.781 -8.336 -13.789 1 80.38 268 ASN B CA 1
ATOM 5591 C C . ASN B 1 268 ? 9.758 -9.633 -12.992 1 80.38 268 ASN B C 1
ATOM 5593 O O . ASN B 1 268 ? 9.93 -10.719 -13.555 1 80.38 268 ASN B O 1
ATOM 5597 N N . ASP B 1 269 ? 9.484 -9.508 -11.758 1 89.38 269 ASP B N 1
ATOM 5598 C CA . ASP B 1 269 ? 9.445 -10.68 -10.891 1 89.38 269 ASP B CA 1
ATOM 5599 C C . ASP B 1 269 ? 8.008 -11.117 -10.625 1 89.38 269 ASP B C 1
ATOM 5601 O O . ASP B 1 269 ? 7.758 -11.914 -9.711 1 89.38 269 ASP B O 1
ATOM 5605 N N . VAL B 1 270 ? 7.094 -10.594 -11.344 1 91.69 270 VAL B N 1
ATOM 5606 C CA . VAL B 1 270 ? 5.723 -11.094 -11.43 1 91.69 270 VAL B CA 1
ATOM 5607 C C . VAL B 1 270 ? 5.52 -11.82 -12.758 1 91.69 270 VAL B C 1
ATOM 5609 O O . VAL B 1 270 ? 5.633 -11.211 -13.82 1 91.69 270 VAL B O 1
ATOM 5612 N N . ARG B 1 271 ? 5.215 -13.133 -12.578 1 87.12 271 ARG B N 1
ATOM 5613 C CA . ARG B 1 271 ? 5.137 -13.945 -13.789 1 87.12 271 ARG B CA 1
ATOM 5614 C C . ARG B 1 271 ? 3.803 -14.68 -13.867 1 87.12 271 ARG B C 1
ATOM 5616 O O . ARG B 1 271 ? 3.309 -15.195 -12.867 1 87.12 271 ARG B O 1
ATOM 5623 N N . GLN B 1 272 ? 3.281 -14.672 -14.992 1 86.19 272 GLN B N 1
ATOM 5624 C CA . GLN B 1 272 ? 2.033 -15.391 -15.242 1 86.19 272 GLN B CA 1
ATOM 5625 C C . GLN B 1 272 ? 2.275 -16.641 -16.094 1 86.19 272 GLN B C 1
ATOM 5627 O O . GLN B 1 272 ? 2.91 -16.562 -17.141 1 86.19 272 GLN B O 1
ATOM 5632 N N . ARG B 1 273 ? 1.754 -17.656 -15.57 1 83.12 273 ARG B N 1
ATOM 5633 C CA . ARG B 1 273 ? 1.858 -18.906 -16.328 1 83.12 273 ARG B CA 1
ATOM 5634 C C . ARG B 1 273 ? 0.748 -19.016 -17.375 1 83.12 273 ARG B C 1
ATOM 5636 O O . ARG B 1 273 ? -0.418 -18.75 -17.062 1 83.12 273 ARG B O 1
ATOM 5643 N N . GLN B 1 274 ? 1.138 -19.406 -18.578 1 72.12 274 GLN B N 1
ATOM 5644 C CA . GLN B 1 274 ? 0.179 -19.734 -19.625 1 72.12 274 GLN B CA 1
ATOM 5645 C C . GLN B 1 274 ? 0.387 -21.156 -20.125 1 72.12 274 GLN B C 1
ATOM 5647 O O . GLN B 1 274 ? 1.523 -21.594 -20.328 1 72.12 274 GLN B O 1
ATOM 5652 N N . PRO B 1 275 ? -0.658 -21.906 -20.297 1 77.44 275 PRO B N 1
ATOM 5653 C CA . PRO B 1 275 ? -2.043 -21.641 -19.906 1 77.44 275 PRO B CA 1
ATOM 5654 C C . PRO B 1 275 ? -2.256 -21.719 -18.391 1 77.44 275 PRO B C 1
ATOM 5656 O O . PRO B 1 275 ? -1.442 -22.312 -17.672 1 77.44 275 PRO B O 1
ATOM 5659 N N . PRO B 1 276 ? -3.357 -21.172 -17.938 1 84.19 276 PRO B N 1
ATOM 5660 C CA . PRO B 1 276 ? -3.641 -21.219 -16.5 1 84.19 276 PRO B CA 1
ATOM 5661 C C . PRO B 1 276 ? -3.863 -22.641 -15.984 1 84.19 276 PRO B C 1
ATOM 5663 O O . PRO B 1 276 ? -4.266 -23.516 -16.75 1 84.19 276 PRO B O 1
ATOM 5666 N N . LEU B 1 277 ? -3.6 -22.828 -14.773 1 89.94 277 LEU B N 1
ATOM 5667 C CA . LEU B 1 277 ? -3.693 -24.156 -14.195 1 89.94 277 LEU B CA 1
ATOM 5668 C C . LEU B 1 277 ? -4.996 -24.328 -13.422 1 89.94 277 LEU B C 1
ATOM 5670 O O . LEU B 1 277 ? -5.371 -25.453 -13.07 1 89.94 277 LEU B O 1
ATOM 5674 N N . PHE B 1 278 ? -5.703 -23.25 -13.164 1 92.62 278 PHE B N 1
ATOM 5675 C CA . PHE B 1 278 ? -6.891 -23.297 -12.32 1 92.62 278 PHE B CA 1
ATOM 5676 C C . PHE B 1 278 ? -8.07 -22.609 -13 1 92.62 278 PHE B C 1
ATOM 5678 O O . PHE B 1 278 ? -7.906 -21.578 -13.648 1 92.62 278 PHE B O 1
ATOM 5685 N N . GLN B 1 279 ? -9.281 -23.156 -12.789 1 86.56 279 GLN B N 1
ATOM 5686 C CA . GLN B 1 279 ? -10.523 -22.641 -13.344 1 86.56 279 GLN B CA 1
ATOM 5687 C C . GLN B 1 279 ? -11.547 -22.375 -12.242 1 86.56 279 GLN B C 1
ATOM 5689 O O . GLN B 1 279 ? -11.711 -23.188 -11.328 1 86.56 279 GLN B O 1
ATOM 5694 N N . HIS B 1 280 ? -12.109 -21.25 -12.336 1 86.69 280 HIS B N 1
ATOM 5695 C CA . HIS B 1 280 ? -13.234 -20.969 -11.453 1 86.69 280 HIS B CA 1
ATOM 5696 C C . HIS B 1 280 ? -14.469 -21.766 -11.867 1 86.69 280 HIS B C 1
ATOM 5698 O O . HIS B 1 280 ? -14.898 -21.688 -13.023 1 86.69 280 HIS B O 1
ATOM 5704 N N . VAL B 1 281 ? -15.078 -22.438 -10.977 1 77.44 281 VAL B N 1
ATOM 5705 C CA . VAL B 1 281 ? -16.172 -23.312 -11.344 1 77.44 281 VAL B CA 1
ATOM 5706 C C . VAL B 1 281 ? -17.453 -22.875 -10.617 1 77.44 281 VAL B C 1
ATOM 5708 O O . VAL B 1 281 ? -18.547 -23.281 -10.992 1 77.44 281 VAL B O 1
ATOM 5711 N N . GLY B 1 282 ? -17.234 -22.094 -9.602 1 75.75 282 GLY B N 1
ATOM 5712 C CA . GLY B 1 282 ? -18.391 -21.656 -8.836 1 75.75 282 GLY B CA 1
ATOM 5713 C C . GLY B 1 282 ? -19.266 -20.688 -9.594 1 75.75 282 GLY B C 1
ATOM 5714 O O . GLY B 1 282 ? -18.766 -19.766 -10.258 1 75.75 282 GLY B O 1
ATOM 5715 N N . THR B 1 283 ? -20.547 -20.922 -9.523 1 71.31 283 THR B N 1
ATOM 5716 C CA . THR B 1 283 ? -21.5 -20.016 -10.156 1 71.31 283 THR B CA 1
ATOM 5717 C C . THR B 1 283 ? -22.156 -19.109 -9.125 1 71.31 283 THR B C 1
ATOM 5719 O O . THR B 1 283 ? -22.75 -18.078 -9.469 1 71.31 283 THR B O 1
ATOM 5722 N N . ARG B 1 284 ? -21.984 -19.5 -7.879 1 67.12 284 ARG B N 1
ATOM 5723 C CA . ARG B 1 284 ? -22.547 -18.703 -6.801 1 67.12 284 ARG B CA 1
ATOM 5724 C C . ARG B 1 284 ? -21.469 -18.109 -5.918 1 67.12 284 ARG B C 1
ATOM 5726 O O . ARG B 1 284 ? -20.578 -18.812 -5.449 1 67.12 284 ARG B O 1
ATOM 5733 N N . SER B 1 285 ? -21.594 -16.766 -5.719 1 73.06 285 SER B N 1
ATOM 5734 C CA . SER B 1 285 ? -20.641 -16.078 -4.875 1 73.06 285 SER B CA 1
ATOM 5735 C C . SER B 1 285 ? -20.953 -16.281 -3.396 1 73.06 285 SER B C 1
ATOM 5737 O O . SER B 1 285 ? -22.078 -16.625 -3.037 1 73.06 285 SER B O 1
ATOM 5739 N N . SER B 1 286 ? -19.938 -16.141 -2.611 1 77.88 286 SER B N 1
ATOM 5740 C CA . SER B 1 286 ? -20.125 -16.188 -1.165 1 77.88 286 SER B CA 1
ATOM 5741 C C . SER B 1 286 ? -20.859 -14.938 -0.664 1 77.88 286 SER B C 1
ATOM 5743 O O . SER B 1 286 ? -21.344 -14.906 0.469 1 77.88 286 SER B O 1
ATOM 5745 N N . LEU B 1 287 ? -20.766 -13.883 -1.448 1 70.31 287 LEU B N 1
ATOM 5746 C CA . LEU B 1 287 ? -21.641 -12.734 -1.179 1 70.31 287 LEU B CA 1
ATOM 5747 C C . LEU B 1 287 ? -23.062 -13.023 -1.63 1 70.31 287 LEU B C 1
ATOM 5749 O O . LEU B 1 287 ? -23.312 -13.281 -2.809 1 70.31 287 LEU B O 1
ATOM 5753 N N . SER B 1 288 ? -23.938 -12.977 -0.702 1 68.62 288 SER B N 1
ATOM 5754 C CA . SER B 1 288 ? -25.328 -13.359 -0.977 1 68.62 288 SER B CA 1
ATOM 5755 C C . SER B 1 288 ? -25.906 -12.539 -2.129 1 68.62 288 SER B C 1
ATOM 5757 O O . SER B 1 288 ? -25.75 -11.32 -2.17 1 68.62 288 SER B O 1
ATOM 5759 N N . GLY B 1 289 ? -26.484 -13.234 -3.018 1 67 289 GLY B N 1
ATOM 5760 C CA . GLY B 1 289 ? -27.172 -12.594 -4.121 1 67 289 GLY B CA 1
ATOM 5761 C C . GLY B 1 289 ? -26.281 -12.281 -5.301 1 67 289 GLY B C 1
ATOM 5762 O O . GLY B 1 289 ? -26.75 -11.828 -6.348 1 67 289 GLY B O 1
ATOM 5763 N N . LYS B 1 290 ? -24.969 -12.508 -5.148 1 70.56 290 LYS B N 1
ATOM 5764 C CA . LYS B 1 290 ? -24.031 -12.195 -6.23 1 70.56 290 LYS B CA 1
ATOM 5765 C C . LYS B 1 290 ? -23.703 -13.438 -7.047 1 70.56 290 LYS B C 1
ATOM 5767 O O . LYS B 1 290 ? -23.391 -14.492 -6.488 1 70.56 290 LYS B O 1
ATOM 5772 N N . ARG B 1 291 ? -23.969 -13.305 -8.367 1 65.12 291 ARG B N 1
ATOM 5773 C CA . ARG B 1 291 ? -23.578 -14.359 -9.297 1 65.12 291 ARG B CA 1
ATOM 5774 C C . ARG B 1 291 ? -22.25 -14.016 -9.977 1 65.12 291 ARG B C 1
ATOM 5776 O O . ARG B 1 291 ? -22 -12.859 -10.336 1 65.12 291 ARG B O 1
ATOM 5783 N N . GLN B 1 292 ? -21.281 -14.961 -9.961 1 68 292 GLN B N 1
ATOM 5784 C CA . GLN B 1 292 ? -20 -14.766 -10.633 1 68 292 GLN B CA 1
ATOM 5785 C C . GLN B 1 292 ? -19.781 -15.828 -11.703 1 68 292 GLN B C 1
ATOM 5787 O O . GLN B 1 292 ? -19.656 -17.016 -11.398 1 68 292 GLN B O 1
ATOM 5792 N N . THR B 1 293 ? -19.688 -15.398 -12.969 1 64.88 293 THR B N 1
ATOM 5793 C CA . THR B 1 293 ? -19.625 -16.359 -14.07 1 64.88 293 THR B CA 1
ATOM 5794 C C . THR B 1 293 ? -18.266 -16.266 -14.773 1 64.88 293 THR B C 1
ATOM 5796 O O . THR B 1 293 ? -18.062 -16.891 -15.812 1 64.88 293 THR B O 1
ATOM 5799 N N . ALA B 1 294 ? -17.406 -15.602 -14.086 1 69.19 294 ALA B N 1
ATOM 5800 C CA . ALA B 1 294 ? -16.125 -15.438 -14.742 1 69.19 294 ALA B CA 1
ATOM 5801 C C . ALA B 1 294 ? -15.352 -16.766 -14.781 1 69.19 294 ALA B C 1
ATOM 5803 O O . ALA B 1 294 ? -15.336 -17.5 -13.805 1 69.19 294 ALA B O 1
ATOM 5804 N N . VAL B 1 295 ? -14.906 -17.203 -15.961 1 71.62 295 VAL B N 1
ATOM 5805 C CA . VAL B 1 295 ? -14.117 -18.422 -16.141 1 71.62 295 VAL B CA 1
ATOM 5806 C C . VAL B 1 295 ? -12.812 -18.078 -16.859 1 71.62 295 VAL B C 1
ATOM 5808 O O . VAL B 1 295 ? -12.727 -17.062 -17.562 1 71.62 295 VAL B O 1
ATOM 5811 N N . GLU B 1 296 ? -11.844 -18.891 -16.547 1 71.62 296 GLU B N 1
ATOM 5812 C CA . GLU B 1 296 ? -10.594 -18.781 -17.297 1 71.62 296 GLU B CA 1
ATOM 5813 C C . GLU B 1 296 ? -10.773 -19.266 -18.734 1 71.62 296 GLU B C 1
ATOM 5815 O O . GLU B 1 296 ? -11.023 -20.438 -18.969 1 71.62 296 GLU B O 1
ATOM 5820 N N . PRO B 1 297 ? -10.648 -18.344 -19.672 1 62.5 297 PRO B N 1
ATOM 5821 C CA . PRO B 1 297 ? -10.906 -18.75 -21.047 1 62.5 297 PRO B CA 1
ATOM 5822 C C . PRO B 1 297 ? -9.898 -19.781 -21.562 1 62.5 297 PRO B C 1
ATOM 5824 O O . PRO B 1 297 ? -10.242 -20.625 -22.375 1 62.5 297 PRO B O 1
ATOM 5827 N N . ASN B 1 298 ? -8.688 -19.703 -21.047 1 59.56 298 ASN B N 1
ATOM 5828 C CA . ASN B 1 298 ? -7.633 -20.547 -21.578 1 59.56 298 ASN B CA 1
ATOM 5829 C C . ASN B 1 298 ? -7.371 -21.75 -20.688 1 59.56 298 ASN B C 1
ATOM 5831 O O . ASN B 1 298 ? -6.348 -22.422 -20.812 1 59.56 298 ASN B O 1
ATOM 5835 N N . TYR B 1 299 ? -8.492 -21.938 -19.828 1 62.19 299 TYR B N 1
ATOM 5836 C CA . TYR B 1 299 ? -8.391 -23.062 -18.891 1 62.19 299 TYR B CA 1
ATOM 5837 C C . TYR B 1 299 ? -8.484 -24.391 -19.641 1 62.19 299 TYR B C 1
ATOM 5839 O O . TYR B 1 299 ? -9.336 -24.562 -20.516 1 62.19 299 TYR B O 1
ATOM 5847 N N . GLU B 1 300 ? -7.828 -25.297 -19.25 1 56.59 300 GLU B N 1
ATOM 5848 C CA . GLU B 1 300 ? -7.766 -26.641 -19.828 1 56.59 300 GLU B CA 1
ATOM 5849 C C . GLU B 1 300 ? -7.27 -26.609 -21.266 1 56.59 300 GLU B C 1
ATOM 5851 O O . GLU B 1 300 ? -7.395 -27.594 -22 1 56.59 300 GLU B O 1
ATOM 5856 N N . LEU B 1 301 ? -7.246 -25.375 -21.75 1 50.22 301 LEU B N 1
ATOM 5857 C CA . LEU B 1 301 ? -6.562 -25.469 -23.031 1 50.22 301 LEU B CA 1
ATOM 5858 C C . LEU B 1 301 ? -5.324 -26.344 -22.938 1 50.22 301 LEU B C 1
ATOM 5860 O O . LEU B 1 301 ? -4.488 -26.156 -22.047 1 50.22 301 LEU B O 1
ATOM 5864 N N . GLU B 1 302 ? -5.746 -27.391 -22.766 1 45.75 302 GLU B N 1
ATOM 5865 C CA . GLU B 1 302 ? -4.734 -28.438 -22.828 1 45.75 302 GLU B CA 1
ATOM 5866 C C . GLU B 1 302 ? -3.586 -28.047 -23.75 1 45.75 302 GLU B C 1
ATOM 5868 O O . GLU B 1 302 ? -2.721 -28.859 -24.062 1 45.75 302 GLU B O 1
ATOM 5873 N N . TYR B 1 303 ? -4.02 -27.188 -24.688 1 42.94 303 TYR B N 1
ATOM 5874 C CA . TYR B 1 303 ? -3.078 -27.234 -25.797 1 42.94 303 TYR B CA 1
ATOM 5875 C C . TYR B 1 303 ? -1.651 -27.422 -25.297 1 42.94 303 TYR B C 1
ATOM 5877 O O . TYR B 1 303 ? -0.901 -28.25 -25.828 1 42.94 303 TYR B O 1
ATOM 5885 N N . ASP B 1 304 ? -1.001 -26.125 -24.672 1 47.75 304 ASP B N 1
ATOM 5886 C CA . ASP B 1 304 ? 0.24 -25.734 -25.328 1 47.75 304 ASP B CA 1
ATOM 5887 C C . ASP B 1 304 ? 1.378 -26.688 -24.969 1 47.75 304 ASP B C 1
ATOM 5889 O O . ASP B 1 304 ? 2.184 -26.406 -24.078 1 47.75 304 ASP B O 1
ATOM 5893 N N . LEU B 1 305 ? 0.878 -27.703 -24.922 1 51.75 305 LEU B N 1
ATOM 5894 C CA . LEU B 1 305 ? 1.768 -28.828 -24.625 1 51.75 305 LEU B CA 1
ATOM 5895 C C . LEU B 1 305 ? 3.012 -28.781 -25.5 1 51.75 305 LEU B C 1
ATOM 5897 O O . LEU B 1 305 ? 2.906 -28.75 -26.734 1 51.75 305 LEU B O 1
ATOM 5901 N N . LYS B 1 306 ? 3.736 -28.219 -25.062 1 66.94 306 LYS B N 1
ATOM 5902 C CA . LYS B 1 306 ? 5.047 -28.422 -25.672 1 66.94 306 LYS B CA 1
ATOM 5903 C C . LYS B 1 306 ? 5.258 -29.891 -26.031 1 66.94 306 LYS B C 1
ATOM 5905 O O . LYS B 1 306 ? 4.844 -30.781 -25.297 1 66.94 306 LYS B O 1
ATOM 5910 N N . ARG B 1 307 ? 5.383 -30.078 -27.219 1 72.12 307 ARG B N 1
ATOM 5911 C CA . ARG B 1 307 ? 5.539 -31.406 -27.812 1 72.12 307 ARG B CA 1
ATOM 5912 C C . ARG B 1 307 ? 6.773 -32.125 -27.25 1 72.12 307 ARG B C 1
ATOM 5914 O O . ARG B 1 307 ? 6.711 -33.281 -26.875 1 72.12 307 ARG B O 1
ATOM 5921 N N . TRP B 1 308 ? 7.805 -31.312 -27.172 1 77.5 308 TRP B N 1
ATOM 5922 C CA . TRP B 1 308 ? 9.094 -31.953 -26.891 1 77.5 308 TRP B CA 1
ATOM 5923 C C . TRP B 1 308 ? 9.422 -31.859 -25.406 1 77.5 308 TRP B C 1
ATOM 5925 O O . TRP B 1 308 ? 10.047 -32.781 -24.859 1 77.5 308 TRP B O 1
ATOM 5935 N N . ARG B 1 309 ? 8.969 -30.828 -24.75 1 75.25 309 ARG B N 1
ATOM 5936 C CA . ARG B 1 309 ? 9.188 -30.625 -23.312 1 75.25 309 ARG B CA 1
ATOM 5937 C C . ARG B 1 309 ? 10.633 -30.922 -22.938 1 75.25 309 ARG B C 1
ATOM 5939 O O . ARG B 1 309 ? 10.883 -31.672 -21.984 1 75.25 309 ARG B O 1
ATOM 5946 N N . ALA B 1 310 ? 11.531 -30.344 -23.688 1 79 310 ALA B N 1
ATOM 5947 C CA . ALA B 1 310 ? 12.953 -30.609 -23.516 1 79 310 ALA B CA 1
ATOM 5948 C C . ALA B 1 310 ? 13.477 -29.969 -22.219 1 79 310 ALA B C 1
ATOM 5950 O O . ALA B 1 310 ? 12.992 -28.922 -21.812 1 79 310 ALA B O 1
ATOM 5951 N N . ASP B 1 311 ? 14.289 -30.766 -21.516 1 80.38 311 ASP B N 1
ATOM 5952 C CA . ASP B 1 311 ? 15.078 -30.172 -20.453 1 80.38 311 ASP B CA 1
ATOM 5953 C C . ASP B 1 311 ? 16.234 -29.328 -21.016 1 80.38 311 ASP B C 1
ATOM 5955 O O . ASP B 1 311 ? 17.375 -29.797 -21.062 1 80.38 311 ASP B O 1
ATOM 5959 N N . ASN B 1 312 ? 15.891 -28.078 -21.297 1 89.12 312 ASN B N 1
ATOM 5960 C CA . ASN B 1 312 ? 16.844 -27.203 -21.969 1 89.12 312 ASN B CA 1
ATOM 5961 C C . ASN B 1 312 ? 17.953 -26.734 -21.016 1 89.12 312 ASN B C 1
ATOM 5963 O O . ASN B 1 312 ? 17.703 -26.594 -19.812 1 89.12 312 ASN B O 1
ATOM 5967 N N . PRO B 1 313 ? 19.172 -26.609 -21.516 1 88.12 313 PRO B N 1
ATOM 5968 C CA . PRO B 1 313 ? 20.219 -26.047 -20.672 1 88.12 313 PRO B CA 1
ATOM 5969 C C . PRO B 1 313 ? 19.906 -24.641 -20.203 1 88.12 313 PRO B C 1
ATOM 5971 O O . PRO B 1 313 ? 19.172 -23.906 -20.875 1 88.12 313 PRO B O 1
ATOM 5974 N N . PRO B 1 314 ? 20.484 -24.297 -19.016 1 89.62 314 PRO B N 1
ATOM 5975 C CA . PRO B 1 314 ? 20.25 -22.938 -18.516 1 89.62 314 PRO B CA 1
ATOM 5976 C C . PRO B 1 314 ? 20.688 -21.859 -19.5 1 89.62 314 PRO B C 1
ATOM 5978 O O . PRO B 1 314 ? 21.75 -21.984 -20.125 1 89.62 314 PRO B O 1
ATOM 5981 N N . ALA B 1 315 ? 19.766 -20.844 -19.656 1 92.56 315 ALA B N 1
ATOM 5982 C CA . ALA B 1 315 ? 20.062 -19.797 -20.625 1 92.56 315 ALA B CA 1
ATOM 5983 C C . ALA B 1 315 ? 19.312 -18.516 -20.297 1 92.56 315 ALA B C 1
ATOM 5985 O O . ALA B 1 315 ? 18.344 -18.531 -19.531 1 92.56 315 ALA B O 1
ATOM 5986 N N . GLU B 1 316 ? 19.875 -17.422 -20.797 1 92.38 316 GLU B N 1
ATOM 5987 C CA . GLU B 1 316 ? 19.141 -16.172 -20.875 1 92.38 316 GLU B CA 1
ATOM 5988 C C . GLU B 1 316 ? 18.469 -16.016 -22.25 1 92.38 316 GLU B C 1
ATOM 5990 O O . GLU B 1 316 ? 19.125 -16.156 -23.281 1 92.38 316 GLU B O 1
ATOM 5995 N N . VAL B 1 317 ? 17.156 -15.82 -22.219 1 93.94 317 VAL B N 1
ATOM 5996 C CA . VAL B 1 317 ? 16.422 -15.711 -23.484 1 93.94 317 VAL B CA 1
ATOM 5997 C C . VAL B 1 317 ? 15.93 -14.281 -23.672 1 93.94 317 VAL B C 1
ATOM 5999 O O . VAL B 1 317 ? 15.203 -13.75 -22.812 1 93.94 317 VAL B O 1
ATOM 6002 N N . THR B 1 318 ? 16.375 -13.656 -24.75 1 95 318 THR B N 1
ATOM 6003 C CA . THR B 1 318 ? 16 -12.281 -25.078 1 95 318 THR B CA 1
ATOM 6004 C C . THR B 1 318 ? 15.422 -12.203 -26.484 1 95 318 THR B C 1
ATOM 6006 O O . THR B 1 318 ? 15.578 -13.133 -27.281 1 95 318 THR B O 1
ATOM 6009 N N . SER B 1 319 ? 14.656 -11.133 -26.766 1 95.31 319 SER B N 1
ATOM 6010 C CA . SER B 1 319 ? 14.102 -10.961 -28.109 1 95.31 319 SER B CA 1
ATOM 6011 C C . SER B 1 319 ? 13.984 -9.484 -28.469 1 95.31 319 SER B C 1
ATOM 6013 O O . SER B 1 319 ? 13.773 -8.641 -27.609 1 95.31 319 SER B O 1
ATOM 6015 N N . SER B 1 320 ? 14.234 -9.234 -29.734 1 94.56 320 SER B N 1
ATOM 6016 C CA . SER B 1 320 ? 13.977 -7.887 -30.25 1 94.56 320 SER B CA 1
ATOM 6017 C C . SER B 1 320 ? 12.508 -7.703 -30.609 1 94.56 320 SER B C 1
ATOM 6019 O O . SER B 1 320 ? 12.086 -6.594 -30.953 1 94.56 320 SER B O 1
ATOM 6021 N N . MET B 1 321 ? 11.75 -8.758 -30.531 1 93.5 321 MET B N 1
ATOM 6022 C CA . MET B 1 321 ? 10.32 -8.695 -30.844 1 93.5 321 MET B CA 1
ATOM 6023 C C . MET B 1 321 ? 9.539 -8.102 -29.672 1 93.5 321 MET B C 1
ATOM 6025 O O . MET B 1 321 ? 9.891 -8.328 -28.516 1 93.5 321 MET B O 1
ATOM 6029 N N . THR B 1 322 ? 8.461 -7.434 -29.969 1 90.62 322 THR B N 1
ATOM 6030 C CA . THR B 1 322 ? 7.605 -6.875 -28.938 1 90.62 322 THR B CA 1
ATOM 6031 C C . THR B 1 322 ? 6.73 -7.961 -28.312 1 90.62 322 THR B C 1
ATOM 6033 O O . THR B 1 322 ? 5.934 -8.594 -29.016 1 90.62 322 THR B O 1
ATOM 6036 N N . PRO B 1 323 ? 6.973 -8.133 -27 1 87.5 323 PRO B N 1
ATOM 6037 C CA . PRO B 1 323 ? 6.156 -9.164 -26.359 1 87.5 323 PRO B CA 1
ATOM 6038 C C . PRO B 1 323 ? 4.668 -8.812 -26.344 1 87.5 323 PRO B C 1
ATOM 6040 O O . PRO B 1 323 ? 4.305 -7.641 -26.234 1 87.5 323 PRO B O 1
ATOM 6043 N N . ALA B 1 324 ? 3.887 -9.781 -26.516 1 80.69 324 ALA B N 1
ATOM 6044 C CA . ALA B 1 324 ? 2.436 -9.633 -26.453 1 80.69 324 ALA B CA 1
ATOM 6045 C C . ALA B 1 324 ? 1.839 -10.57 -25.406 1 80.69 324 ALA B C 1
ATOM 6047 O O . ALA B 1 324 ? 2.471 -11.555 -25.016 1 80.69 324 ALA B O 1
ATOM 6048 N N . PHE B 1 325 ? 0.692 -10.211 -24.891 1 70.25 325 PHE B N 1
ATOM 6049 C CA . PHE B 1 325 ? -0.125 -11.016 -23.984 1 70.25 325 PHE B CA 1
ATOM 6050 C C . PHE B 1 325 ? 0.665 -11.398 -22.734 1 70.25 325 PHE B C 1
ATOM 6052 O O . PHE B 1 325 ? 0.612 -12.547 -22.297 1 70.25 325 PHE B O 1
ATOM 6059 N N . SER B 1 326 ? 1.516 -10.555 -22.266 1 69 326 SER B N 1
ATOM 6060 C CA . SER B 1 326 ? 2.307 -10.688 -21.047 1 69 326 SER B CA 1
ATOM 6061 C C . SER B 1 326 ? 3.256 -11.875 -21.141 1 69 326 SER B C 1
ATOM 6063 O O . SER B 1 326 ? 3.684 -12.414 -20.109 1 69 326 SER B O 1
ATOM 6065 N N . SER B 1 327 ? 3.502 -12.344 -22.344 1 75.75 327 SER B N 1
ATOM 6066 C CA . SER B 1 327 ? 4.465 -13.43 -22.5 1 75.75 327 SER B CA 1
ATOM 6067 C C . SER B 1 327 ? 5.895 -12.891 -22.562 1 75.75 327 SER B C 1
ATOM 6069 O O . SER B 1 327 ? 6.117 -11.742 -22.938 1 75.75 327 SER B O 1
ATOM 6071 N N . LEU B 1 328 ? 6.789 -13.734 -22.141 1 83.25 328 LEU B N 1
ATOM 6072 C CA . LEU B 1 328 ? 8.211 -13.422 -22.219 1 83.25 328 LEU B CA 1
ATOM 6073 C C . LEU B 1 328 ? 8.938 -14.43 -23.125 1 83.25 328 LEU B C 1
ATOM 6075 O O . LEU B 1 328 ? 8.508 -15.578 -23.234 1 83.25 328 LEU B O 1
ATOM 6079 N N . PRO B 1 329 ? 10.016 -13.992 -23.719 1 90.69 329 PRO B N 1
ATOM 6080 C CA . PRO B 1 329 ? 10.75 -14.898 -24.594 1 90.69 329 PRO B CA 1
ATOM 6081 C C . PRO B 1 329 ? 11.109 -16.219 -23.922 1 90.69 329 PRO B C 1
ATOM 6083 O O . PRO B 1 329 ? 11.055 -17.281 -24.562 1 90.69 329 PRO B O 1
ATOM 6086 N N . ILE B 1 330 ? 11.32 -16.172 -22.688 1 87.75 330 ILE B N 1
ATOM 6087 C CA . ILE B 1 330 ? 11.773 -17.359 -21.984 1 87.75 330 ILE B CA 1
ATOM 6088 C C . ILE B 1 330 ? 10.641 -18.391 -21.922 1 87.75 330 ILE B C 1
ATOM 6090 O O . ILE B 1 330 ? 10.883 -19.578 -21.734 1 87.75 330 ILE B O 1
ATOM 6094 N N . ASP B 1 331 ? 9.469 -17.953 -22.078 1 82.5 331 ASP B N 1
ATOM 6095 C CA . ASP B 1 331 ? 8.32 -18.844 -22 1 82.5 331 ASP B CA 1
ATOM 6096 C C . ASP B 1 331 ? 8.383 -19.922 -23.078 1 82.5 331 ASP B C 1
ATOM 6098 O O . ASP B 1 331 ? 7.926 -21.047 -22.859 1 82.5 331 ASP B O 1
ATOM 6102 N N . ALA B 1 332 ? 8.977 -19.641 -24.188 1 89.06 332 ALA B N 1
ATOM 6103 C CA . ALA B 1 332 ? 9.109 -20.594 -25.281 1 89.06 332 ALA B CA 1
ATOM 6104 C C . ALA B 1 332 ? 10.188 -21.625 -24.969 1 89.06 332 ALA B C 1
ATOM 6106 O O . ALA B 1 332 ? 10.219 -22.703 -25.578 1 89.06 332 ALA B O 1
ATOM 6107 N N . TYR B 1 333 ? 11.047 -21.266 -24.078 1 90.44 333 TYR B N 1
ATOM 6108 C CA . TYR B 1 333 ? 12.234 -22.062 -23.812 1 90.44 333 TYR B CA 1
ATOM 6109 C C . TYR B 1 333 ? 12.016 -22.969 -22.609 1 90.44 333 TYR B C 1
ATOM 6111 O O . TYR B 1 333 ? 12.602 -24.047 -22.516 1 90.44 333 TYR B O 1
ATOM 6119 N N . LEU B 1 334 ? 11.109 -22.609 -21.797 1 79.5 334 LEU B N 1
ATOM 6120 C CA . LEU B 1 334 ? 10.844 -23.359 -20.578 1 79.5 334 LEU B CA 1
ATOM 6121 C C . LEU B 1 334 ? 9.969 -24.578 -20.875 1 79.5 334 LEU B C 1
ATOM 6123 O O . LEU B 1 334 ? 9.219 -24.594 -21.859 1 79.5 334 LEU B O 1
ATOM 6127 N N . ARG B 1 335 ? 10.203 -25.578 -19.984 1 72 335 ARG B N 1
ATOM 6128 C CA . ARG B 1 335 ? 9.391 -26.781 -20.094 1 72 335 ARG B CA 1
ATOM 6129 C C . ARG B 1 335 ? 7.938 -26.5 -19.734 1 72 335 ARG B C 1
ATOM 6131 O O . ARG B 1 335 ? 7.031 -27.188 -20.219 1 72 335 ARG B O 1
ATOM 6138 N N . ALA B 1 336 ? 7.805 -25.531 -19 1 63.22 336 ALA B N 1
ATOM 6139 C CA . ALA B 1 336 ? 6.469 -25.156 -18.531 1 63.22 336 ALA B CA 1
ATOM 6140 C C . ALA B 1 336 ? 5.586 -24.719 -19.688 1 63.22 336 ALA B C 1
ATOM 6142 O O . ALA B 1 336 ? 6.082 -24.219 -20.703 1 63.22 336 ALA B O 1
ATOM 6143 N N . PRO B 1 337 ? 4.328 -25.031 -19.609 1 64.5 337 PRO B N 1
ATOM 6144 C CA . PRO B 1 337 ? 3.434 -24.562 -20.672 1 64.5 337 PRO B CA 1
ATOM 6145 C C . PRO B 1 337 ? 3.549 -23.062 -20.922 1 64.5 337 PRO B C 1
ATOM 6147 O O . PRO B 1 337 ? 3.898 -22.297 -20.016 1 64.5 337 PRO B O 1
ATOM 6150 N N . GLY B 1 338 ? 3.266 -22.75 -22.188 1 70.69 338 GLY B N 1
ATOM 6151 C CA . GLY B 1 338 ? 3.363 -21.375 -22.609 1 70.69 338 GLY B CA 1
ATOM 6152 C C . GLY B 1 338 ? 4.309 -21.156 -23.781 1 70.69 338 GLY B C 1
ATOM 6153 O O . GLY B 1 338 ? 5.062 -22.062 -24.141 1 70.69 338 GLY B O 1
ATOM 6154 N N . GLY B 1 339 ? 4.133 -20.094 -24.375 1 82.5 339 GLY B N 1
ATOM 6155 C CA . GLY B 1 339 ? 4.984 -19.672 -25.469 1 82.5 339 GLY B CA 1
ATOM 6156 C C . GLY B 1 339 ? 5.195 -18.172 -25.516 1 82.5 339 GLY B C 1
ATOM 6157 O O . GLY B 1 339 ? 4.793 -17.453 -24.594 1 82.5 339 GLY B O 1
ATOM 6158 N N . PHE B 1 340 ? 5.992 -17.828 -26.375 1 90.19 340 PHE B N 1
ATOM 6159 C CA . PHE B 1 340 ? 6.297 -16.406 -26.562 1 90.19 340 PHE B CA 1
ATOM 6160 C C . PHE B 1 340 ? 5.465 -15.812 -27.688 1 90.19 340 PHE B C 1
ATOM 6162 O O . PHE B 1 340 ? 5.637 -16.188 -28.844 1 90.19 340 PHE B O 1
ATOM 6169 N N . TRP B 1 341 ? 4.523 -14.906 -27.234 1 86.5 341 TRP B N 1
ATOM 6170 C CA . TRP B 1 341 ? 3.75 -14.156 -28.219 1 86.5 341 TRP B CA 1
ATOM 6171 C C . TRP B 1 341 ? 4.445 -12.844 -28.578 1 86.5 341 TRP B C 1
ATOM 6173 O O . TRP B 1 341 ? 4.801 -12.062 -27.688 1 86.5 341 TRP B O 1
ATOM 6183 N N . ALA B 1 342 ? 4.691 -12.656 -29.906 1 90.44 342 ALA B N 1
ATOM 6184 C CA . ALA B 1 342 ? 5.348 -11.445 -30.391 1 90.44 342 ALA B CA 1
ATOM 6185 C C . ALA B 1 342 ? 4.438 -10.664 -31.344 1 90.44 342 ALA B C 1
ATOM 6187 O O . ALA B 1 342 ? 3.758 -11.25 -32.188 1 90.44 342 ALA B O 1
ATOM 6188 N N . ALA B 1 343 ? 4.457 -9.375 -31.109 1 87.44 343 ALA B N 1
ATOM 6189 C CA . ALA B 1 343 ? 3.66 -8.5 -31.953 1 87.44 343 ALA B CA 1
ATOM 6190 C C . ALA B 1 343 ? 4.535 -7.789 -33 1 87.44 343 ALA B C 1
ATOM 6192 O O . ALA B 1 343 ? 5.703 -7.496 -32.719 1 87.44 343 ALA B O 1
ATOM 6193 N N . ALA B 1 344 ? 3.975 -7.578 -34.188 1 83.19 344 ALA B N 1
ATOM 6194 C CA . ALA B 1 344 ? 4.555 -6.758 -35.25 1 83.19 344 ALA B CA 1
ATOM 6195 C C . ALA B 1 344 ? 5.992 -7.176 -35.562 1 83.19 344 ALA B C 1
ATOM 6197 O O . ALA B 1 344 ? 6.898 -6.34 -35.562 1 83.19 344 ALA B O 1
ATOM 6198 N N . VAL B 1 345 ? 6.145 -8.414 -35.781 1 92.81 345 VAL B N 1
ATOM 6199 C CA . VAL B 1 345 ? 7.465 -8.977 -36.031 1 92.81 345 VAL B CA 1
ATOM 6200 C C . VAL B 1 345 ? 7.996 -8.469 -37.375 1 92.81 345 VAL B C 1
ATOM 6202 O O . VAL B 1 345 ? 7.301 -8.555 -38.375 1 92.81 345 VAL B O 1
ATOM 6205 N N . GLN B 1 346 ? 9.156 -7.852 -37.312 1 93.56 346 GLN B N 1
ATOM 6206 C CA . GLN B 1 346 ? 9.805 -7.328 -38.5 1 93.56 346 GLN B CA 1
ATOM 6207 C C . GLN B 1 346 ? 10.883 -8.281 -39 1 93.56 346 GLN B C 1
ATOM 6209 O O . GLN B 1 346 ? 11.328 -9.164 -38.281 1 93.56 346 GLN B O 1
ATOM 6214 N N . ASP B 1 347 ? 11.227 -8.039 -40.312 1 94.62 347 ASP B N 1
ATOM 6215 C CA . ASP B 1 347 ? 12.383 -8.75 -40.875 1 94.62 347 ASP B CA 1
ATOM 6216 C C . ASP B 1 347 ? 13.648 -8.414 -40.062 1 94.62 347 ASP B C 1
ATOM 6218 O O . ASP B 1 347 ? 13.953 -7.238 -39.844 1 94.62 347 ASP B O 1
ATOM 6222 N N . GLY B 1 348 ? 14.242 -9.445 -39.625 1 94.88 348 GLY B N 1
ATOM 6223 C CA . GLY B 1 348 ? 15.469 -9.25 -38.844 1 94.88 348 GLY B CA 1
ATOM 6224 C C . GLY B 1 348 ? 15.266 -9.375 -37.375 1 94.88 348 GLY B C 1
ATOM 6225 O O . GLY B 1 348 ? 16.219 -9.539 -36.594 1 94.88 348 GLY B O 1
ATOM 6226 N N . ASP B 1 349 ? 14.016 -9.297 -36.938 1 96.19 349 ASP B N 1
ATOM 6227 C CA . ASP B 1 349 ? 13.75 -9.492 -35.5 1 96.19 349 ASP B CA 1
ATOM 6228 C C . ASP B 1 349 ? 14.219 -10.875 -35.062 1 96.19 349 ASP B C 1
ATOM 6230 O O . ASP B 1 349 ? 14.203 -11.828 -35.844 1 96.19 349 ASP B O 1
ATOM 6234 N N . ASP B 1 350 ? 14.656 -10.961 -33.781 1 96.06 350 ASP B N 1
ATOM 6235 C CA . ASP B 1 350 ? 15.219 -12.25 -33.375 1 96.06 350 ASP B CA 1
ATOM 6236 C C . ASP B 1 350 ? 14.812 -12.586 -31.922 1 96.06 350 ASP B C 1
ATOM 6238 O O . ASP B 1 350 ? 14.289 -11.734 -31.203 1 96.06 350 ASP B O 1
ATOM 6242 N N . LEU B 1 351 ? 14.836 -13.812 -31.609 1 97.12 351 LEU B N 1
ATOM 6243 C CA . LEU B 1 351 ? 14.883 -14.367 -30.266 1 97.12 351 LEU B CA 1
ATOM 6244 C C . LEU B 1 351 ? 16.203 -15.102 -30.016 1 97.12 351 LEU B C 1
ATOM 6246 O O . LEU B 1 351 ? 16.562 -16 -30.781 1 97.12 351 LEU B O 1
ATOM 6250 N N . THR B 1 352 ? 16.891 -14.672 -28.969 1 96.88 352 THR B N 1
ATOM 6251 C CA . THR B 1 352 ? 18.234 -15.18 -28.719 1 96.88 352 THR B CA 1
ATOM 6252 C C . THR B 1 352 ? 18.281 -15.969 -27.406 1 96.88 352 THR B C 1
ATOM 6254 O O . THR B 1 352 ? 17.844 -15.477 -26.375 1 96.88 352 THR B O 1
ATOM 6257 N N . ILE B 1 353 ? 18.797 -17.125 -27.531 1 96.94 353 ILE B N 1
ATOM 6258 C CA . ILE B 1 353 ? 19.062 -17.984 -26.391 1 96.94 353 ILE B CA 1
ATOM 6259 C C . ILE B 1 353 ? 20.562 -18.031 -26.094 1 96.94 353 ILE B C 1
ATOM 6261 O O . ILE B 1 353 ? 21.328 -18.656 -26.828 1 96.94 353 ILE B O 1
ATOM 6265 N N . ALA B 1 354 ? 20.922 -17.359 -25.047 1 95.75 354 ALA B N 1
ATOM 6266 C CA . ALA B 1 354 ? 22.312 -17.375 -24.641 1 95.75 354 ALA B CA 1
ATOM 6267 C C . ALA B 1 354 ? 22.547 -18.344 -23.484 1 95.75 354 ALA B C 1
ATOM 6269 O O . ALA B 1 354 ? 22.125 -18.078 -22.344 1 95.75 354 ALA B O 1
ATOM 6270 N N . PHE B 1 355 ? 23.266 -19.406 -23.781 1 94.5 355 PHE B N 1
ATOM 6271 C CA . PHE B 1 355 ? 23.5 -20.406 -22.734 1 94.5 355 PHE B CA 1
ATOM 6272 C C . PHE B 1 355 ? 24.406 -19.859 -21.641 1 94.5 355 PHE B C 1
ATOM 6274 O O . PHE B 1 355 ? 25.359 -19.141 -21.938 1 94.5 355 PHE B O 1
ATOM 6281 N N . THR B 1 356 ? 24.047 -20.172 -20.469 1 92 356 THR B N 1
ATOM 6282 C CA . THR B 1 356 ? 24.906 -19.797 -19.344 1 92 356 THR B CA 1
ATOM 6283 C C . THR B 1 356 ? 26.312 -20.359 -19.516 1 92 356 THR B C 1
ATOM 6285 O O . THR B 1 356 ? 27.297 -19.688 -19.234 1 92 356 THR B O 1
ATOM 6288 N N . ARG B 1 357 ? 26.359 -21.609 -19.906 1 90.81 357 ARG B N 1
ATOM 6289 C CA . ARG B 1 357 ? 27.562 -22.297 -20.344 1 90.81 357 ARG B CA 1
ATOM 6290 C C . ARG B 1 357 ? 27.391 -22.922 -21.719 1 90.81 357 ARG B C 1
ATOM 6292 O O . ARG B 1 357 ? 26.359 -23.547 -21.984 1 90.81 357 ARG B O 1
ATOM 6299 N N . PRO B 1 358 ? 28.469 -22.719 -22.516 1 93.31 358 PRO B N 1
ATOM 6300 C CA . PRO B 1 358 ? 28.359 -23.375 -23.812 1 93.31 358 PRO B CA 1
ATOM 6301 C C . PRO B 1 358 ? 28.062 -24.875 -23.703 1 93.31 358 PRO B C 1
ATOM 6303 O O . PRO B 1 358 ? 28.609 -25.547 -22.812 1 93.31 358 PRO B O 1
ATOM 6306 N N . ALA B 1 359 ? 27.266 -25.359 -24.609 1 92.44 359 ALA B N 1
ATOM 6307 C CA . ALA B 1 359 ? 26.812 -26.75 -24.484 1 92.44 359 ALA B CA 1
ATOM 6308 C C . ALA B 1 359 ? 27.062 -27.516 -25.781 1 92.44 359 ALA B C 1
ATOM 6310 O O . ALA B 1 359 ? 27.125 -26.938 -26.859 1 92.44 359 ALA B O 1
ATOM 6311 N N . ARG B 1 360 ? 27.297 -28.828 -25.578 1 91.44 360 ARG B N 1
ATOM 6312 C CA . ARG B 1 360 ? 27.359 -29.703 -26.734 1 91.44 360 ARG B CA 1
ATOM 6313 C C . ARG B 1 360 ? 25.969 -30.062 -27.25 1 91.44 360 ARG B C 1
ATOM 6315 O O . ARG B 1 360 ? 25.375 -31.062 -26.828 1 91.44 360 ARG B O 1
ATOM 6322 N N . VAL B 1 361 ? 25.531 -29.297 -28.188 1 93.69 361 VAL B N 1
ATOM 6323 C CA . VAL B 1 361 ? 24.156 -29.422 -28.688 1 93.69 361 VAL B CA 1
ATOM 6324 C C . VAL B 1 361 ? 24.094 -30.484 -29.766 1 93.69 361 VAL B C 1
ATOM 6326 O O . VAL B 1 361 ? 24.922 -30.516 -30.688 1 93.69 361 VAL B O 1
ATOM 6329 N N . ILE B 1 362 ? 23.172 -31.391 -29.641 1 90.38 362 ILE B N 1
ATOM 6330 C CA . ILE B 1 362 ? 22.969 -32.469 -30.594 1 90.38 362 ILE B CA 1
ATOM 6331 C C . ILE B 1 362 ? 21.891 -32.094 -31.594 1 90.38 362 ILE B C 1
ATOM 6333 O O . ILE B 1 362 ? 22.031 -32.344 -32.812 1 90.38 362 ILE B O 1
ATOM 6337 N N . HIS B 1 363 ? 20.906 -31.562 -31.078 1 92.44 363 HIS B N 1
ATOM 6338 C CA . HIS B 1 363 ? 19.734 -31.281 -31.906 1 92.44 363 HIS B CA 1
ATOM 6339 C C . HIS B 1 363 ? 18.953 -30.094 -31.359 1 92.44 363 HIS B C 1
ATOM 6341 O O . HIS B 1 363 ? 18.859 -29.906 -30.141 1 92.44 363 HIS B O 1
ATOM 6347 N N . ILE B 1 364 ? 18.391 -29.25 -32.312 1 95.5 364 ILE B N 1
ATOM 6348 C CA . ILE B 1 364 ? 17.531 -28.141 -31.938 1 95.5 364 ILE B CA 1
ATOM 6349 C C . ILE B 1 364 ? 16.219 -28.234 -32.688 1 95.5 364 ILE B C 1
ATOM 6351 O O . ILE B 1 364 ? 16.203 -28.516 -33.906 1 95.5 364 ILE B O 1
ATOM 6355 N N . ARG B 1 365 ? 15.133 -28.047 -31.953 1 94.94 365 ARG B N 1
ATOM 6356 C CA . ARG B 1 365 ? 13.805 -28 -32.562 1 94.94 365 ARG B CA 1
ATOM 6357 C C . ARG B 1 365 ? 13.031 -26.766 -32.094 1 94.94 365 ARG B C 1
ATOM 6359 O O . ARG B 1 365 ? 13.039 -26.438 -30.906 1 94.94 365 ARG B O 1
ATOM 6366 N N . VAL B 1 366 ? 12.438 -26.109 -33.062 1 95.38 366 VAL B N 1
ATOM 6367 C CA . VAL B 1 366 ? 11.609 -24.953 -32.719 1 95.38 366 VAL B CA 1
ATOM 6368 C C . VAL B 1 366 ? 10.266 -25.078 -33.438 1 95.38 366 VAL B C 1
ATOM 6370 O O . VAL B 1 366 ? 10.211 -25.359 -34.656 1 95.38 366 VAL B O 1
ATOM 6373 N N . ARG B 1 367 ? 9.297 -24.875 -32.688 1 92.06 367 ARG B N 1
ATOM 6374 C CA . ARG B 1 367 ? 7.953 -24.875 -33.25 1 92.06 367 ARG B CA 1
ATOM 6375 C C . ARG B 1 367 ? 7.246 -23.547 -33 1 92.06 367 ARG B C 1
ATOM 6377 O O . ARG B 1 367 ? 7.293 -23.016 -31.906 1 92.06 367 ARG B O 1
ATOM 6384 N N . THR B 1 368 ? 6.668 -22.953 -34.094 1 90.81 368 THR B N 1
ATOM 6385 C CA . THR B 1 368 ? 5.914 -21.703 -33.969 1 90.81 368 THR B CA 1
ATOM 6386 C C . THR B 1 368 ? 4.469 -21.906 -34.406 1 90.81 368 THR B C 1
ATOM 6388 O O . THR B 1 368 ? 4.145 -22.922 -35.062 1 90.81 368 THR B O 1
ATOM 6391 N N . GLY B 1 369 ? 3.658 -21.047 -33.938 1 85.19 369 GLY B N 1
ATOM 6392 C CA . GLY B 1 369 ? 2.252 -21.125 -34.312 1 85.19 369 GLY B CA 1
ATOM 6393 C C . GLY B 1 369 ? 1.396 -21.766 -33.219 1 85.19 369 GLY B C 1
ATOM 6394 O O . GLY B 1 369 ? 1.901 -22.156 -32.156 1 85.19 369 GLY B O 1
ATOM 6395 N N . THR B 1 370 ? 0.064 -21.75 -33.469 1 74.5 370 THR B N 1
ATOM 6396 C CA . THR B 1 370 ? -0.914 -22.375 -32.562 1 74.5 370 THR B CA 1
ATOM 6397 C C . THR B 1 370 ? -1.743 -23.422 -33.312 1 74.5 370 THR B C 1
ATOM 6399 O O . THR B 1 370 ? -1.737 -23.453 -34.562 1 74.5 370 THR B O 1
ATOM 6402 N N . LYS B 1 371 ? -2.293 -24.297 -32.469 1 68.62 371 LYS B N 1
ATOM 6403 C CA . LYS B 1 371 ? -3.15 -25.297 -33.094 1 68.62 371 LYS B CA 1
ATOM 6404 C C . LYS B 1 371 ? -4.355 -24.641 -33.75 1 68.62 371 LYS B C 1
ATOM 6406 O O . LYS B 1 371 ? -4.781 -25.062 -34.844 1 68.62 371 LYS B O 1
ATOM 6411 N N . GLU B 1 372 ? -4.867 -23.656 -33.156 1 64.25 372 GLU B N 1
ATOM 6412 C CA . GLU B 1 372 ? -6.109 -23.031 -33.625 1 64.25 372 GLU B CA 1
ATOM 6413 C C . GLU B 1 372 ? -5.871 -22.172 -34.875 1 64.25 372 GLU B C 1
ATOM 6415 O O . GLU B 1 372 ? -6.672 -22.188 -35.812 1 64.25 372 GLU B O 1
ATOM 6420 N N . HIS B 1 373 ? -4.883 -21.359 -34.844 1 67.88 373 HIS B N 1
ATOM 6421 C CA . HIS B 1 373 ? -4.582 -20.453 -35.969 1 67.88 373 HIS B CA 1
ATOM 6422 C C . HIS B 1 373 ? -3.15 -20.641 -36.438 1 67.88 373 HIS B C 1
ATOM 6424 O O . HIS B 1 373 ? -2.406 -19.656 -36.594 1 67.88 373 HIS B O 1
ATOM 6430 N N . ASN B 1 374 ? -2.758 -21.859 -36.75 1 66 374 ASN B N 1
ATOM 6431 C CA . ASN B 1 374 ? -1.368 -22.203 -37.031 1 66 374 ASN B CA 1
ATOM 6432 C C . ASN B 1 374 ? -0.824 -21.375 -38.188 1 66 374 ASN B C 1
ATOM 6434 O O . ASN B 1 374 ? 0.278 -20.828 -38.125 1 66 374 ASN B O 1
ATOM 6438 N N . SER B 1 375 ? -1.593 -21.281 -39.188 1 71.62 375 SER B N 1
ATOM 6439 C CA . SER B 1 375 ? -1.079 -20.625 -40.375 1 71.62 375 SER B CA 1
ATOM 6440 C C . SER B 1 375 ? -0.876 -19.125 -40.156 1 71.62 375 SER B C 1
ATOM 6442 O O . SER B 1 375 ? 0.037 -18.531 -40.719 1 71.62 375 SER B O 1
ATOM 6444 N N . ALA B 1 376 ? -1.575 -18.562 -39.281 1 76.69 376 ALA B N 1
ATOM 6445 C CA . ALA B 1 376 ? -1.49 -17.125 -39.094 1 76.69 376 ALA B CA 1
ATOM 6446 C C . ALA B 1 376 ? -0.503 -16.781 -37.969 1 76.69 376 ALA B C 1
ATOM 6448 O O . ALA B 1 376 ? 0.176 -15.75 -38.031 1 76.69 376 ALA B O 1
ATOM 6449 N N . ASP B 1 377 ? -0.3 -17.672 -37.094 1 83.62 377 ASP B N 1
ATOM 6450 C CA . ASP B 1 377 ? 0.46 -17.344 -35.875 1 83.62 377 ASP B CA 1
ATOM 6451 C C . ASP B 1 377 ? 1.902 -17.844 -36 1 83.62 377 ASP B C 1
ATOM 6453 O O . ASP B 1 377 ? 2.723 -17.578 -35.125 1 83.62 377 ASP B O 1
ATOM 6457 N N . ARG B 1 378 ? 2.178 -18.531 -37.062 1 90.19 378 ARG B N 1
ATOM 6458 C CA . ARG B 1 378 ? 3.514 -19.109 -37.156 1 90.19 378 ARG B CA 1
ATOM 6459 C C . ARG B 1 378 ? 4.484 -18.125 -37.812 1 90.19 378 ARG B C 1
ATOM 6461 O O . ARG B 1 378 ? 4.062 -17.219 -38.531 1 90.19 378 ARG B O 1
ATOM 6468 N N . LEU B 1 379 ? 5.707 -18.375 -37.562 1 92.19 379 LEU B N 1
ATOM 6469 C CA . LEU B 1 379 ? 6.75 -17.656 -38.281 1 92.19 379 LEU B CA 1
ATOM 6470 C C . LEU B 1 379 ? 6.754 -18.047 -39.75 1 92.19 379 LEU B C 1
ATOM 6472 O O . LEU B 1 379 ? 7 -19.219 -40.094 1 92.19 379 LEU B O 1
ATOM 6476 N N . GLN B 1 380 ? 6.445 -17.078 -40.594 1 90 380 GLN B N 1
ATOM 6477 C CA . GLN B 1 380 ? 6.281 -17.359 -42.031 1 90 380 GLN B CA 1
ATOM 6478 C C . GLN B 1 380 ? 7.625 -17.688 -42.688 1 90 380 GLN B C 1
ATOM 6480 O O . GLN B 1 380 ? 7.711 -18.578 -43.531 1 90 380 GLN B O 1
ATOM 6485 N N . ALA B 1 381 ? 8.562 -16.875 -42.406 1 93.5 381 ALA B N 1
ATOM 6486 C CA . ALA B 1 381 ? 9.93 -17.109 -42.875 1 93.5 381 ALA B CA 1
ATOM 6487 C C . ALA B 1 381 ? 10.938 -16.766 -41.781 1 93.5 381 ALA B C 1
ATOM 6489 O O . ALA B 1 381 ? 10.852 -15.719 -41.125 1 93.5 381 ALA B O 1
ATOM 6490 N N . GLY B 1 382 ? 11.758 -17.719 -41.5 1 95.81 382 GLY B N 1
ATOM 6491 C CA . GLY B 1 382 ? 12.781 -17.516 -40.469 1 95.81 382 GLY B CA 1
ATOM 6492 C C . GLY B 1 382 ? 13.945 -18.484 -40.594 1 95.81 382 GLY B C 1
ATOM 6493 O O . GLY B 1 382 ? 13.922 -19.391 -41.438 1 95.81 382 GLY B O 1
ATOM 6494 N N . GLU B 1 383 ? 14.93 -18.156 -39.844 1 96.94 383 GLU B N 1
ATOM 6495 C CA . GLU B 1 383 ? 16.141 -18.969 -39.812 1 96.94 383 GLU B CA 1
ATOM 6496 C C . GLU B 1 383 ? 16.578 -19.281 -38.406 1 96.94 383 GLU B C 1
ATOM 6498 O O . GLU B 1 383 ? 16.359 -18.469 -37.5 1 96.94 383 GLU B O 1
ATOM 6503 N N . LEU B 1 384 ? 17.094 -20.469 -38.281 1 97.19 384 LEU B N 1
ATOM 6504 C CA . LEU B 1 384 ? 17.719 -20.922 -37.031 1 97.19 384 LEU B CA 1
ATOM 6505 C C . LEU B 1 384 ? 19.234 -20.828 -37.125 1 97.19 384 LEU B C 1
ATOM 6507 O O . LEU B 1 384 ? 19.844 -21.438 -38 1 97.19 384 LEU B O 1
ATOM 6511 N N . HIS B 1 385 ? 19.766 -20.031 -36.219 1 96.12 385 HIS B N 1
ATOM 6512 C CA . HIS B 1 385 ? 21.219 -19.812 -36.219 1 96.12 385 HIS B CA 1
ATOM 6513 C C . HIS B 1 385 ? 21.844 -20.359 -34.938 1 96.12 385 HIS B C 1
ATOM 6515 O O . HIS B 1 385 ? 21.188 -20.438 -33.875 1 96.12 385 HIS B O 1
ATOM 6521 N N . VAL B 1 386 ? 23.109 -20.766 -35.031 1 95.88 386 VAL B N 1
ATOM 6522 C CA . VAL B 1 386 ? 23.891 -21.109 -33.844 1 95.88 386 VAL B CA 1
ATOM 6523 C C . VAL B 1 386 ? 25.219 -20.359 -33.875 1 95.88 386 VAL B C 1
ATOM 6525 O O . VAL B 1 386 ? 25.766 -20.094 -34.938 1 95.88 386 VAL B O 1
ATOM 6528 N N . LEU B 1 387 ? 25.547 -19.938 -32.75 1 94.88 387 LEU B N 1
ATOM 6529 C CA . LEU B 1 387 ? 26.891 -19.391 -32.531 1 94.88 387 LEU B CA 1
ATOM 6530 C C . LEU B 1 387 ? 27.75 -20.359 -31.734 1 94.88 387 LEU B C 1
ATOM 6532 O O . LEU B 1 387 ? 27.422 -20.688 -30.594 1 94.88 387 LEU B O 1
ATOM 6536 N N . PHE B 1 388 ? 28.797 -20.859 -32.375 1 93.88 388 PHE B N 1
ATOM 6537 C CA . PHE B 1 388 ? 29.688 -21.797 -31.688 1 93.88 388 PHE B CA 1
ATOM 6538 C C . PHE B 1 388 ? 30.641 -21.047 -30.766 1 93.88 388 PHE B C 1
ATOM 6540 O O . PHE B 1 388 ? 30.969 -19.891 -31 1 93.88 388 PHE B O 1
ATOM 6547 N N . GLU B 1 389 ? 30.938 -21.812 -29.75 1 92.69 389 GLU B N 1
ATOM 6548 C CA . GLU B 1 389 ? 31.891 -21.25 -28.797 1 92.69 389 GLU B CA 1
ATOM 6549 C C . GLU B 1 389 ? 33.156 -20.75 -29.5 1 92.69 389 GLU B C 1
ATOM 6551 O O . GLU B 1 389 ? 33.75 -21.469 -30.297 1 92.69 389 GLU B O 1
ATOM 6556 N N . GLY B 1 390 ? 33.5 -19.484 -29.266 1 87.5 390 GLY B N 1
ATOM 6557 C CA . GLY B 1 390 ? 34.688 -18.906 -29.859 1 87.5 390 GLY B CA 1
ATOM 6558 C C . GLY B 1 390 ? 34.469 -18.281 -31.219 1 87.5 390 GLY B C 1
ATOM 6559 O O . GLY B 1 390 ? 35.375 -17.688 -31.797 1 87.5 390 GLY B O 1
ATOM 6560 N N . SER B 1 391 ? 33.312 -18.469 -31.734 1 89.56 391 SER B N 1
ATOM 6561 C CA . SER B 1 391 ? 33 -17.906 -33.062 1 89.56 391 SER B CA 1
ATOM 6562 C C . SER B 1 391 ? 32.375 -16.516 -32.938 1 89.56 391 SER B C 1
ATOM 6564 O O . SER B 1 391 ? 31.719 -16.219 -31.922 1 89.56 391 SER B O 1
ATOM 6566 N N . THR B 1 392 ? 32.625 -15.648 -33.906 1 88.81 392 THR B N 1
ATOM 6567 C CA . THR B 1 392 ? 31.984 -14.336 -33.938 1 88.81 392 THR B CA 1
ATOM 6568 C C . THR B 1 392 ? 30.828 -14.312 -34.969 1 88.81 392 THR B C 1
ATOM 6570 O O . THR B 1 392 ? 30.031 -13.375 -34.969 1 88.81 392 THR B O 1
ATOM 6573 N N . ARG B 1 393 ? 30.812 -15.297 -35.719 1 86.31 393 ARG B N 1
ATOM 6574 C CA . ARG B 1 393 ? 29.766 -15.344 -36.75 1 86.31 393 ARG B CA 1
ATOM 6575 C C . ARG B 1 393 ? 28.828 -16.516 -36.531 1 86.31 393 ARG B C 1
ATOM 6577 O O . ARG B 1 393 ? 29.266 -17.625 -36.219 1 86.31 393 ARG B O 1
ATOM 6584 N N . SER B 1 394 ? 27.594 -16.266 -36.688 1 92.56 394 SER B N 1
ATOM 6585 C CA . SER B 1 394 ? 26.594 -17.312 -36.531 1 92.56 394 SER B CA 1
ATOM 6586 C C . SER B 1 394 ? 26.469 -18.172 -37.781 1 92.56 394 SER B C 1
ATOM 6588 O O . SER B 1 394 ? 26.781 -17.734 -38.875 1 92.56 394 SER B O 1
ATOM 6590 N N . THR B 1 395 ? 26.172 -19.422 -37.562 1 93 395 THR B N 1
ATOM 6591 C CA . THR B 1 395 ? 25.922 -20.375 -38.625 1 93 395 THR B CA 1
ATOM 6592 C C . THR B 1 395 ? 24.422 -20.672 -38.781 1 93 395 THR B C 1
ATOM 6594 O O . THR B 1 395 ? 23.75 -20.891 -37.75 1 93 395 THR B O 1
ATOM 6597 N N . ILE B 1 396 ? 23.953 -20.672 -40.031 1 94.75 396 ILE B N 1
ATOM 6598 C CA . ILE B 1 396 ? 22.562 -21.016 -40.281 1 94.75 396 ILE B CA 1
ATOM 6599 C C . ILE B 1 396 ? 22.391 -22.531 -40.25 1 94.75 396 ILE B C 1
ATOM 6601 O O . ILE B 1 396 ? 23.047 -23.25 -41 1 94.75 396 ILE B O 1
ATOM 6605 N N . LEU B 1 397 ? 21.578 -22.969 -39.406 1 94.25 397 LEU B N 1
ATOM 6606 C CA . LEU B 1 397 ? 21.375 -24.406 -39.281 1 94.25 397 LEU B CA 1
ATOM 6607 C C . LEU B 1 397 ? 20.156 -24.859 -40.094 1 94.25 397 LEU B C 1
ATOM 6609 O O . LEU B 1 397 ? 20.156 -25.953 -40.656 1 94.25 397 LEU B O 1
ATOM 6613 N N . ALA B 1 398 ? 19.141 -24.094 -40.031 1 95.12 398 ALA B N 1
ATOM 6614 C CA . ALA B 1 398 ? 17.906 -24.516 -40.688 1 95.12 398 ALA B CA 1
ATOM 6615 C C . ALA B 1 398 ? 17.016 -23.312 -41 1 95.12 398 ALA B C 1
ATOM 6617 O O . ALA B 1 398 ? 17.125 -22.281 -40.344 1 95.12 398 ALA B O 1
ATOM 6618 N N . ALA B 1 399 ? 16.234 -23.453 -42.031 1 95.38 399 ALA B N 1
ATOM 6619 C CA . ALA B 1 399 ? 15.156 -22.516 -42.312 1 95.38 399 ALA B CA 1
ATOM 6620 C C . ALA B 1 399 ? 13.828 -23.031 -41.781 1 95.38 399 ALA B C 1
ATOM 6622 O O . ALA B 1 399 ? 13.625 -24.25 -41.656 1 95.38 399 ALA B O 1
ATOM 6623 N N . PHE B 1 400 ? 13 -22.141 -41.438 1 95.19 400 PHE B N 1
ATOM 6624 C CA . PHE B 1 400 ? 11.68 -22.547 -40.969 1 95.19 400 PHE B CA 1
ATOM 6625 C C . PHE B 1 400 ? 10.797 -22.969 -42.125 1 95.19 400 PHE B C 1
ATOM 6627 O O . PHE B 1 400 ? 10.828 -22.344 -43.188 1 95.19 400 PHE B O 1
ATOM 6634 N N . ASP B 1 401 ? 10.219 -24.078 -41.938 1 92.06 401 ASP B N 1
ATOM 6635 C CA . ASP B 1 401 ? 9.211 -24.578 -42.844 1 92.06 401 ASP B CA 1
ATOM 6636 C C . ASP B 1 401 ? 7.867 -24.766 -42.156 1 92.06 401 ASP B C 1
ATOM 6638 O O . ASP B 1 401 ? 7.754 -25.578 -41.25 1 92.06 401 ASP B O 1
ATOM 6642 N N . LYS B 1 402 ? 6.879 -24 -42.531 1 90 402 LYS B N 1
ATOM 6643 C CA . LYS B 1 402 ? 5.551 -24.031 -41.938 1 90 402 LYS B CA 1
ATOM 6644 C C . LYS B 1 402 ? 5.633 -23.859 -40.406 1 90 402 LYS B C 1
ATOM 6646 O O . LYS B 1 402 ? 5.016 -24.625 -39.656 1 90 402 LYS B O 1
ATOM 6651 N N . GLY B 1 403 ? 6.539 -23.062 -40.062 1 92.69 403 GLY B N 1
ATOM 6652 C CA . GLY B 1 403 ? 6.641 -22.656 -38.656 1 92.69 403 GLY B CA 1
ATOM 6653 C C . GLY B 1 403 ? 7.547 -23.562 -37.844 1 92.69 403 GLY B C 1
ATOM 6654 O O . GLY B 1 403 ? 7.672 -23.375 -36.625 1 92.69 403 GLY B O 1
ATOM 6655 N N . ILE B 1 404 ? 8.164 -24.547 -38.531 1 93.38 404 ILE B N 1
ATOM 6656 C CA . ILE B 1 404 ? 9 -25.5 -37.781 1 93.38 404 ILE B CA 1
ATOM 6657 C C . ILE B 1 404 ? 10.43 -25.438 -38.312 1 93.38 404 ILE B C 1
ATOM 6659 O O . ILE B 1 404 ? 10.641 -25.344 -39.531 1 93.38 404 ILE B O 1
ATOM 6663 N N . ALA B 1 405 ? 11.359 -25.391 -37.438 1 95.5 405 ALA B N 1
ATOM 6664 C CA . ALA B 1 405 ? 12.773 -25.562 -37.781 1 95.5 405 ALA B CA 1
ATOM 6665 C C . ALA B 1 405 ? 13.422 -26.641 -36.906 1 95.5 405 ALA B C 1
ATOM 6667 O O . ALA B 1 405 ? 13.266 -26.641 -35.688 1 95.5 405 ALA B O 1
ATOM 6668 N N . GLU B 1 406 ? 14.023 -27.562 -37.531 1 93.75 406 GLU B N 1
ATOM 6669 C CA . GLU B 1 406 ? 14.75 -28.625 -36.875 1 93.75 406 GLU B CA 1
ATOM 6670 C C . GLU B 1 406 ? 16.125 -28.859 -37.5 1 93.75 406 GLU B C 1
ATOM 6672 O O . GLU B 1 406 ? 16.25 -28.844 -38.719 1 93.75 406 GLU B O 1
ATOM 6677 N N . ALA B 1 407 ? 17.078 -28.969 -36.625 1 93.31 407 ALA B N 1
ATOM 6678 C CA . ALA B 1 407 ? 18.422 -29.172 -37.188 1 93.31 407 ALA B CA 1
ATOM 6679 C C . ALA B 1 407 ? 19.297 -29.969 -36.219 1 93.31 407 ALA B C 1
ATOM 6681 O O . ALA B 1 407 ? 19.234 -29.75 -35 1 93.31 407 ALA B O 1
ATOM 6682 N N . ALA B 1 408 ? 20 -30.875 -36.75 1 90.81 408 ALA B N 1
ATOM 6683 C CA . ALA B 1 408 ? 21.078 -31.516 -36 1 90.81 408 ALA B CA 1
ATOM 6684 C C . ALA B 1 408 ? 22.328 -30.625 -36.031 1 90.81 408 ALA B C 1
ATOM 6686 O O . ALA B 1 408 ? 22.625 -29.969 -37 1 90.81 408 ALA B O 1
ATOM 6687 N N . VAL B 1 409 ? 22.859 -30.609 -34.875 1 88.56 409 VAL B N 1
ATOM 6688 C CA . VAL B 1 409 ? 24.109 -29.875 -34.812 1 88.56 409 VAL B CA 1
ATOM 6689 C C . VAL B 1 409 ? 25.297 -30.844 -34.875 1 88.56 409 VAL B C 1
ATOM 6691 O O . VAL B 1 409 ? 25.609 -31.516 -33.875 1 88.56 409 VAL B O 1
ATOM 6694 N N . SER B 1 410 ? 25.688 -31.188 -36.031 1 74.56 410 SER B N 1
ATOM 6695 C CA . SER B 1 410 ? 26.781 -32.125 -36.25 1 74.56 410 SER B CA 1
ATOM 6696 C C . SER B 1 410 ? 28.141 -31.453 -36.125 1 74.56 410 SER B C 1
ATOM 6698 O O . SER B 1 410 ? 28.875 -31.344 -37.094 1 74.56 410 SER B O 1
ATOM 6700 N N . HIS B 1 411 ? 28.328 -30.812 -35.125 1 70.06 411 HIS B N 1
ATOM 6701 C CA . HIS B 1 411 ? 29.625 -30.172 -34.938 1 70.06 411 HIS B CA 1
ATOM 6702 C C . HIS B 1 411 ? 30.219 -30.531 -33.562 1 70.06 411 HIS B C 1
ATOM 6704 O O . HIS B 1 411 ? 29.469 -30.734 -32.594 1 70.06 411 HIS B O 1
ATOM 6710 N N . LYS B 1 412 ? 31.422 -30.688 -33.5 1 77.06 412 LYS B N 1
ATOM 6711 C CA . LYS B 1 412 ? 32.094 -31.062 -32.281 1 77.06 412 LYS B CA 1
ATOM 6712 C C . LYS B 1 412 ? 32.219 -29.875 -31.328 1 77.06 412 LYS B C 1
ATOM 6714 O O . LYS B 1 412 ? 32.406 -30.047 -30.125 1 77.06 412 LYS B O 1
ATOM 6719 N N . ARG B 1 413 ? 31.984 -28.703 -31.828 1 85.62 413 ARG B N 1
ATOM 6720 C CA . ARG B 1 413 ? 32.125 -27.516 -30.984 1 85.62 413 ARG B CA 1
ATOM 6721 C C . ARG B 1 413 ? 30.875 -27.281 -30.156 1 85.62 413 ARG B C 1
ATOM 6723 O O . ARG B 1 413 ? 29.766 -27.594 -30.594 1 85.62 413 ARG B O 1
ATOM 6730 N N . ARG B 1 414 ? 31.172 -26.75 -29.031 1 93.69 414 ARG B N 1
ATOM 6731 C CA . ARG B 1 414 ? 30.062 -26.359 -28.156 1 93.69 414 ARG B CA 1
ATOM 6732 C C . ARG B 1 414 ? 29.344 -25.125 -28.703 1 93.69 414 ARG B C 1
ATOM 6734 O O . ARG B 1 414 ? 29.938 -24.312 -29.406 1 93.69 414 ARG B O 1
ATOM 6741 N N . VAL B 1 415 ? 28.125 -25.031 -28.453 1 94.75 415 VAL B N 1
ATOM 6742 C CA . VAL B 1 415 ? 27.281 -23.922 -28.891 1 94.75 415 VAL B CA 1
ATOM 6743 C C . VAL B 1 415 ? 27.125 -22.922 -27.734 1 94.75 415 VAL B C 1
ATOM 6745 O O . VAL B 1 415 ? 26.828 -23.312 -26.609 1 94.75 415 VAL B O 1
ATOM 6748 N N . SER B 1 416 ? 27.328 -21.672 -28.031 1 95.19 416 SER B N 1
ATOM 6749 C CA . SER B 1 416 ? 27.172 -20.641 -27.016 1 95.19 416 SER B CA 1
ATOM 6750 C C . SER B 1 416 ? 25.797 -19.969 -27.109 1 95.19 416 SER B C 1
ATOM 6752 O O . SER B 1 416 ? 25.234 -19.547 -26.109 1 95.19 416 SER B O 1
ATOM 6754 N N . GLN B 1 417 ? 25.297 -19.875 -28.375 1 96.5 417 GLN B N 1
ATOM 6755 C CA . GLN B 1 417 ? 24.016 -19.188 -28.562 1 96.5 417 GLN B CA 1
ATOM 6756 C C . GLN B 1 417 ? 23.203 -19.844 -29.672 1 96.5 417 GLN B C 1
ATOM 6758 O O . GLN B 1 417 ? 23.781 -20.359 -30.641 1 96.5 417 GLN B O 1
ATOM 6763 N N . VAL B 1 418 ? 21.938 -19.828 -29.484 1 96.56 418 VAL B N 1
ATOM 6764 C CA . VAL B 1 418 ? 20.969 -20.172 -30.531 1 96.56 418 VAL B CA 1
ATOM 6765 C C . VAL B 1 418 ? 20.109 -18.953 -30.859 1 96.56 418 VAL B C 1
ATOM 6767 O O . VAL B 1 418 ? 19.688 -18.234 -29.953 1 96.56 418 VAL B O 1
ATOM 6770 N N . LYS B 1 419 ? 19.891 -18.688 -32.125 1 96.94 419 LYS B N 1
ATOM 6771 C CA . LYS B 1 419 ? 19.062 -17.547 -32.531 1 96.94 419 LYS B CA 1
ATOM 6772 C C . LYS B 1 419 ? 17.984 -17.953 -33.5 1 96.94 419 LYS B C 1
ATOM 6774 O O . LYS B 1 419 ? 18.234 -18.75 -34.406 1 96.94 419 LYS B O 1
ATOM 6779 N N . ILE B 1 420 ? 16.844 -17.484 -33.219 1 97.12 420 ILE B N 1
ATOM 6780 C CA . ILE B 1 420 ? 15.734 -17.531 -34.188 1 97.12 420 ILE B CA 1
ATOM 6781 C C . ILE B 1 420 ? 15.555 -16.156 -34.844 1 97.12 420 ILE B C 1
ATOM 6783 O O . ILE B 1 420 ? 15.305 -15.164 -34.156 1 97.12 420 ILE B O 1
ATOM 6787 N N . ILE B 1 421 ? 15.742 -16.094 -36.125 1 96.75 421 ILE B N 1
ATOM 6788 C CA . ILE B 1 421 ? 15.664 -14.82 -36.844 1 96.75 421 ILE B CA 1
ATOM 6789 C C . ILE B 1 421 ? 14.492 -14.828 -37.812 1 96.75 421 ILE B C 1
ATOM 6791 O O . ILE B 1 421 ? 14.375 -15.734 -38.625 1 96.75 421 ILE B O 1
ATOM 6795 N N . SER B 1 422 ? 13.648 -13.844 -37.688 1 96.19 422 SER B N 1
ATOM 6796 C CA . SER B 1 422 ? 12.57 -13.672 -38.656 1 96.19 422 SER B CA 1
ATOM 6797 C C . SER B 1 422 ? 13.102 -13.109 -39.969 1 96.19 422 SER B C 1
ATOM 6799 O O . SER B 1 422 ? 13.953 -12.227 -39.969 1 96.19 422 SER B O 1
ATOM 6801 N N . ARG B 1 423 ? 12.586 -13.602 -41.062 1 94.88 423 ARG B N 1
ATOM 6802 C CA . ARG B 1 423 ? 12.961 -13.109 -42.375 1 94.88 423 ARG B CA 1
ATOM 6803 C C . ARG B 1 423 ? 11.734 -12.617 -43.125 1 94.88 423 ARG B C 1
ATOM 6805 O O . ARG B 1 423 ? 11.742 -12.555 -44.375 1 94.88 423 ARG B O 1
ATOM 6812 N N . ALA B 1 424 ? 10.758 -12.422 -42.344 1 92.25 424 ALA B N 1
ATOM 6813 C CA . ALA B 1 424 ? 9.523 -11.891 -42.906 1 92.25 424 ALA B CA 1
ATOM 6814 C C . ALA B 1 424 ? 8.883 -10.867 -42 1 92.25 424 ALA B C 1
ATOM 6816 O O . ALA B 1 424 ? 9.172 -10.844 -40.781 1 92.25 424 ALA B O 1
ATOM 6817 N N . ILE B 1 425 ? 8.117 -10 -42.594 1 90.56 425 ILE B N 1
ATOM 6818 C CA . ILE B 1 425 ? 7.293 -9.07 -41.812 1 90.56 425 ILE B CA 1
ATOM 6819 C C . ILE B 1 425 ? 5.941 -9.711 -41.5 1 90.56 425 ILE B C 1
ATOM 6821 O O . ILE B 1 425 ? 5.297 -10.266 -42.406 1 90.56 425 ILE B O 1
ATOM 6825 N N . HIS B 1 426 ? 5.641 -9.711 -40.281 1 88.69 426 HIS B N 1
ATOM 6826 C CA . HIS B 1 426 ? 4.355 -10.266 -39.875 1 88.69 426 HIS B CA 1
ATOM 6827 C C . HIS B 1 426 ? 3.393 -9.164 -39.438 1 88.69 426 HIS B C 1
ATOM 6829 O O . HIS B 1 426 ? 3.738 -8.32 -38.594 1 88.69 426 HIS B O 1
ATOM 6835 N N . THR B 1 427 ? 2.252 -9.109 -40 1 80.19 427 THR B N 1
ATOM 6836 C CA . THR B 1 427 ? 1.228 -8.148 -39.625 1 80.19 427 THR B CA 1
ATOM 6837 C C . THR B 1 427 ? 0.404 -8.672 -38.438 1 80.19 427 THR B C 1
ATOM 6839 O O . THR B 1 427 ? -0.327 -7.918 -37.812 1 80.19 427 THR B O 1
ATOM 6842 N N . THR B 1 428 ? 0.5 -10 -38.312 1 80.75 428 THR B N 1
ATOM 6843 C CA . THR B 1 428 ? -0.198 -10.633 -37.188 1 80.75 428 THR B CA 1
ATOM 6844 C C . THR B 1 428 ? 0.788 -11.07 -36.125 1 80.75 428 THR B C 1
ATOM 6846 O O . THR B 1 428 ? 2.002 -10.93 -36.281 1 80.75 428 THR B O 1
ATOM 6849 N N . TRP B 1 429 ? 0.207 -11.578 -35.125 1 87.56 429 TRP B N 1
ATOM 6850 C CA . TRP B 1 429 ? 1.037 -12.062 -34.031 1 87.56 429 TRP B CA 1
ATOM 6851 C C . TRP B 1 429 ? 1.76 -13.352 -34.406 1 87.56 429 TRP B C 1
ATOM 6853 O O . TRP B 1 429 ? 1.272 -14.117 -35.25 1 87.56 429 TRP B O 1
ATOM 6863 N N . VAL B 1 430 ? 2.953 -13.492 -33.938 1 90.44 430 VAL B N 1
ATOM 6864 C CA . VAL B 1 430 ? 3.703 -14.734 -34.062 1 90.44 430 VAL B CA 1
ATOM 6865 C C . VAL B 1 430 ? 3.854 -15.414 -32.719 1 90.44 430 VAL B C 1
ATOM 6867 O O . VAL B 1 430 ? 4.148 -14.75 -31.719 1 90.44 430 VAL B O 1
ATOM 6870 N N . MET B 1 431 ? 3.539 -16.672 -32.719 1 90.75 431 MET B N 1
ATOM 6871 C CA . MET B 1 431 ? 3.693 -17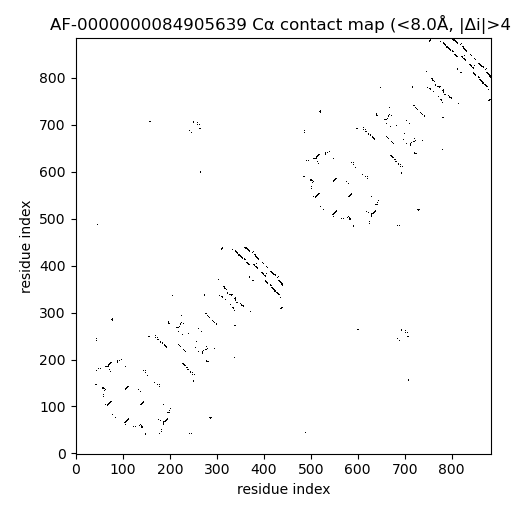.453 -31.5 1 90.75 431 MET B CA 1
ATOM 6872 C C . MET B 1 431 ? 4.871 -18.422 -31.625 1 90.75 431 MET B C 1
ATOM 6874 O O . MET B 1 431 ? 4.859 -19.312 -32.469 1 90.75 431 MET B O 1
ATOM 6878 N N . ILE B 1 432 ? 5.965 -18.172 -30.875 1 92.25 432 ILE B N 1
ATOM 6879 C CA . ILE B 1 432 ? 6.984 -19.203 -30.703 1 92.25 432 ILE B CA 1
ATOM 6880 C C . ILE B 1 432 ? 6.578 -20.156 -29.594 1 92.25 432 ILE B C 1
ATOM 6882 O O . ILE B 1 432 ? 6.734 -19.844 -28.406 1 92.25 432 ILE B O 1
ATOM 6886 N N . GLN B 1 433 ? 6.152 -21.25 -29.984 1 87.94 433 GLN B N 1
ATOM 6887 C CA . GLN B 1 433 ? 5.465 -22.172 -29.078 1 87.94 433 GLN B CA 1
ATOM 6888 C C . GLN B 1 433 ? 6.461 -22.938 -28.219 1 87.94 433 GLN B C 1
ATOM 6890 O O . GLN B 1 433 ? 6.242 -23.109 -27.016 1 87.94 433 GLN B O 1
ATOM 6895 N N . GLU B 1 434 ? 7.488 -23.469 -28.859 1 91.12 434 GLU B N 1
ATOM 6896 C CA . GLU B 1 434 ? 8.398 -24.344 -28.125 1 91.12 434 GLU B CA 1
ATOM 6897 C C . GLU B 1 434 ? 9.789 -24.359 -28.766 1 91.12 434 GLU B C 1
ATOM 6899 O O . GLU B 1 434 ? 9.906 -24.391 -30 1 91.12 434 GLU B O 1
ATOM 6904 N N . ILE B 1 435 ? 10.75 -24.25 -27.875 1 94.31 435 ILE B N 1
ATOM 6905 C CA . ILE B 1 435 ? 12.148 -24.422 -28.266 1 94.31 435 ILE B CA 1
ATOM 6906 C C . ILE B 1 435 ? 12.766 -25.578 -27.5 1 94.31 435 ILE B C 1
ATOM 6908 O O . ILE B 1 435 ? 12.758 -25.594 -26.266 1 94.31 435 ILE B O 1
ATOM 6912 N N . ALA B 1 436 ? 13.18 -26.531 -28.203 1 93.44 436 ALA B N 1
ATOM 6913 C CA . ALA B 1 436 ? 13.812 -27.688 -27.578 1 93.44 436 ALA B CA 1
ATOM 6914 C C . ALA B 1 436 ? 15.273 -27.828 -28.016 1 93.44 436 ALA B C 1
ATOM 6916 O O . ALA B 1 436 ? 15.562 -27.891 -29.219 1 93.44 436 ALA B O 1
ATOM 6917 N N . VAL B 1 437 ? 16.156 -27.828 -27.062 1 93.62 437 VAL B N 1
ATOM 6918 C CA . VAL B 1 437 ? 17.594 -28.016 -27.312 1 93.62 437 VAL B CA 1
ATOM 6919 C C . VAL B 1 437 ? 18.062 -29.297 -26.641 1 93.62 437 VAL B C 1
ATOM 6921 O O . VAL B 1 437 ? 18.078 -29.406 -25.406 1 93.62 437 VAL B O 1
ATOM 6924 N N . LEU B 1 438 ? 18.406 -30.203 -27.469 1 89.06 438 LEU B N 1
ATOM 6925 C CA . LEU B 1 438 ? 18.938 -31.469 -26.953 1 89.06 438 LEU B CA 1
ATOM 6926 C C . LEU B 1 438 ? 20.453 -31.422 -26.859 1 89.06 438 LEU B C 1
ATOM 6928 O O . LEU B 1 438 ? 21.141 -31.078 -27.828 1 89.06 438 LEU B O 1
ATOM 6932 N N . VAL B 1 439 ? 20.953 -31.688 -25.719 1 88.5 439 VAL B N 1
ATOM 6933 C CA . VAL B 1 439 ? 22.391 -31.609 -25.5 1 88.5 439 VAL B CA 1
ATOM 6934 C C . VAL B 1 439 ? 22.922 -32.969 -25.062 1 88.5 439 VAL B C 1
ATOM 6936 O O . VAL B 1 439 ? 22.156 -33.812 -24.594 1 88.5 439 VAL B O 1
ATOM 6939 N N . HIS B 1 440 ? 24.219 -33.219 -25.359 1 78.44 440 HIS B N 1
ATOM 6940 C CA . HIS B 1 440 ? 24.875 -34.438 -24.844 1 78.44 440 HIS B CA 1
ATOM 6941 C C . HIS B 1 440 ? 25.047 -34.344 -23.328 1 78.44 440 HIS B C 1
ATOM 6943 O O . HIS B 1 440 ? 25.344 -33.281 -22.797 1 78.44 440 HIS B O 1
ATOM 6949 N N . SER B 1 441 ? 24.406 -35.219 -22.516 1 60.78 441 SER B N 1
ATOM 6950 C CA . SER B 1 441 ? 24.625 -35.281 -21.062 1 60.78 441 SER B CA 1
ATOM 6951 C C . SER B 1 441 ? 26.109 -35.344 -20.719 1 60.78 441 SER B C 1
ATOM 6953 O O . SER B 1 441 ? 26.875 -36.031 -21.375 1 60.78 441 SER B O 1
ATOM 6955 N N . SER B 1 442 ? 26.625 -34.219 -20.344 1 45.66 442 SER B N 1
ATOM 6956 C CA . SER B 1 442 ? 28 -34.438 -19.891 1 45.66 442 SER B CA 1
ATOM 6957 C C . SER B 1 442 ? 28.047 -35.531 -18.812 1 45.66 442 SER B C 1
ATOM 6959 O O . SER B 1 442 ? 27.094 -35.688 -18.047 1 45.66 442 SER B O 1
#

Organism: Salpingoeca rosetta (strain ATCC 50818 / BSB-021) (NCBI:txid946362)

Radius of gyration: 35.52 Å; Cα contacts (8 Å, |Δi|>4): 1818; chains: 2; bounding box: 147×87×92 Å

pLDDT: mean 81.21, std 22.55, range [14.81, 98.88]

Nearest PDB structures (foldseek):
  7xtl-assembly2_B  TM=8.981E-01  e=4.358E-11  Homo sapiens
  7xtm-assembly1_A  TM=9.167E-01  e=6.995E-11  Bombyx mori
  7xtn-assembly1_A  TM=9.154E-01  e=8.353E-11  Bombyx mandarina
  7vmt-assembly4_D  TM=9.080E-01  e=2.569E-10  Mus musculus
  7vmt-assembly5_E  TM=9.024E-01  e=2.726E-10  Mus musculus

Foldseek 3Di:
DDDDDDDDDDDDDDDDDPPPPDDDPPPPPDPPPDDPPDPQPPALVSCLVPPPLQVFWDFADADPDAAAEEEEEEFDDDPPDDDGLLVQAVCLVQVAPPNVNLLRYAYEYEDLYPDVVRSVVVRVCCCPVVVVCRHSNNYTYGYDDPSLDDDQFQDDDPPPDDGLVLSVLLSVLSRLLNRLSSCLRRHQKYWYAYSQKHFDRPNSVLVVQVCVVQVPAQWEAQAPPQRHGIMGGSPCSNVLSRQSSVCSNPDGSSVSVVVVVVVVVCVVRYYYAPPHGMWGHDQGDNRPPDGDDDTRPCYCVVPLQDPVLAPDADWDKQWPFAFPPRDGCCCQEHSRFDWTKGAFDAAFIKIKTFHPDFFAWFKKKWAKAGPVGQQQQAQPWKWKWWDFVPHPDIDTAFIDDSRMTMGTDPDPTTTGMIMIGGRHTHNGMMIGRHMHTHGDDD/DDDDDDDDDDDDPPPPPPPPPDDPPPPPPDPPPDDPPDPQPQALVVCLVPPPLQVFWDFADADPDAAAEEEEEEFDDDPPDDDGLLVQAVCLVQVAPPNVNLLRYAYEYEDLYPDVVRSVVVRVCCCPVVVVCRHSNNYTYGYDDPSLDDDQFQDDDPPPDDGLVLSVQLSVLSRLLVRLSSCLRRHQKYWYAYSQKHFDRPNSVLVVLVCVVQVPAQWEAQAPPQRHGIMGGSPCSNVLSNQSSVCSNPDGSSVSVVVVVVVVVCVVRYYYAPPHGMWGHDQGDPRPPDGDDDTRPCYCVVPLQDPVLAPDADWDKQWPFAFPPRDGCCCQEGSRFDWTKGAFDAAFIKIKTFHPDFFAWFKKKWAKAGPVGQQQQAQPWKFKWWDFVPHPDIDTAFIDDSRMTMGTDPDPTTTGMIMIGRRHTHNGMMIGRHMHTHGDDD

InterPro domains:
  IPR006759 Glycosyl transferase family 54 [PTHR12062] (57-435)
  IPR057279 MGAT4, conserved region [PF04666] (51-295)

Solvent-accessible surface area (backbone atoms only — not comparable to full-atom values): 47626 Å² total; per-residue (Å²): 140,83,74,86,84,81,72,86,80,71,92,70,83,89,81,87,74,84,71,80,75,80,80,77,81,78,77,78,77,79,81,75,87,69,84,83,66,75,71,80,51,85,42,70,57,48,47,56,74,67,41,59,65,71,79,36,48,78,37,56,47,82,58,95,57,69,26,57,33,27,38,39,28,52,38,66,81,47,88,94,56,94,66,73,47,45,61,60,22,48,45,36,68,66,70,38,84,66,59,81,58,52,79,36,34,31,35,40,34,33,45,62,39,87,49,65,67,60,33,50,52,52,49,50,49,48,55,63,78,38,35,71,41,25,73,68,27,30,29,32,32,30,52,78,55,72,74,74,55,69,90,78,57,73,62,90,49,71,82,75,65,51,57,68,55,38,39,51,37,26,49,48,13,42,49,51,14,50,53,35,44,68,46,29,73,48,14,54,29,33,34,33,42,54,28,34,34,40,45,40,74,64,35,64,67,46,49,51,49,47,49,68,74,42,78,76,38,67,31,38,28,28,28,89,56,81,65,31,34,38,27,31,46,14,87,52,23,54,56,52,19,43,52,30,48,69,38,18,76,46,42,47,52,63,57,50,48,51,49,52,53,57,47,46,40,46,73,87,25,51,45,64,49,35,57,30,40,42,28,52,67,43,56,68,38,78,53,84,93,42,74,40,80,69,58,49,86,50,36,71,49,61,60,64,57,48,85,73,54,31,83,44,73,65,56,52,51,44,55,73,43,44,65,30,93,82,28,44,56,46,30,12,44,44,59,38,53,25,34,18,32,26,39,64,35,39,61,66,30,33,40,37,39,37,37,75,58,63,38,52,43,46,34,41,38,37,38,30,21,41,91,88,47,32,86,62,18,19,47,79,32,31,37,35,30,36,25,38,61,93,52,90,61,69,42,80,65,31,57,35,54,92,15,32,30,64,34,72,42,91,52,92,60,31,34,31,30,40,34,41,31,31,65,34,72,35,91,45,47,30,26,38,32,32,44,30,45,41,57,62,81,125,137,90,80,84,84,92,87,79,90,88,84,72,84,78,75,76,76,77,70,79,78,76,80,77,80,76,76,80,77,81,83,74,85,69,83,80,69,73,70,80,52,86,42,70,56,49,46,54,74,68,41,57,65,72,79,36,49,76,38,54,46,81,59,93,58,70,25,56,33,26,37,39,27,52,39,66,82,46,88,93,55,92,67,72,47,43,61,60,22,49,44,35,67,67,69,38,84,66,58,81,59,52,78,34,35,30,36,39,33,32,45,63,40,87,48,64,67,60,31,50,53,49,49,50,49,48,54,62,77,38,35,72,43,24,74,68,25,30,30,32,32,30,50,78,54,71,74,74,56,71,90,78,58,74,62,89,50,72,82,76,64,53,57,69,57,39,38,51,36,24,49,49,12,42,49,51,14,50,54,35,44,67,45,28,74,46,14,56,28,33,33,32,44,55,28,36,32,40,46,40,75,62,36,64,66,45,48,51,49,46,49,67,73,42,79,76,37,66,29,39,28,28,27,88,56,80,65,31,34,38,29,32,47,14,87,50,24,55,56,52,18,43,51,29,50,70,38,17,75,47,42,47,53,63,57,51,48,52,51,52,52,57,47,45,39,45,72,87,26,51,44,64,47,34,58,30,40,41,27,53,66,43,58,67,38,78,53,84,94,41,75,40,80,71,58,50,86,50,37,70,51,62,61,60,54,47,86,74,56,32,84,45,73,65,56,52,50,45,54,73,43,41,64,30,92,82,30,42,56,45,30,14,44,44,60,36,52,25,33,17,32,26,39,64,35,37,61,66,30,34,40,38,38,36,36,75,58,63,37,51,43,45,34,40,39,38,38,30,23,42,90,89,48,33,84,63,17,19,45,79,32,30,36,35,32,36,24,40,62,93,51,92,59,69,43,79,64,29,58,36,55,92,14,33,30,64,33,71,42,91,54,93,60,32,34,30,32,42,33,41,32,30,65,34,72,36,92,45,49,31,26,38,32,30,43,30,44,41,58,61,80,125